Protein 5HYQ (pdb70)

Sequence (881 aa):
DILLTQSPVILSVSPGERVSFSSCRASQSIGTNIHWYQQRTNGSPRLLIKYASESISGIPSRFSGSGSGTDFTLSINSVESEDIADYYCQQNNNNWPTTFGAGTKLELKRTVAAPSVFIFPPSDEQLKSGTASVVCLLNNFYPREAKVQWKVDNALQSGNSQESVTEQDSKDSTYSLSSTLTLSKADYEKHKVYACEVTHQGLSSPVTKSFNRGEQVQLKQSGPGLVQPSQSLSITCTVSGFSLTNYGVHWVRQSPGKGLEWLGVIWSGGNTDYNTPFTSRLSINKDNSKSQVFFKMNSLQSNDTAIIYYCARALTYYDYEFAYWGQGTLVTVSAASTKGPSVFPLAPSSKSTSGGTAALGCLVKDYFPEPVTVSWNSGALTSGVHTFPAVLQSSGLYSLSSVVTVPSSSLGTQTYICNVNHKPSNTKVDKRVEPKDILLTQSPVILSVSPGERVSFSSCRASQSIGTNIHWYQQRTNGSPRLLIKYASESISGIPSRFSGSGSGTDFTLSSINSVESEDIADYYCQQNNNWPTTFGAGTKLELKRTVAAPSVFIFPPSDEEQLKSGTASVVCLLNNFYPREAKVQWKVDNALQSGNSQESVTEQDSKDSTYSLSSTLTLSKADYEKHKVYACEVTHQGLSSPVTKSFNRGEQVQLKQSGPGLVQPSQSLSITCTVSGFSLTNYGVHWVRQSPGKGLEWLGVIWSGGNTDYNTPFTSRLSINKDNSKSQVFFKMNSLQSNDTAIYYCARALTYYDYEFAYWGQGTLVTVSAASTKGPSVFPLAPGTAALGCLVKDYFPEPVTVSWNSGALTSGVHTFPAVLQSSGLYSLSSVVTVPSSSLGTQTYICNVNHKPSNTKVDKRVEPKCQFDLSTRRLKCQFDLSTRRLK

Secondary structure (DSSP, 8-state):
---EEEE-SEEEE-TT--EEEEEEESS--TT-EEEEEE-TT---EEEEBTTTB--TTS-TTEEEEEETTEEEEEESS--GGG-EEEEEEE-SSSSPEE---EEEEE----BPPEEEEEPPPHHHHTTTEEEEEEEEEEEBSS--EEEEEETTEEP-SSEEEEEPPPPTTT--EEEEEEEEEEHHHHHT--EEEEEEE-TT-SS-EEEEEES--/--EEEEPPPEEE-TT--EEEEEEEESS-TTT--EEEEEEETTTEEEEEEEE-TTS-EEE-GGGTTTEEEEEETTTTEEEEEE-S--GGG-EEEEEEEESSTT---EEEE---EEEEE-SS--BPPEEEEE---STTEETTEEEEEEEEEEEBSS--EEEEGGGTB-TTEEEPPPEE-TTS-EEEEEEEEEEGGGTTTS--EEEEEEGGGTEEEEEE----/---EEEE-SEEEE-TT--EEEEEEESS--TT-EEEEEE-TTPPPEEEEETTTEE-TTS-TTEEEEEETTEEEEEESS--GGG-EEEEEEE-SSSSPEE---EEEEE----BPPEEEEEPPPHHHHTTTEEEEEEEEEEEBSS-EEEEEEETTEEP-SSEEEEEPPPPTTT--EEEEEEEEEEHHHHHT--EEEEEEEETT-SS-EEEEEETT-/--EEEEPPPEEE-TTS-EEEEEEEESS-TTTS-EEEEEEETTTEEEEEEEE-TTS-EEE-GGGTTTEEEEEETTTTEEEEEE-S--GGG-EEEEEEEESSTT---EEEE---EEEEE-SS--BPPEEEEE---EEEEEEEEEEEBSS--EEEEGGGT--TTEEEPPPEE-TTS-EEEEEEEEEEGGGTTTS--EEEEEEGGGTEEEEEE----/--EETTTTEE-/--EETTTTEE-

Radius of gyration: 31.9 Å; Cα contacts (8 Å, |Δi|>4): 2428; chains: 6; bounding box: 76×81×71 Å

B-factor: mean 24.62, std 8.21, range [8.09, 73.54]

Nearest PDB structures (foldseek):
  5gz0-assembly2_C  TM=9.945E-01  e=2.901E-41  Homo sapiens/Mus musculus xenograft
  7dun-assembly1_L  TM=9.927E-01  e=6.692E-38  Homo sapiens
  6vry-assembly1_L  TM=9.804E-01  e=3.405E-38  Macaca mulatta
  7kfw-assembly1_L  TM=9.925E-01  e=5.161E-38  Homo sapiens
  8gb6-assembly1_L  TM=9.861E-01  e=5.436E-38  Macaca mulatta

CATH classification: 2.60.40.10 (+1 more: 2.60.40.10)

Foldseek 3Di:
DKAKAKPDQEDEEAFFAKDKIKIFIPWFQFQQKWKWWADVPGDTDTAAGSFAHGDPPHDPQWGKHDGITIIMIMRHGDALLRQTWMKMWGDSDPPIDIYPTHGYAYDDDWDFWDKDKDWADPVVLVVFKTKIKIKTPFGDDPDKDKWKAFVNRTDPDQKDKDKDQADSHRRGIMMMIIGMDTSVVVVVTFKIWIWMDDPPDPDIDIDIGTPVD/DWAWAKDAAAEDEAQAKDKMKIAIDPDFLLFAKKWKWWAFPVPGIDTAKIQANVGDIDGDVVQPVFWDWGADRVRRMIMTMGGRDDQRVFTWMKMFTAPHRPDDHTPYIYPTYGYGHHNDDWDAWDKAKQAWDVVQDDPQKGKIKIKTDFGDDDDKDKDKPVNPDDPQKDKDDWDQDPVRGTITMIMGMDGPVCQVPDWIWIWMADPNVRDTDIDIHHHD/DKAKAKDDQEAEDEFFAKDKIKIFIPWFQFQQKWKWWADVVGDTHTAAGSFFHGDPPHDPQWGKHDGTTIIMIMRHGDALLSQTWMKMWGPSDPPIDIYPTHGYAYDDDFDFWDKDKDWFDPVVLVVFKTKIKMKTPFGPDPDKDKWKAFQHNTDDDQKDKDKDAQDSHRRGIMMMMIGMDTSVVVVVTFKIWIWMDDPPDPHIDIDIGTVPD/DWAWAKDAAAEDEAQAKDKMKIAIDPDFLLFAKKWKWWAFPPPGIGTAKIQANVGDIDGDVVQVVFWDWGADRVRSMIMIMGGRDDQRVFTWMKIFTAPHRPDDHTPYIYPTYGYGYHNDDFDAWDWDKQADCKDKIKIKTDFGDDDDKDKDKPVNPDDPQKDKDDWDQDPVRGIITMIMGIDRNVCLVPDWIWIWMADPNVRDTDTDTYGHD/DDQDPVVRDRD/DDQDPVVRDDD

Solvent-accessible surface area: 35830 Å² total

Structure (mmCIF, N/CA/C/O backbone):
data_5HYQ
#
_entry.id   5HYQ
#
_cell.length_a   64.130
_cell.length_b   82.510
_cell.length_c   212.230
_cell.angle_alpha   90.00
_cell.angle_beta   90.00
_cell.angle_gamma   90.00
#
_symmetry.space_group_name_H-M   'P 21 21 21'
#
loop_
_entity.id
_entity.type
_entity.pdbx_description
1 polymer 'Cetuximab light chain'
2 polymer 'Cetuximab heavy chain'
3 polymer 'Amidated meditope'
4 non-polymer 'PHOSPHATE ION'
5 water water
#
loop_
_atom_site.group_PDB
_atom_site.id
_atom_site.type_symbol
_atom_site.label_atom_id
_atom_site.label_alt_id
_atom_site.label_comp_id
_atom_site.label_asym_id
_atom_site.label_entity_id
_atom_site.label_seq_id
_atom_site.pdbx_PDB_ins_code
_atom_site.Cartn_x
_atom_site.Cartn_y
_atom_site.Cartn_z
_atom_site.occupancy
_atom_site.B_iso_or_equiv
_atom_site.auth_seq_id
_atom_site.auth_comp_id
_atom_site.auth_asym_id
_atom_site.auth_atom_id
_atom_site.pdbx_PDB_model_num
ATOM 1 N N . ASP A 1 1 ? 14.434 42.072 8.581 1.00 33.39 1 ASP A N 1
ATOM 2 C CA . ASP A 1 1 ? 15.490 41.248 9.158 1.00 33.04 1 ASP A CA 1
ATOM 3 C C . ASP A 1 1 ? 15.045 39.797 9.280 1.00 31.36 1 ASP A C 1
ATOM 4 O O . ASP A 1 1 ? 13.895 39.533 9.621 1.00 28.37 1 ASP A O 1
ATOM 9 N N . ILE A 1 2 ? 15.961 38.867 8.990 1.00 30.31 2 ILE A N 1
ATOM 10 C CA . ILE A 1 2 ? 15.700 37.449 9.205 1.00 26.64 2 ILE A CA 1
ATOM 11 C C . ILE A 1 2 ? 15.653 37.161 10.700 1.00 29.83 2 ILE A C 1
ATOM 12 O O . ILE A 1 2 ? 16.572 37.519 11.449 1.00 27.95 2 ILE A O 1
ATOM 17 N N . LEU A 1 3 ? 14.592 36.500 11.146 1.00 28.39 3 LEU A N 1
ATOM 18 C CA . LEU A 1 3 ? 14.505 36.037 12.524 1.00 25.61 3 LEU A CA 1
ATOM 19 C C . LEU A 1 3 ? 14.961 34.584 12.584 1.00 28.36 3 LEU A C 1
ATOM 20 O O . LEU A 1 3 ? 14.537 33.759 11.766 1.00 24.86 3 LEU A O 1
ATOM 25 N N . LEU A 1 4 ? 15.831 34.278 13.542 1.00 20.41 4 LEU A N 1
ATOM 26 C CA . LEU A 1 4 ? 16.345 32.928 13.736 1.00 22.88 4 LEU A CA 1
ATOM 27 C C . LEU A 1 4 ? 15.802 32.391 15.048 1.00 23.59 4 LEU A C 1
ATOM 28 O O . LEU A 1 4 ? 16.043 32.984 16.106 1.00 23.05 4 LEU A O 1
ATOM 33 N N . THR A 1 5 ? 15.087 31.267 14.978 1.00 22.05 5 THR A N 1
ATOM 34 C CA . THR A 1 5 ? 14.477 30.644 16.149 1.00 23.32 5 THR A CA 1
ATOM 35 C C . THR A 1 5 ? 15.270 29.386 16.493 1.00 19.29 5 THR A C 1
ATOM 36 O O . THR A 1 5 ? 15.309 28.427 15.707 1.00 17.41 5 THR A O 1
ATOM 40 N N . GLN A 1 6 ? 15.897 29.392 17.667 1.00 18.27 6 GLN A N 1
ATOM 41 C CA . GLN A 1 6 ? 16.634 28.241 18.170 1.00 20.02 6 GLN A CA 1
ATOM 42 C C . GLN A 1 6 ? 15.801 27.497 19.207 1.00 25.55 6 GLN A C 1
ATOM 43 O O . GLN A 1 6 ? 15.180 28.108 20.085 1.00 20.07 6 GLN A O 1
ATOM 49 N N . SER A 1 7 ? 15.795 26.173 19.097 1.00 25.42 7 SER A N 1
ATOM 50 C CA . SER A 1 7 ? 14.956 25.340 19.948 1.00 30.74 7 SER A CA 1
ATOM 51 C C . SER A 1 7 ? 15.671 24.039 20.263 1.00 33.92 7 SER A C 1
ATOM 52 O O . SER A 1 7 ? 16.525 23.588 19.486 1.00 40.46 7 SER A O 1
ATOM 55 N N . PRO A 1 8 ? 15.377 23.459 21.432 1.00 27.14 8 PRO A N 1
ATOM 56 C CA . PRO A 1 8 ? 14.649 24.116 22.521 1.00 28.82 8 PRO A CA 1
ATOM 57 C C . PRO A 1 8 ? 15.553 25.158 23.184 1.00 29.96 8 PRO A C 1
ATOM 58 O O . PRO A 1 8 ? 16.681 25.351 22.714 1.00 26.20 8 PRO A O 1
ATOM 62 N N . VAL A 1 9 ? 15.101 25.801 24.260 1.00 23.60 9 VAL A N 1
ATOM 63 C CA . VAL A 1 9 ? 15.997 26.773 24.880 1.00 28.01 9 VAL A CA 1
ATOM 64 C C . VAL A 1 9 ? 17.056 26.084 25.738 1.00 24.07 9 VAL A C 1
ATOM 65 O O . VAL A 1 9 ? 18.187 26.574 25.837 1.00 20.03 9 VAL A O 1
ATOM 69 N N . ILE A 1 10 ? 16.732 24.933 26.334 1.00 26.67 10 ILE A N 1
ATOM 70 C CA . ILE A 1 10 ? 17.659 24.172 27.163 1.00 23.62 10 ILE A CA 1
ATOM 71 C C . ILE A 1 10 ? 17.708 22.746 26.649 1.00 22.87 10 ILE A C 1
ATOM 72 O O . ILE A 1 10 ? 16.665 22.144 26.383 1.00 24.61 10 ILE A O 1
ATOM 77 N N . LEU A 1 11 ? 18.910 22.203 26.538 1.00 21.21 11 LEU A N 1
ATOM 78 C CA . LEU A 1 11 ? 19.124 20.782 26.312 1.00 25.53 11 LEU A CA 1
ATOM 79 C C . LEU A 1 11 ? 19.899 20.200 27.489 1.00 29.60 11 LEU A C 1
ATOM 80 O O . LEU A 1 11 ? 20.818 20.836 28.018 1.00 27.47 11 LEU A O 1
ATOM 85 N N . SER A 1 12 ? 19.524 18.996 27.908 1.00 25.46 12 SER A N 1
ATOM 86 C CA . SER A 1 12 ? 20.188 18.316 29.013 1.00 24.39 12 SER A CA 1
ATOM 87 C C . SER A 1 12 ? 20.497 16.889 28.590 1.00 26.24 12 SER A C 1
ATOM 88 O O . SER A 1 12 ? 19.582 16.126 28.261 1.00 29.48 12 SER A O 1
ATOM 91 N N . VAL A 1 13 ? 21.784 16.536 28.566 1.00 20.85 13 VAL A N 1
ATOM 92 C CA . VAL A 1 13 ? 22.226 15.239 28.071 1.00 29.53 13 VAL A CA 1
ATOM 93 C C . VAL A 1 13 ? 23.310 14.687 28.991 1.00 30.93 13 VAL A C 1
ATOM 94 O O . VAL A 1 13 ? 23.911 15.406 29.794 1.00 30.79 13 VAL A O 1
ATOM 98 N N . SER A 1 14 ? 23.558 13.370 28.866 1.00 31.30 14 SER A N 1
ATOM 99 C CA . SER A 1 14 ? 24.606 12.697 29.613 1.00 25.94 14 SER A CA 1
ATOM 100 C C . SER A 1 14 ? 25.868 12.593 28.768 1.00 27.57 14 SER A C 1
ATOM 101 O O . SER A 1 14 ? 25.791 12.596 27.535 1.00 32.43 14 SER A O 1
ATOM 104 N N . PRO A 1 15 ? 27.046 12.505 29.391 1.00 26.88 15 PRO A N 1
ATOM 105 C CA . PRO A 1 15 ? 28.285 12.425 28.606 1.00 36.64 15 PRO A CA 1
ATOM 106 C C . PRO A 1 15 ? 28.254 11.237 27.662 1.00 32.18 15 PRO A C 1
ATOM 107 O O . PRO A 1 15 ? 27.694 10.185 27.978 1.00 28.54 15 PRO A O 1
ATOM 111 N N . GLY A 1 16 ? 28.840 11.430 26.480 1.00 38.59 16 GLY A N 1
ATOM 112 C CA . GLY A 1 16 ? 28.913 10.390 25.480 1.00 23.60 16 GLY A CA 1
ATOM 113 C C . GLY A 1 16 ? 27.701 10.258 24.596 1.00 30.87 16 GLY A C 1
ATOM 114 O O . GLY A 1 16 ? 27.776 9.543 23.584 1.00 32.20 16 GLY A O 1
ATOM 115 N N . GLU A 1 17 ? 26.589 10.910 24.940 1.00 27.43 17 GLU A N 1
ATOM 116 C CA . GLU A 1 17 ? 25.398 10.913 24.108 1.00 29.19 17 GLU A CA 1
ATOM 117 C C . GLU A 1 17 ? 25.547 11.911 22.963 1.00 34.27 17 GLU A C 1
ATOM 118 O O . GLU A 1 17 ? 26.353 12.844 23.009 1.00 32.17 17 GLU A O 1
ATOM 124 N N . ARG A 1 18 ? 24.762 11.696 21.918 1.00 32.78 18 ARG A N 1
ATOM 125 C CA . ARG A 1 18 ? 24.706 12.626 20.801 1.00 32.68 18 ARG A CA 1
ATOM 126 C C . ARG A 1 18 ? 23.664 13.708 21.077 1.00 26.03 18 ARG A C 1
ATOM 127 O O . ARG A 1 18 ? 22.647 13.459 21.729 1.00 27.44 18 ARG A O 1
ATOM 135 N N . VAL A 1 19 ? 23.919 14.920 20.581 1.00 30.24 19 VAL A N 1
ATOM 136 C CA . VAL A 1 19 ? 23.006 16.040 20.805 1.00 26.89 19 VAL A CA 1
ATOM 137 C C . VAL A 1 19 ? 22.889 16.875 19.533 1.00 22.29 19 VAL A C 1
ATOM 138 O O . VAL A 1 19 ? 23.867 17.058 18.798 1.00 23.61 19 VAL A O 1
ATOM 142 N N . SER A 1 20 ? 21.678 17.383 19.281 1.00 23.90 20 SER A N 1
ATOM 143 C CA . SER A 1 20 ? 21.364 18.218 18.129 1.00 21.97 20 SER A CA 1
ATOM 144 C C . SER A 1 20 ? 20.721 19.518 18.584 1.00 21.35 20 SER A C 1
ATOM 145 O O . SER A 1 20 ? 19.824 19.515 19.431 1.00 24.00 20 SER A O 1
ATOM 148 N N . PHE A 1 21 ? 21.176 20.619 17.995 1.00 20.32 21 PHE A N 1
ATOM 149 C CA . PHE A 1 21 ? 20.576 21.930 18.184 1.00 20.62 21 PHE A CA 1
ATOM 150 C C . PHE A 1 21 ? 19.872 22.350 16.898 1.00 24.10 21 PHE A C 1
ATOM 151 O O . PHE A 1 21 ? 20.415 22.189 15.802 1.00 22.12 21 PHE A O 1
ATOM 159 N N . SER A 1 22 ? 18.672 22.902 17.029 1.00 25.65 22 SER A N 1
ATOM 160 C CA A SER A 1 22 ? 17.900 23.365 15.888 0.58 25.70 22 SER A CA 1
ATOM 161 C CA B SER A 1 22 ? 17.898 23.365 15.890 0.42 25.70 22 SER A CA 1
ATOM 162 C C . SER A 1 22 ? 17.984 24.887 15.770 1.00 26.24 22 SER A C 1
ATOM 163 O O . SER A 1 22 ? 17.999 25.592 16.780 1.00 24.69 22 SER A O 1
ATOM 168 N N . CYS A 1 23 ? 18.051 25.364 14.528 1.00 25.54 23 CYS A N 1
ATOM 169 C CA . CYS A 1 23 ? 18.018 26.794 14.210 1.00 23.81 23 CYS A CA 1
ATOM 170 C C . CYS A 1 23 ? 17.156 26.950 12.967 1.00 24.79 23 CYS A C 1
ATOM 171 O O . CYS A 1 23 ? 17.558 26.531 11.875 1.00 22.22 23 CYS A O 1
ATOM 174 N N . ARG A 1 24 ? 15.980 27.545 13.131 1.00 18.60 24 ARG A N 1
ATOM 175 C CA . ARG A 1 24 ? 15.034 27.743 12.042 1.00 23.59 24 ARG A CA 1
ATOM 176 C C . ARG A 1 24 ? 14.970 29.220 11.659 1.00 25.77 24 ARG A C 1
ATOM 177 O O . ARG A 1 24 ? 14.965 30.103 12.525 1.00 22.50 24 ARG A O 1
ATOM 185 N N . ALA A 1 25 ? 14.928 29.485 10.358 1.00 21.68 25 ALA A N 1
ATOM 186 C CA . ALA A 1 25 ? 14.945 30.843 9.834 1.00 21.94 25 ALA A CA 1
ATOM 187 C C . ALA A 1 25 ? 13.572 31.257 9.310 1.00 24.83 25 ALA A C 1
ATOM 188 O O . ALA A 1 25 ? 12.832 30.450 8.738 1.00 27.84 25 ALA A O 1
ATOM 190 N N . SER A 1 26 ? 13.258 32.545 9.488 1.00 23.44 26 SER A N 1
ATOM 191 C CA . SER A 1 26 ? 11.985 33.122 9.051 1.00 26.26 26 SER A CA 1
ATOM 192 C C . SER A 1 26 ? 11.784 33.104 7.531 1.00 27.50 26 SER A C 1
ATOM 193 O O . SER A 1 26 ? 10.641 33.205 7.076 1.00 27.59 26 SER A O 1
ATOM 196 N N . GLN A 1 27 ? 12.850 33.018 6.737 1.00 23.86 27 GLN A N 1
ATOM 197 C CA . GLN A 1 27 ? 12.714 32.656 5.329 1.00 30.51 27 GLN A CA 1
ATOM 198 C C . GLN A 1 27 ? 14.003 31.979 4.886 1.00 29.29 27 GLN A C 1
ATOM 199 O O . GLN A 1 27 ? 14.985 31.931 5.630 1.00 24.65 27 GLN A O 1
ATOM 205 N N . SER A 1 28 ? 13.982 31.425 3.675 1.00 20.99 28 SER A N 1
ATOM 206 C CA . SER A 1 28 ? 15.102 30.609 3.228 1.00 25.70 28 SER A CA 1
ATOM 207 C C . SER A 1 28 ? 16.377 31.438 3.163 1.00 27.66 28 SER A C 1
ATOM 208 O O . SER A 1 28 ? 16.374 32.580 2.705 1.00 26.83 28 SER A O 1
ATOM 211 N N . ILE A 1 29 ? 17.470 30.866 3.651 1.00 27.45 29 ILE A N 1
ATOM 212 C CA . ILE A 1 29 ? 18.746 31.574 3.679 1.00 28.36 29 ILE A CA 1
ATOM 213 C C . ILE A 1 29 ? 19.825 30.686 3.071 1.00 30.36 29 ILE A C 1
ATOM 214 O O . ILE A 1 29 ? 21.014 30.845 3.378 1.00 24.15 29 ILE A O 1
ATOM 219 N N . GLY A 1 30 ? 19.411 29.746 2.212 1.00 22.50 30 GLY A N 1
ATOM 220 C CA . GLY A 1 30 ? 20.358 28.846 1.569 1.00 24.47 30 GLY A CA 1
ATOM 221 C C . GLY A 1 30 ? 21.098 27.991 2.588 1.00 27.63 30 GLY A C 1
ATOM 222 O O . GLY A 1 30 ? 20.490 27.263 3.384 1.00 25.53 30 GLY A O 1
ATOM 223 N N . THR A 1 31 ? 22.431 28.058 2.559 1.00 21.79 31 THR A N 1
ATOM 224 C CA . THR A 1 31 ? 23.269 27.464 3.595 1.00 25.72 31 THR A CA 1
ATOM 225 C C . THR A 1 31 ? 24.078 28.529 4.325 1.00 25.39 31 THR A C 1
ATOM 226 O O . THR A 1 31 ? 25.145 28.237 4.871 1.00 23.49 31 THR A O 1
ATOM 230 N N . ASN A 1 32 ? 23.592 29.771 4.331 1.00 20.37 32 ASN A N 1
ATOM 231 C CA . ASN A 1 32 ? 24.370 30.891 4.863 1.00 18.59 32 ASN A CA 1
ATOM 232 C C . ASN A 1 32 ? 24.099 31.028 6.362 1.00 21.49 32 ASN A C 1
ATOM 233 O O . ASN A 1 32 ? 23.454 31.962 6.841 1.00 18.57 32 ASN A O 1
ATOM 238 N N . ILE A 1 33 ? 24.634 30.064 7.106 1.00 23.32 33 ILE A N 1
ATOM 239 C CA . ILE A 1 33 ? 24.420 29.956 8.540 1.00 20.44 33 ILE A CA 1
ATOM 240 C C . ILE A 1 33 ? 25.750 29.583 9.200 1.00 22.43 33 ILE A C 1
ATOM 241 O O . ILE A 1 33 ? 26.487 28.725 8.705 1.00 18.97 33 ILE A O 1
ATOM 246 N N . HIS A 1 34 ? 26.081 30.271 10.294 1.00 25.75 34 HIS A N 1
ATOM 247 C CA . HIS A 1 34 ? 27.276 29.998 11.085 1.00 17.71 34 HIS A CA 1
ATOM 248 C C . HIS A 1 34 ? 26.875 29.737 12.533 1.00 21.40 34 HIS A C 1
ATOM 249 O O . HIS A 1 34 ? 25.916 30.324 13.045 1.00 19.09 34 HIS A O 1
ATOM 256 N N . TRP A 1 35 ? 27.610 28.842 13.191 1.00 17.09 35 TRP A N 1
ATOM 257 C CA . TRP A 1 35 ? 27.318 28.431 14.557 1.00 16.17 35 TRP A CA 1
ATOM 258 C C . TRP A 1 35 ? 28.465 28.814 15.483 1.00 18.17 35 TRP A C 1
ATOM 259 O O . TRP A 1 35 ? 29.637 28.721 15.114 1.00 22.10 35 TRP A O 1
ATOM 270 N N . TYR A 1 36 ? 28.120 29.198 16.708 1.00 17.23 36 TYR A N 1
ATOM 271 C CA . TYR A 1 36 ? 29.094 29.624 17.701 1.00 17.10 36 TYR A CA 1
ATOM 272 C C . TYR A 1 36 ? 28.863 28.933 19.038 1.00 16.32 36 TYR A C 1
ATOM 273 O O . TYR A 1 36 ? 27.739 28.561 19.388 1.00 19.30 36 TYR A O 1
ATOM 282 N N . GLN A 1 37 ? 29.947 28.788 19.793 1.00 20.17 37 GLN A N 1
ATOM 283 C CA . GLN A 1 37 ? 29.921 28.280 21.157 1.00 16.46 37 GLN A CA 1
ATOM 284 C C . GLN A 1 37 ? 30.312 29.402 22.110 1.00 18.25 37 GLN A C 1
ATOM 285 O O . GLN A 1 37 ? 31.265 30.138 21.842 1.00 20.47 37 GLN A O 1
ATOM 291 N N . GLN A 1 38 ? 29.588 29.548 23.221 1.00 16.58 38 GLN A N 1
ATOM 292 C CA . GLN A 1 38 ? 29.987 30.495 24.262 1.00 18.93 38 GLN A CA 1
ATOM 293 C C . GLN A 1 38 ? 30.099 29.775 25.602 1.00 18.79 38 GLN A C 1
ATOM 294 O O . GLN A 1 38 ? 29.085 29.363 26.176 1.00 17.94 38 GLN A O 1
ATOM 300 N N . ARG A 1 39 ? 31.325 29.631 26.102 1.00 18.97 39 ARG A N 1
ATOM 301 C CA . ARG A 1 39 ? 31.561 29.068 27.426 1.00 22.38 39 ARG A CA 1
ATOM 302 C C . ARG A 1 39 ? 31.500 30.154 28.497 1.00 21.87 39 ARG A C 1
ATOM 303 O O . ARG A 1 39 ? 31.522 31.352 28.208 1.00 18.71 39 ARG A O 1
ATOM 311 N N . THR A 1 40 ? 31.443 29.718 29.756 1.00 19.50 40 THR A N 1
ATOM 312 C CA . THR A 1 40 ? 31.322 30.654 30.871 1.00 21.34 40 THR A CA 1
ATOM 313 C C . THR A 1 40 ? 32.463 31.667 30.831 1.00 16.92 40 THR A C 1
ATOM 314 O O . THR A 1 40 ? 33.634 31.285 30.788 1.00 15.34 40 THR A O 1
ATOM 318 N N . ASN A 1 41 ? 32.104 32.955 30.800 1.00 19.61 41 ASN A N 1
ATOM 319 C CA . ASN A 1 41 ? 33.029 34.091 30.725 1.00 26.82 41 ASN A CA 1
ATOM 320 C C . ASN A 1 41 ? 33.776 34.198 29.392 1.00 20.67 41 ASN A C 1
ATOM 321 O O . ASN A 1 41 ? 34.833 34.827 29.329 1.00 21.48 41 ASN A O 1
ATOM 326 N N . GLY A 1 42 ? 33.255 33.629 28.308 1.00 15.98 42 GLY A N 1
ATOM 327 C CA . GLY A 1 42 ? 33.992 33.616 27.062 1.00 16.35 42 GLY A CA 1
ATOM 328 C C . GLY A 1 42 ? 33.455 34.555 25.999 1.00 21.75 42 GLY A C 1
ATOM 329 O O . GLY A 1 42 ? 32.372 35.123 26.118 1.00 16.90 42 GLY A O 1
ATOM 330 N N . SER A 1 43 ? 34.227 34.765 24.979 1.00 19.00 43 SER A N 1
ATOM 331 C CA . SER A 1 43 ? 33.626 35.334 23.789 1.00 18.45 43 SER A CA 1
ATOM 332 C C . SER A 1 43 ? 33.188 34.198 22.880 1.00 17.94 43 SER A C 1
ATOM 333 O O . SER A 1 43 ? 33.631 33.058 23.049 1.00 19.55 43 SER A O 1
ATOM 336 N N . PRO A 1 44 ? 32.280 34.453 21.941 1.00 21.63 44 PRO A N 1
ATOM 337 C CA . PRO A 1 44 ? 31.841 33.378 21.046 1.00 19.00 44 PRO A CA 1
ATOM 338 C C . PRO A 1 44 ? 33.020 32.745 20.331 1.00 15.99 44 PRO A C 1
ATOM 339 O O . PRO A 1 44 ? 34.031 33.390 20.056 1.00 19.44 44 PRO A O 1
ATOM 343 N N . ARG A 1 45 ? 32.887 31.455 20.063 1.00 18.11 45 ARG A N 1
ATOM 344 C CA . ARG A 1 45 ? 33.882 30.685 19.333 1.00 18.55 45 ARG A CA 1
ATOM 345 C C . ARG A 1 45 ? 33.190 30.051 18.130 1.00 19.12 45 ARG A C 1
ATOM 346 O O . ARG A 1 45 ? 32.201 29.324 18.293 1.00 16.68 45 ARG A O 1
ATOM 354 N N . LEU A 1 46 ? 33.700 30.354 16.929 1.00 18.10 46 LEU A N 1
ATOM 355 C CA . LEU A 1 46 ? 33.162 29.840 15.666 1.00 19.15 46 LEU A CA 1
ATOM 356 C C . LEU A 1 46 ? 33.372 28.329 15.546 1.00 18.71 46 LEU A C 1
ATOM 357 O O . LEU A 1 46 ? 34.512 27.856 15.559 1.00 20.70 46 LEU A O 1
ATOM 362 N N . LEU A 1 47 ? 32.278 27.574 15.401 1.00 17.86 47 LEU A N 1
ATOM 363 C CA . LEU A 1 47 ? 32.321 26.114 15.324 1.00 17.69 47 LEU A CA 1
ATOM 364 C C . LEU A 1 47 ? 32.156 25.589 13.904 1.00 27.62 47 LEU A C 1
ATOM 365 O O . LEU A 1 47 ? 32.888 24.689 13.471 1.00 28.97 47 LEU A O 1
ATOM 370 N N . ILE A 1 48 ? 31.173 26.117 13.185 1.00 20.04 48 ILE A N 1
ATOM 371 C CA . ILE A 1 48 ? 30.816 25.673 11.848 1.00 18.29 48 ILE A CA 1
ATOM 372 C C . ILE A 1 48 ? 30.554 26.935 11.048 1.00 18.68 48 ILE A C 1
ATOM 373 O O . ILE A 1 48 ? 30.080 27.934 11.593 1.00 23.80 48 ILE A O 1
ATOM 378 N N . LYS A 1 49 ? 30.881 26.904 9.759 1.00 22.05 49 LYS A N 1
ATOM 379 C CA . LYS A 1 49 ? 30.508 27.982 8.851 1.00 19.52 49 LYS A CA 1
ATOM 380 C C . LYS A 1 49 ? 29.753 27.405 7.661 1.00 20.25 49 LYS A C 1
ATOM 381 O O . LYS A 1 49 ? 30.033 26.294 7.208 1.00 20.49 49 LYS A O 1
ATOM 387 N N . TYR A 1 50 ? 28.780 28.167 7.165 1.00 22.53 50 TYR A N 1
ATOM 388 C CA . TYR A 1 50 ? 27.997 27.786 5.981 1.00 27.06 50 TYR A CA 1
ATOM 389 C C . TYR A 1 50 ? 27.366 26.402 6.150 1.00 20.64 50 TYR A C 1
ATOM 390 O O . TYR A 1 50 ? 27.513 25.517 5.306 1.00 24.66 50 TYR A O 1
ATOM 399 N N . ALA A 1 51 ? 26.688 26.220 7.283 1.00 19.87 51 ALA A N 1
ATOM 400 C CA . ALA A 1 51 ? 25.875 25.045 7.601 1.00 22.84 51 ALA A CA 1
ATOM 401 C C . ALA A 1 51 ? 26.695 23.802 7.929 1.00 24.92 51 ALA A C 1
ATOM 402 O O . ALA A 1 51 ? 26.427 23.146 8.941 1.00 20.11 51 ALA A O 1
ATOM 404 N N . SER A 1 52 ? 27.702 23.476 7.115 1.00 18.90 52 SER A N 1
ATOM 405 C CA . SER A 1 52 ? 28.377 22.189 7.253 1.00 23.42 52 SER A CA 1
ATOM 406 C C . SER A 1 52 ? 29.899 22.234 7.235 1.00 20.27 52 SER A C 1
ATOM 407 O O . SER A 1 52 ? 30.513 21.201 7.504 1.00 17.64 52 SER A O 1
ATOM 410 N N . GLU A 1 53 ? 30.525 23.367 6.921 1.00 23.20 53 GLU A N 1
ATOM 411 C CA . GLU A 1 53 ? 31.970 23.407 6.694 1.00 19.89 53 GLU A CA 1
ATOM 412 C C . GLU A 1 53 ? 32.760 23.504 7.998 1.00 23.61 53 GLU A C 1
ATOM 413 O O . GLU A 1 53 ? 32.439 24.306 8.884 1.00 21.79 53 GLU A O 1
ATOM 419 N N . SER A 1 54 ? 33.818 22.695 8.087 1.00 27.11 54 SER A N 1
ATOM 420 C CA . SER A 1 54 ? 34.661 22.619 9.271 1.00 30.19 54 SER A CA 1
ATOM 421 C C . SER A 1 54 ? 35.441 23.908 9.479 1.00 31.21 54 SER A C 1
ATOM 422 O O . SER A 1 54 ? 35.691 24.681 8.544 1.00 25.96 54 SER A O 1
ATOM 425 N N . ILE A 1 55 ? 35.846 24.112 10.735 1.00 25.88 55 ILE A N 1
ATOM 426 C CA . ILE A 1 55 ? 36.688 25.226 11.157 1.00 22.72 55 ILE A CA 1
ATOM 427 C C . ILE A 1 55 ? 37.957 24.654 11.783 1.00 26.24 55 ILE A C 1
ATOM 428 O O . ILE A 1 55 ? 37.897 23.705 12.573 1.00 22.70 55 ILE A O 1
ATOM 433 N N . SER A 1 56 ? 39.103 25.223 11.422 1.00 25.82 56 SER A N 1
ATOM 434 C CA . SER A 1 56 ? 40.373 24.727 11.934 1.00 28.92 56 SER A CA 1
ATOM 435 C C . SER A 1 56 ? 40.433 24.841 13.454 1.00 32.56 56 SER A C 1
ATOM 436 O O . SER A 1 56 ? 40.024 25.852 14.033 1.00 36.39 56 SER A O 1
ATOM 439 N N . GLY A 1 57 ? 40.954 23.797 14.103 1.00 26.86 57 GLY A N 1
ATOM 440 C CA . GLY A 1 57 ? 41.065 23.773 15.549 1.00 23.75 57 GLY A CA 1
ATOM 441 C C . GLY A 1 57 ? 39.821 23.336 16.302 1.00 31.96 57 GLY A C 1
ATOM 442 O O . GLY A 1 57 ? 39.863 23.258 17.535 1.00 34.56 57 GLY A O 1
ATOM 443 N N . ILE A 1 58 ? 38.717 23.056 15.616 1.00 31.97 58 ILE A N 1
ATOM 444 C CA . ILE A 1 58 ? 37.485 22.624 16.272 1.00 25.31 58 ILE A CA 1
ATOM 445 C C . ILE A 1 58 ? 37.425 21.100 16.266 1.00 25.79 58 ILE A C 1
ATOM 446 O O . ILE A 1 58 ? 37.616 20.477 15.213 1.00 32.89 58 ILE A O 1
ATOM 451 N N . PRO A 1 59 ? 37.167 20.471 17.409 1.00 22.50 59 PRO A N 1
ATOM 452 C CA . PRO A 1 59 ? 37.048 19.009 17.462 1.00 25.78 59 PRO A CA 1
ATOM 453 C C . PRO A 1 59 ? 36.098 18.447 16.410 1.00 30.95 59 PRO A C 1
ATOM 454 O O . PRO A 1 59 ? 35.038 19.016 16.126 1.00 25.56 59 PRO A O 1
ATOM 458 N N . SER A 1 60 ? 36.477 17.292 15.853 1.00 27.31 60 SER A N 1
ATOM 459 C CA . SER A 1 60 ? 35.682 16.667 14.799 1.00 31.23 60 SER A CA 1
ATOM 460 C C . SER A 1 60 ? 34.306 16.218 15.276 1.00 31.80 60 SER A C 1
ATOM 461 O O . SER A 1 60 ? 33.451 15.912 14.437 1.00 26.05 60 SER A O 1
ATOM 464 N N . ARG A 1 61 ? 34.061 16.166 16.588 1.00 25.73 61 ARG A N 1
ATOM 465 C CA . ARG A 1 61 ? 32.730 15.766 17.017 1.00 24.42 61 ARG A CA 1
ATOM 466 C C . ARG A 1 61 ? 31.679 16.829 16.730 1.00 26.02 61 ARG A C 1
ATOM 467 O O . ARG A 1 61 ? 30.486 16.527 16.835 1.00 24.12 61 ARG A O 1
ATOM 475 N N . PHE A 1 62 ? 32.084 18.044 16.351 1.00 20.85 62 PHE A N 1
ATOM 476 C CA . PHE A 1 62 ? 31.153 19.090 15.941 1.00 25.15 62 PHE A CA 1
ATOM 477 C C . PHE A 1 62 ? 30.858 19.001 14.445 1.00 24.22 62 PHE A C 1
ATOM 478 O O . PHE A 1 62 ? 31.778 18.956 13.624 1.00 27.08 62 PHE A O 1
ATOM 486 N N . SER A 1 63 ? 29.574 18.969 14.093 1.00 22.52 63 SER A N 1
ATOM 487 C CA . SER A 1 63 ? 29.169 19.026 12.693 1.00 23.95 63 SER A CA 1
ATOM 488 C C . SER A 1 63 ? 27.831 19.746 12.577 1.00 25.25 63 SER A C 1
ATOM 489 O O . SER A 1 63 ? 27.097 19.918 13.559 1.00 20.28 63 SER A O 1
ATOM 492 N N . GLY A 1 64 ? 27.524 20.173 11.354 1.00 23.74 64 GLY A N 1
ATOM 493 C CA . GLY A 1 64 ? 26.256 20.813 11.078 1.00 20.52 64 GLY A CA 1
ATOM 494 C C . GLY A 1 64 ? 25.738 20.418 9.709 1.00 19.20 64 GLY A C 1
ATOM 495 O O . GLY A 1 64 ? 26.498 20.036 8.818 1.00 23.56 64 GLY A O 1
ATOM 496 N N . SER A 1 65 ? 24.420 20.529 9.558 1.00 23.93 65 SER A N 1
ATOM 497 C CA . SER A 1 65 ? 23.738 20.218 8.313 1.00 26.70 65 SER A CA 1
ATOM 498 C C . SER A 1 65 ? 22.541 21.156 8.164 1.00 26.63 65 SER A C 1
ATOM 499 O O . SER A 1 65 ? 22.277 22.012 9.019 1.00 27.34 65 SER A O 1
ATOM 502 N N . GLY A 1 66 ? 21.816 20.987 7.068 1.00 26.23 66 GLY A N 1
ATOM 503 C CA . GLY A 1 66 ? 20.635 21.771 6.780 1.00 27.28 66 GLY A CA 1
ATOM 504 C C . GLY A 1 66 ? 20.828 22.702 5.591 1.00 25.63 66 GLY A C 1
ATOM 505 O O . GLY A 1 66 ? 21.947 22.974 5.143 1.00 18.43 66 GLY A O 1
ATOM 506 N N . SER A 1 67 ? 19.694 23.186 5.077 1.00 29.87 67 SER A N 1
ATOM 507 C CA . SER A 1 67 ? 19.621 24.167 3.995 1.00 32.82 67 SER A CA 1
ATOM 508 C C . SER A 1 67 ? 18.184 24.650 3.893 1.00 28.35 67 SER A C 1
ATOM 509 O O . SER A 1 67 ? 17.248 23.949 4.294 1.00 34.43 67 SER A O 1
ATOM 512 N N . GLY A 1 68 ? 18.023 25.854 3.350 1.00 20.54 68 GLY A N 1
ATOM 513 C CA . GLY A 1 68 ? 16.718 26.477 3.297 1.00 16.81 68 GLY A CA 1
ATOM 514 C C . GLY A 1 68 ? 16.397 27.196 4.588 1.00 24.29 68 GLY A C 1
ATOM 515 O O . GLY A 1 68 ? 16.947 28.271 4.843 1.00 27.29 68 GLY A O 1
ATOM 516 N N . THR A 1 69 ? 15.527 26.617 5.428 1.00 22.71 69 THR A N 1
ATOM 517 C CA . THR A 1 69 ? 15.165 27.256 6.687 1.00 24.22 69 THR A CA 1
ATOM 518 C C . THR A 1 69 ? 15.481 26.437 7.933 1.00 25.14 69 THR A C 1
ATOM 519 O O . THR A 1 69 ? 15.359 26.970 9.040 1.00 23.55 69 THR A O 1
ATOM 523 N N . ASP A 1 70 ? 15.885 25.179 7.801 1.00 25.12 70 ASP A N 1
ATOM 524 C CA . ASP A 1 70 ? 15.940 24.253 8.932 1.00 27.63 70 ASP A CA 1
ATOM 525 C C . ASP A 1 70 ? 17.361 23.711 9.049 1.00 28.23 70 ASP A C 1
ATOM 526 O O . ASP A 1 70 ? 17.834 22.998 8.156 1.00 24.77 70 ASP A O 1
ATOM 531 N N . PHE A 1 71 ? 18.041 24.062 10.146 1.00 26.56 71 PHE A N 1
ATOM 532 C CA . PHE A 1 71 ? 19.472 23.825 10.301 1.00 26.72 71 PHE A CA 1
ATOM 533 C C . PHE A 1 71 ? 19.764 23.136 11.626 1.00 24.59 71 PHE A C 1
ATOM 534 O O . PHE A 1 71 ? 19.042 23.313 12.616 1.00 24.22 71 PHE A O 1
ATOM 542 N N . THR A 1 72 ? 20.831 22.339 11.641 1.00 26.52 72 THR A N 1
ATOM 543 C CA . THR A 1 72 ? 21.113 21.497 12.797 1.00 26.93 72 THR A CA 1
ATOM 544 C C . THR A 1 72 ? 22.608 21.451 13.043 1.00 20.88 72 THR A C 1
ATOM 545 O O . THR A 1 72 ? 23.371 21.084 12.149 1.00 25.97 72 THR A O 1
ATOM 549 N N . LEU A 1 73 ? 23.011 21.835 14.248 1.00 23.29 73 LEU A N 1
ATOM 550 C CA . LEU A 1 73 ? 24.353 21.603 14.764 1.00 27.10 73 LEU A CA 1
ATOM 551 C C . LEU A 1 73 ? 24.322 20.357 15.638 1.00 21.50 73 LEU A C 1
ATOM 552 O O . LEU A 1 73 ? 23.418 20.197 16.472 1.00 19.96 73 LEU A O 1
ATOM 557 N N . SER A 1 74 ? 25.299 19.475 15.443 1.00 21.58 74 SER A N 1
ATOM 558 C CA . SER A 1 74 ? 25.348 18.214 16.165 1.00 23.09 74 SER A CA 1
ATOM 559 C C . SER A 1 74 ? 26.695 18.025 16.849 1.00 23.31 74 SER A C 1
ATOM 560 O O . SER A 1 74 ? 27.735 18.438 16.330 1.00 21.74 74 SER A O 1
ATOM 563 N N . ILE A 1 75 ? 26.656 17.396 18.025 1.00 25.22 75 ILE A N 1
ATOM 564 C CA . ILE A 1 75 ? 27.836 16.872 18.718 1.00 29.24 75 ILE A CA 1
ATOM 565 C C . ILE A 1 75 ? 27.608 15.378 18.914 1.00 32.46 75 ILE A C 1
ATOM 566 O O . ILE A 1 75 ? 26.670 14.982 19.619 1.00 35.74 75 ILE A O 1
ATOM 571 N N . ASN A 1 76 ? 28.445 14.546 18.287 1.00 37.05 76 ASN A N 1
ATOM 572 C CA . ASN A 1 76 ? 28.129 13.118 18.248 1.00 40.98 76 ASN A CA 1
ATOM 573 C C . ASN A 1 76 ? 28.460 12.379 19.542 1.00 42.66 76 ASN A C 1
ATOM 574 O O . ASN A 1 76 ? 27.955 11.270 19.739 1.00 45.70 76 ASN A O 1
ATOM 579 N N . SER A 1 77 ? 29.278 12.955 20.428 1.00 34.68 77 SER A N 1
ATOM 580 C CA . SER A 1 77 ? 29.531 12.348 21.737 1.00 34.01 77 SER A CA 1
ATOM 581 C C . SER A 1 77 ? 29.900 13.465 22.710 1.00 35.83 77 SER A C 1
ATOM 582 O O . SER A 1 77 ? 31.062 13.882 22.778 1.00 38.46 77 SER A O 1
ATOM 585 N N . VAL A 1 78 ? 28.908 13.932 23.467 1.00 32.58 78 VAL A N 1
ATOM 586 C CA . VAL A 1 78 ? 29.081 15.133 24.273 1.00 34.59 78 VAL A CA 1
ATOM 587 C C . VAL A 1 78 ? 30.140 14.893 25.335 1.00 36.27 78 VAL A C 1
ATOM 588 O O . VAL A 1 78 ? 30.280 13.783 25.868 1.00 37.48 78 VAL A O 1
ATOM 592 N N . GLU A 1 79 ? 30.907 15.937 25.640 1.00 35.28 79 GLU A N 1
ATOM 593 C CA . GLU A 1 79 ? 31.854 15.917 26.739 1.00 38.20 79 GLU A CA 1
ATOM 594 C C . GLU A 1 79 ? 31.563 17.081 27.672 1.00 35.73 79 GLU A C 1
ATOM 595 O O . GLU A 1 79 ? 30.870 18.036 27.304 1.00 31.72 79 GLU A O 1
ATOM 601 N N . SER A 1 80 ? 32.084 16.984 28.898 1.00 32.04 80 SER A N 1
ATOM 602 C CA . SER A 1 80 ? 31.818 18.023 29.888 1.00 33.51 80 SER A CA 1
ATOM 603 C C . SER A 1 80 ? 32.375 19.369 29.442 1.00 27.92 80 SER A C 1
ATOM 604 O O . SER A 1 80 ? 31.833 20.418 29.803 1.00 23.48 80 SER A O 1
ATOM 607 N N . GLU A 1 81 ? 33.433 19.358 28.635 1.00 26.80 81 GLU A N 1
ATOM 608 C CA . GLU A 1 81 ? 33.954 20.593 28.070 1.00 28.03 81 GLU A CA 1
ATOM 609 C C . GLU A 1 81 ? 32.949 21.272 27.144 1.00 26.53 81 GLU A C 1
ATOM 610 O O . GLU A 1 81 ? 33.134 22.444 26.808 1.00 29.07 81 GLU A O 1
ATOM 616 N N . ASP A 1 82 ? 31.901 20.570 26.715 1.00 19.74 82 ASP A N 1
ATOM 617 C CA . ASP A 1 82 ? 30.931 21.148 25.800 1.00 23.90 82 ASP A CA 1
ATOM 618 C C . ASP A 1 82 ? 29.837 21.928 26.513 1.00 21.48 82 ASP A C 1
ATOM 619 O O . ASP A 1 82 ? 28.962 22.486 25.838 1.00 18.02 82 ASP A O 1
ATOM 624 N N . ILE A 1 83 ? 29.847 21.952 27.847 1.00 20.79 83 ILE A N 1
ATOM 625 C CA . ILE A 1 83 ? 28.906 22.787 28.588 1.00 24.24 83 ILE A CA 1
ATOM 626 C C . ILE A 1 83 ? 29.066 24.228 28.125 1.00 20.54 83 ILE A C 1
ATOM 627 O O . ILE A 1 83 ? 30.133 24.835 28.284 1.00 18.68 83 ILE A O 1
ATOM 632 N N . ALA A 1 84 ? 28.001 24.782 27.550 1.00 21.46 84 ALA A N 1
ATOM 633 C CA . ALA A 1 84 ? 28.037 26.108 26.948 1.00 18.25 84 ALA A CA 1
ATOM 634 C C . ALA A 1 84 ? 26.677 26.461 26.373 1.00 15.85 84 ALA A C 1
ATOM 635 O O . ALA A 1 84 ? 25.758 25.634 26.367 1.00 15.96 84 ALA A O 1
ATOM 637 N N . ASP A 1 85 ? 26.559 27.675 25.862 1.00 14.76 85 ASP A N 1
ATOM 638 C CA . ASP A 1 85 ? 25.447 28.069 25.017 1.00 18.59 85 ASP A CA 1
ATOM 639 C C . ASP A 1 85 ? 25.886 28.038 23.553 1.00 19.35 85 ASP A C 1
ATOM 640 O O . ASP A 1 85 ? 27.061 28.235 23.229 1.00 16.85 85 ASP A O 1
ATOM 645 N N . TYR A 1 86 ? 24.926 27.779 22.669 1.00 21.28 86 TYR A N 1
ATOM 646 C CA . TYR A 1 86 ? 25.200 27.629 21.245 1.00 21.67 86 TYR A CA 1
ATOM 647 C C . TYR A 1 86 ? 24.273 28.528 20.448 1.00 21.40 86 TYR A C 1
ATOM 648 O O . TYR A 1 86 ? 23.053 28.500 20.645 1.00 21.24 86 TYR A O 1
ATOM 657 N N . TYR A 1 87 ? 24.868 29.320 19.553 1.00 15.93 87 TYR A N 1
ATOM 658 C CA . TYR A 1 87 ? 24.182 30.331 18.763 1.00 17.48 87 TYR A CA 1
ATOM 659 C C . TYR A 1 87 ? 24.354 30.034 17.281 1.00 19.72 87 TYR A C 1
ATOM 660 O O . TYR A 1 87 ? 25.411 29.559 16.854 1.00 19.35 87 TYR A O 1
ATOM 669 N N . CYS A 1 88 ? 23.320 30.329 16.500 1.00 16.47 88 CYS A N 1
ATOM 670 C CA . CYS A 1 88 ? 23.433 30.359 15.049 1.00 21.52 88 CYS A CA 1
ATOM 671 C C . CYS A 1 88 ? 23.387 31.800 14.562 1.00 17.98 88 CYS A C 1
ATOM 672 O O . CYS A 1 88 ? 22.922 32.705 15.259 1.00 19.79 88 CYS A O 1
ATOM 675 N N . GLN A 1 89 ? 23.885 31.991 13.346 1.00 17.50 89 GLN A N 1
ATOM 676 C CA . GLN A 1 89 ? 24.003 33.294 12.709 1.00 13.58 89 GLN A CA 1
ATOM 677 C C . GLN A 1 89 ? 23.672 33.119 11.236 1.00 21.60 89 GLN A C 1
ATOM 678 O O . GLN A 1 89 ? 24.151 32.169 10.609 1.00 17.98 89 GLN A O 1
ATOM 684 N N . GLN A 1 90 ? 22.843 34.005 10.685 1.00 21.21 90 GLN A N 1
ATOM 685 C CA . GLN A 1 90 ? 22.552 34.001 9.258 1.00 17.39 90 GLN A CA 1
ATOM 686 C C . GLN A 1 90 ? 23.212 35.204 8.603 1.00 18.77 90 GLN A C 1
ATOM 687 O O . GLN A 1 90 ? 23.261 36.291 9.183 1.00 18.55 90 GLN A O 1
ATOM 693 N N . ASN A 1 91 ? 23.712 35.009 7.389 1.00 21.20 91 ASN A N 1
ATOM 694 C CA . ASN A 1 91 ? 24.213 36.142 6.626 1.00 20.39 91 ASN A CA 1
ATOM 695 C C . ASN A 1 91 ? 23.802 36.039 5.159 1.00 23.35 91 ASN A C 1
ATOM 696 O O . ASN A 1 91 ? 24.540 36.465 4.260 1.00 19.56 91 ASN A O 1
ATOM 701 N N . ASN A 1 92 ? 22.643 35.450 4.895 1.00 22.79 92 ASN A N 1
ATOM 702 C CA . ASN A 1 92 ? 22.129 35.502 3.540 1.00 22.78 92 ASN A CA 1
ATOM 703 C C . ASN A 1 92 ? 21.561 36.874 3.244 1.00 25.03 92 ASN A C 1
ATOM 704 O O . ASN A 1 92 ? 21.572 37.309 2.088 1.00 25.16 92 ASN A O 1
ATOM 709 N N . ASN A 1 93 ? 21.115 37.574 4.287 1.00 29.13 93 ASN A N 1
ATOM 710 C CA A ASN A 1 93 ? 20.442 38.857 4.172 0.58 23.51 93 ASN A CA 1
ATOM 711 C CA B ASN A 1 93 ? 20.447 38.859 4.168 0.42 23.58 93 ASN A CA 1
ATOM 712 C C . ASN A 1 93 ? 21.072 39.848 5.138 1.00 24.81 93 ASN A C 1
ATOM 713 O O . ASN A 1 93 ? 21.340 39.513 6.296 1.00 24.78 93 ASN A O 1
ATOM 722 N N . TRP A 1 94 ? 21.296 41.070 4.662 1.00 25.10 94 TRP A N 1
ATOM 723 C CA . TRP A 1 94 ? 21.833 42.140 5.490 1.00 24.35 94 TRP A CA 1
ATOM 724 C C . TRP A 1 94 ? 20.670 42.710 6.298 1.00 26.29 94 TRP A C 1
ATOM 725 O O . TRP A 1 94 ? 19.596 42.912 5.735 1.00 31.10 94 TRP A O 1
ATOM 736 N N . PRO A 1 95 ? 20.871 42.974 7.607 1.00 23.94 95 PRO A N 1
ATOM 737 C CA . PRO A 1 95 ? 22.120 42.781 8.359 1.00 22.69 95 PRO A CA 1
ATOM 738 C C . PRO A 1 95 ? 22.228 41.380 8.943 1.00 20.85 95 PRO A C 1
ATOM 739 O O . PRO A 1 95 ? 21.203 40.729 9.169 1.00 18.26 95 PRO A O 1
ATOM 743 N N . THR A 1 96 ? 23.448 40.911 9.191 1.00 20.34 96 THR A N 1
ATOM 744 C CA . THR A 1 96 ? 23.590 39.594 9.787 1.00 15.03 96 THR A CA 1
ATOM 745 C C . THR A 1 96 ? 22.916 39.587 11.156 1.00 18.06 96 THR A C 1
ATOM 746 O O . THR A 1 96 ? 22.947 40.579 11.888 1.00 15.63 96 THR A O 1
ATOM 750 N N . THR A 1 97 ? 22.232 38.490 11.464 1.00 17.38 97 THR A N 1
ATOM 751 C CA . THR A 1 97 ? 21.479 38.363 12.701 1.00 18.20 97 THR A CA 1
ATOM 752 C C . THR A 1 97 ? 21.798 37.025 13.361 1.00 20.93 97 THR A C 1
ATOM 753 O O . THR A 1 97 ? 22.222 36.070 12.702 1.00 20.72 97 THR A O 1
ATOM 757 N N . PHE A 1 98 ? 21.578 36.969 14.677 1.00 16.46 98 PHE A N 1
ATOM 758 C CA . PHE A 1 98 ? 21.864 35.793 15.485 1.00 17.60 98 PHE A CA 1
ATOM 759 C C . PHE A 1 98 ? 20.583 35.282 16.125 1.00 21.19 98 PHE A C 1
ATOM 760 O O . PHE A 1 98 ? 19.664 36.057 16.413 1.00 22.30 98 PHE A O 1
ATOM 768 N N . GLY A 1 99 ? 20.532 33.974 16.355 1.00 15.97 99 GLY A N 1
ATOM 769 C CA . GLY A 1 99 ? 19.467 33.410 17.160 1.00 14.88 99 GLY A CA 1
ATOM 770 C C . GLY A 1 99 ? 19.690 33.677 18.636 1.00 17.26 99 GLY A C 1
ATOM 771 O O . GLY A 1 99 ? 20.702 34.243 19.063 1.00 18.65 99 GLY A O 1
ATOM 772 N N . ALA A 1 100 ? 18.712 33.261 19.439 1.00 13.63 100 ALA A N 1
ATOM 773 C CA . ALA A 1 100 ? 18.762 33.551 20.863 1.00 13.85 100 ALA A CA 1
ATOM 774 C C . ALA A 1 100 ? 19.573 32.528 21.660 1.00 17.25 100 ALA A C 1
ATOM 775 O O . ALA A 1 100 ? 19.837 32.765 22.844 1.00 16.28 100 ALA A O 1
ATOM 777 N N . GLY A 1 101 ? 19.958 31.402 21.062 1.00 19.21 101 GLY A N 1
ATOM 778 C CA . GLY A 1 101 ? 20.838 30.448 21.706 1.00 19.73 101 GLY A CA 1
ATOM 779 C C . GLY A 1 101 ? 20.099 29.271 22.335 1.00 17.50 101 GLY A C 1
ATOM 780 O O . GLY A 1 101 ? 18.914 29.338 22.664 1.00 18.50 101 GLY A O 1
ATOM 781 N N . THR A 1 102 ? 20.831 28.169 22.498 1.00 13.38 102 THR A N 1
ATOM 782 C CA . THR A 1 102 ? 20.382 27.003 23.248 1.00 16.05 102 THR A CA 1
ATOM 783 C C . THR A 1 102 ? 21.434 26.678 24.308 1.00 18.69 102 THR A C 1
ATOM 784 O O . THR A 1 102 ? 22.631 26.637 24.004 1.00 17.97 102 THR A O 1
ATOM 788 N N . LYS A 1 103 ? 20.997 26.455 25.548 1.00 16.01 103 LYS A N 1
ATOM 789 C CA . LYS A 1 103 ? 21.899 26.105 26.642 1.00 18.40 103 LYS A CA 1
ATOM 790 C C . LYS A 1 103 ? 22.087 24.589 26.703 1.00 20.54 103 LYS A C 1
ATOM 791 O O . LYS A 1 103 ? 21.108 23.836 26.644 1.00 23.52 103 LYS A O 1
ATOM 797 N N . LEU A 1 104 ? 23.343 24.143 26.810 1.00 17.46 104 LEU A N 1
ATOM 798 C CA . LEU A 1 104 ? 23.668 22.723 26.893 1.00 17.76 104 LEU A CA 1
ATOM 799 C C . LEU A 1 104 ? 24.128 22.390 28.312 1.00 22.29 104 LEU A C 1
ATOM 800 O O . LEU A 1 104 ? 25.206 22.813 28.741 1.00 19.12 104 LEU A O 1
ATOM 805 N N . GLU A 1 105 ? 23.316 21.632 29.038 1.00 23.97 105 GLU A N 1
ATOM 806 C CA . GLU A 1 105 ? 23.653 21.191 30.383 1.00 26.03 105 GLU A CA 1
ATOM 807 C C . GLU A 1 105 ? 23.981 19.707 30.371 1.00 28.57 105 GLU A C 1
ATOM 808 O O . GLU A 1 105 ? 23.413 18.935 29.593 1.00 28.60 105 GLU A O 1
ATOM 814 N N . LEU A 1 106 ? 24.882 19.303 31.255 1.00 28.65 106 LEU A N 1
ATOM 815 C CA . LEU A 1 106 ? 25.298 17.915 31.331 1.00 21.82 106 LEU A CA 1
ATOM 816 C C . LEU A 1 106 ? 24.728 17.258 32.572 1.00 28.65 106 LEU A C 1
ATOM 817 O O . LEU A 1 106 ? 24.665 17.870 33.641 1.00 26.58 106 LEU A O 1
ATOM 822 N N . LYS A 1 107 ? 24.286 16.019 32.411 1.00 29.63 107 LYS A N 1
ATOM 823 C CA . LYS A 1 107 ? 23.872 15.215 33.543 1.00 25.89 107 LYS A CA 1
ATOM 824 C C . LYS A 1 107 ? 25.072 14.456 34.094 1.00 24.62 107 LYS A C 1
ATOM 825 O O . LYS A 1 107 ? 26.049 14.183 33.389 1.00 27.24 107 LYS A O 1
ATOM 831 N N . ARG A 1 108 ? 25.005 14.141 35.377 1.00 17.95 108 ARG A N 1
ATOM 832 C CA . ARG A 1 108 ? 26.007 13.296 35.993 1.00 16.98 108 ARG A CA 1
ATOM 833 C C . ARG A 1 108 ? 25.384 12.634 37.215 1.00 22.34 108 ARG A C 1
ATOM 834 O O . ARG A 1 108 ? 24.219 12.873 37.550 1.00 20.87 108 ARG A O 1
ATOM 842 N N . THR A 1 109 ? 26.165 11.780 37.869 1.00 21.34 109 THR A N 1
ATOM 843 C CA . THR A 1 109 ? 25.710 11.153 39.099 1.00 20.22 109 THR A CA 1
ATOM 844 C C . THR A 1 109 ? 25.595 12.185 40.218 1.00 24.26 109 THR A C 1
ATOM 845 O O . THR A 1 109 ? 26.262 13.233 40.213 1.00 19.45 109 THR A O 1
ATOM 849 N N . VAL A 1 110 ? 24.738 11.866 41.193 1.00 21.32 110 VAL A N 1
ATOM 850 C CA . VAL A 1 110 ? 24.570 12.731 42.353 1.00 22.57 110 VAL A CA 1
ATOM 851 C C . VAL A 1 110 ? 25.895 12.883 43.096 1.00 18.37 110 VAL A C 1
ATOM 852 O O . VAL A 1 110 ? 26.638 11.916 43.293 1.00 23.25 110 VAL A O 1
ATOM 856 N N . ALA A 1 111 ? 26.214 14.116 43.481 1.00 18.84 111 ALA A N 1
ATOM 857 C CA . ALA A 1 111 ? 27.390 14.400 44.292 1.00 17.47 111 ALA A CA 1
ATOM 858 C C . ALA A 1 111 ? 26.953 15.272 45.456 1.00 20.66 111 ALA A C 1
ATOM 859 O O . ALA A 1 111 ? 26.460 16.384 45.245 1.00 21.88 111 ALA A O 1
ATOM 861 N N . ALA A 1 112 ? 27.115 14.762 46.673 1.00 14.68 112 ALA A N 1
ATOM 862 C CA . ALA A 1 112 ? 26.801 15.545 47.857 1.00 19.52 112 ALA A CA 1
ATOM 863 C C . ALA A 1 112 ? 27.778 16.717 47.997 1.00 17.32 112 ALA A C 1
ATOM 864 O O . ALA A 1 112 ? 28.952 16.591 47.647 1.00 16.01 112 ALA A O 1
ATOM 866 N N . PRO A 1 113 ? 27.320 17.877 48.469 1.00 17.78 113 PRO A N 1
ATOM 867 C CA . PRO A 1 113 ? 28.249 18.997 48.683 1.00 16.15 113 PRO A CA 1
ATOM 868 C C . PRO A 1 113 ? 29.165 18.750 49.871 1.00 20.48 113 PRO A C 1
ATOM 869 O O . PRO A 1 113 ? 28.776 18.119 50.851 1.00 18.24 113 PRO A O 1
ATOM 873 N N . SER A 1 114 ? 30.393 19.264 49.770 1.00 16.71 114 SER A N 1
ATOM 874 C CA . SER A 1 114 ? 31.192 19.571 50.949 1.00 14.36 114 SER A CA 1
ATOM 875 C C . SER A 1 114 ? 30.818 20.967 51.438 1.00 14.55 114 SER A C 1
ATOM 876 O O . SER A 1 114 ? 30.737 21.906 50.639 1.00 18.39 114 SER A O 1
ATOM 879 N N . VAL A 1 115 ? 30.610 21.112 52.744 1.00 16.11 115 VAL A N 1
ATOM 880 C CA . VAL A 1 115 ? 30.071 22.333 53.341 1.00 12.82 115 VAL A CA 1
ATOM 881 C C . VAL A 1 115 ? 31.125 22.934 54.253 1.00 15.43 115 VAL A C 1
ATOM 882 O O . VAL A 1 115 ? 31.705 22.238 55.089 1.00 17.16 115 VAL A O 1
ATOM 886 N N . PHE A 1 116 ? 31.355 24.224 54.105 1.00 20.86 116 PHE A N 1
ATOM 887 C CA . PHE A 1 116 ? 32.303 24.961 54.924 1.00 16.89 116 PHE A CA 1
ATOM 888 C C . PHE A 1 116 ? 31.637 26.265 55.327 1.00 19.49 116 PHE A C 1
ATOM 889 O O . PHE A 1 116 ? 30.913 26.858 54.523 1.00 16.59 116 PHE A O 1
ATOM 897 N N . ILE A 1 117 ? 31.874 26.716 56.560 1.00 17.96 117 ILE A N 1
ATOM 898 C CA . ILE A 1 117 ? 31.349 27.995 57.032 1.00 17.42 117 ILE A CA 1
ATOM 899 C C . ILE A 1 117 ? 32.522 28.890 57.420 1.00 15.80 117 ILE A C 1
ATOM 900 O O . ILE A 1 117 ? 33.526 28.413 57.954 1.00 17.75 117 ILE A O 1
ATOM 905 N N . PHE A 1 118 ? 32.405 30.182 57.124 1.00 12.55 118 PHE A N 1
ATOM 906 C CA . PHE A 1 118 ? 33.461 31.156 57.393 1.00 13.32 118 PHE A CA 1
ATOM 907 C C . PHE A 1 118 ? 32.880 32.294 58.221 1.00 14.78 118 PHE A C 1
ATOM 908 O O . PHE A 1 118 ? 31.996 33.022 57.728 1.00 12.51 118 PHE A O 1
ATOM 916 N N . PRO A 1 119 ? 33.354 32.517 59.447 1.00 16.21 119 PRO A N 1
ATOM 917 C CA . PRO A 1 119 ? 32.917 33.687 60.225 1.00 19.67 119 PRO A CA 1
ATOM 918 C C . PRO A 1 119 ? 33.330 34.972 59.539 1.00 17.47 119 PRO A C 1
ATOM 919 O O . PRO A 1 119 ? 34.160 34.952 58.620 1.00 19.83 119 PRO A O 1
ATOM 923 N N . PRO A 1 120 ? 32.775 36.108 59.954 1.00 22.77 120 PRO A N 1
ATOM 924 C CA . PRO A 1 120 ? 33.285 37.391 59.459 1.00 18.54 120 PRO A CA 1
ATOM 925 C C . PRO A 1 120 ? 34.706 37.629 59.935 1.00 22.46 120 PRO A C 1
ATOM 926 O O . PRO A 1 120 ? 35.076 37.266 61.055 1.00 23.45 120 PRO A O 1
ATOM 930 N N . SER A 1 121 ? 35.509 38.230 59.064 1.00 20.79 121 SER A N 1
ATOM 931 C CA . SER A 1 121 ? 36.868 38.597 59.441 1.00 28.01 121 SER A CA 1
ATOM 932 C C . SER A 1 121 ? 36.853 39.804 60.376 1.00 25.78 121 SER A C 1
ATOM 933 O O . SER A 1 121 ? 35.962 40.658 60.313 1.00 25.13 121 SER A O 1
ATOM 936 N N . ASP A 1 122 ? 37.858 39.869 61.256 1.00 28.03 122 ASP A N 1
ATOM 937 C CA . ASP A 1 122 ? 38.010 41.053 62.100 1.00 29.03 122 ASP A CA 1
ATOM 938 C C . ASP A 1 122 ? 38.224 42.302 61.258 1.00 26.77 122 ASP A C 1
ATOM 939 O O . ASP A 1 122 ? 37.815 43.401 61.661 1.00 22.03 122 ASP A O 1
ATOM 944 N N . GLU A 1 123 ? 38.844 42.148 60.080 1.00 21.79 123 GLU A N 1
ATOM 945 C CA . GLU A 1 123 ? 38.975 43.265 59.149 1.00 29.19 123 GLU A CA 1
ATOM 946 C C . GLU A 1 123 ? 37.608 43.830 58.787 1.00 24.25 123 GLU A C 1
ATOM 947 O O . GLU A 1 123 ? 37.361 45.035 58.931 1.00 25.97 123 GLU A O 1
ATOM 953 N N . GLN A 1 124 ? 36.701 42.972 58.321 1.00 22.01 124 GLN A N 1
ATOM 954 C CA . GLN A 1 124 ? 35.396 43.481 57.916 1.00 31.78 124 GLN A CA 1
ATOM 955 C C . GLN A 1 124 ? 34.663 44.080 59.110 1.00 25.38 124 GLN A C 1
ATOM 956 O O . GLN A 1 124 ? 33.999 45.114 58.981 1.00 26.88 124 GLN A O 1
ATOM 962 N N . LEU A 1 125 ? 34.796 43.456 60.287 1.00 20.83 125 LEU A N 1
ATOM 963 C CA . LEU A 1 125 ? 34.115 43.958 61.478 1.00 25.59 125 LEU A CA 1
ATOM 964 C C . LEU A 1 125 ? 34.513 45.397 61.816 1.00 29.45 125 LEU A C 1
ATOM 965 O O . LEU A 1 125 ? 33.697 46.142 62.367 1.00 32.65 125 LEU A O 1
ATOM 970 N N . LYS A 1 126 ? 35.747 45.815 61.489 1.00 27.09 126 LYS A N 1
ATOM 971 C CA . LYS A 1 126 ? 36.126 47.220 61.680 1.00 32.47 126 LYS A CA 1
ATOM 972 C C . LYS A 1 126 ? 35.257 48.181 60.875 1.00 30.53 126 LYS A C 1
ATOM 973 O O . LYS A 1 126 ? 35.205 49.365 61.205 1.00 36.40 126 LYS A O 1
ATOM 979 N N . SER A 1 127 ? 34.601 47.713 59.817 1.00 33.12 127 SER A N 1
ATOM 980 C CA . SER A 1 127 ? 33.770 48.569 58.979 1.00 33.34 127 SER A CA 1
ATOM 981 C C . SER A 1 127 ? 32.312 48.625 59.434 1.00 37.22 127 SER A C 1
ATOM 982 O O . SER A 1 127 ? 31.516 49.360 58.835 1.00 35.33 127 SER A O 1
ATOM 985 N N . GLY A 1 128 ? 31.941 47.882 60.474 1.00 33.77 128 GLY A N 1
ATOM 986 C CA . GLY A 1 128 ? 30.568 47.907 60.940 1.00 38.19 128 GLY A CA 1
ATOM 987 C C . GLY A 1 128 ? 29.625 46.979 60.208 1.00 41.66 128 GLY A C 1
ATOM 988 O O . GLY A 1 128 ? 28.403 47.130 60.324 1.00 37.99 128 GLY A O 1
ATOM 989 N N . THR A 1 129 ? 30.154 46.019 59.454 1.00 38.08 129 THR A N 1
ATOM 990 C CA . THR A 1 129 ? 29.331 45.043 58.758 1.00 38.49 129 THR A CA 1
ATOM 991 C C . THR A 1 129 ? 29.946 43.664 58.957 1.00 31.07 129 THR A C 1
ATOM 992 O O . THR A 1 129 ? 31.169 43.521 59.021 1.00 23.37 129 THR A O 1
ATOM 996 N N . ALA A 1 130 ? 29.091 42.657 59.087 1.00 31.70 130 ALA A N 1
ATOM 997 C CA . ALA A 1 130 ? 29.520 41.276 59.256 1.00 33.98 130 ALA A CA 1
ATOM 998 C C . ALA A 1 130 ? 28.925 40.424 58.140 1.00 24.92 130 ALA A C 1
ATOM 999 O O . ALA A 1 130 ? 27.706 40.416 57.942 1.00 25.50 130 ALA A O 1
ATOM 1001 N N . SER A 1 131 ? 29.780 39.713 57.412 1.00 21.56 131 SER A N 1
ATOM 1002 C CA . SER A 1 131 ? 29.337 38.743 56.421 1.00 17.56 131 SER A CA 1
ATOM 1003 C C . SER A 1 131 ? 29.721 37.354 56.893 1.00 18.58 131 SER A C 1
ATOM 1004 O O . SER A 1 131 ? 30.888 37.106 57.214 1.00 22.45 131 SER A O 1
ATOM 1007 N N . VAL A 1 132 ? 28.747 36.452 56.931 1.00 16.76 132 VAL A N 1
ATOM 1008 C CA . VAL A 1 132 ? 28.975 35.053 57.259 1.00 17.80 132 VAL A CA 1
ATOM 1009 C C . VAL A 1 132 ? 28.760 34.247 55.983 1.00 20.33 132 VAL A C 1
ATOM 1010 O O . VAL A 1 132 ? 27.718 34.377 55.327 1.00 19.24 132 VAL A O 1
ATOM 1014 N N . VAL A 1 133 ? 29.741 33.433 55.617 1.00 16.21 133 VAL A N 1
ATOM 1015 C CA . VAL A 1 133 ? 29.731 32.756 54.328 1.00 15.98 133 VAL A CA 1
ATOM 1016 C C . VAL A 1 133 ? 29.630 31.255 54.553 1.00 15.59 133 VAL A C 1
ATOM 1017 O O . VAL A 1 133 ? 30.410 30.670 55.310 1.00 16.70 133 VAL A O 1
ATOM 1021 N N . CYS A 1 134 ? 28.676 30.636 53.878 1.00 13.44 134 CYS A N 1
ATOM 1022 C CA . CYS A 1 134 ? 28.488 29.198 53.906 1.00 16.06 134 CYS A CA 1
ATOM 1023 C C . CYS A 1 134 ? 28.708 28.705 52.478 1.00 17.58 134 CYS A C 1
ATOM 1024 O O . CYS A 1 134 ? 28.009 29.133 51.549 1.00 16.66 134 CYS A O 1
ATOM 1027 N N . LEU A 1 135 ? 29.720 27.857 52.299 1.00 16.67 135 LEU A N 1
ATOM 1028 C CA . LEU A 1 135 ? 30.113 27.344 50.997 1.00 19.44 135 LEU A CA 1
ATOM 1029 C C . LEU A 1 135 ? 29.648 25.902 50.857 1.00 17.98 135 LEU A C 1
ATOM 1030 O O . LEU A 1 135 ? 29.891 25.085 51.753 1.00 16.63 135 LEU A O 1
ATOM 1035 N N . LEU A 1 136 ? 28.967 25.606 49.744 1.00 12.12 136 LEU A N 1
ATOM 1036 C CA . LEU A 1 136 ? 28.580 24.252 49.351 1.00 11.23 136 LEU A CA 1
ATOM 1037 C C . LEU A 1 136 ? 29.358 23.936 48.080 1.00 15.99 136 LEU A C 1
ATOM 1038 O O . LEU A 1 136 ? 29.095 24.522 47.023 1.00 13.80 136 LEU A O 1
ATOM 1043 N N . ASN A 1 137 ? 30.313 23.021 48.175 1.00 17.12 137 ASN A N 1
ATOM 1044 C CA . ASN A 1 137 ? 31.296 22.831 47.122 1.00 15.37 137 ASN A CA 1
ATOM 1045 C C . ASN A 1 137 ? 31.062 21.524 46.367 1.00 17.01 137 ASN A C 1
ATOM 1046 O O . ASN A 1 137 ? 30.871 20.461 46.978 1.00 17.21 137 ASN A O 1
ATOM 1051 N N . ASN A 1 138 ? 31.066 21.622 45.035 1.00 15.86 138 ASN A N 1
ATOM 1052 C CA . ASN A 1 138 ? 31.207 20.483 44.131 1.00 17.71 138 ASN A CA 1
ATOM 1053 C C . ASN A 1 138 ? 30.088 19.448 44.300 1.00 21.02 138 ASN A C 1
ATOM 1054 O O . ASN A 1 138 ? 30.315 18.294 44.663 1.00 16.20 138 ASN A O 1
ATOM 1059 N N . PHE A 1 139 ? 28.868 19.868 43.972 1.00 16.65 139 PHE A N 1
ATOM 1060 C CA . PHE A 1 139 ? 27.709 19.009 44.128 1.00 18.48 139 PHE A CA 1
ATOM 1061 C C . PHE A 1 139 ? 26.900 18.973 42.837 1.00 15.56 139 PHE A C 1
ATOM 1062 O O . PHE A 1 139 ? 27.074 19.802 41.942 1.00 16.20 139 PHE A O 1
ATOM 1070 N N . TYR A 1 140 ? 26.008 17.989 42.769 1.00 17.83 140 TYR A N 1
ATOM 1071 C CA . TYR A 1 140 ? 25.094 17.767 41.654 1.00 16.76 140 TYR A CA 1
ATOM 1072 C C . TYR A 1 140 ? 23.933 16.958 42.190 1.00 18.09 140 TYR A C 1
ATOM 1073 O O . TYR A 1 140 ? 24.148 15.967 42.893 1.00 21.32 140 TYR A O 1
ATOM 1082 N N . PRO A 1 141 ? 22.698 17.349 41.846 1.00 20.99 141 PRO A N 1
ATOM 1083 C CA . PRO A 1 141 ? 22.341 18.413 40.909 1.00 18.88 141 PRO A CA 1
ATOM 1084 C C . PRO A 1 141 ? 22.206 19.771 41.589 1.00 17.11 141 PRO A C 1
ATOM 1085 O O . PRO A 1 141 ? 22.415 19.871 42.792 1.00 16.24 141 PRO A O 1
ATOM 1089 N N . ARG A 1 142 ? 21.779 20.779 40.820 1.00 18.84 142 ARG A N 1
ATOM 1090 C CA . ARG A 1 142 ? 21.862 22.165 41.265 1.00 16.91 142 ARG A CA 1
ATOM 1091 C C . ARG A 1 142 ? 21.021 22.442 42.506 1.00 20.41 142 ARG A C 1
ATOM 1092 O O . ARG A 1 142 ? 21.404 23.279 43.326 1.00 24.27 142 ARG A O 1
ATOM 1100 N N . GLU A 1 143 ? 19.884 21.770 42.670 1.00 14.89 143 GLU A N 1
ATOM 1101 C CA . GLU A 1 143 ? 18.967 22.137 43.744 1.00 15.13 143 GLU A CA 1
ATOM 1102 C C . GLU A 1 143 ? 19.585 21.873 45.118 1.00 23.73 143 GLU A C 1
ATOM 1103 O O . GLU A 1 143 ? 20.162 20.807 45.364 1.00 19.27 143 GLU A O 1
ATOM 1109 N N . ALA A 1 144 ? 19.468 22.860 46.009 1.00 14.84 144 ALA A N 1
ATOM 1110 C CA . ALA A 1 144 ? 19.952 22.761 47.383 1.00 23.96 144 ALA A CA 1
ATOM 1111 C C . ALA A 1 144 ? 19.249 23.818 48.223 1.00 25.24 144 ALA A C 1
ATOM 1112 O O . ALA A 1 144 ? 18.791 24.845 47.709 1.00 23.89 144 ALA A O 1
ATOM 1114 N N . LYS A 1 145 ? 19.174 23.549 49.520 1.00 18.99 145 LYS A N 1
ATOM 1115 C CA . LYS A 1 145 ? 18.553 24.441 50.489 1.00 24.81 145 LYS A CA 1
ATOM 1116 C C . LYS A 1 145 ? 19.587 24.850 51.528 1.00 25.70 145 LYS A C 1
ATOM 1117 O O . LYS A 1 145 ? 20.297 23.996 52.071 1.00 23.44 145 LYS A O 1
ATOM 1123 N N . VAL A 1 146 ? 19.675 26.147 51.803 1.00 22.39 146 VAL A N 1
ATOM 1124 C CA . VAL A 1 146 ? 20.515 26.662 52.875 1.00 20.83 146 VAL A CA 1
ATOM 1125 C C . VAL A 1 146 ? 19.611 27.397 53.848 1.00 18.99 146 VAL A C 1
ATOM 1126 O O . VAL A 1 146 ? 18.933 28.359 53.468 1.00 20.86 146 VAL A O 1
ATOM 1130 N N . GLN A 1 147 ? 19.580 26.925 55.086 1.00 16.75 147 GLN A N 1
ATOM 1131 C CA . GLN A 1 147 ? 18.816 27.534 56.163 1.00 17.99 147 GLN A CA 1
ATOM 1132 C C . GLN A 1 147 ? 19.787 28.105 57.187 1.00 22.94 147 GLN A C 1
ATOM 1133 O O . GLN A 1 147 ? 20.672 27.393 57.684 1.00 18.36 147 GLN A O 1
ATOM 1139 N N . TRP A 1 148 ? 19.631 29.387 57.486 1.00 18.20 148 TRP A N 1
ATOM 1140 C CA . TRP A 1 148 ? 20.462 30.064 58.464 1.00 16.02 148 TRP A CA 1
ATOM 1141 C C . TRP A 1 148 ? 19.719 30.155 59.784 1.00 18.69 148 TRP A C 1
ATOM 1142 O O . TRP A 1 148 ? 18.530 30.483 59.820 1.00 20.83 148 TRP A O 1
ATOM 1153 N N . LYS A 1 149 ? 20.429 29.862 60.869 1.00 18.66 149 LYS A N 1
ATOM 1154 C CA . LYS A 1 149 ? 19.916 30.049 62.214 1.00 20.69 149 LYS A CA 1
ATOM 1155 C C . LYS A 1 149 ? 20.967 30.746 63.057 1.00 25.16 149 LYS A C 1
ATOM 1156 O O . LYS A 1 149 ? 22.122 30.303 63.122 1.00 30.52 149 LYS A O 1
ATOM 1162 N N . VAL A 1 150 ? 20.563 31.843 63.684 1.00 24.70 150 VAL A N 1
ATOM 1163 C CA . VAL A 1 150 ? 21.374 32.564 64.655 1.00 25.75 150 VAL A CA 1
ATOM 1164 C C . VAL A 1 150 ? 20.697 32.382 66.004 1.00 23.89 150 VAL A C 1
ATOM 1165 O O . VAL A 1 150 ? 19.562 32.837 66.197 1.00 23.67 150 VAL A O 1
ATOM 1169 N N . ASP A 1 151 ? 21.371 31.701 66.928 1.00 23.71 151 ASP A N 1
ATOM 1170 C CA . ASP A 1 151 ? 20.811 31.457 68.255 1.00 26.77 151 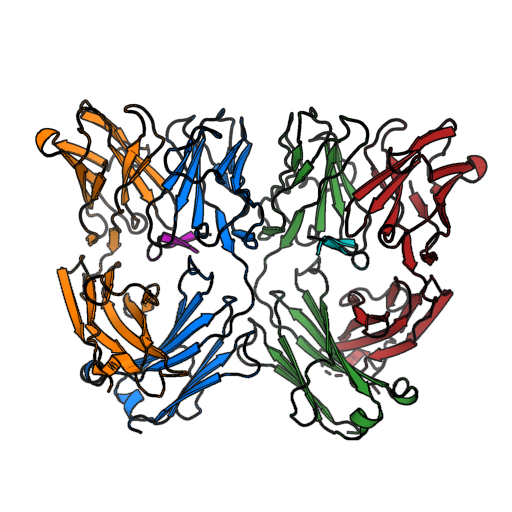ASP A CA 1
ATOM 1171 C C . ASP A 1 151 ? 19.420 30.832 68.144 1.00 22.76 151 ASP A C 1
ATOM 1172 O O . ASP A 1 151 ? 18.452 31.303 68.739 1.00 28.08 151 ASP A O 1
ATOM 1177 N N . ASN A 1 152 ? 19.312 29.791 67.321 1.00 27.76 152 ASN A N 1
ATOM 1178 C CA . ASN A 1 152 ? 18.076 29.065 67.034 1.00 28.20 152 ASN A CA 1
ATOM 1179 C C . ASN A 1 152 ? 17.011 29.883 66.323 1.00 28.23 152 ASN A C 1
ATOM 1180 O O . ASN A 1 152 ? 15.964 29.325 65.989 1.00 31.81 152 ASN A O 1
ATOM 1185 N N . ALA A 1 153 ? 17.230 31.170 66.069 1.00 26.06 153 ALA A N 1
ATOM 1186 C CA . ALA A 1 153 ? 16.247 31.959 65.338 1.00 22.95 153 ALA A CA 1
ATOM 1187 C C . ALA A 1 153 ? 16.437 31.739 63.837 1.00 27.18 153 ALA A C 1
ATOM 1188 O O . ALA A 1 153 ? 17.544 31.912 63.308 1.00 24.09 153 ALA A O 1
ATOM 1190 N N . LEU A 1 154 ? 15.370 31.340 63.151 1.00 17.73 154 LEU A N 1
ATOM 1191 C CA . LEU A 1 154 ? 15.435 31.222 61.701 1.00 20.10 154 LEU A CA 1
ATOM 1192 C C . LEU A 1 154 ? 15.697 32.587 61.072 1.00 22.42 154 LEU A C 1
ATOM 1193 O O . LEU A 1 154 ? 15.035 33.573 61.401 1.00 21.57 154 LEU A O 1
ATOM 1198 N N . GLN A 1 155 ? 16.685 32.653 60.183 1.00 23.26 155 GLN A N 1
ATOM 1199 C CA . GLN A 1 155 ? 17.024 33.899 59.505 1.00 20.54 155 GLN A CA 1
ATOM 1200 C C . GLN A 1 155 ? 16.311 33.932 58.166 1.00 22.58 155 GLN A C 1
ATOM 1201 O O . GLN A 1 155 ? 16.314 32.932 57.439 1.00 20.96 155 GLN A O 1
ATOM 1207 N N . SER A 1 156 ? 15.693 35.069 57.841 1.00 17.62 156 SER A N 1
ATOM 1208 C CA . SER A 1 156 ? 14.946 35.140 56.595 1.00 18.93 156 SER A CA 1
ATOM 1209 C C . SER A 1 156 ? 15.067 36.507 55.945 1.00 21.26 156 SER A C 1
ATOM 1210 O O . SER A 1 156 ? 14.824 37.533 56.583 1.00 18.22 156 SER A O 1
ATOM 1213 N N . GLY A 1 157 ? 15.405 36.507 54.661 1.00 19.48 157 GLY A N 1
ATOM 1214 C CA . GLY A 1 157 ? 15.534 37.730 53.914 1.00 17.81 157 GLY A CA 1
ATOM 1215 C C . GLY A 1 157 ? 16.867 38.435 54.041 1.00 20.86 157 GLY A C 1
ATOM 1216 O O . GLY A 1 157 ? 17.055 39.473 53.397 1.00 24.27 157 GLY A O 1
ATOM 1217 N N . ASN A 1 158 ? 17.801 37.930 54.854 1.00 21.55 158 ASN A N 1
ATOM 1218 C CA . ASN A 1 158 ? 19.067 38.633 55.058 1.00 22.24 158 ASN A CA 1
ATOM 1219 C C . ASN A 1 158 ? 20.262 37.807 54.581 1.00 23.99 158 ASN A C 1
ATOM 1220 O O . ASN A 1 158 ? 21.382 37.964 55.078 1.00 24.72 158 ASN A O 1
ATOM 1225 N N . SER A 1 159 ? 20.039 36.934 53.601 1.00 18.43 159 SER A N 1
ATOM 1226 C CA . SER A 1 159 ? 21.100 36.143 53.002 1.00 19.29 159 SER A CA 1
ATOM 1227 C C . SER A 1 159 ? 20.937 36.200 51.492 1.00 22.49 159 SER A C 1
ATOM 1228 O O . SER A 1 159 ? 19.836 36.410 50.984 1.00 19.22 159 SER A O 1
ATOM 1231 N N . GLN A 1 160 ? 22.038 36.018 50.776 1.00 17.49 160 GLN A N 1
ATOM 1232 C CA . GLN A 1 160 ? 22.007 35.968 49.325 1.00 15.56 160 GLN A CA 1
ATOM 1233 C C . GLN A 1 160 ? 22.804 34.763 48.855 1.00 20.19 160 GLN A C 1
ATOM 1234 O O . GLN A 1 160 ? 23.834 34.416 49.448 1.00 16.78 160 GLN A O 1
ATOM 1240 N N . GLU A 1 161 ? 22.319 34.124 47.791 1.00 19.41 161 GLU A N 1
ATOM 1241 C CA . GLU A 1 161 ? 22.948 32.941 47.232 1.00 16.49 161 GLU A CA 1
ATOM 1242 C C . GLU A 1 161 ? 23.570 33.254 45.874 1.00 21.72 161 GLU A C 1
ATOM 1243 O O . GLU A 1 161 ? 23.072 34.093 45.124 1.00 21.70 161 GLU A O 1
ATOM 1249 N N . SER A 1 162 ? 24.673 32.574 45.567 1.00 22.33 162 SER A N 1
ATOM 1250 C CA . SER A 1 162 ? 25.252 32.601 44.234 1.00 16.14 162 SER A CA 1
ATOM 1251 C C . SER A 1 162 ? 25.705 31.194 43.869 1.00 15.52 162 SER A C 1
ATOM 1252 O O . SER A 1 162 ? 26.294 30.483 44.691 1.00 17.66 162 SER A O 1
ATOM 1255 N N . VAL A 1 163 ? 25.410 30.791 42.637 1.00 17.12 163 VAL A N 1
ATOM 1256 C CA . VAL A 1 163 ? 25.749 29.468 42.122 1.00 18.76 163 VAL A CA 1
ATOM 1257 C C . VAL A 1 163 ? 26.650 29.637 40.905 1.00 16.23 163 VAL A C 1
ATOM 1258 O O . VAL A 1 163 ? 26.332 30.410 39.995 1.00 14.78 163 VAL A O 1
ATOM 1262 N N . THR A 1 164 ? 27.760 28.909 40.881 1.00 15.02 164 THR A N 1
ATOM 1263 C CA . THR A 1 164 ? 28.596 28.898 39.692 1.00 9.73 164 THR A CA 1
ATOM 1264 C C . THR A 1 164 ? 27.858 28.242 38.528 1.00 17.24 164 THR A C 1
ATOM 1265 O O . THR A 1 164 ? 26.859 27.536 38.701 1.00 17.56 164 THR A O 1
ATOM 1269 N N . GLU A 1 165 ? 28.356 28.486 37.324 1.00 22.44 165 GLU A N 1
ATOM 1270 C CA . GLU A 1 165 ? 27.953 27.646 36.213 1.00 16.28 165 GLU A CA 1
ATOM 1271 C C . GLU A 1 165 ? 28.556 26.261 36.396 1.00 17.04 165 GLU A C 1
ATOM 1272 O O . GLU A 1 165 ? 29.375 26.028 37.290 1.00 18.67 165 GLU A O 1
ATOM 1278 N N . GLN A 1 166 ? 28.139 25.325 35.550 1.00 21.24 166 GLN A N 1
ATOM 1279 C CA . GLN A 1 166 ? 28.621 23.955 35.680 1.00 20.29 166 GLN A CA 1
ATOM 1280 C C . GLN A 1 166 ? 30.114 23.885 35.403 1.00 21.48 166 GLN A C 1
ATOM 1281 O O . GLN A 1 166 ? 30.633 24.537 34.490 1.00 18.40 166 GLN A O 1
ATOM 1287 N N . ASP A 1 167 ? 30.808 23.092 36.208 1.00 19.80 167 ASP A N 1
ATOM 1288 C CA . ASP A 1 167 ? 32.238 22.929 36.027 1.00 22.64 167 ASP A CA 1
ATOM 1289 C C . ASP A 1 167 ? 32.513 22.174 34.732 1.00 21.64 167 ASP A C 1
ATOM 1290 O O . ASP A 1 167 ? 31.841 21.195 34.403 1.00 22.76 167 ASP A O 1
ATOM 1295 N N . SER A 1 168 ? 33.491 22.645 33.977 1.00 23.15 168 SER A N 1
ATOM 1296 C CA . SER A 1 168 ? 33.739 22.037 32.682 1.00 26.73 168 SER A CA 1
ATOM 1297 C C . SER A 1 168 ? 34.455 20.695 32.787 1.00 26.08 168 SER A C 1
ATOM 1298 O O . SER A 1 168 ? 34.476 19.951 31.799 1.00 20.16 168 SER A O 1
ATOM 1301 N N . LYS A 1 169 ? 35.022 20.357 33.951 1.00 20.56 169 LYS A N 1
ATOM 1302 C CA . LYS A 1 169 ? 35.732 19.089 34.101 1.00 21.15 169 LYS A CA 1
ATOM 1303 C C . LYS A 1 169 ? 34.900 18.019 34.796 1.00 21.72 169 LYS A C 1
ATOM 1304 O O . LYS A 1 169 ? 34.836 16.890 34.311 1.00 27.11 169 LYS A O 1
ATOM 1306 N N . ASP A 1 170 ? 34.247 18.340 35.918 1.00 25.29 170 ASP A N 1
ATOM 1307 C CA . ASP A 1 170 ? 33.496 17.335 36.664 1.00 19.75 170 ASP A CA 1
ATOM 1308 C C . ASP A 1 170 ? 31.988 17.570 36.682 1.00 21.49 170 ASP A C 1
ATOM 1309 O O . ASP A 1 170 ? 31.276 16.808 37.344 1.00 16.32 170 ASP A O 1
ATOM 1314 N N . SER A 1 171 ? 31.488 18.606 36.005 1.00 18.28 171 SER A N 1
ATOM 1315 C CA . SER A 1 171 ? 30.054 18.871 35.836 1.00 19.22 171 SER A CA 1
ATOM 1316 C C . SER A 1 171 ? 29.337 19.216 37.139 1.00 18.89 171 SER A C 1
ATOM 1317 O O . SER A 1 171 ? 28.109 19.117 37.204 1.00 18.36 171 SER A O 1
ATOM 1320 N N . THR A 1 172 ? 30.053 19.603 38.189 1.00 15.91 172 THR A N 1
ATOM 1321 C CA . THR A 1 172 ? 29.380 19.947 39.433 1.00 15.80 172 THR A CA 1
ATOM 1322 C C . THR A 1 172 ? 29.100 21.449 39.505 1.00 16.01 172 THR A C 1
ATOM 1323 O O . THR A 1 172 ? 29.599 22.249 38.711 1.00 16.25 172 THR A O 1
ATOM 1327 N N . TYR A 1 173 ? 28.282 21.824 40.478 1.00 12.75 173 TYR A N 1
ATOM 1328 C CA . TYR A 1 173 ? 28.082 23.214 40.833 1.00 10.58 173 TYR A CA 1
ATOM 1329 C C . TYR A 1 173 ? 28.688 23.480 42.204 1.00 15.22 173 TYR A C 1
ATOM 1330 O O . TYR A 1 173 ? 28.943 22.562 42.994 1.00 19.11 173 TYR A O 1
ATOM 1339 N N . SER A 1 174 ? 28.907 24.754 42.494 1.00 11.39 174 SER A N 1
ATOM 1340 C CA . SER A 1 174 ? 29.193 25.169 43.855 1.00 14.75 174 SER A CA 1
ATOM 1341 C C . SER A 1 174 ? 28.296 26.347 44.183 1.00 14.92 174 SER A C 1
ATOM 1342 O O . SER A 1 174 ? 27.853 27.071 43.290 1.00 19.35 174 SER A O 1
ATOM 1345 N N . LEU A 1 175 ? 27.989 26.502 45.468 1.00 15.50 175 LEU A N 1
ATOM 1346 C CA . LEU A 1 175 ? 27.058 27.529 45.910 1.00 16.06 175 LEU A CA 1
ATOM 1347 C C . LEU A 1 175 ? 27.616 28.251 47.128 1.00 15.91 175 LEU A C 1
ATOM 1348 O O . LEU A 1 175 ? 28.191 27.633 48.028 1.00 13.29 175 LEU A O 1
ATOM 1353 N N . SER A 1 176 ? 27.406 29.557 47.163 1.00 14.79 176 SER A N 1
ATOM 1354 C CA . SER A 1 176 ? 27.745 30.374 48.309 1.00 12.51 176 SER A CA 1
ATOM 1355 C C . SER A 1 176 ? 26.468 30.999 48.844 1.00 21.44 176 SER A C 1
ATOM 1356 O O . SER A 1 176 ? 25.706 31.609 48.081 1.00 22.80 176 SER A O 1
ATOM 1359 N N . SER A 1 177 ? 26.229 30.836 50.145 1.00 18.29 177 SER A N 1
ATOM 1360 C CA . SER A 1 177 ? 25.164 31.543 50.848 1.00 19.44 177 SER A CA 1
ATOM 1361 C C . SER A 1 177 ? 25.795 32.502 51.849 1.00 18.67 177 SER A C 1
ATOM 1362 O O . SER A 1 177 ? 26.466 32.064 52.795 1.00 17.90 177 SER A O 1
ATOM 1365 N N . THR A 1 178 ? 25.590 33.802 51.634 1.00 15.18 178 THR A N 1
ATOM 1366 C CA . THR A 1 178 ? 26.187 34.849 52.456 1.00 18.71 178 THR A CA 1
ATOM 1367 C C . THR A 1 178 ? 25.105 35.510 53.308 1.00 17.04 178 THR A C 1
ATOM 1368 O O . THR A 1 178 ? 24.173 36.123 52.780 1.00 20.03 178 THR A O 1
ATOM 1372 N N . LEU A 1 179 ? 25.222 35.363 54.620 1.00 15.25 179 LEU A N 1
ATOM 1373 C CA . LEU A 1 179 ? 24.339 36.008 55.583 1.00 14.90 179 LEU A CA 1
ATOM 1374 C C . LEU A 1 179 ? 24.976 37.323 56.018 1.00 17.77 179 LEU A C 1
ATOM 1375 O O . LEU A 1 179 ? 26.107 37.326 56.522 1.00 18.14 179 LEU A O 1
ATOM 1380 N N . THR A 1 180 ? 24.266 38.433 55.822 1.00 15.36 180 THR A N 1
ATOM 1381 C CA . THR A 1 180 ? 24.809 39.751 56.129 1.00 23.74 180 THR A CA 1
ATOM 1382 C C . THR A 1 180 ? 24.000 40.435 57.226 1.00 21.89 180 THR A C 1
ATOM 1383 O O . THR A 1 180 ? 22.763 40.488 57.170 1.00 25.11 180 THR A O 1
ATOM 1387 N N . LEU A 1 181 ? 24.713 40.955 58.218 1.00 25.83 181 LEU A N 1
ATOM 1388 C CA . LEU A 1 181 ? 24.103 41.652 59.330 1.00 32.72 181 LEU A CA 1
ATOM 1389 C C . LEU A 1 181 ? 25.054 42.757 59.781 1.00 34.39 181 LEU A C 1
ATOM 1390 O O . LEU A 1 181 ? 26.250 42.752 59.459 1.00 32.07 181 LEU A O 1
ATOM 1395 N N . SER A 1 182 ? 24.497 43.723 60.510 1.00 36.28 182 SER A N 1
ATOM 1396 C CA . SER A 1 182 ? 25.273 44.811 61.088 1.00 32.28 182 SER A CA 1
ATOM 1397 C C . SER A 1 182 ? 26.229 44.272 62.147 1.00 29.76 182 SER A C 1
ATOM 1398 O O . SER A 1 182 ? 26.025 43.194 62.712 1.00 32.85 182 SER A O 1
ATOM 1401 N N . LYS A 1 183 ? 27.290 45.034 62.419 1.00 33.98 183 LYS A N 1
ATOM 1402 C CA . LYS A 1 183 ? 28.210 44.613 63.469 1.00 28.56 183 LYS A CA 1
ATOM 1403 C C . LYS A 1 183 ? 27.512 44.566 64.820 1.00 27.89 183 LYS A C 1
ATOM 1404 O O . LYS A 1 183 ? 27.801 43.689 65.643 1.00 32.87 183 LYS A O 1
ATOM 1410 N N . ALA A 1 184 ? 26.588 45.499 65.070 1.00 30.56 184 ALA A N 1
ATOM 1411 C CA . ALA A 1 184 ? 25.852 45.480 66.334 1.00 36.57 184 ALA A CA 1
ATOM 1412 C C . ALA A 1 184 ? 25.069 44.182 66.486 1.00 34.75 184 ALA A C 1
ATOM 1413 O O . ALA A 1 184 ? 25.230 43.464 67.479 1.00 29.85 184 ALA A O 1
ATOM 1415 N N . ASP A 1 185 ? 24.237 43.851 65.485 1.00 36.22 185 ASP A N 1
ATOM 1416 C CA . ASP A 1 185 ? 23.483 42.598 65.514 1.00 28.46 185 ASP A CA 1
ATOM 1417 C C . ASP A 1 185 ? 24.409 41.395 65.663 1.00 31.14 185 ASP A C 1
ATOM 1418 O O . ASP A 1 185 ? 24.147 40.504 66.479 1.00 34.14 185 ASP A O 1
ATOM 1423 N N . TYR A 1 186 ? 25.508 41.358 64.902 1.00 29.94 186 TYR A N 1
ATOM 1424 C CA . TYR A 1 186 ? 26.428 40.230 65.005 1.00 26.13 186 TYR A CA 1
ATOM 1425 C C . TYR A 1 186 ? 26.970 40.085 66.416 1.00 27.88 186 TYR A C 1
ATOM 1426 O O . TYR A 1 186 ? 27.106 38.965 66.922 1.00 32.82 186 TYR A O 1
ATOM 1435 N N . GLU A 1 187 ? 27.278 41.204 67.077 1.00 30.17 187 GLU A N 1
ATOM 1436 C CA . GLU A 1 187 ? 27.870 41.109 68.407 1.00 38.22 187 GLU A CA 1
ATOM 1437 C C . GLU A 1 187 ? 26.864 40.671 69.473 1.00 30.49 187 GLU A C 1
ATOM 1438 O O . GLU A 1 187 ? 27.278 40.137 70.507 1.00 26.65 187 GLU A O 1
ATOM 1444 N N . LYS A 1 188 ? 25.560 40.823 69.230 1.00 27.95 188 LYS A N 1
ATOM 1445 C CA . LYS A 1 188 ? 24.543 40.465 70.213 1.00 37.21 188 LYS A CA 1
ATOM 1446 C C . LYS A 1 188 ? 24.164 38.978 70.213 1.00 39.96 188 LYS A C 1
ATOM 1447 O O . LYS A 1 188 ? 23.202 38.605 70.895 1.00 40.72 188 LYS A O 1
ATOM 1453 N N . HIS A 1 189 ? 24.895 38.121 69.498 1.00 37.62 189 HIS A N 1
ATOM 1454 C CA . HIS A 1 189 ? 24.494 36.729 69.325 1.00 29.19 189 HIS A CA 1
ATOM 1455 C C . HIS A 1 189 ? 25.727 35.831 69.335 1.00 27.98 189 HIS A C 1
ATOM 1456 O O . HIS A 1 189 ? 26.861 36.296 69.189 1.00 32.58 189 HIS A O 1
ATOM 1463 N N . LYS A 1 190 ? 25.500 34.526 69.499 1.00 29.68 190 LYS A N 1
ATOM 1464 C CA . LYS A 1 190 ? 26.605 33.591 69.697 1.00 31.38 190 LYS A CA 1
ATOM 1465 C C . LYS A 1 190 ? 26.691 32.493 68.642 1.00 32.61 190 LYS A C 1
ATOM 1466 O O . LYS A 1 190 ? 27.764 32.296 68.058 1.00 33.58 190 LYS A O 1
ATOM 1472 N N . VAL A 1 191 ? 25.614 31.744 68.391 1.00 30.71 191 VAL A N 1
ATOM 1473 C CA . VAL A 1 191 ? 25.680 30.539 67.557 1.00 30.10 191 VAL A CA 1
ATOM 1474 C C . VAL A 1 191 ? 25.202 30.861 66.143 1.00 22.92 191 VAL A C 1
ATOM 1475 O O . VAL A 1 191 ? 24.035 31.213 65.933 1.00 24.86 191 VAL A O 1
ATOM 1479 N N . TYR A 1 192 ? 26.096 30.705 65.174 1.00 22.23 192 TYR A N 1
ATOM 1480 C CA . TYR A 1 192 ? 25.811 30.933 63.760 1.00 23.13 192 TYR A CA 1
ATOM 1481 C C . TYR A 1 192 ? 25.886 29.603 63.024 1.00 21.55 192 TYR A C 1
ATOM 1482 O O . TYR A 1 192 ? 26.931 28.943 63.036 1.00 25.34 192 TYR A O 1
ATOM 1491 N N . ALA A 1 193 ? 24.779 29.201 62.401 1.00 20.91 193 ALA A N 1
ATOM 1492 C CA . ALA A 1 193 ? 24.689 27.877 61.794 1.00 25.14 193 ALA A CA 1
ATOM 1493 C C . ALA A 1 193 ? 24.024 27.978 60.432 1.00 20.38 193 ALA A C 1
ATOM 1494 O O . ALA A 1 193 ? 22.986 28.628 60.291 1.00 18.95 193 ALA A O 1
ATOM 1496 N N . CYS A 1 194 ? 24.626 27.362 59.425 1.00 15.89 194 CYS A N 1
ATOM 1497 C CA . CYS A 1 194 ? 23.912 27.125 58.185 1.00 20.60 194 CYS A CA 1
ATOM 1498 C C . CYS A 1 194 ? 23.670 25.636 58.070 1.00 18.64 194 CYS A C 1
ATOM 1499 O O . CYS A 1 194 ? 24.540 24.817 58.400 1.00 20.85 194 CYS A O 1
ATOM 1502 N N . GLU A 1 195 ? 22.460 25.306 57.645 1.00 17.77 195 GLU A N 1
ATOM 1503 C CA . GLU A 1 195 ? 22.027 23.937 57.459 1.00 22.53 195 GLU A CA 1
ATOM 1504 C C . GLU A 1 195 ? 21.792 23.698 55.979 1.00 21.82 195 GLU A C 1
ATOM 1505 O O . GLU A 1 195 ? 21.111 24.491 55.315 1.00 17.16 195 GLU A O 1
ATOM 1511 N N . VAL A 1 196 ? 22.356 22.608 55.472 1.00 22.00 196 VAL A N 1
ATOM 1512 C CA . VAL A 1 196 ? 22.390 22.332 54.046 1.00 18.84 196 VAL A CA 1
ATOM 1513 C C . VAL A 1 196 ? 21.576 21.080 53.786 1.00 19.59 196 VAL A C 1
ATOM 1514 O O . VAL A 1 196 ? 21.724 20.074 54.492 1.00 21.28 196 VAL A O 1
ATOM 1518 N N . THR A 1 197 ? 20.701 21.153 52.791 1.00 22.69 197 THR A N 1
ATOM 1519 C CA . THR A 1 197 ? 19.862 20.039 52.389 1.00 19.95 197 THR A CA 1
ATOM 1520 C C . THR A 1 197 ? 20.138 19.743 50.928 1.00 18.44 197 THR A C 1
ATOM 1521 O O . THR A 1 197 ? 20.082 20.650 50.092 1.00 20.78 197 THR A O 1
ATOM 1525 N N . HIS A 1 198 ? 20.446 18.484 50.621 1.00 16.82 198 HIS A N 1
ATOM 1526 C CA . HIS A 1 198 ? 20.743 18.105 49.248 1.00 18.12 198 HIS A CA 1
ATOM 1527 C C . HIS A 1 198 ? 20.386 16.644 49.031 1.00 15.96 198 HIS A C 1
ATOM 1528 O O . HIS A 1 198 ? 20.528 15.813 49.932 1.00 14.87 198 HIS A O 1
ATOM 1535 N N . GLN A 1 199 ? 19.941 16.341 47.809 1.00 15.80 199 GLN A N 1
ATOM 1536 C CA . GLN A 1 199 ? 19.585 14.968 47.436 1.00 21.22 199 GLN A CA 1
ATOM 1537 C C . GLN A 1 199 ? 20.685 13.961 47.777 1.00 22.38 199 GLN A C 1
ATOM 1538 O O . GLN A 1 199 ? 20.395 12.828 48.179 1.00 23.89 199 GLN A O 1
ATOM 1544 N N . GLY A 1 200 ? 21.951 14.348 47.611 1.00 16.28 200 GLY A N 1
ATOM 1545 C CA . GLY A 1 200 ? 23.063 13.484 47.949 1.00 12.98 200 GLY A CA 1
ATOM 1546 C C . GLY A 1 200 ? 23.369 13.310 49.412 1.00 19.17 200 GLY A C 1
ATOM 1547 O O . GLY A 1 200 ? 24.254 12.525 49.746 1.00 28.25 200 GLY A O 1
ATOM 1548 N N . LEU A 1 201 ? 22.683 14.008 50.304 1.00 20.46 201 LEU A N 1
ATOM 1549 C CA . LEU A 1 201 ? 22.878 13.857 51.737 1.00 18.37 201 LEU A CA 1
ATOM 1550 C C . LEU A 1 201 ? 21.753 13.009 52.321 1.00 24.34 201 LEU A C 1
ATOM 1551 O O . LEU A 1 201 ? 20.590 13.140 51.930 1.00 22.49 201 LEU A O 1
ATOM 1556 N N . SER A 1 202 ? 22.101 12.122 53.248 1.00 25.32 202 SER A N 1
ATOM 1557 C CA . SER A 1 202 ? 21.070 11.300 53.859 1.00 26.41 202 SER A CA 1
ATOM 1558 C C . SER A 1 202 ? 20.403 12.001 55.035 1.00 27.41 202 SER A C 1
ATOM 1559 O O . SER A 1 202 ? 19.372 11.527 55.514 1.00 38.01 202 SER A O 1
ATOM 1562 N N . SER A 1 203 ? 20.955 13.124 55.486 1.00 24.68 203 SER A N 1
ATOM 1563 C CA . SER A 1 203 ? 20.317 14.006 56.454 1.00 23.35 203 SER A CA 1
ATOM 1564 C C . SER A 1 203 ? 20.982 15.375 56.341 1.00 24.06 203 SER A C 1
ATOM 1565 O O . SER A 1 203 ? 22.063 15.486 55.762 1.00 27.13 203 SER A O 1
ATOM 1568 N N . PRO A 1 204 ? 20.342 16.440 56.832 1.00 29.13 204 PRO A N 1
ATOM 1569 C CA . PRO A 1 204 ? 20.940 17.777 56.677 1.00 27.10 204 PRO A CA 1
ATOM 1570 C C . PRO A 1 204 ? 22.303 17.873 57.351 1.00 23.06 204 PRO A C 1
ATOM 1571 O O . PRO A 1 204 ? 22.556 17.247 58.383 1.00 22.66 204 PRO A O 1
ATOM 1575 N N . VAL A 1 205 ? 23.189 18.653 56.739 1.00 17.69 205 VAL A N 1
ATOM 1576 C CA . VAL A 1 205 ? 24.532 18.899 57.252 1.00 21.07 205 VAL A CA 1
ATOM 1577 C C . VAL A 1 205 ? 24.563 20.310 57.822 1.00 22.94 205 VAL A C 1
ATOM 1578 O O . VAL A 1 205 ? 24.231 21.277 57.124 1.00 23.79 205 VAL A O 1
ATOM 1582 N N . THR A 1 206 ? 24.957 20.430 59.085 1.00 16.52 206 THR A N 1
ATOM 1583 C CA . THR A 1 206 ? 25.007 21.705 59.786 1.00 19.22 206 THR A CA 1
ATOM 1584 C C . THR A 1 206 ? 26.464 22.040 60.074 1.00 19.68 206 THR A C 1
ATOM 1585 O O . THR A 1 206 ? 27.164 21.248 60.705 1.00 24.20 206 THR A O 1
ATOM 1589 N N . LYS A 1 207 ? 26.926 23.191 59.595 1.00 18.68 207 LYS A N 1
ATOM 1590 C CA . LYS A 1 207 ? 28.205 23.754 60.009 1.00 19.79 207 LYS A CA 1
ATOM 1591 C C . LYS A 1 207 ? 27.929 25.005 60.823 1.00 22.11 207 LYS A C 1
ATOM 1592 O O . LYS A 1 207 ? 27.091 25.825 60.436 1.00 21.79 207 LYS A O 1
ATOM 1598 N N . SER A 1 208 ? 28.620 25.146 61.952 1.00 26.71 208 SER A N 1
ATOM 1599 C CA . SER A 1 208 ? 28.320 26.247 62.854 1.00 29.44 208 SER A CA 1
ATOM 1600 C C . SER A 1 208 ? 29.574 26.683 63.584 1.00 27.31 208 SER A C 1
ATOM 1601 O O . SER A 1 208 ? 30.584 25.981 63.616 1.00 32.91 208 SER A O 1
ATOM 1604 N N . PHE A 1 209 ? 29.498 27.874 64.153 1.00 28.58 209 PHE A N 1
ATOM 1605 C CA . PHE A 1 209 ? 30.561 28.355 65.011 1.00 29.33 209 PHE A CA 1
ATOM 1606 C C . PHE A 1 209 ? 29.931 29.224 66.080 1.00 32.47 209 PHE A C 1
ATOM 1607 O O . PHE A 1 209 ? 28.830 29.754 65.898 1.00 26.00 209 PHE A O 1
ATOM 1615 N N . ASN A 1 210 ? 30.626 29.338 67.203 1.00 36.66 210 ASN A N 1
ATOM 1616 C CA . ASN A 1 210 ? 30.323 30.330 68.220 1.00 34.40 210 ASN A CA 1
ATOM 1617 C C . ASN A 1 210 ? 31.232 31.530 67.993 1.00 36.43 210 ASN A C 1
ATOM 1618 O O . ASN A 1 210 ? 32.453 31.367 67.857 1.00 34.54 210 ASN A O 1
ATOM 1623 N N . ARG A 1 211 ? 30.635 32.724 67.928 1.00 26.53 211 ARG A N 1
ATOM 1624 C CA . ARG A 1 211 ? 31.419 33.946 67.800 1.00 30.84 211 ARG A CA 1
ATOM 1625 C C . ARG A 1 211 ? 32.486 34.008 68.891 1.00 39.08 211 ARG A C 1
ATOM 1626 O O . ARG A 1 211 ? 32.173 34.268 70.054 1.00 43.79 211 ARG A O 1
ATOM 1634 N N . GLY A 1 212 ? 33.746 33.761 68.531 1.00 40.91 212 GLY A N 1
ATOM 1635 C CA . GLY A 1 212 ? 34.799 33.550 69.511 1.00 41.88 212 GLY A CA 1
ATOM 1636 C C . GLY A 1 212 ? 35.272 32.107 69.516 1.00 50.69 212 GLY A C 1
ATOM 1637 O O . GLY A 1 212 ? 36.181 31.733 68.767 1.00 52.04 212 GLY A O 1
ATOM 1638 N N . GLU A 1 213 ? 34.649 31.287 70.358 1.00 57.62 213 GLU A N 1
ATOM 1639 C CA . GLU A 1 213 ? 34.877 29.841 70.386 1.00 55.37 213 GLU A CA 1
ATOM 1640 C C . GLU A 1 213 ? 33.789 29.128 71.211 1.00 63.69 213 GLU A C 1
ATOM 1641 O O . GLU A 1 213 ? 33.199 29.678 72.155 1.00 51.74 213 GLU A O 1
ATOM 1643 N N . GLN B 2 1 ? 49.892 34.699 16.681 1.00 29.03 1 GLN B N 1
ATOM 1644 C CA . GLN B 2 1 ? 48.632 34.483 15.965 1.00 36.01 1 GLN B CA 1
ATOM 1645 C C . GLN B 2 1 ? 47.770 35.745 15.860 1.00 30.03 1 GLN B C 1
ATOM 1646 O O . GLN B 2 1 ? 48.212 36.837 16.213 1.00 32.40 1 GLN B O 1
ATOM 1648 N N . VAL B 2 2 ? 46.546 35.585 15.351 1.00 25.89 2 VAL B N 1
ATOM 1649 C CA . VAL B 2 2 ? 45.601 36.694 15.237 1.00 28.76 2 VAL B CA 1
ATOM 1650 C C . VAL B 2 2 ? 45.041 37.012 16.615 1.00 25.92 2 VAL B C 1
ATOM 1651 O O . VAL B 2 2 ? 44.579 36.116 17.330 1.00 32.07 2 VAL B O 1
ATOM 1655 N N . GLN B 2 3 ? 45.074 38.286 16.997 1.00 24.13 3 GLN B N 1
ATOM 1656 C CA . GLN B 2 3 ? 44.547 38.697 18.292 1.00 28.87 3 GLN B CA 1
ATOM 1657 C C . GLN B 2 3 ? 43.859 40.048 18.167 1.00 24.15 3 GLN B C 1
ATOM 1658 O O . GLN B 2 3 ? 44.238 40.878 17.339 1.00 23.80 3 GLN B O 1
ATOM 1664 N N . LEU B 2 4 ? 42.816 40.237 18.980 1.00 23.01 4 LEU B N 1
ATOM 1665 C CA . LEU B 2 4 ? 42.135 41.518 19.145 1.00 16.75 4 LEU B CA 1
ATOM 1666 C C . LEU B 2 4 ? 42.012 41.788 20.638 1.00 22.90 4 LEU B C 1
ATOM 1667 O O . LEU B 2 4 ? 41.439 40.970 21.369 1.00 26.55 4 LEU B O 1
ATOM 1672 N N . LYS B 2 5 ? 42.573 42.917 21.092 1.00 24.62 5 LYS B N 1
ATOM 1673 C CA . LYS B 2 5 ? 42.559 43.315 22.498 1.00 18.73 5 LYS B CA 1
ATOM 1674 C C . LYS B 2 5 ? 41.815 44.632 22.624 1.00 19.62 5 LYS B C 1
ATOM 1675 O O . LYS B 2 5 ? 42.200 45.630 22.006 1.00 21.11 5 LYS B O 1
ATOM 1681 N N . GLN B 2 6 ? 40.756 44.634 23.421 1.00 25.30 6 GLN B N 1
ATOM 1682 C CA . GLN B 2 6 ? 39.899 45.795 23.607 1.00 23.08 6 GLN B CA 1
ATOM 1683 C C . GLN B 2 6 ? 40.295 46.546 24.873 1.00 21.99 6 GLN B C 1
ATOM 1684 O O . GLN B 2 6 ? 40.890 45.987 25.795 1.00 23.50 6 GLN B O 1
ATOM 1690 N N . SER B 2 7 ? 39.954 47.829 24.910 1.00 22.30 7 SER B N 1
ATOM 1691 C CA . SER B 2 7 ? 40.150 48.599 26.131 1.00 23.00 7 SER B CA 1
ATOM 1692 C C . SER B 2 7 ? 39.219 48.110 27.252 1.00 29.63 7 SER B C 1
ATOM 1693 O O . SER B 2 7 ? 38.210 47.432 27.017 1.00 23.86 7 SER B O 1
ATOM 1696 N N . GLY B 2 8 ? 39.565 48.487 28.488 1.00 29.12 8 GLY B N 1
ATOM 1697 C CA . GLY B 2 8 ? 38.915 47.964 29.675 1.00 24.39 8 GLY B CA 1
ATOM 1698 C C . GLY B 2 8 ? 37.456 48.349 29.876 1.00 22.71 8 GLY B C 1
ATOM 1699 O O . GLY B 2 8 ? 36.931 49.283 29.262 1.00 22.49 8 GLY B O 1
ATOM 1700 N N . PRO B 2 9 ? 36.780 47.641 30.770 1.00 22.20 9 PRO B N 1
ATOM 1701 C CA . PRO B 2 9 ? 35.359 47.904 31.003 1.00 24.31 9 PRO B CA 1
ATOM 1702 C C . PRO B 2 9 ? 35.165 49.143 31.866 1.00 30.43 9 PRO B C 1
ATOM 1703 O O . PRO B 2 9 ? 36.093 49.646 32.509 1.00 26.99 9 PRO B O 1
ATOM 1707 N N . GLY B 2 10 ? 33.931 49.638 31.882 1.00 27.91 10 GLY B N 1
ATOM 1708 C CA . GLY B 2 10 ? 33.674 50.785 32.732 1.00 24.87 10 GLY B CA 1
ATOM 1709 C C . GLY B 2 10 ? 32.278 51.347 32.582 1.00 27.28 10 GLY B C 1
ATOM 1710 O O . GLY B 2 10 ? 31.445 50.859 31.805 1.00 21.37 10 GLY B O 1
ATOM 1711 N N . LEU B 2 11 ? 32.061 52.414 33.344 1.00 25.30 11 LEU B N 1
ATOM 1712 C CA . LEU B 2 11 ? 30.781 53.078 33.473 1.00 21.58 11 LEU B CA 1
ATOM 1713 C C . LEU B 2 11 ? 30.685 54.235 32.488 1.00 27.37 11 LEU B C 1
ATOM 1714 O O . LEU B 2 11 ? 31.671 54.925 32.226 1.00 32.74 11 LEU B O 1
ATOM 1719 N N . VAL B 2 12 ? 29.489 54.448 31.951 1.00 27.45 12 VAL B N 1
ATOM 1720 C CA . VAL B 2 12 ? 29.177 55.631 31.163 1.00 25.32 12 VAL B CA 1
ATOM 1721 C C . VAL B 2 12 ? 27.823 56.159 31.624 1.00 28.02 12 VAL B C 1
ATOM 1722 O O . VAL B 2 12 ? 26.874 55.381 31.799 1.00 27.18 12 VAL B O 1
ATOM 1726 N N . GLN B 2 13 ? 27.739 57.477 31.831 1.00 30.16 13 GLN B N 1
ATOM 1727 C CA . GLN B 2 13 ? 26.513 58.078 32.341 1.00 30.92 13 GLN B CA 1
ATOM 1728 C C . GLN B 2 13 ? 25.426 58.097 31.260 1.00 31.12 13 GLN B C 1
ATOM 1729 O O . GLN B 2 13 ? 25.726 58.186 30.064 1.00 29.00 13 GLN B O 1
ATOM 1735 N N . PRO B 2 14 ? 24.155 57.995 31.654 1.00 32.60 14 PRO B N 1
ATOM 1736 C CA . PRO B 2 14 ? 23.071 58.032 30.662 1.00 25.05 14 PRO B CA 1
ATOM 1737 C C . PRO B 2 14 ? 23.163 59.276 29.792 1.00 32.86 14 PRO B C 1
ATOM 1738 O O . PRO B 2 14 ? 23.572 60.348 30.248 1.00 33.42 14 PRO B O 1
ATOM 1742 N N . SER B 2 15 ? 22.810 59.109 28.517 1.00 32.34 15 SER B N 1
ATOM 1743 C CA . SER B 2 15 ? 22.879 60.112 27.458 1.00 29.92 15 SER B CA 1
ATOM 1744 C C . SER B 2 15 ? 24.304 60.508 27.090 1.00 31.43 15 SER B C 1
ATOM 1745 O O . SER B 2 15 ? 24.474 61.405 26.258 1.00 34.53 15 SER B O 1
ATOM 1748 N N . GLN B 2 16 ? 25.331 59.885 27.674 1.00 35.91 16 GLN B N 1
ATOM 1749 C CA . GLN B 2 16 ? 26.714 60.132 27.290 1.00 32.43 16 GLN B CA 1
ATOM 1750 C C . GLN B 2 16 ? 27.172 59.105 26.256 1.00 30.02 16 GLN B C 1
ATOM 1751 O O . GLN B 2 16 ? 26.432 58.198 25.865 1.00 39.04 16 GLN B O 1
ATOM 1757 N N . SER B 2 17 ? 28.416 59.241 25.814 1.00 28.30 17 SER B N 1
ATOM 1758 C CA . SER B 2 17 ? 28.926 58.469 24.692 1.00 36.09 17 SER B CA 1
ATOM 1759 C C . SER B 2 17 ? 29.965 57.452 25.152 1.00 34.13 17 SER B C 1
ATOM 1760 O O . SER B 2 17 ? 30.680 57.662 26.137 1.00 29.96 17 SER B O 1
ATOM 1763 N N . LEU B 2 18 ? 30.037 56.348 24.409 1.00 30.79 18 LEU B N 1
ATOM 1764 C CA . LEU B 2 18 ? 30.868 55.195 24.726 1.00 25.01 18 LEU B CA 1
ATOM 1765 C C . LEU B 2 18 ? 32.020 55.098 23.734 1.00 26.51 18 LEU B C 1
ATOM 1766 O O . LEU B 2 18 ? 31.822 55.280 22.532 1.00 27.84 18 LEU B O 1
ATOM 1771 N N . SER B 2 19 ? 33.225 54.811 24.230 1.00 25.34 19 SER B N 1
ATOM 1772 C CA . SER B 2 19 ? 34.408 54.698 23.378 1.00 24.14 19 SER B CA 1
ATOM 1773 C C . SER B 2 19 ? 35.197 53.450 23.736 1.00 25.18 19 SER B C 1
ATOM 1774 O O . SER B 2 19 ? 35.636 53.294 24.880 1.00 23.95 19 SER B O 1
ATOM 1777 N N . ILE B 2 20 ? 35.405 52.579 22.750 1.00 21.08 20 ILE B N 1
ATOM 1778 C CA . ILE B 2 20 ? 36.232 51.394 22.920 1.00 21.09 20 ILE B CA 1
ATOM 1779 C C . ILE B 2 20 ? 37.300 51.384 21.843 1.00 19.91 20 ILE B C 1
ATOM 1780 O O . ILE B 2 20 ? 37.039 51.731 20.685 1.00 23.91 20 ILE B O 1
ATOM 1785 N N . THR B 2 21 ? 38.499 50.972 22.225 1.00 18.10 21 THR B N 1
ATOM 1786 C CA . THR B 2 21 ? 39.615 50.804 21.311 1.00 21.41 21 THR B CA 1
ATOM 1787 C C . THR B 2 21 ? 39.884 49.317 21.150 1.00 25.93 21 THR B C 1
ATOM 1788 O O . THR B 2 21 ? 39.924 48.582 22.144 1.00 22.25 21 THR B O 1
ATOM 1792 N N . CYS B 2 22 ? 40.038 48.883 19.899 1.00 23.16 22 CYS B N 1
ATOM 1793 C CA . CYS B 2 22 ? 40.380 47.508 19.557 1.00 23.63 22 CYS B CA 1
ATOM 1794 C C . CYS B 2 22 ? 41.747 47.542 18.902 1.00 22.04 22 CYS B C 1
ATOM 1795 O O . CYS B 2 22 ? 41.909 48.149 17.840 1.00 22.58 22 CYS B O 1
ATOM 1798 N N . THR B 2 23 ? 42.729 46.915 19.546 1.00 30.29 23 THR B N 1
ATOM 1799 C CA . THR B 2 23 ? 44.099 46.838 19.047 1.00 26.74 23 THR B CA 1
ATOM 1800 C C . THR B 2 23 ? 44.335 45.430 18.523 1.00 23.94 23 THR B C 1
ATOM 1801 O O . THR B 2 23 ? 44.204 44.456 19.269 1.00 29.07 23 THR B O 1
ATOM 1805 N N . VAL B 2 24 ? 44.684 45.319 17.255 1.00 25.55 24 VAL B N 1
ATOM 1806 C CA . VAL B 2 24 ? 44.801 44.022 16.619 1.00 20.64 24 VAL B CA 1
ATOM 1807 C C . VAL B 2 24 ? 46.273 43.716 16.400 1.00 25.27 24 VAL B C 1
ATOM 1808 O O . VAL B 2 24 ? 47.125 44.609 16.379 1.00 27.79 24 VAL B O 1
ATOM 1812 N N . SER B 2 25 ? 46.570 42.428 16.244 1.00 21.48 25 SER B N 1
ATOM 1813 C CA . SER B 2 25 ? 47.899 41.979 15.852 1.00 27.47 25 SER B CA 1
ATOM 1814 C C . SER B 2 25 ? 47.765 40.635 15.157 1.00 23.40 25 SER B C 1
ATOM 1815 O O . SER B 2 25 ? 46.729 39.970 15.239 1.00 24.72 25 SER B O 1
ATOM 1818 N N . GLY B 2 26 ? 48.832 40.248 14.458 1.00 24.61 26 GLY B N 1
ATOM 1819 C CA . GLY B 2 26 ? 48.806 39.073 13.614 1.00 22.36 26 GLY B CA 1
ATOM 1820 C C . GLY B 2 26 ? 48.107 39.268 12.289 1.00 25.32 26 GLY B C 1
ATOM 1821 O O . GLY B 2 26 ? 47.878 38.286 11.575 1.00 22.52 26 GLY B O 1
ATOM 1822 N N . PHE B 2 27 ? 47.734 40.498 11.954 1.00 22.19 27 PHE B N 1
ATOM 1823 C CA . PHE B 2 27 ? 47.179 40.833 10.648 1.00 24.05 27 PHE B CA 1
ATOM 1824 C C . PHE B 2 27 ? 47.135 42.355 10.569 1.00 23.92 27 PHE B C 1
ATOM 1825 O O . PHE B 2 27 ? 47.401 43.052 11.551 1.00 24.19 27 PHE B O 1
ATOM 1833 N N . SER B 2 28 ? 46.813 42.861 9.386 1.00 27.31 28 SER B N 1
ATOM 1834 C CA . SER B 2 28 ? 46.879 44.282 9.088 1.00 31.45 28 SER B CA 1
ATOM 1835 C C . SER B 2 28 ? 45.485 44.795 8.757 1.00 27.07 28 SER B C 1
ATOM 1836 O O . SER B 2 28 ? 44.781 44.209 7.925 1.00 31.68 28 SER B O 1
ATOM 1839 N N . LEU B 2 29 ? 45.094 45.893 9.404 1.00 26.45 29 LEU B N 1
ATOM 1840 C CA . LEU B 2 29 ? 43.800 46.514 9.141 1.00 25.91 29 LEU B CA 1
ATOM 1841 C C . LEU B 2 29 ? 43.643 46.932 7.688 1.00 33.92 29 LEU B C 1
ATOM 1842 O O . LEU B 2 29 ? 42.517 47.222 7.261 1.00 31.90 29 LEU B O 1
ATOM 1847 N N . THR B 2 30 ? 44.742 46.991 6.931 1.00 32.80 30 THR B N 1
ATOM 1848 C CA . THR B 2 30 ? 44.671 47.254 5.503 1.00 30.68 30 THR B CA 1
ATOM 1849 C C . THR B 2 30 ? 44.200 46.041 4.715 1.00 31.76 30 THR B C 1
ATOM 1850 O O . THR B 2 30 ? 43.801 46.197 3.560 1.00 25.30 30 THR B O 1
ATOM 1854 N N . ASN B 2 31 ? 44.207 44.850 5.325 1.00 31.33 31 ASN B N 1
ATOM 1855 C CA . ASN B 2 31 ? 43.780 43.627 4.659 1.00 34.83 31 ASN B CA 1
ATOM 1856 C C . ASN B 2 31 ? 42.467 43.060 5.172 1.00 35.16 31 ASN B C 1
ATOM 1857 O O . ASN B 2 31 ? 41.878 42.216 4.496 1.00 34.94 31 ASN B O 1
ATOM 1862 N N . TYR B 2 32 ? 41.997 43.484 6.338 1.00 28.95 32 TYR B N 1
ATOM 1863 C CA . TYR B 2 32 ? 40.775 42.925 6.889 1.00 25.98 32 TYR B CA 1
ATOM 1864 C C . TYR B 2 32 ? 39.899 44.024 7.466 1.00 30.59 32 TYR B C 1
ATOM 1865 O O . TYR B 2 32 ? 40.397 44.991 8.055 1.00 29.62 32 TYR B O 1
ATOM 1874 N N . GLY B 2 33 ? 38.585 43.870 7.282 1.00 28.99 33 GLY B N 1
ATOM 1875 C CA . GLY B 2 33 ? 37.643 44.668 8.036 1.00 27.19 33 GLY B CA 1
ATOM 1876 C C . GLY B 2 33 ? 37.537 44.205 9.479 1.00 25.76 33 GLY B C 1
ATOM 1877 O O . GLY B 2 33 ? 37.835 43.057 9.807 1.00 20.15 33 GLY B O 1
ATOM 1878 N N . VAL B 2 34 ? 37.140 45.127 10.356 1.00 20.01 34 VAL B N 1
ATOM 1879 C CA . VAL B 2 34 ? 36.899 44.827 11.765 1.00 19.08 34 VAL B CA 1
ATOM 1880 C C . VAL B 2 34 ? 35.442 45.141 12.074 1.00 21.79 34 VAL B C 1
ATOM 1881 O O . VAL B 2 34 ? 34.970 46.251 11.796 1.00 20.56 34 VAL B O 1
ATOM 1885 N N . HIS B 2 35 ? 34.733 44.157 12.625 1.00 19.10 35 HIS B N 1
ATOM 1886 C CA . HIS B 2 35 ? 33.320 44.259 12.958 1.00 20.61 35 HIS B CA 1
ATOM 1887 C C . HIS B 2 35 ? 33.134 44.490 14.450 1.00 21.56 35 HIS B C 1
ATOM 1888 O O . HIS B 2 35 ? 33.997 44.154 15.271 1.00 17.83 35 HIS B O 1
ATOM 1895 N N . TRP B 2 36 ? 31.968 45.039 14.791 1.00 17.84 36 TRP B N 1
ATOM 1896 C CA . TRP B 2 36 ? 31.576 45.282 16.171 1.00 15.08 36 TRP B CA 1
ATOM 1897 C C . TRP B 2 36 ? 30.236 44.615 16.435 1.00 20.03 36 TRP B C 1
ATOM 1898 O O . TRP B 2 36 ? 29.281 44.776 15.662 1.00 15.65 36 TRP B O 1
ATOM 1909 N N . VAL B 2 37 ? 30.192 43.841 17.519 1.00 21.02 37 VAL B N 1
ATOM 1910 C CA . VAL B 2 37 ? 29.032 43.068 17.938 1.00 19.66 37 VAL B CA 1
ATOM 1911 C C . VAL B 2 37 ? 28.816 43.354 19.416 1.00 19.23 37 VAL B C 1
ATOM 1912 O O . VAL B 2 37 ? 29.781 43.519 20.169 1.00 23.15 37 VAL B O 1
ATOM 1916 N N . ARG B 2 38 ? 27.567 43.402 19.846 1.00 16.89 38 ARG B N 1
ATOM 1917 C CA . ARG B 2 38 ? 27.312 43.548 21.266 1.00 13.96 38 ARG B CA 1
ATOM 1918 C C . ARG B 2 38 ? 26.392 42.426 21.724 1.00 18.73 38 ARG B C 1
ATOM 1919 O O . ARG B 2 38 ? 25.731 41.763 20.916 1.00 17.18 38 ARG B O 1
ATOM 1927 N N . GLN B 2 39 ? 26.373 42.210 23.037 1.00 17.96 39 GLN B N 1
ATOM 1928 C CA . GLN B 2 39 ? 25.580 41.140 23.639 1.00 20.11 39 GLN B CA 1
ATOM 1929 C C . GLN B 2 39 ? 24.919 41.688 24.897 1.00 19.49 39 GLN B C 1
ATOM 1930 O O . GLN B 2 39 ? 25.607 42.035 25.859 1.00 20.52 39 GLN B O 1
ATOM 1936 N N . SER B 2 40 ? 23.599 41.776 24.894 1.00 19.88 40 SER B N 1
ATOM 1937 C CA . SER B 2 40 ? 22.868 42.385 25.993 1.00 24.22 40 SER B CA 1
ATOM 1938 C C . SER B 2 40 ? 21.836 41.407 26.524 1.00 23.56 40 SER B C 1
ATOM 1939 O O . SER B 2 40 ? 21.501 40.422 25.856 1.00 23.11 40 SER B O 1
ATOM 1942 N N . PRO B 2 41 ? 21.321 41.638 27.736 1.00 27.16 41 PRO B N 1
ATOM 1943 C CA . PRO B 2 41 ? 20.232 40.768 28.219 1.00 28.24 41 PRO B CA 1
ATOM 1944 C C . PRO B 2 41 ? 18.977 40.882 27.374 1.00 22.53 41 PRO B C 1
ATOM 1945 O O . PRO B 2 41 ? 18.356 39.870 27.037 1.00 32.95 41 PRO B O 1
ATOM 1949 N N . GLY B 2 42 ? 18.606 42.095 26.982 1.00 21.18 42 GLY B N 1
ATOM 1950 C CA . GLY B 2 42 ? 17.346 42.270 26.281 1.00 28.67 42 GLY B CA 1
ATOM 1951 C C . GLY B 2 42 ? 17.365 41.741 24.859 1.00 32.75 42 GLY B C 1
ATOM 1952 O O . GLY B 2 42 ? 16.407 41.105 24.414 1.00 32.73 42 GLY B O 1
ATOM 1953 N N . LYS B 2 43 ? 18.446 42.002 24.120 1.00 31.47 43 LYS B N 1
ATOM 1954 C CA . LYS B 2 43 ? 18.462 41.715 22.690 1.00 32.13 43 LYS B CA 1
ATOM 1955 C C . LYS B 2 43 ? 19.511 40.686 22.270 1.00 23.41 43 LYS B C 1
ATOM 1956 O O . LYS B 2 43 ? 19.666 40.447 21.071 1.00 31.65 43 LYS B O 1
ATOM 1962 N N . GLY B 2 44 ? 20.225 40.064 23.205 1.00 20.57 44 GLY B N 1
ATOM 1963 C CA . GLY B 2 44 ? 21.207 39.062 22.819 1.00 15.61 44 GLY B CA 1
ATOM 1964 C C . GLY B 2 44 ? 22.280 39.637 21.914 1.00 17.57 44 GLY B C 1
ATOM 1965 O O . GLY B 2 44 ? 22.686 40.794 22.056 1.00 18.70 44 GLY B O 1
ATOM 1966 N N . LEU B 2 45 ? 22.731 38.823 20.954 1.00 14.28 45 LEU B N 1
ATOM 1967 C CA . LEU B 2 45 ? 23.784 39.211 20.015 1.00 17.59 45 LEU B CA 1
ATOM 1968 C C . LEU B 2 45 ? 23.219 40.090 18.894 1.00 21.68 45 LEU B C 1
ATOM 1969 O O . LEU B 2 45 ? 22.266 39.708 18.200 1.00 20.04 45 LEU B O 1
ATOM 1974 N N . GLU B 2 46 ? 23.794 41.281 18.748 1.00 22.34 46 GLU B N 1
ATOM 1975 C CA . GLU B 2 46 ? 23.448 42.229 17.702 1.00 16.88 46 GLU B CA 1
ATOM 1976 C C . GLU B 2 46 ? 24.721 42.611 16.981 1.00 17.38 46 GLU B C 1
ATOM 1977 O O . GLU B 2 46 ? 25.697 43.016 17.622 1.00 20.65 46 GLU B O 1
ATOM 1983 N N . TRP B 2 47 ? 24.711 42.504 15.662 1.00 18.80 47 TRP B N 1
ATOM 1984 C CA . TRP B 2 47 ? 25.782 43.083 14.878 1.00 19.59 47 TRP B CA 1
ATOM 1985 C C . TRP B 2 47 ? 25.547 44.587 14.778 1.00 21.32 47 TRP B C 1
ATOM 1986 O O . TRP B 2 47 ? 24.450 45.032 14.431 1.00 21.02 47 TRP B O 1
ATOM 1997 N N . LEU B 2 48 ? 26.570 45.371 15.104 1.00 21.40 48 LEU B N 1
ATOM 1998 C CA . LEU B 2 48 ? 26.472 46.824 15.098 1.00 18.81 48 LEU B CA 1
ATOM 1999 C C . LEU B 2 48 ? 26.980 47.464 13.805 1.00 25.38 48 LEU B C 1
ATOM 2000 O O . LEU B 2 48 ? 26.303 48.331 13.235 1.00 23.77 48 LEU B O 1
ATOM 2005 N N . GLY B 2 49 ? 28.157 47.065 13.331 1.00 20.99 49 GLY B N 1
ATOM 2006 C CA . GLY B 2 49 ? 28.731 47.643 12.130 1.00 13.81 49 GLY B CA 1
ATOM 2007 C C . GLY B 2 49 ? 30.135 47.123 11.892 1.00 17.96 49 GLY B C 1
ATOM 2008 O O . GLY B 2 49 ? 30.629 46.233 12.593 1.00 20.24 49 GLY B O 1
ATOM 2009 N N . VAL B 2 50 ? 30.779 47.716 10.890 1.00 18.61 50 VAL B N 1
ATOM 2010 C CA . VAL B 2 50 ? 32.081 47.267 10.417 1.00 17.75 50 VAL B CA 1
ATOM 2011 C C . VAL B 2 50 ? 32.806 48.453 9.788 1.00 18.42 50 VAL B C 1
ATOM 2012 O O . VAL B 2 50 ? 32.183 49.356 9.228 1.00 20.75 50 VAL B O 1
ATOM 2016 N N . ILE B 2 51 ? 34.128 48.470 9.915 1.00 17.44 51 ILE B N 1
ATOM 2017 C CA . ILE B 2 51 ? 34.979 49.329 9.104 1.00 22.37 51 ILE B CA 1
ATOM 2018 C C . ILE B 2 51 ? 35.842 48.425 8.232 1.00 23.82 51 ILE B C 1
ATOM 2019 O O . ILE B 2 51 ? 36.480 47.490 8.734 1.00 25.62 51 ILE B O 1
ATOM 2024 N N . TRP B 2 52 ? 35.821 48.673 6.922 1.00 27.39 52 TRP B N 1
ATOM 2025 C CA . TRP B 2 52 ? 36.462 47.802 5.943 1.00 23.47 52 TRP B CA 1
ATOM 2026 C C . TRP B 2 52 ? 37.923 48.185 5.747 1.00 23.62 52 TRP B C 1
ATOM 2027 O O . TRP B 2 52 ? 38.393 49.219 6.236 1.00 28.68 52 TRP B O 1
ATOM 2038 N N . SER B 2 53 ? 38.638 47.331 5.005 1.00 28.56 53 SER B N 1
ATOM 2039 C CA . SER B 2 53 ? 40.060 47.553 4.726 1.00 31.20 53 SER B CA 1
ATOM 2040 C C . SER B 2 53 ? 40.330 48.973 4.252 1.00 25.05 53 SER B C 1
ATOM 2041 O O . SER B 2 53 ? 41.259 49.635 4.730 1.00 24.91 53 SER B O 1
ATOM 2044 N N . GLY B 2 54 ? 39.524 49.456 3.305 1.00 23.51 54 GLY B N 1
ATOM 2045 C CA . GLY B 2 54 ? 39.769 50.755 2.705 1.00 20.51 54 GLY B CA 1
ATOM 2046 C C . GLY B 2 54 ? 39.064 51.920 3.363 1.00 31.64 54 GLY B C 1
ATOM 2047 O O . GLY B 2 54 ? 38.904 52.969 2.733 1.00 28.48 54 GLY B O 1
ATOM 2048 N N . GLY B 2 55 ? 38.611 51.757 4.614 1.00 24.64 55 GLY B N 1
ATOM 2049 C CA . GLY B 2 55 ? 38.090 52.869 5.392 1.00 14.90 55 GLY B CA 1
ATOM 2050 C C . GLY B 2 55 ? 36.587 53.074 5.363 1.00 21.52 55 GLY B C 1
ATOM 2051 O O . GLY B 2 55 ? 36.083 53.878 6.159 1.00 33.30 55 GLY B O 1
ATOM 2052 N N . ASN B 2 56 ? 35.857 52.397 4.477 1.00 24.47 56 ASN B N 1
ATOM 2053 C CA . ASN B 2 56 ? 34.405 52.516 4.446 1.00 24.09 56 ASN B CA 1
ATOM 2054 C C . ASN B 2 56 ? 33.771 51.857 5.669 1.00 26.93 56 ASN B C 1
ATOM 2055 O O . ASN B 2 56 ? 34.290 50.881 6.224 1.00 24.19 56 ASN B O 1
ATOM 2060 N N . THR B 2 57 ? 32.620 52.387 6.071 1.00 20.96 57 THR B N 1
ATOM 2061 C CA . THR B 2 57 ? 31.874 51.875 7.210 1.00 20.41 57 THR B CA 1
ATOM 2062 C C . THR B 2 57 ? 30.461 51.505 6.787 1.00 21.81 57 THR B C 1
ATOM 2063 O O . THR B 2 57 ? 29.858 52.186 5.958 1.00 24.17 57 THR B O 1
ATOM 2067 N N . ASP B 2 58 ? 29.942 50.426 7.364 1.00 20.08 58 ASP B N 1
ATOM 2068 C CA . ASP B 2 58 ? 28.515 50.137 7.384 1.00 19.18 58 ASP B CA 1
ATOM 2069 C C . ASP B 2 58 ? 28.062 50.069 8.833 1.00 24.62 58 ASP B C 1
ATOM 2070 O O . ASP B 2 58 ? 28.779 49.534 9.686 1.00 22.33 58 ASP B O 1
ATOM 2075 N N . TYR B 2 59 ? 26.880 50.612 9.111 1.00 17.71 59 TYR B N 1
ATOM 2076 C CA . TYR B 2 59 ? 26.276 50.549 10.434 1.00 24.92 59 TYR B CA 1
ATOM 2077 C C . TYR B 2 59 ? 24.917 49.868 10.344 1.00 21.55 59 TYR B C 1
ATOM 2078 O O . TYR B 2 59 ? 24.150 50.124 9.406 1.00 20.68 59 TYR B O 1
ATOM 2087 N N . ASN B 2 60 ? 24.628 48.982 11.304 1.00 18.91 60 ASN B N 1
ATOM 2088 C CA . ASN B 2 60 ? 23.291 48.394 11.372 1.00 24.52 60 ASN B CA 1
ATOM 2089 C C . ASN B 2 60 ? 22.264 49.515 11.524 1.00 25.06 60 ASN B C 1
ATOM 2090 O O . ASN B 2 60 ? 22.520 50.523 12.186 1.00 24.03 60 ASN B O 1
ATOM 2095 N N . THR B 2 61 ? 21.114 49.347 10.869 1.00 27.75 61 THR B N 1
ATOM 2096 C CA . THR B 2 61 ? 20.130 50.421 10.701 1.00 27.96 61 THR B CA 1
ATOM 2097 C C . THR B 2 61 ? 19.773 51.201 11.969 1.00 27.28 61 THR B C 1
ATOM 2098 O O . THR B 2 61 ? 19.835 52.442 11.934 1.00 28.30 61 THR B O 1
ATOM 2102 N N . PRO B 2 62 ? 19.386 50.578 13.091 1.00 24.77 62 PRO B N 1
ATOM 2103 C CA . PRO B 2 62 ? 19.002 51.373 14.270 1.00 23.78 62 PRO B CA 1
ATOM 2104 C C . PRO B 2 62 ? 20.147 52.146 14.914 1.00 24.43 62 PRO B C 1
ATOM 2105 O O . PRO B 2 62 ? 19.918 52.845 15.907 1.00 31.51 62 PRO B O 1
ATOM 2109 N N . PHE B 2 63 ? 21.358 52.071 14.379 1.00 23.08 63 PHE B N 1
ATOM 2110 C CA . PHE B 2 63 ? 22.514 52.709 14.977 1.00 24.45 63 PHE B CA 1
ATOM 2111 C C . PHE B 2 63 ? 23.186 53.705 14.047 1.00 28.85 63 PHE B C 1
ATOM 2112 O O . PHE B 2 63 ? 24.198 54.300 14.437 1.00 28.37 63 PHE B O 1
ATOM 2120 N N . THR B 2 64 ? 22.650 53.916 12.839 1.00 25.64 64 THR B N 1
ATOM 2121 C CA . THR B 2 64 ? 23.336 54.748 11.854 1.00 29.80 64 THR B CA 1
ATOM 2122 C C . THR B 2 64 ? 23.605 56.153 12.376 1.00 33.34 64 THR B C 1
ATOM 2123 O O . THR B 2 64 ? 24.638 56.747 12.046 1.00 38.06 64 THR B O 1
ATOM 2127 N N . SER B 2 65 ? 22.711 56.696 13.197 1.00 26.18 65 SER B N 1
ATOM 2128 C CA . SER B 2 65 ? 22.803 58.093 13.612 1.00 33.64 65 SER B CA 1
ATOM 2129 C C . SER B 2 65 ? 23.505 58.299 14.948 1.00 34.78 65 SER B C 1
ATOM 2130 O O . SER B 2 65 ? 23.639 59.446 15.383 1.00 39.54 65 SER B O 1
ATOM 2133 N N . ARG B 2 66 ? 23.942 57.243 15.624 1.00 31.07 66 ARG B N 1
ATOM 2134 C CA . ARG B 2 66 ? 24.698 57.435 16.853 1.00 39.55 66 ARG B CA 1
ATOM 2135 C C . ARG B 2 66 ? 25.961 56.587 16.909 1.00 34.29 66 ARG B C 1
ATOM 2136 O O . ARG B 2 66 ? 26.564 56.472 17.978 1.00 39.95 66 ARG B O 1
ATOM 2144 N N . LEU B 2 67 ? 26.393 56.022 15.791 1.00 27.83 67 LEU B N 1
ATOM 2145 C CA . LEU B 2 67 ? 27.538 55.128 15.757 1.00 27.77 67 LEU B CA 1
ATOM 2146 C C . LEU B 2 67 ? 28.614 55.696 14.840 1.00 27.53 67 LEU B C 1
ATOM 2147 O O . LEU B 2 67 ? 28.323 56.158 13.732 1.00 32.70 67 LEU B O 1
ATOM 2152 N N . SER B 2 68 ? 29.863 55.654 15.293 1.00 27.03 68 SER B N 1
ATOM 2153 C CA . SER B 2 68 ? 30.986 56.079 14.464 1.00 25.63 68 SER B CA 1
ATOM 2154 C C . SER B 2 68 ? 32.161 55.134 14.672 1.00 31.98 68 SER B C 1
ATOM 2155 O O . SER B 2 68 ? 32.613 54.965 15.807 1.00 31.92 68 SER B O 1
ATOM 2158 N N . ILE B 2 69 ? 32.669 54.537 13.590 1.00 24.19 69 ILE B N 1
ATOM 2159 C CA . ILE B 2 69 ? 33.834 53.656 13.648 1.00 23.20 69 ILE B CA 1
ATOM 2160 C C . ILE B 2 69 ? 34.965 54.276 12.833 1.00 28.92 69 ILE B C 1
ATOM 2161 O O . ILE B 2 69 ? 34.764 54.655 11.674 1.00 26.59 69 ILE B O 1
ATOM 2166 N N . ASN B 2 70 ? 36.160 54.339 13.428 1.00 23.91 70 ASN B N 1
ATOM 2167 C CA . ASN B 2 70 ? 37.353 54.875 12.784 1.00 22.30 70 ASN B CA 1
ATOM 2168 C C . ASN B 2 70 ? 38.552 54.008 13.142 1.00 28.64 70 ASN B C 1
ATOM 2169 O O . ASN B 2 70 ? 38.512 53.216 14.092 1.00 26.79 70 ASN B O 1
ATOM 2174 N N . LYS B 2 71 ? 39.642 54.180 12.395 1.00 17.78 71 LYS B N 1
ATOM 2175 C CA . LYS B 2 71 ? 40.813 53.356 12.645 1.00 27.09 71 LYS B CA 1
ATOM 2176 C C . LYS B 2 71 ? 42.088 54.087 12.261 1.00 25.17 71 LYS B C 1
ATOM 2177 O O . LYS B 2 71 ? 42.080 55.093 11.553 1.00 23.46 71 LYS B O 1
ATOM 2183 N N . ASP B 2 72 ? 43.193 53.536 12.743 1.00 29.23 72 ASP B N 1
ATOM 2184 C CA . ASP B 2 72 ? 44.544 54.004 12.464 1.00 25.24 72 ASP B CA 1
ATOM 2185 C C . ASP B 2 72 ? 45.323 52.766 12.028 1.00 27.72 72 ASP B C 1
ATOM 2186 O O . ASP B 2 72 ? 45.777 51.986 12.876 1.00 31.89 72 ASP B O 1
ATOM 2191 N N . ASN B 2 73 ? 45.464 52.585 10.709 1.00 28.77 73 ASN B N 1
ATOM 2192 C CA . ASN B 2 73 ? 46.092 51.377 10.168 1.00 26.96 73 ASN B CA 1
ATOM 2193 C C . ASN B 2 73 ? 47.484 51.163 10.739 1.00 27.90 73 ASN B C 1
ATOM 2194 O O . ASN B 2 73 ? 47.829 50.052 11.158 1.00 36.02 73 ASN B O 1
ATOM 2199 N N . SER B 2 74 ? 48.295 52.223 10.766 1.00 34.49 74 SER B N 1
ATOM 2200 C CA . SER B 2 74 ? 49.684 52.096 11.196 1.00 31.73 74 SER B CA 1
ATOM 2201 C C . SER B 2 74 ? 49.780 51.616 12.635 1.00 33.89 74 SER B C 1
ATOM 2202 O O . SER B 2 74 ? 50.635 50.783 12.963 1.00 33.21 74 SER B O 1
ATOM 2205 N N . LYS B 2 75 ? 48.908 52.120 13.507 1.00 34.78 75 LYS B N 1
ATOM 2206 C CA . LYS B 2 75 ? 48.911 51.729 14.910 1.00 33.17 75 LYS B CA 1
ATOM 2207 C C . LYS B 2 75 ? 48.058 50.492 15.187 1.00 34.48 75 LYS B C 1
ATOM 2208 O O . LYS B 2 75 ? 48.025 50.031 16.331 1.00 30.73 75 LYS B O 1
ATOM 2214 N N . SER B 2 76 ? 47.385 49.940 14.170 1.00 30.43 76 SER B N 1
ATOM 2215 C CA . SER B 2 76 ? 46.580 48.721 14.307 1.00 25.06 76 SER B CA 1
ATOM 2216 C C . SER B 2 76 ? 45.446 48.907 15.310 1.00 26.41 76 SER B C 1
ATOM 2217 O O . SER B 2 76 ? 45.126 48.007 16.090 1.00 27.64 76 SER B O 1
ATOM 2220 N N . GLN B 2 77 ? 44.828 50.079 15.303 1.00 25.71 77 GLN B N 1
ATOM 2221 C CA . GLN B 2 77 ? 43.744 50.346 16.230 1.00 29.19 77 GLN B CA 1
ATOM 2222 C C . GLN B 2 77 ? 42.471 50.666 15.470 1.00 25.32 77 GLN B C 1
ATOM 2223 O O . GLN B 2 77 ? 42.501 51.369 14.456 1.00 26.44 77 GLN B O 1
ATOM 2229 N N . VAL B 2 78 ? 41.361 50.126 15.964 1.00 21.29 78 VAL B N 1
ATOM 2230 C CA . VAL B 2 78 ? 40.021 50.480 15.518 1.00 21.51 78 VAL B CA 1
ATOM 2231 C C . VAL B 2 78 ? 39.317 51.170 16.677 1.00 28.16 78 VAL B C 1
ATOM 2232 O O . VAL B 2 78 ? 39.425 50.724 17.830 1.00 24.92 78 VAL B O 1
ATOM 2236 N N . PHE B 2 79 ? 38.599 52.255 16.382 1.00 21.68 79 PHE B N 1
ATOM 2237 C CA . PHE B 2 79 ? 37.964 53.060 17.421 1.00 26.46 79 PHE B CA 1
ATOM 2238 C C . PHE B 2 79 ? 36.453 53.030 17.253 1.00 24.23 79 PHE B C 1
ATOM 2239 O O . PHE B 2 79 ? 35.916 53.531 16.258 1.00 22.51 79 PHE B O 1
ATOM 2247 N N . PHE B 2 80 ? 35.776 52.478 18.247 1.00 28.66 80 PHE B N 1
ATOM 2248 C CA . PHE B 2 80 ? 34.324 52.425 18.302 1.00 27.47 80 PHE B CA 1
ATOM 2249 C C . PHE B 2 80 ? 33.840 53.551 19.210 1.00 27.63 80 PHE B C 1
ATOM 2250 O O . PHE B 2 80 ? 34.344 53.714 20.328 1.00 22.87 80 PHE B O 1
ATOM 2258 N N . LYS B 2 81 ? 32.891 54.341 18.714 1.00 28.63 81 LYS B N 1
ATOM 2259 C CA . LYS B 2 81 ? 32.260 55.405 19.481 1.00 27.54 81 LYS B CA 1
ATOM 2260 C C . LYS B 2 81 ? 30.760 55.336 19.239 1.00 31.63 81 LYS B C 1
ATOM 2261 O O . LYS B 2 81 ? 30.315 55.222 18.091 1.00 32.52 81 LYS B O 1
ATOM 2267 N N . MET B 2 82 ? 29.979 55.371 20.314 1.00 32.05 82 MET B N 1
ATOM 2268 C CA . MET B 2 82 ? 28.529 55.379 20.194 1.00 32.72 82 MET B CA 1
ATOM 2269 C C . MET B 2 82 ? 27.958 56.442 21.129 1.00 38.66 82 MET B C 1
ATOM 2270 O O . MET B 2 82 ? 28.333 56.500 22.306 1.00 31.60 82 MET B O 1
ATOM 2275 N N . ASN B 2 83 ? 27.049 57.271 20.603 1.00 34.64 83 ASN B N 1
ATOM 2276 C CA . ASN B 2 83 ? 26.494 58.433 21.288 1.00 35.94 83 ASN B CA 1
ATOM 2277 C C . ASN B 2 83 ? 25.198 58.097 22.023 1.00 34.71 83 ASN B C 1
ATOM 2278 O O . ASN B 2 83 ? 24.549 57.079 21.764 1.00 28.30 83 ASN B O 1
ATOM 2283 N N . SER B 2 84 ? 24.844 58.987 22.958 1.00 30.46 84 SER B N 1
ATOM 2284 C CA . SER B 2 84 ? 23.593 59.007 23.712 1.00 29.26 84 SER B CA 1
ATOM 2285 C C . SER B 2 84 ? 23.140 57.629 24.189 1.00 31.72 84 SER B C 1
ATOM 2286 O O . SER B 2 84 ? 22.103 57.120 23.747 1.00 27.67 84 SER B O 1
ATOM 2289 N N . LEU B 2 85 ? 23.887 57.039 25.122 1.00 32.32 85 LEU B N 1
ATOM 2290 C CA . LEU B 2 85 ? 23.568 55.705 25.612 1.00 33.80 85 LEU B CA 1
ATOM 2291 C C . LEU B 2 85 ? 22.430 55.744 26.626 1.00 35.95 85 LEU B C 1
ATOM 2292 O O . LEU B 2 85 ? 22.328 56.666 27.441 1.00 35.52 85 LEU B O 1
ATOM 2297 N N . GLN B 2 86 ? 21.564 54.743 26.562 1.00 31.39 86 GLN B N 1
ATOM 2298 C CA . GLN B 2 86 ? 20.524 54.533 27.557 1.00 34.02 86 GLN B CA 1
ATOM 2299 C C . GLN B 2 86 ? 20.850 53.276 28.354 1.00 32.51 86 GLN B C 1
ATOM 2300 O O . GLN B 2 86 ? 21.823 52.576 28.074 1.00 34.71 86 GLN B O 1
ATOM 2306 N N . SER B 2 87 ? 20.019 52.986 29.354 1.00 32.29 87 SER B N 1
ATOM 2307 C CA . SER B 2 87 ? 20.313 51.859 30.232 1.00 32.51 87 SER B CA 1
ATOM 2308 C C . SER B 2 87 ? 20.371 50.550 29.456 1.00 28.52 87 SER B C 1
ATOM 2309 O O . SER B 2 87 ? 21.254 49.719 29.695 1.00 28.33 87 SER B O 1
ATOM 2312 N N . ASN B 2 88 ? 19.462 50.353 28.507 1.00 27.62 88 ASN B N 1
ATOM 2313 C CA . ASN B 2 88 ? 19.486 49.104 27.762 1.00 31.35 88 ASN B CA 1
ATOM 2314 C C . ASN B 2 88 ? 20.644 49.034 26.764 1.00 29.53 88 ASN B C 1
ATOM 2315 O O . ASN B 2 88 ? 20.783 48.020 26.078 1.00 35.04 88 ASN B O 1
ATOM 2320 N N . ASP B 2 89 ? 21.486 50.060 26.668 1.00 26.27 89 ASP B N 1
ATOM 2321 C CA . ASP B 2 89 ? 22.744 49.909 25.943 1.00 29.74 89 ASP B CA 1
ATOM 2322 C C . ASP B 2 89 ? 23.826 49.251 26.795 1.00 28.29 89 ASP B C 1
ATOM 2323 O O . ASP B 2 89 ? 24.960 49.098 26.327 1.00 21.84 89 ASP B O 1
ATOM 2328 N N . THR B 2 90 ? 23.495 48.877 28.031 1.00 30.51 90 THR B N 1
ATOM 2329 C CA . THR B 2 90 ? 24.372 48.067 28.867 1.00 28.17 90 THR B CA 1
ATOM 2330 C C . THR B 2 90 ? 24.544 46.692 28.239 1.00 20.72 90 THR B C 1
ATOM 2331 O O . THR B 2 90 ? 23.556 45.992 27.999 1.00 20.53 90 THR B O 1
ATOM 2335 N N . ALA B 2 91 ? 25.790 46.306 27.967 1.00 15.13 91 ALA B N 1
ATOM 2336 C CA . ALA B 2 91 ? 26.068 45.096 27.196 1.00 18.33 91 ALA B CA 1
ATOM 2337 C C . ALA B 2 91 ? 27.568 44.840 27.161 1.00 20.14 91 ALA B C 1
ATOM 2338 O O . ALA B 2 91 ? 28.384 45.692 27.535 1.00 22.52 91 ALA B O 1
ATOM 2340 N N . ILE B 2 92 ? 27.919 43.645 26.707 1.00 18.25 92 ILE B N 1
ATOM 2341 C CA A ILE B 2 92 ? 29.296 43.339 26.342 0.55 16.13 92 ILE B CA 1
ATOM 2342 C CA B ILE B 2 92 ? 29.289 43.311 26.333 0.45 16.53 92 ILE B CA 1
ATOM 2343 C C . ILE B 2 92 ? 29.480 43.715 24.880 1.00 16.87 92 ILE B C 1
ATOM 2344 O O . ILE B 2 92 ? 28.772 43.212 24.005 1.00 15.86 92 ILE B O 1
ATOM 2353 N N . TYR B 2 93 ? 30.417 44.615 24.625 1.00 18.59 93 TYR B N 1
ATOM 2354 C CA . TYR B 2 93 ? 30.774 45.014 23.275 1.00 13.86 93 TYR B CA 1
ATOM 2355 C C . TYR B 2 93 ? 32.034 44.262 22.859 1.00 21.11 93 TYR B C 1
ATOM 2356 O O . TYR B 2 93 ? 33.003 44.190 23.627 1.00 18.68 93 TYR B O 1
ATOM 2365 N N . TYR B 2 94 ? 32.008 43.684 21.653 1.00 18.61 94 TYR B N 1
ATOM 2366 C CA . TYR B 2 94 ? 33.150 42.983 21.085 1.00 18.00 94 TYR B CA 1
ATOM 2367 C C . TYR B 2 94 ? 33.528 43.580 19.739 1.00 20.05 94 TYR B C 1
ATOM 2368 O O . TYR B 2 94 ? 32.654 43.954 18.947 1.00 14.26 94 TYR B O 1
ATOM 2377 N N . CYS B 2 95 ? 34.834 43.580 19.454 1.00 17.84 95 CYS B N 1
ATOM 2378 C CA . CYS B 2 95 ? 35.320 43.660 18.083 1.00 18.22 95 CYS B CA 1
ATOM 2379 C C . CYS B 2 95 ? 35.617 42.253 17.573 1.00 16.66 95 CYS B C 1
ATOM 2380 O O . CYS B 2 95 ? 35.900 41.337 18.350 1.00 19.27 95 CYS B O 1
ATOM 2383 N N . ALA B 2 96 ? 35.525 42.075 16.258 1.00 17.67 96 ALA B N 1
ATOM 2384 C CA . ALA B 2 96 ? 35.709 40.748 15.689 1.00 20.76 96 ALA B CA 1
ATOM 2385 C C . ALA B 2 96 ? 36.231 40.857 14.267 1.00 18.07 96 ALA B C 1
ATOM 2386 O O . ALA B 2 96 ? 36.042 41.872 13.593 1.00 18.10 96 ALA B O 1
ATOM 2388 N N . ARG B 2 97 ? 36.880 39.782 13.817 1.00 18.41 97 ARG B N 1
ATOM 2389 C CA . ARG B 2 97 ? 37.422 39.683 12.469 1.00 19.17 97 ARG B CA 1
ATOM 2390 C C . ARG B 2 97 ? 36.945 38.398 11.808 1.00 21.80 97 ARG B C 1
ATOM 2391 O O . ARG B 2 97 ? 36.864 37.348 12.454 1.00 20.95 97 ARG B O 1
ATOM 2399 N N . ALA B 2 98 ? 36.629 38.481 10.521 1.00 22.47 98 ALA B N 1
ATOM 2400 C CA . ALA B 2 98 ? 36.113 37.332 9.795 1.00 19.97 98 ALA B CA 1
ATOM 2401 C C . ALA B 2 98 ? 37.263 36.467 9.294 1.00 22.55 98 ALA B C 1
ATOM 2402 O O . ALA B 2 98 ? 38.429 36.861 9.337 1.00 25.68 98 ALA B O 1
ATOM 2404 N N . LEU B 2 99 ? 36.915 35.282 8.779 1.00 29.74 99 LEU B N 1
ATOM 2405 C CA . LEU B 2 99 ? 37.903 34.409 8.138 1.00 30.97 99 LEU B CA 1
ATOM 2406 C C . LEU B 2 99 ? 38.497 35.043 6.880 1.00 29.35 99 LEU B C 1
ATOM 2407 O O . LEU B 2 99 ? 39.723 35.065 6.708 1.00 35.31 99 LEU B O 1
ATOM 2412 N N . THR B 2 100 ? 37.654 35.556 5.990 1.00 28.67 100 THR B N 1
ATOM 2413 C CA . THR B 2 100 ? 38.129 36.235 4.793 1.00 30.38 100 THR B CA 1
ATOM 2414 C C . THR B 2 100 ? 37.808 37.716 4.892 1.00 22.63 100 THR B C 1
ATOM 2415 O O . THR B 2 100 ? 36.988 38.149 5.701 1.00 28.55 100 THR B O 1
ATOM 2419 N N . TYR B 2 101 ? 38.457 38.493 4.026 1.00 23.38 101 TYR B N 1
ATOM 2420 C CA . TYR B 2 101 ? 38.437 39.947 4.134 1.00 27.44 101 TYR B CA 1
ATOM 2421 C C . TYR B 2 101 ? 37.058 40.557 3.887 1.00 25.99 101 TYR B C 1
ATOM 2422 O O . TYR B 2 101 ? 36.811 41.683 4.336 1.00 25.55 101 TYR B O 1
ATOM 2431 N N . TYR B 2 102 ? 36.166 39.867 3.171 1.00 23.04 102 TYR B N 1
ATOM 2432 C CA . TYR B 2 102 ? 34.879 40.434 2.779 1.00 22.76 102 TYR B CA 1
ATOM 2433 C C . TYR B 2 102 ? 33.696 39.839 3.534 1.00 21.59 102 TYR B C 1
ATOM 2434 O O . TYR B 2 102 ? 32.561 40.289 3.331 1.00 22.84 102 TYR B O 1
ATOM 2443 N N . ASP B 2 103 ? 33.918 38.845 4.386 1.00 20.69 103 ASP B N 1
ATOM 2444 C CA . ASP B 2 103 ? 32.859 37.970 4.863 1.00 19.69 103 ASP B CA 1
ATOM 2445 C C . ASP B 2 103 ? 32.474 38.316 6.311 1.00 24.36 103 ASP B C 1
ATOM 2446 O O . ASP B 2 103 ? 32.922 39.314 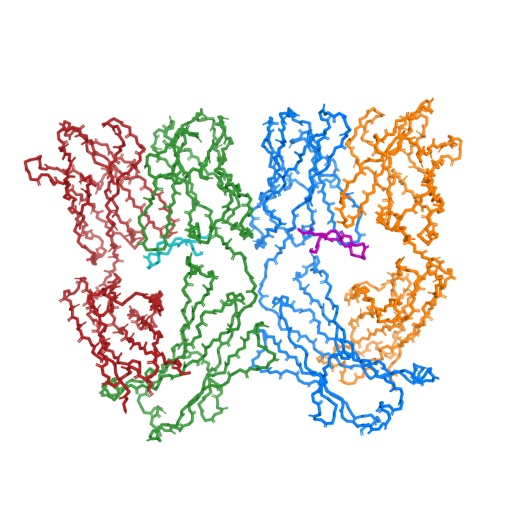6.890 1.00 19.65 103 ASP B O 1
ATOM 2451 N N . TYR B 2 104 ? 31.617 37.479 6.905 1.00 24.08 104 TYR B N 1
ATOM 2452 C CA . TYR B 2 104 ? 31.022 37.763 8.206 1.00 19.64 104 TYR B CA 1
ATOM 2453 C C . TYR B 2 104 ? 31.028 36.544 9.119 1.00 20.96 104 TYR B C 1
ATOM 2454 O O . TYR B 2 104 ? 30.286 36.527 10.106 1.00 18.56 104 TYR B O 1
ATOM 2463 N N . GLU B 2 105 ? 31.816 35.515 8.811 1.00 18.91 105 GLU B N 1
ATOM 2464 C CA . GLU B 2 105 ? 31.951 34.374 9.710 1.00 22.26 105 GLU B CA 1
ATOM 2465 C C . GLU B 2 105 ? 33.098 34.708 10.664 1.00 28.14 105 GLU B C 1
ATOM 2466 O O . GLU B 2 105 ? 34.277 34.670 10.292 1.00 24.61 105 GLU B O 1
ATOM 2472 N N . PHE B 2 106 ? 32.741 35.058 11.905 1.00 18.95 106 PHE B N 1
ATOM 2473 C CA . PHE B 2 106 ? 33.658 35.706 12.846 1.00 19.79 106 PHE B CA 1
ATOM 2474 C C . PHE B 2 106 ? 34.516 34.670 13.570 1.00 21.56 106 PHE B C 1
ATOM 2475 O O . PHE B 2 106 ? 34.122 34.089 14.584 1.00 16.84 106 PHE B O 1
ATOM 2483 N N . ALA B 2 107 ? 35.717 34.446 13.038 1.00 23.27 107 ALA B N 1
ATOM 2484 C CA . ALA B 2 107 ? 36.646 33.478 13.600 1.00 19.93 107 ALA B CA 1
ATOM 2485 C C . ALA B 2 107 ? 37.551 34.060 14.681 1.00 19.69 107 ALA B C 1
ATOM 2486 O O . ALA B 2 107 ? 38.189 33.300 15.407 1.00 24.35 107 ALA B O 1
ATOM 2488 N N . TYR B 2 108 ? 37.631 35.376 14.822 1.00 20.70 108 TYR B N 1
ATOM 2489 C CA . TYR B 2 108 ? 38.460 35.971 15.859 1.00 20.91 108 TYR B CA 1
ATOM 2490 C C . TYR B 2 108 ? 37.654 37.023 16.598 1.00 20.16 108 TYR B C 1
ATOM 2491 O O . TYR B 2 108 ? 37.046 37.896 15.971 1.00 23.02 108 TYR B O 1
ATOM 2500 N N . TRP B 2 109 ? 37.650 36.935 17.922 1.00 19.41 109 TRP B N 1
ATOM 2501 C CA . TRP B 2 109 ? 36.922 37.869 18.769 1.00 16.89 109 TRP B CA 1
ATOM 2502 C C . TRP B 2 109 ? 37.855 38.539 19.763 1.00 16.08 109 TRP B C 1
ATOM 2503 O O . TRP B 2 109 ? 38.806 37.922 20.250 1.00 19.07 109 TRP B O 1
ATOM 2514 N N . GLY B 2 110 ? 37.577 39.799 20.060 1.00 18.65 110 GLY B N 1
ATOM 2515 C CA . GLY B 2 110 ? 38.153 40.421 21.231 1.00 16.63 110 GLY B CA 1
ATOM 2516 C C . GLY B 2 110 ? 37.557 39.827 22.494 1.00 19.00 110 GLY B C 1
ATOM 2517 O O . GLY B 2 110 ? 36.578 39.077 22.472 1.00 17.43 110 GLY B O 1
ATOM 2518 N N . GLN B 2 111 ? 38.165 40.169 23.626 1.00 18.25 111 GLN B N 1
ATOM 2519 C CA . GLN B 2 111 ? 37.743 39.573 24.885 1.00 17.87 111 GLN B CA 1
ATOM 2520 C C . GLN B 2 111 ? 36.447 40.172 25.411 1.00 16.30 111 GLN B C 1
ATOM 2521 O O . GLN B 2 111 ? 35.951 39.721 26.447 1.00 15.65 111 GLN B O 1
ATOM 2527 N N . GLY B 2 112 ? 35.875 41.149 24.712 1.00 18.74 112 GLY B N 1
ATOM 2528 C CA . GLY B 2 112 ? 34.652 41.799 25.151 1.00 19.95 112 GLY B CA 1
ATOM 2529 C C . GLY B 2 112 ? 34.906 42.922 26.137 1.00 17.95 112 GLY B C 1
ATOM 2530 O O . GLY B 2 112 ? 35.822 42.825 26.953 1.00 26.11 112 GLY B O 1
ATOM 2531 N N . THR B 2 113 ? 34.128 44.000 26.061 1.00 18.11 113 THR B N 1
ATOM 2532 C CA . THR B 2 113 ? 34.172 45.081 27.037 1.00 17.06 113 THR B CA 1
ATOM 2533 C C . THR B 2 113 ? 32.784 45.233 27.641 1.00 21.63 113 THR B C 1
ATOM 2534 O O . THR B 2 113 ? 31.833 45.578 26.926 1.00 20.13 113 THR B O 1
ATOM 2538 N N . LEU B 2 114 ? 32.665 44.977 28.948 1.00 21.67 114 LEU B N 1
ATOM 2539 C CA . LEU B 2 114 ? 31.389 45.153 29.639 1.00 19.27 114 LEU B CA 1
ATOM 2540 C C . LEU B 2 114 ? 31.180 46.632 29.916 1.00 17.37 114 LEU B C 1
ATOM 2541 O O . LEU B 2 114 ? 31.954 47.254 30.648 1.00 20.29 114 LEU B O 1
ATOM 2546 N N . VAL B 2 115 ? 30.154 47.202 29.307 1.00 18.93 115 VAL B N 1
ATOM 2547 C CA . VAL B 2 115 ? 29.840 48.606 29.481 1.00 16.86 115 VAL B CA 1
ATOM 2548 C C . VAL B 2 115 ? 28.544 48.692 30.263 1.00 23.86 115 VAL B C 1
ATOM 2549 O O . VAL B 2 115 ? 27.553 48.034 29.918 1.00 21.33 115 VAL B O 1
ATOM 2553 N N . THR B 2 116 ? 28.569 49.468 31.342 1.00 21.56 116 THR B N 1
ATOM 2554 C CA . THR B 2 116 ? 27.418 49.668 32.202 1.00 22.67 116 THR B CA 1
ATOM 2555 C C . THR B 2 116 ? 26.953 51.106 32.010 1.00 24.43 116 THR B C 1
ATOM 2556 O O . THR B 2 116 ? 27.738 52.044 32.184 1.00 22.53 116 THR B O 1
ATOM 2560 N N . VAL B 2 117 ? 25.701 51.282 31.605 1.00 24.30 117 VAL B N 1
ATOM 2561 C CA . VAL B 2 117 ? 25.104 52.607 31.520 1.00 23.71 117 VAL B CA 1
ATOM 2562 C C . VAL B 2 117 ? 24.317 52.835 32.796 1.00 27.29 117 VAL B C 1
ATOM 2563 O O . VAL B 2 117 ? 23.352 52.115 33.081 1.00 28.39 117 VAL B O 1
ATOM 2567 N N . SER B 2 118 ? 24.746 53.822 33.575 1.00 28.11 118 SER B N 1
ATOM 2568 C CA . SER B 2 118 ? 24.157 54.067 34.879 1.00 27.52 118 SER B CA 1
ATOM 2569 C C . SER B 2 118 ? 24.572 55.447 35.347 1.00 26.06 118 SER B C 1
ATOM 2570 O O . SER B 2 118 ? 25.619 55.965 34.949 1.00 31.16 118 SER B O 1
ATOM 2573 N N . ALA B 2 119 ? 23.725 56.039 36.180 1.00 26.42 119 ALA B N 1
ATOM 2574 C CA . ALA B 2 119 ? 23.998 57.358 36.717 1.00 40.35 119 ALA B CA 1
ATOM 2575 C C . ALA B 2 119 ? 24.863 57.317 37.972 1.00 43.79 119 ALA B C 1
ATOM 2576 O O . ALA B 2 119 ? 25.307 58.375 38.434 1.00 43.15 119 ALA B O 1
ATOM 2578 N N . ALA B 2 120 ? 25.139 56.127 38.507 1.00 36.89 120 ALA B N 1
ATOM 2579 C CA . ALA B 2 120 ? 25.867 55.994 39.758 1.00 30.44 120 ALA B CA 1
ATOM 2580 C C . ALA B 2 120 ? 27.343 56.321 39.562 1.00 32.59 120 ALA B C 1
ATOM 2581 O O . ALA B 2 120 ? 27.797 56.711 38.483 1.00 38.11 120 ALA B O 1
ATOM 2583 N N . SER B 2 121 ? 28.103 56.137 40.633 1.00 36.00 121 SER B N 1
ATOM 2584 C CA . SER B 2 121 ? 29.530 56.406 40.651 1.00 33.30 121 SER B CA 1
ATOM 2585 C C . SER B 2 121 ? 30.305 55.095 40.735 1.00 28.98 121 SER B C 1
ATOM 2586 O O . SER B 2 121 ? 29.797 54.078 41.221 1.00 27.91 121 SER B O 1
ATOM 2589 N N . THR B 2 122 ? 31.533 55.124 40.234 1.00 16.74 122 THR B N 1
ATOM 2590 C CA . THR B 2 122 ? 32.392 53.957 40.308 1.00 20.01 122 THR B CA 1
ATOM 2591 C C . THR B 2 122 ? 32.904 53.792 41.733 1.00 25.23 122 THR B C 1
ATOM 2592 O O . THR B 2 122 ? 33.183 54.773 42.425 1.00 24.22 122 THR B O 1
ATOM 2596 N N . LYS B 2 123 ? 32.997 52.545 42.191 1.00 24.45 123 LYS B N 1
ATOM 2597 C CA . LYS B 2 123 ? 33.470 52.297 43.548 1.00 20.02 123 LYS B CA 1
ATOM 2598 C C . LYS B 2 123 ? 34.253 50.998 43.581 1.00 18.99 123 LYS B C 1
ATOM 2599 O O . LYS B 2 123 ? 33.732 49.949 43.185 1.00 17.80 123 LYS B O 1
ATOM 2605 N N . GLY B 2 124 ? 35.493 51.070 44.060 1.00 19.66 124 GLY B N 1
ATOM 2606 C CA . GLY B 2 124 ? 36.316 49.896 44.225 1.00 19.85 124 GLY B CA 1
ATOM 2607 C C . GLY B 2 124 ? 35.846 49.042 45.388 1.00 20.50 124 GLY B C 1
ATOM 2608 O O . GLY B 2 124 ? 35.183 49.527 46.310 1.00 20.12 124 GLY B O 1
ATOM 2609 N N . PRO B 2 125 ? 36.168 47.752 45.360 1.00 14.39 125 PRO B N 1
ATOM 2610 C CA . PRO B 2 125 ? 35.760 46.864 46.447 1.00 17.09 125 PRO B CA 1
ATOM 2611 C C . PRO B 2 125 ? 36.747 46.890 47.604 1.00 21.03 125 PRO B C 1
ATOM 2612 O O . PRO B 2 125 ? 37.924 47.226 47.452 1.00 13.96 125 PRO B O 1
ATOM 2616 N N . SER B 2 126 ? 36.224 46.536 48.776 1.00 20.64 126 SER B N 1
ATOM 2617 C CA . SER B 2 126 ? 37.008 46.029 49.887 1.00 14.92 126 SER B CA 1
ATOM 2618 C C . SER B 2 126 ? 37.150 44.524 49.732 1.00 19.53 126 SER B C 1
ATOM 2619 O O . SER B 2 126 ? 36.220 43.844 49.288 1.00 20.44 126 SER B O 1
ATOM 2622 N N . VAL B 2 127 ? 38.320 44.005 50.100 1.00 17.64 127 VAL B N 1
ATOM 2623 C CA . VAL B 2 127 ? 38.617 42.583 49.990 1.00 14.29 127 VAL B CA 1
ATOM 2624 C C . VAL B 2 127 ? 38.870 42.044 51.391 1.00 12.25 127 VAL B C 1
ATOM 2625 O O . VAL B 2 127 ? 39.792 42.493 52.071 1.00 12.60 127 VAL B O 1
ATOM 2629 N N . PHE B 2 128 ? 38.068 41.067 51.815 1.00 13.16 128 PHE B N 1
ATOM 2630 C CA . PHE B 2 128 ? 38.215 40.473 53.134 1.00 14.72 128 PHE B CA 1
ATOM 2631 C C . PHE B 2 128 ? 38.527 38.976 53.041 1.00 17.30 128 PHE B C 1
ATOM 2632 O O . PHE B 2 128 ? 38.030 38.289 52.134 1.00 15.45 128 PHE B O 1
ATOM 2640 N N . PRO B 2 129 ? 39.345 38.443 53.951 1.00 11.40 129 PRO B N 1
ATOM 2641 C CA . PRO B 2 129 ? 39.739 37.036 53.849 1.00 12.79 129 PRO B CA 1
ATOM 2642 C C . PRO B 2 129 ? 38.649 36.105 54.349 1.00 16.60 129 PRO B C 1
ATOM 2643 O O . PRO B 2 129 ? 37.925 36.406 55.304 1.00 14.54 129 PRO B O 1
ATOM 2647 N N . LEU B 2 130 ? 38.541 34.959 53.689 1.00 14.50 130 LEU B N 1
ATOM 2648 C CA . LEU B 2 130 ? 37.703 33.862 54.156 1.00 16.07 130 LEU B CA 1
ATOM 2649 C C . LEU B 2 130 ? 38.695 32.821 54.649 1.00 12.97 130 LEU B C 1
ATOM 2650 O O . LEU B 2 130 ? 39.202 32.001 53.882 1.00 16.58 130 LEU B O 1
ATOM 2655 N N . ALA B 2 131 ? 38.987 32.890 55.913 1.00 13.81 131 ALA B N 1
ATOM 2656 C CA . ALA B 2 131 ? 40.126 32.196 56.495 1.00 18.47 131 ALA B CA 1
ATOM 2657 C C . ALA B 2 131 ? 39.799 30.721 56.705 1.00 18.57 131 ALA B C 1
ATOM 2658 O O . ALA B 2 131 ? 38.732 30.394 57.235 1.00 19.00 131 ALA B O 1
ATOM 2660 N N . PRO B 2 132 ? 40.712 29.819 56.343 1.00 20.52 132 PRO B N 1
ATOM 2661 C CA . PRO B 2 132 ? 40.512 28.398 56.657 1.00 25.73 132 PRO B CA 1
ATOM 2662 C C . PRO B 2 132 ? 40.593 28.153 58.153 1.00 23.74 132 PRO B C 1
ATOM 2663 O O . PRO B 2 132 ? 41.302 28.852 58.882 1.00 26.82 132 PRO B O 1
ATOM 2667 N N . SER B 2 133 ? 39.865 27.138 58.609 1.00 35.56 133 SER B N 1
ATOM 2668 C CA . SER B 2 133 ? 39.931 26.723 60.006 1.00 46.17 133 SER B CA 1
ATOM 2669 C C . SER B 2 133 ? 39.654 25.229 60.106 1.00 52.97 133 SER B C 1
ATOM 2670 O O . SER B 2 133 ? 39.910 24.479 59.158 1.00 55.53 133 SER B O 1
ATOM 2673 N N . SER B 2 134 ? 39.097 24.796 61.234 1.00 59.08 134 SER B N 1
ATOM 2674 C CA . SER B 2 134 ? 38.584 23.439 61.346 1.00 61.82 134 SER B CA 1
ATOM 2675 C C . SER B 2 134 ? 37.150 23.328 60.854 1.00 65.37 134 SER B C 1
ATOM 2676 O O . SER B 2 134 ? 36.768 22.278 60.322 1.00 51.16 134 SER B O 1
ATOM 2679 N N . LYS B 2 135 ? 36.361 24.405 60.983 1.00 63.51 135 LYS B N 1
ATOM 2680 C CA . LYS B 2 135 ? 35.016 24.499 60.390 1.00 69.71 135 LYS B CA 1
ATOM 2681 C C . LYS B 2 135 ? 35.049 24.700 58.867 1.00 67.45 135 LYS B C 1
ATOM 2682 O O . LYS B 2 135 ? 33.992 24.933 58.244 1.00 45.91 135 LYS B O 1
ATOM 2688 N N . SER B 2 136 ? 36.257 24.590 58.301 1.00 55.83 136 SER B N 1
ATOM 2689 C CA . SER B 2 136 ? 36.459 24.630 56.859 1.00 57.43 136 SER B CA 1
ATOM 2690 C C . SER B 2 136 ? 37.568 23.659 56.423 1.00 57.64 136 SER B C 1
ATOM 2691 O O . SER B 2 136 ? 38.221 23.876 55.391 1.00 39.70 136 SER B O 1
ATOM 2694 N N . THR B 2 137 ? 37.770 22.571 57.180 1.00 54.92 137 THR B N 1
ATOM 2695 C CA . THR B 2 137 ? 38.770 21.546 56.857 1.00 58.97 137 THR B CA 1
ATOM 2696 C C . THR B 2 137 ? 38.196 20.170 57.177 1.00 65.60 137 THR B C 1
ATOM 2697 O O . THR B 2 137 ? 38.007 19.831 58.353 1.00 73.54 137 THR B O 1
ATOM 2701 N N . SER B 2 138 ? 37.937 19.369 56.142 1.00 52.48 138 SER B N 1
ATOM 2702 C CA . SER B 2 138 ? 37.473 17.999 56.326 1.00 60.52 138 SER B CA 1
ATOM 2703 C C . SER B 2 138 ? 38.240 17.056 55.404 1.00 48.82 138 SER B C 1
ATOM 2704 O O . SER B 2 138 ? 38.410 17.346 54.215 1.00 39.45 138 SER B O 1
ATOM 2707 N N . GLY B 2 139 ? 38.688 15.926 55.953 1.00 42.65 139 GLY B N 1
ATOM 2708 C CA . GLY B 2 139 ? 39.391 14.930 55.164 1.00 35.95 139 GLY B CA 1
ATOM 2709 C C . GLY B 2 139 ? 40.731 15.382 54.624 1.00 37.40 139 GLY B C 1
ATOM 2710 O O . GLY B 2 139 ? 41.164 14.891 53.575 1.00 35.10 139 GLY B O 1
ATOM 2711 N N . GLY B 2 140 ? 41.407 16.299 55.313 1.00 25.84 140 GLY B N 1
ATOM 2712 C CA . GLY B 2 140 ? 42.666 16.816 54.822 1.00 29.89 140 GLY B CA 1
ATOM 2713 C C . GLY B 2 140 ? 42.574 17.918 53.780 1.00 27.70 140 GLY B C 1
ATOM 2714 O O . GLY B 2 140 ? 43.619 18.387 53.316 1.00 31.39 140 GLY B O 1
ATOM 2715 N N . THR B 2 141 ? 41.371 18.349 53.400 1.00 21.55 141 THR B N 1
ATOM 2716 C CA . THR B 2 141 ? 41.164 19.432 52.445 1.00 25.54 141 THR B CA 1
ATOM 2717 C C . THR B 2 141 ? 40.618 20.665 53.160 1.00 23.85 141 THR B C 1
ATOM 2718 O O . THR B 2 141 ? 39.600 20.586 53.855 1.00 26.21 141 THR B O 1
ATOM 2722 N N . ALA B 2 142 ? 41.285 21.799 52.978 1.00 19.73 142 ALA B N 1
ATOM 2723 C CA . ALA B 2 142 ? 40.863 23.069 53.559 1.00 21.24 142 ALA B CA 1
ATOM 2724 C C . ALA B 2 142 ? 40.283 23.966 52.474 1.00 17.45 142 ALA B C 1
ATOM 2725 O O . ALA B 2 142 ? 40.768 23.974 51.334 1.00 18.41 142 ALA B O 1
ATOM 2727 N N . ALA B 2 143 ? 39.245 24.721 52.821 1.00 15.95 143 ALA B N 1
ATOM 2728 C CA . ALA B 2 143 ? 38.678 25.708 51.914 1.00 15.12 143 ALA B CA 1
ATOM 2729 C C . ALA B 2 143 ? 39.012 27.098 52.428 1.00 14.07 143 ALA B C 1
ATOM 2730 O O . ALA B 2 143 ? 39.002 27.342 53.641 1.00 16.79 143 ALA B O 1
ATOM 2732 N N . LEU B 2 144 ? 39.329 28.003 51.510 1.00 13.11 144 LEU B N 1
ATOM 2733 C CA . LEU B 2 144 ? 39.638 29.371 51.896 1.00 14.37 144 LEU B CA 1
ATOM 2734 C C . LEU B 2 144 ? 39.275 30.271 50.729 1.00 12.01 144 LEU B C 1
ATOM 2735 O O . LEU B 2 144 ? 39.071 29.806 49.607 1.00 11.22 144 LEU B O 1
ATOM 2740 N N . GLY B 2 145 ? 39.179 31.564 50.997 1.00 14.04 145 GLY B N 1
ATOM 2741 C CA . GLY B 2 145 ? 38.725 32.439 49.941 1.00 13.72 145 GLY B CA 1
ATOM 2742 C C . GLY B 2 145 ? 38.829 33.895 50.325 1.00 17.87 145 GLY B C 1
ATOM 2743 O O . GLY B 2 145 ? 39.393 34.248 51.367 1.00 13.07 145 GLY B O 1
ATOM 2744 N N . CYS B 2 146 ? 38.273 34.734 49.445 1.00 11.43 146 CYS B N 1
ATOM 2745 C CA . CYS B 2 146 ? 38.256 36.184 49.587 1.00 14.77 146 CYS B CA 1
ATOM 2746 C C . CYS B 2 146 ? 36.843 36.691 49.372 1.00 17.74 146 CYS B C 1
ATOM 2747 O O . CYS B 2 146 ? 36.181 36.308 48.399 1.00 16.89 146 CYS B O 1
ATOM 2750 N N . LEU B 2 147 ? 36.389 37.552 50.271 1.00 16.67 147 LEU B N 1
ATOM 2751 C CA . LEU B 2 147 ? 35.130 38.255 50.098 1.00 15.38 147 LEU B CA 1
ATOM 2752 C C . LEU B 2 147 ? 35.416 39.588 49.410 1.00 17.01 147 LEU B C 1
ATOM 2753 O O . LEU B 2 147 ? 36.160 40.420 49.943 1.00 12.90 147 LEU B O 1
ATOM 2758 N N . VAL B 2 148 ? 34.834 39.783 48.228 1.00 16.65 148 VAL B N 1
ATOM 2759 C CA . VAL B 2 148 ? 35.088 40.955 47.388 1.00 16.12 148 VAL B CA 1
ATOM 2760 C C . VAL B 2 148 ? 33.821 41.804 47.398 1.00 17.92 148 VAL B C 1
ATOM 2761 O O . VAL B 2 148 ? 32.899 41.584 46.609 1.00 22.44 148 VAL B O 1
ATOM 2765 N N . LYS B 2 149 ? 33.781 42.800 48.273 1.00 16.66 149 LYS B N 1
ATOM 2766 C CA . LYS B 2 149 ? 32.539 43.422 48.700 1.00 16.03 149 LYS B CA 1
ATOM 2767 C C . LYS B 2 149 ? 32.427 44.875 48.253 1.00 16.60 149 LYS B C 1
ATOM 2768 O O . LYS B 2 149 ? 33.413 45.615 48.243 1.00 19.20 149 LYS B O 1
ATOM 2774 N N . ASP B 2 150 ? 31.209 45.270 47.877 1.00 22.27 150 ASP B N 1
ATOM 2775 C CA . ASP B 2 150 ? 30.801 46.669 47.732 1.00 20.72 150 ASP B CA 1
ATOM 2776 C C . ASP B 2 150 ? 31.502 47.425 46.608 1.00 17.97 150 ASP B C 1
ATOM 2777 O O . ASP B 2 150 ? 32.075 48.492 46.839 1.00 23.13 150 ASP B O 1
ATOM 2782 N N . TYR B 2 151 ? 31.415 46.922 45.383 1.00 18.93 151 TYR B N 1
ATOM 2783 C CA . TYR B 2 151 ? 32.004 47.589 44.235 1.00 19.79 151 TYR B CA 1
ATOM 2784 C C . TYR B 2 151 ? 30.942 47.847 43.174 1.00 17.32 151 TYR B C 1
ATOM 2785 O O . TYR B 2 151 ? 29.866 47.247 43.182 1.00 17.23 151 TYR B O 1
ATOM 2794 N N . PHE B 2 152 ? 31.271 48.753 42.255 1.00 20.32 152 PHE B N 1
ATOM 2795 C CA . PHE B 2 152 ? 30.416 49.084 41.116 1.00 18.44 152 PHE B CA 1
ATOM 2796 C C . PHE B 2 152 ? 31.243 49.809 40.041 1.00 17.47 152 PHE B C 1
ATOM 2797 O O . PHE B 2 152 ? 32.071 50.668 40.355 1.00 19.32 152 PHE B O 1
ATOM 2805 N N . PRO B 2 153 ? 31.027 49.467 38.764 1.00 15.18 153 PRO B N 1
ATOM 2806 C CA . PRO B 2 153 ? 30.151 48.391 38.296 1.00 19.68 153 PRO B CA 1
ATOM 2807 C C . PRO B 2 153 ? 30.908 47.076 38.169 1.00 15.03 153 PRO B C 1
ATOM 2808 O O . PRO B 2 153 ? 32.078 47.030 38.516 1.00 16.49 153 PRO B O 1
ATOM 2812 N N . GLU B 2 154 ? 30.238 46.042 37.671 1.00 15.65 154 GLU B N 1
ATOM 2813 C CA . GLU B 2 154 ? 30.888 44.842 37.162 1.00 16.74 154 GLU B CA 1
ATOM 2814 C C . GLU B 2 154 ? 31.830 45.265 36.033 1.00 20.65 154 GLU B C 1
ATOM 2815 O O . GLU B 2 154 ? 31.635 46.316 35.422 1.00 20.08 154 GLU B O 1
ATOM 2821 N N . PRO B 2 155 ? 32.858 44.455 35.741 1.00 25.86 155 PRO B N 1
ATOM 2822 C CA . PRO B 2 155 ? 33.258 43.196 36.371 1.00 17.15 155 PRO B CA 1
ATOM 2823 C C . PRO B 2 155 ? 34.394 43.402 37.344 1.00 18.71 155 PRO B C 1
ATOM 2824 O O . PRO B 2 155 ? 34.972 44.494 37.404 1.00 18.24 155 PRO B O 1
ATOM 2828 N N . VAL B 2 156 ? 34.734 42.355 38.083 1.00 15.95 156 VAL B N 1
ATOM 2829 C CA . VAL B 2 156 ? 35.987 42.307 38.820 1.00 19.68 156 VAL B CA 1
ATOM 2830 C C . VAL B 2 156 ? 36.654 40.984 38.474 1.00 18.28 156 VAL B C 1
ATOM 2831 O O . VAL B 2 156 ? 35.973 39.973 38.289 1.00 22.89 156 VAL B O 1
ATOM 2835 N N . THR B 2 157 ? 37.970 41.002 38.299 1.00 18.02 157 THR B N 1
ATOM 2836 C CA . THR B 2 157 ? 38.714 39.783 38.024 1.00 17.17 157 THR B CA 1
ATOM 2837 C C . THR B 2 157 ? 39.395 39.320 39.300 1.00 19.19 157 THR B C 1
ATOM 2838 O O . THR B 2 157 ? 39.859 40.132 40.107 1.00 18.71 157 THR B O 1
ATOM 2842 N N . VAL B 2 158 ? 39.401 38.013 39.507 1.00 19.24 158 VAL B N 1
ATOM 2843 C CA . VAL B 2 158 ? 40.015 37.416 40.678 1.00 16.47 158 VAL B CA 1
ATOM 2844 C C . VAL B 2 158 ? 40.858 36.257 40.188 1.00 21.59 158 VAL B C 1
ATOM 2845 O O . VAL B 2 158 ? 40.370 35.402 39.442 1.00 21.33 158 VAL B O 1
ATOM 2849 N N . SER B 2 159 ? 42.116 36.230 40.597 1.00 17.09 159 SER B N 1
ATOM 2850 C CA . SER B 2 159 ? 42.961 35.074 40.392 1.00 18.79 159 SER B CA 1
ATOM 2851 C C . SER B 2 159 ? 43.629 34.739 41.718 1.00 18.03 159 SER B C 1
ATOM 2852 O O . SER B 2 159 ? 43.489 35.454 42.720 1.00 18.72 159 SER B O 1
ATOM 2855 N N . TRP B 2 160 ? 44.362 33.637 41.719 1.00 16.71 160 TRP B N 1
ATOM 2856 C CA . TRP B 2 160 ? 45.000 33.139 42.923 1.00 16.10 160 TRP B CA 1
ATOM 2857 C C . TRP B 2 160 ? 46.486 32.911 42.672 1.00 13.98 160 TRP B C 1
ATOM 2858 O O . TRP B 2 160 ? 46.867 32.337 41.646 1.00 20.31 160 TRP B O 1
ATOM 2869 N N . ASN B 2 161 ? 47.316 33.363 43.615 1.00 19.16 161 ASN B N 1
ATOM 2870 C CA . ASN B 2 161 ? 48.776 33.229 43.545 1.00 19.57 161 ASN B CA 1
ATOM 2871 C C . ASN B 2 161 ? 49.310 33.659 42.189 1.00 20.36 161 ASN B C 1
ATOM 2872 O O . ASN B 2 161 ? 50.069 32.941 41.543 1.00 21.54 161 ASN B O 1
ATOM 2877 N N . SER B 2 162 ? 48.861 34.838 41.753 1.00 22.70 162 SER B N 1
ATOM 2878 C CA . SER B 2 162 ? 49.315 35.487 40.524 1.00 21.04 162 SER B CA 1
ATOM 2879 C C . SER B 2 162 ? 49.111 34.614 39.297 1.00 23.78 162 SER B C 1
ATOM 2880 O O . SER B 2 162 ? 49.872 34.709 38.333 1.00 26.82 162 SER B O 1
ATOM 2883 N N . GLY B 2 163 ? 48.074 33.780 39.304 1.00 25.97 163 GLY B N 1
ATOM 2884 C CA . GLY B 2 163 ? 47.759 32.923 38.181 1.00 22.44 163 GLY B CA 1
ATOM 2885 C C . GLY B 2 163 ? 48.249 31.499 38.336 1.00 27.51 163 GLY B C 1
ATOM 2886 O O . GLY B 2 163 ? 47.795 30.614 37.601 1.00 22.08 163 GLY B O 1
ATOM 2887 N N . ALA B 2 164 ? 49.150 31.255 39.291 1.00 20.23 164 ALA B N 1
ATOM 2888 C CA . ALA B 2 164 ? 49.720 29.926 39.462 1.00 19.47 164 ALA B CA 1
ATOM 2889 C C . ALA B 2 164 ? 48.746 28.941 40.086 1.00 20.32 164 ALA B C 1
ATOM 2890 O O . ALA B 2 164 ? 49.027 27.743 40.075 1.00 19.75 164 ALA B O 1
ATOM 2892 N N . LEU B 2 165 ? 47.651 29.405 40.687 1.00 18.57 165 LEU B N 1
ATOM 2893 C CA . LEU B 2 165 ? 46.715 28.520 41.378 1.00 19.70 165 LEU B CA 1
ATOM 2894 C C . LEU B 2 165 ? 45.345 28.647 40.724 1.00 18.80 165 LEU B C 1
ATOM 2895 O O . LEU B 2 165 ? 44.678 29.683 40.850 1.00 21.52 165 LEU B O 1
ATOM 2900 N N . THR B 2 166 ? 44.935 27.595 40.024 1.00 18.56 166 THR B N 1
ATOM 2901 C CA . THR B 2 166 ? 43.694 27.594 39.258 1.00 17.08 166 THR B CA 1
ATOM 2902 C C . THR B 2 166 ? 42.844 26.384 39.612 1.00 17.42 166 THR B C 1
ATOM 2903 O O . THR B 2 166 ? 41.617 26.424 39.528 1.00 24.34 166 THR B O 1
ATOM 2907 N N . SER B 2 167 ? 43.491 25.298 40.000 1.00 18.32 167 SER B N 1
ATOM 2908 C CA . SER B 2 167 ? 42.775 24.073 40.303 1.00 17.34 167 SER B CA 1
ATOM 2909 C C . SER B 2 167 ? 41.969 24.229 41.595 1.00 22.11 167 SER B C 1
ATOM 2910 O O . SER B 2 167 ? 42.512 24.587 42.644 1.00 22.48 167 SER B O 1
ATOM 2913 N N . GLY B 2 168 ? 40.667 23.952 41.525 1.00 21.68 168 GLY B N 1
ATOM 2914 C CA . GLY B 2 168 ? 39.827 24.049 42.703 1.00 11.51 168 GLY B CA 1
ATOM 2915 C C . GLY B 2 168 ? 39.322 25.440 42.999 1.00 20.98 168 GLY B C 1
ATOM 2916 O O . GLY B 2 168 ? 38.775 25.661 44.089 1.00 17.58 168 GLY B O 1
ATOM 2917 N N . VAL B 2 169 ? 39.491 26.385 42.063 1.00 15.52 169 VAL B N 1
ATOM 2918 C CA . VAL B 2 169 ? 39.041 27.763 42.240 1.00 14.80 169 VAL B CA 1
ATOM 2919 C C . VAL B 2 169 ? 37.590 27.886 41.788 1.00 19.78 169 VAL B C 1
ATOM 2920 O O . VAL B 2 169 ? 37.212 27.395 40.714 1.00 21.76 169 VAL B O 1
ATOM 2924 N N . HIS B 2 170 ? 36.771 28.524 42.618 1.00 17.76 170 HIS B N 1
ATOM 2925 C CA . HIS B 2 170 ? 35.414 28.913 42.253 1.00 17.99 170 HIS B CA 1
ATOM 2926 C C . HIS B 2 170 ? 35.255 30.392 42.563 1.00 19.16 170 HIS B C 1
ATOM 2927 O O . HIS B 2 170 ? 35.344 30.800 43.725 1.00 15.20 170 HIS B O 1
ATOM 2934 N N . THR B 2 171 ? 35.045 31.192 41.531 1.00 21.12 171 THR B N 1
ATOM 2935 C CA . THR B 2 171 ? 34.745 32.607 41.699 1.00 21.44 171 THR B CA 1
ATOM 2936 C C . THR B 2 171 ? 33.269 32.785 41.372 1.00 20.53 171 THR B C 1
ATOM 2937 O O . THR B 2 171 ? 32.854 32.598 40.221 1.00 17.77 171 THR B O 1
ATOM 2941 N N . PHE B 2 172 ? 32.484 33.126 42.383 1.00 17.62 172 PHE B N 1
ATOM 2942 C CA . PHE B 2 172 ? 31.041 33.089 42.211 1.00 15.55 172 PHE B CA 1
ATOM 2943 C C . PHE B 2 172 ? 30.543 34.282 41.404 1.00 19.10 172 PHE B C 1
ATOM 2944 O O . PHE B 2 172 ? 31.194 35.328 41.357 1.00 21.09 172 PHE B O 1
ATOM 2952 N N . PRO B 2 173 ? 29.428 34.116 40.702 1.00 14.59 173 PRO B N 1
ATOM 2953 C CA . PRO B 2 173 ? 28.775 35.265 40.079 1.00 18.57 173 PRO B CA 1
ATOM 2954 C C . PRO B 2 173 ? 28.491 36.356 41.105 1.00 21.95 173 PRO B C 1
ATOM 2955 O O . PRO B 2 173 ? 28.081 36.080 42.237 1.00 19.24 173 PRO B O 1
ATOM 2959 N N . ALA B 2 174 ? 28.718 37.605 40.701 1.00 15.63 174 ALA B N 1
ATOM 2960 C CA . ALA B 2 174 ? 28.408 38.728 41.570 1.00 20.37 174 ALA B CA 1
ATOM 2961 C C . ALA B 2 174 ? 26.904 38.841 41.787 1.00 21.63 174 ALA B C 1
ATOM 2962 O O . ALA B 2 174 ? 26.112 38.589 40.879 1.00 24.52 174 ALA B O 1
ATOM 2964 N N . VAL B 2 175 ? 26.510 39.216 43.000 1.00 22.92 175 VAL B N 1
ATOM 2965 C CA . VAL B 2 175 ? 25.125 39.547 43.300 1.00 22.16 175 VAL B CA 1
ATOM 2966 C C . VAL B 2 175 ? 25.052 41.026 43.657 1.00 25.34 175 VAL B C 1
ATOM 2967 O O . VAL B 2 175 ? 25.949 41.570 44.314 1.00 20.77 175 VAL B O 1
ATOM 2971 N N . LEU B 2 176 ? 23.992 41.676 43.182 1.00 26.17 176 LEU B N 1
ATOM 2972 C CA . LEU B 2 176 ? 23.708 43.065 43.505 1.00 22.37 176 LEU B CA 1
ATOM 2973 C C . LEU B 2 176 ? 23.067 43.147 44.889 1.00 18.31 176 LEU B C 1
ATOM 2974 O O . LEU B 2 176 ? 22.075 42.469 45.163 1.00 26.53 176 LEU B O 1
ATOM 2979 N N . GLN B 2 177 ? 23.641 43.953 45.769 1.00 18.30 177 GLN B N 1
ATOM 2980 C CA . GLN B 2 177 ? 23.064 44.137 47.092 1.00 23.41 177 GLN B CA 1
ATOM 2981 C C . GLN B 2 177 ? 22.009 45.243 47.052 1.00 22.71 177 GLN B C 1
ATOM 2982 O O . GLN B 2 177 ? 21.867 45.968 46.067 1.00 17.38 177 GLN B O 1
ATOM 2988 N N . SER B 2 178 ? 21.249 45.365 48.142 1.00 31.35 178 SER B N 1
ATOM 2989 C CA . SER B 2 178 ? 20.240 46.423 48.210 1.00 24.02 178 SER B CA 1
ATOM 2990 C C . SER B 2 178 ? 20.866 47.809 48.104 1.00 26.40 178 SER B C 1
ATOM 2991 O O . SER B 2 178 ? 20.182 48.766 47.735 1.00 24.80 178 SER B O 1
ATOM 2994 N N . SER B 2 179 ? 22.156 47.936 48.406 1.00 20.51 179 SER B N 1
ATOM 2995 C CA . SER B 2 179 ? 22.856 49.198 48.232 1.00 21.47 179 SER B CA 1
ATOM 2996 C C . SER B 2 179 ? 23.084 49.557 46.767 1.00 22.38 179 SER B C 1
ATOM 2997 O O . SER B 2 179 ? 23.504 50.680 46.488 1.00 19.60 179 SER B O 1
ATOM 3000 N N . GLY B 2 180 ? 22.823 48.649 45.828 1.00 16.37 180 GLY B N 1
ATOM 3001 C CA . GLY B 2 180 ? 23.215 48.888 44.455 1.00 16.31 180 GLY B CA 1
ATOM 3002 C C . GLY B 2 180 ? 24.676 48.639 44.165 1.00 19.85 180 GLY B C 1
ATOM 3003 O O . GLY B 2 180 ? 25.149 48.981 43.079 1.00 23.03 180 GLY B O 1
ATOM 3004 N N . LEU B 2 181 ? 25.409 48.066 45.102 1.00 20.70 181 LEU B N 1
ATOM 3005 C CA . LEU B 2 181 ? 26.785 47.662 44.891 1.00 19.04 181 LEU B CA 1
ATOM 3006 C C . LEU B 2 181 ? 26.843 46.144 44.778 1.00 17.58 181 LEU B C 1
ATOM 3007 O O . LEU B 2 181 ? 26.001 45.436 45.340 1.00 17.67 181 LEU B O 1
ATOM 3012 N N . TYR B 2 182 ? 27.833 45.647 44.041 1.00 16.78 182 TYR B N 1
ATOM 3013 C CA . TYR B 2 182 ? 28.027 44.211 43.902 1.00 17.94 182 TYR B CA 1
ATOM 3014 C C . TYR B 2 182 ? 28.928 43.643 44.999 1.00 17.14 182 TYR B C 1
ATOM 3015 O O . TYR B 2 182 ? 29.756 44.335 45.596 1.00 18.62 182 TYR B O 1
ATOM 3024 N N . SER B 2 183 ? 28.768 42.350 45.228 1.00 17.82 183 SER B N 1
ATOM 3025 C CA . SER B 2 183 ? 29.586 41.605 46.163 1.00 20.82 183 SER B CA 1
ATOM 3026 C C . SER B 2 183 ? 29.757 40.187 45.620 1.00 22.34 183 SER B C 1
ATOM 3027 O O . SER B 2 183 ? 28.822 39.628 45.037 1.00 25.18 183 SER B O 1
ATOM 3030 N N . LEU B 2 184 ? 30.959 39.622 45.777 1.00 24.92 184 LEU B N 1
ATOM 3031 C CA . LEU B 2 184 ? 31.176 38.222 45.441 1.00 17.70 184 LEU B CA 1
ATOM 3032 C C . LEU B 2 184 ? 32.228 37.618 46.362 1.00 24.06 184 LEU B C 1
ATOM 3033 O O . LEU B 2 184 ? 32.996 38.327 47.026 1.00 20.18 184 LEU B O 1
ATOM 3038 N N . SER B 2 185 ? 32.253 36.286 46.387 1.00 18.79 185 SER B N 1
ATOM 3039 C CA . SER B 2 185 ? 33.335 35.526 47.000 1.00 18.77 185 SER B CA 1
ATOM 3040 C C . SER B 2 185 ? 34.041 34.662 45.956 1.00 20.59 185 SER B C 1
ATOM 3041 O O . SER B 2 185 ? 33.438 34.205 44.981 1.00 15.28 185 SER B O 1
ATOM 3044 N N . SER B 2 186 ? 35.336 34.454 46.172 1.00 16.98 186 SER B N 1
ATOM 3045 C CA . SER B 2 186 ? 36.144 33.530 45.393 1.00 11.63 186 SER B CA 1
ATOM 3046 C C . SER B 2 186 ? 36.769 32.538 46.357 1.00 13.87 186 SER B C 1
ATOM 3047 O O . SER B 2 186 ? 37.385 32.943 47.344 1.00 13.92 186 SER B O 1
ATOM 3050 N N . VAL B 2 187 ? 36.599 31.247 46.093 1.00 15.12 187 VAL B N 1
ATOM 3051 C CA . VAL B 2 187 ? 37.070 30.223 47.016 1.00 15.99 187 VAL B CA 1
ATOM 3052 C C . VAL B 2 187 ? 38.041 29.298 46.300 1.00 14.33 187 VAL B C 1
ATOM 3053 O O . VAL B 2 187 ? 38.082 29.214 45.068 1.00 14.80 187 VAL B O 1
ATOM 3057 N N . VAL B 2 188 ? 38.823 28.589 47.102 1.00 9.60 188 VAL B N 1
ATOM 3058 C CA . VAL B 2 188 ? 39.703 27.557 46.590 1.00 9.89 188 VAL B CA 1
ATOM 3059 C C . VAL B 2 188 ? 39.865 26.538 47.701 1.00 16.98 188 VAL B C 1
ATOM 3060 O O . VAL B 2 188 ? 39.846 26.893 48.888 1.00 15.29 188 VAL B O 1
ATOM 3064 N N . THR B 2 189 ? 39.939 25.262 47.317 1.00 11.57 189 THR B N 1
ATOM 3065 C CA . THR B 2 189 ? 40.234 24.175 48.238 1.00 16.31 189 THR B CA 1
ATOM 3066 C C . THR B 2 189 ? 41.666 23.705 48.006 1.00 15.64 189 THR B C 1
ATOM 3067 O O . THR B 2 189 ? 42.127 23.600 46.864 1.00 14.75 189 THR B O 1
ATOM 3071 N N . VAL B 2 190 ? 42.381 23.465 49.099 1.00 16.12 190 VAL B N 1
ATOM 3072 C CA . VAL B 2 190 ? 43.799 23.107 49.055 1.00 18.38 190 VAL B CA 1
ATOM 3073 C C . VAL B 2 190 ? 44.052 22.060 50.122 1.00 18.80 190 VAL B C 1
ATOM 3074 O O . VAL B 2 190 ? 43.250 21.906 51.054 1.00 22.04 190 VAL B O 1
ATOM 3078 N N . PRO B 2 191 ? 45.157 21.320 50.017 1.00 21.20 191 PRO B N 1
ATOM 3079 C CA . PRO B 2 191 ? 45.512 20.404 51.111 1.00 23.74 191 PRO B CA 1
ATOM 3080 C C . PRO B 2 191 ? 45.751 21.194 52.384 1.00 20.75 191 PRO B C 1
ATOM 3081 O O . PRO B 2 191 ? 46.454 22.209 52.380 1.00 22.17 191 PRO B O 1
ATOM 3085 N N . SER B 2 192 ? 45.140 20.740 53.478 1.00 18.45 192 SER B N 1
ATOM 3086 C CA . SER B 2 192 ? 45.316 21.460 54.731 1.00 20.50 192 SER B CA 1
ATOM 3087 C C . SER B 2 192 ? 46.765 21.419 55.195 1.00 22.42 192 SER B C 1
ATOM 3088 O O . SER B 2 192 ? 47.213 22.339 55.886 1.00 23.72 192 SER B O 1
ATOM 3091 N N . SER B 2 193 ? 47.525 20.391 54.791 1.00 21.16 193 SER B N 1
ATOM 3092 C CA . SER B 2 193 ? 48.936 20.306 55.172 1.00 17.94 193 SER B CA 1
ATOM 3093 C C . SER B 2 193 ? 49.791 21.362 54.498 1.00 22.78 193 SER B C 1
ATOM 3094 O O . SER B 2 193 ? 50.938 21.563 54.912 1.00 28.43 193 SER B O 1
ATOM 3097 N N . SER B 2 194 ? 49.279 22.016 53.459 1.00 19.90 194 SER B N 1
ATOM 3098 C CA . SER B 2 194 ? 50.011 23.057 52.762 1.00 22.58 194 SER B CA 1
ATOM 3099 C C . SER B 2 194 ? 49.799 24.443 53.369 1.00 28.85 194 SER B C 1
ATOM 3100 O O . SER B 2 194 ? 50.441 25.402 52.922 1.00 24.96 194 SER B O 1
ATOM 3103 N N . LEU B 2 195 ? 48.925 24.569 54.377 1.00 23.86 195 LEU B N 1
ATOM 3104 C CA . LEU B 2 195 ? 48.570 25.883 54.904 1.00 23.48 195 LEU B CA 1
ATOM 3105 C C . LEU B 2 195 ? 49.718 26.526 55.666 1.00 24.33 195 LEU B C 1
ATOM 3106 O O . LEU B 2 195 ? 49.757 27.753 55.798 1.00 41.53 195 LEU B O 1
ATOM 3111 N N . GLY B 2 196 ? 50.639 25.735 56.202 1.00 32.18 196 GLY B N 1
ATOM 3112 C CA . GLY B 2 196 ? 51.776 26.318 56.886 1.00 29.08 196 GLY B CA 1
ATOM 3113 C C . GLY B 2 196 ? 52.993 26.480 56.026 1.00 34.52 196 GLY B C 1
ATOM 3114 O O . GLY B 2 196 ? 53.982 27.075 56.454 1.00 38.98 196 GLY B O 1
ATOM 3115 N N . THR B 2 197 ? 52.928 25.968 54.803 1.00 36.08 197 THR B N 1
ATOM 3116 C CA . THR B 2 197 ? 54.017 26.001 53.839 1.00 34.85 197 THR B CA 1
ATOM 3117 C C . THR B 2 197 ? 53.794 26.995 52.708 1.00 33.41 197 THR B C 1
ATOM 3118 O O . THR B 2 197 ? 54.700 27.759 52.382 1.00 31.72 197 THR B O 1
ATOM 3122 N N . GLN B 2 198 ? 52.609 27.007 52.105 1.00 27.17 198 GLN B N 1
ATOM 3123 C CA . GLN B 2 198 ? 52.314 27.844 50.954 1.00 27.40 198 GLN B CA 1
ATOM 3124 C C . GLN B 2 198 ? 51.576 29.106 51.383 1.00 24.58 198 GLN B C 1
ATOM 3125 O O . GLN B 2 198 ? 50.793 29.107 52.344 1.00 21.83 198 GLN B O 1
ATOM 3131 N N . THR B 2 199 ? 51.821 30.184 50.649 1.00 17.13 199 THR B N 1
ATOM 3132 C CA . THR B 2 199 ? 51.025 31.391 50.795 1.00 23.07 199 THR B CA 1
ATOM 3133 C C . THR B 2 199 ? 49.865 31.360 49.804 1.00 16.76 199 THR B C 1
ATOM 3134 O O . THR B 2 199 ? 49.965 30.807 48.705 1.00 16.96 199 THR B O 1
ATOM 3138 N N . TYR B 2 200 ? 48.744 31.940 50.210 1.00 17.19 200 TYR B N 1
ATOM 3139 C CA . TYR B 2 200 ? 47.567 31.984 49.352 1.00 17.27 200 TYR B CA 1
ATOM 3140 C C . TYR B 2 200 ? 47.110 33.428 49.251 1.00 14.69 200 TYR B C 1
ATOM 3141 O O . TYR B 2 200 ? 46.802 34.064 50.264 1.00 19.62 200 TYR B O 1
ATOM 3150 N N . ILE B 2 201 ? 47.143 33.958 48.042 1.00 13.26 201 ILE B N 1
ATOM 3151 C CA . ILE B 2 201 ? 46.870 35.361 47.783 1.00 14.62 201 ILE B CA 1
ATOM 3152 C C . ILE B 2 201 ? 45.818 35.412 46.698 1.00 17.63 201 ILE B C 1
ATOM 3153 O O . ILE B 2 201 ? 45.976 34.773 45.650 1.00 17.50 201 ILE B O 1
ATOM 3158 N N . CYS B 2 202 ? 44.738 36.143 46.948 1.00 13.60 202 CYS B N 1
ATOM 3159 C CA . CYS B 2 202 ? 43.773 36.402 45.894 1.00 17.18 202 CYS B CA 1
ATOM 3160 C C . CYS B 2 202 ? 44.127 37.745 45.278 1.00 14.87 202 CYS B C 1
ATOM 3161 O O . CYS B 2 202 ? 44.215 38.752 45.987 1.00 16.31 202 CYS B O 1
ATOM 3164 N N . ASN B 2 203 ? 44.380 37.750 43.972 1.00 14.62 203 ASN B N 1
ATOM 3165 C CA . ASN B 2 203 ? 44.681 38.980 43.243 1.00 18.39 203 ASN B CA 1
ATOM 3166 C C . ASN B 2 203 ? 43.377 39.518 42.687 1.00 19.23 203 ASN B C 1
ATOM 3167 O O . ASN B 2 203 ? 42.794 38.917 41.783 1.00 18.27 203 ASN B O 1
ATOM 3172 N N . VAL B 2 204 ? 42.919 40.639 43.234 1.00 17.37 204 VAL B N 1
ATOM 3173 C CA . VAL B 2 204 ? 41.656 41.254 42.855 1.00 15.61 204 VAL B CA 1
ATOM 3174 C C . VAL B 2 204 ? 41.956 42.487 42.020 1.00 21.76 204 VAL B C 1
ATOM 3175 O O . VAL B 2 204 ? 42.868 43.261 42.337 1.00 21.17 204 VAL B O 1
ATOM 3179 N N . ASN B 2 205 ? 41.199 42.667 40.941 1.00 21.04 205 ASN B N 1
ATOM 3180 C CA . ASN B 2 205 ? 41.402 43.811 40.060 1.00 18.61 205 ASN B CA 1
ATOM 3181 C C . ASN B 2 205 ? 40.044 44.321 39.598 1.00 20.71 205 ASN B C 1
ATOM 3182 O O . ASN B 2 205 ? 39.336 43.640 38.848 1.00 21.85 205 ASN B O 1
ATOM 3187 N N . HIS B 2 206 ? 39.686 45.517 40.035 1.00 22.20 206 HIS B N 1
ATOM 3188 C CA . HIS B 2 206 ? 38.479 46.187 39.570 1.00 21.27 206 HIS B CA 1
ATOM 3189 C C . HIS B 2 206 ? 38.928 47.292 38.617 1.00 19.97 206 HIS B C 1
ATOM 3190 O O . HIS B 2 206 ? 39.190 48.423 39.026 1.00 19.70 206 HIS B O 1
ATOM 3197 N N . LYS B 2 207 ? 39.034 46.941 37.334 1.00 20.53 207 LYS B N 1
ATOM 3198 C CA . LYS B 2 207 ? 39.509 47.894 36.331 1.00 20.90 207 LYS B CA 1
ATOM 3199 C C . LYS B 2 207 ? 38.682 49.171 36.234 1.00 20.64 207 LYS B C 1
ATOM 3200 O O . LYS B 2 207 ? 39.294 50.239 36.074 1.00 28.35 207 LYS B O 1
ATOM 3206 N N . PRO B 2 208 ? 37.338 49.159 36.327 1.00 24.84 208 PRO B N 1
ATOM 3207 C CA . PRO B 2 208 ? 36.592 50.433 36.248 1.00 20.54 208 PRO B CA 1
ATOM 3208 C C . PRO B 2 208 ? 36.999 51.476 37.287 1.00 21.41 208 PRO B C 1
ATOM 3209 O O . PRO B 2 208 ? 36.767 52.670 37.063 1.00 22.06 208 PRO B O 1
ATOM 3213 N N . SER B 2 209 ? 37.578 51.073 38.419 1.00 21.99 209 SER B N 1
ATOM 3214 C CA . SER B 2 209 ? 38.030 52.005 39.448 1.00 26.19 209 SER B CA 1
ATOM 3215 C C . SER B 2 209 ? 39.543 51.976 39.642 1.00 30.34 209 SER B C 1
ATOM 3216 O O . SER B 2 209 ? 40.045 52.570 40.610 1.00 21.53 209 SER B O 1
ATOM 3219 N N . ASN B 2 210 ? 40.274 51.282 38.763 1.00 27.91 210 ASN B N 1
ATOM 3220 C CA . ASN B 2 210 ? 41.725 51.085 38.892 1.00 32.27 210 ASN B CA 1
ATOM 3221 C C . ASN B 2 210 ? 42.126 50.617 40.292 1.00 28.01 210 ASN B C 1
ATOM 3222 O O . ASN B 2 210 ? 43.135 51.057 40.844 1.00 39.04 210 ASN B O 1
ATOM 3227 N N . THR B 2 211 ? 41.324 49.725 40.880 1.00 27.98 211 THR B N 1
ATOM 3228 C CA . THR B 2 211 ? 41.585 49.194 42.219 1.00 27.39 211 THR B CA 1
ATOM 3229 C C . THR B 2 211 ? 42.181 47.796 42.090 1.00 28.07 211 THR B C 1
ATOM 3230 O O . THR B 2 211 ? 41.517 46.872 41.607 1.00 27.23 211 THR B O 1
ATOM 3234 N N . LYS B 2 212 ? 43.436 47.648 42.507 1.00 21.51 212 LYS B N 1
ATOM 3235 C CA . LYS B 2 212 ? 44.130 46.366 42.502 1.00 27.57 212 LYS B CA 1
ATOM 3236 C C . LYS B 2 212 ? 44.544 46.059 43.929 1.00 21.54 212 LYS B C 1
ATOM 3237 O O . LYS B 2 212 ? 45.266 46.846 44.547 1.00 21.70 212 LYS B O 1
ATOM 3243 N N . VAL B 2 213 ? 44.054 44.940 44.459 1.00 19.74 213 VAL B N 1
ATOM 3244 C CA . VAL B 2 213 ? 44.355 44.505 45.818 1.00 15.30 213 VAL B CA 1
ATOM 3245 C C . VAL B 2 213 ? 44.841 43.066 45.763 1.00 13.53 213 VAL B C 1
ATOM 3246 O O . VAL B 2 213 ? 44.254 42.236 45.060 1.00 18.14 213 VAL B O 1
ATOM 3250 N N . ASP B 2 214 ? 45.933 42.788 46.464 1.00 17.30 214 ASP B N 1
ATOM 3251 C CA . ASP B 2 214 ? 46.401 41.433 46.745 1.00 14.47 214 ASP B CA 1
ATOM 3252 C C . ASP B 2 214 ? 46.141 41.157 48.213 1.00 18.95 214 ASP B C 1
ATOM 3253 O O . ASP B 2 214 ? 46.685 41.853 49.081 1.00 14.19 214 ASP B O 1
ATOM 3258 N N . LYS B 2 215 ? 45.301 40.158 48.484 1.00 16.63 215 LYS B N 1
ATOM 3259 C CA . LYS B 2 215 ? 44.865 39.840 49.837 1.00 14.20 215 LYS B CA 1
ATOM 3260 C C . LYS B 2 215 ? 45.433 38.485 50.225 1.00 15.97 215 LYS B C 1
ATOM 3261 O O . LYS B 2 215 ? 45.062 37.461 49.638 1.00 17.52 215 LYS B O 1
ATOM 3267 N N . ARG B 2 216 ? 46.320 38.480 51.212 1.00 15.75 216 ARG B N 1
ATOM 3268 C CA . ARG B 2 216 ? 46.848 37.238 51.752 1.00 16.40 216 ARG B CA 1
ATOM 3269 C C . ARG B 2 216 ? 45.822 36.623 52.694 1.00 16.43 216 ARG B C 1
ATOM 3270 O O . ARG B 2 216 ? 45.268 37.318 53.550 1.00 14.01 216 ARG B O 1
ATOM 3278 N N . VAL B 2 217 ? 45.569 35.324 52.542 1.00 13.39 217 VAL B N 1
ATOM 3279 C CA . VAL B 2 217 ? 44.530 34.640 53.301 1.00 14.50 217 VAL B CA 1
ATOM 3280 C C . VAL B 2 217 ? 45.190 33.553 54.126 1.00 16.67 217 VAL B C 1
ATOM 3281 O O . VAL B 2 217 ? 45.752 32.607 53.562 1.00 20.14 217 VAL B O 1
ATOM 3285 N N . GLU B 2 218 ? 45.088 33.668 55.457 1.00 17.03 218 GLU B N 1
ATOM 3286 C CA . GLU B 2 218 ? 45.844 32.880 56.428 1.00 24.57 218 GLU B CA 1
ATOM 3287 C C . GLU B 2 218 ? 44.903 32.166 57.380 1.00 23.84 218 GLU B C 1
ATOM 3288 O O . GLU B 2 218 ? 43.792 32.643 57.624 1.00 28.03 218 GLU B O 1
ATOM 3294 N N . PRO B 2 219 ? 45.315 31.024 57.929 1.00 29.49 219 PRO B N 1
ATOM 3295 C CA . PRO B 2 219 ? 44.531 30.403 59.007 1.00 28.22 219 PRO B CA 1
ATOM 3296 C C . PRO B 2 219 ? 44.385 31.375 60.164 1.00 27.29 219 PRO B C 1
ATOM 3297 O O . PRO B 2 219 ? 45.336 32.069 60.527 1.00 31.30 219 PRO B O 1
ATOM 3301 N N . LYS B 2 220 ? 43.185 31.442 60.736 1.00 38.95 220 LYS B N 1
ATOM 3302 C CA . LYS B 2 220 ? 42.947 32.413 61.812 1.00 47.24 220 LYS B CA 1
ATOM 3303 C C . LYS B 2 220 ? 43.372 31.856 63.163 1.00 33.37 220 LYS B C 1
ATOM 3304 O O . LYS B 2 220 ? 44.292 32.391 63.784 1.00 49.90 220 LYS B O 1
ATOM 3310 N N . ASP C 1 1 ? 17.460 -0.506 6.280 1.00 30.93 1 ASP C N 1
ATOM 3311 C CA . ASP C 1 1 ? 16.230 0.276 6.305 1.00 35.73 1 ASP C CA 1
ATOM 3312 C C . ASP C 1 1 ? 16.540 1.779 6.428 1.00 39.08 1 ASP C C 1
ATOM 3313 O O . ASP C 1 1 ? 17.686 2.163 6.657 1.00 36.58 1 ASP C O 1
ATOM 3318 N N . ILE C 1 2 ? 15.526 2.631 6.267 1.00 32.54 2 ILE C N 1
ATOM 3319 C CA . ILE C 1 2 ? 15.715 4.052 6.541 1.00 33.46 2 ILE C CA 1
ATOM 3320 C C . ILE C 1 2 ? 15.817 4.253 8.049 1.00 33.48 2 ILE C C 1
ATOM 3321 O O . ILE C 1 2 ? 14.967 3.773 8.817 1.00 22.98 2 ILE C O 1
ATOM 3326 N N . LEU C 1 3 ? 16.872 4.947 8.484 1.00 29.94 3 LEU C N 1
ATOM 3327 C CA . LEU C 1 3 ? 16.982 5.366 9.873 1.00 23.91 3 LEU C CA 1
ATOM 3328 C C . LEU C 1 3 ? 16.372 6.755 10.026 1.00 27.78 3 LEU C C 1
ATOM 3329 O O . LEU C 1 3 ? 16.532 7.621 9.165 1.00 27.85 3 LEU C O 1
ATOM 3334 N N . LEU C 1 4 ? 15.640 6.951 11.109 1.00 25.11 4 LEU C N 1
ATOM 3335 C CA . LEU C 1 4 ? 14.985 8.216 11.395 1.00 23.25 4 LEU C CA 1
ATOM 3336 C C . LEU C 1 4 ? 15.511 8.730 12.727 1.00 28.60 4 LEU C C 1
ATOM 3337 O O . LEU C 1 4 ? 15.357 8.069 13.764 1.00 23.63 4 LEU C O 1
ATOM 3342 N N . THR C 1 5 ? 16.129 9.901 12.695 1.00 25.54 5 THR C N 1
ATOM 3343 C CA . THR C 1 5 ? 16.720 10.513 13.874 1.00 23.23 5 THR C CA 1
ATOM 3344 C C . THR C 1 5 ? 15.795 11.638 14.312 1.00 23.14 5 THR C C 1
ATOM 3345 O O . THR C 1 5 ? 15.618 12.618 13.580 1.00 25.86 5 THR C O 1
ATOM 3349 N N . GLN C 1 6 ? 15.199 11.494 15.491 1.00 18.06 6 GLN C N 1
ATOM 3350 C CA . GLN C 1 6 ? 14.359 12.536 16.063 1.00 22.33 6 GLN C CA 1
ATOM 3351 C C . GLN C 1 6 ? 15.142 13.298 17.120 1.00 24.00 6 GLN C C 1
ATOM 3352 O O . GLN C 1 6 ? 15.897 12.707 17.897 1.00 21.40 6 GLN C O 1
ATOM 3358 N N . SER C 1 7 ? 14.958 14.611 17.143 1.00 25.93 7 SER C N 1
ATOM 3359 C CA . SER C 1 7 ? 15.587 15.439 18.161 1.00 26.48 7 SER C CA 1
ATOM 3360 C C . SER C 1 7 ? 14.655 16.604 18.495 1.00 31.27 7 SER C C 1
ATOM 3361 O O . SER C 1 7 ? 13.855 17.031 17.645 1.00 28.48 7 SER C O 1
ATOM 3364 N N . PRO C 1 8 ? 14.734 17.110 19.738 1.00 24.31 8 PRO C N 1
ATOM 3365 C CA . PRO C 1 8 ? 15.581 16.561 20.795 1.00 29.11 8 PRO C CA 1
ATOM 3366 C C . PRO C 1 8 ? 14.984 15.302 21.400 1.00 21.52 8 PRO C C 1
ATOM 3367 O O . PRO C 1 8 ? 13.832 14.970 21.155 1.00 16.97 8 PRO C O 1
ATOM 3371 N N . VAL C 1 9 ? 15.788 14.586 22.173 1.00 19.61 9 VAL C N 1
ATOM 3372 C CA . VAL C 1 9 ? 15.250 13.454 22.917 1.00 25.04 9 VAL C CA 1
ATOM 3373 C C . VAL C 1 9 ? 14.161 13.923 23.879 1.00 22.15 9 VAL C C 1
ATOM 3374 O O . VAL C 1 9 ? 13.062 13.357 23.929 1.00 23.47 9 VAL C O 1
ATOM 3378 N N . ILE C 1 10 ? 14.440 14.981 24.638 1.00 26.10 10 ILE C N 1
ATOM 3379 C CA . ILE C 1 10 ? 13.497 15.551 25.591 1.00 19.30 10 ILE C CA 1
ATOM 3380 C C . ILE C 1 10 ? 13.284 17.008 25.223 1.00 26.54 10 ILE C C 1
ATOM 3381 O O . ILE C 1 10 ? 14.249 17.774 25.125 1.00 22.29 10 ILE C O 1
ATOM 3386 N N . LEU C 1 11 ? 12.026 17.386 25.023 1.00 25.90 11 LEU C N 1
ATOM 3387 C CA . LEU C 1 11 ? 11.653 18.733 24.609 1.00 25.43 11 LEU C CA 1
ATOM 3388 C C . LEU C 1 11 ? 10.847 19.393 25.732 1.00 32.40 11 LEU C C 1
ATOM 3389 O O . LEU C 1 11 ? 9.629 19.197 25.833 1.00 27.95 11 LEU C O 1
ATOM 3394 N N . SER C 1 12 ? 11.529 20.198 26.554 1.00 24.88 12 SER C N 1
ATOM 3395 C CA . SER C 1 12 ? 10.912 20.955 27.637 1.00 23.10 12 SER C CA 1
ATOM 3396 C C . SER C 1 12 ? 10.557 22.364 27.160 1.00 24.79 12 SER C C 1
ATOM 3397 O O . SER C 1 12 ? 11.420 23.086 26.654 1.00 30.24 12 SER C O 1
ATOM 3400 N N . VAL C 1 13 ? 9.288 22.754 27.313 1.00 20.12 13 VAL C N 1
ATOM 3401 C CA . VAL C 1 13 ? 8.812 24.044 26.829 1.00 27.60 13 VAL C CA 1
ATOM 3402 C C . VAL C 1 13 ? 7.790 24.616 27.801 1.00 25.47 13 VAL C C 1
ATOM 3403 O O . VAL C 1 13 ? 7.197 23.906 28.610 1.00 28.60 13 VAL C O 1
ATOM 3407 N N . SER C 1 14 ? 7.563 25.900 27.680 1.00 28.93 14 SER C N 1
ATOM 3408 C CA . SER C 1 14 ? 6.611 26.678 28.457 1.00 26.45 14 SER C CA 1
ATOM 3409 C C . SER C 1 14 ? 5.278 26.789 27.722 1.00 31.56 14 SER C C 1
ATOM 3410 O O . SER C 1 14 ? 5.241 26.817 26.489 1.00 38.05 14 SER C O 1
ATOM 3413 N N . PRO C 1 15 ? 4.169 26.872 28.452 1.00 31.84 15 PRO C N 1
ATOM 3414 C CA . PRO C 1 15 ? 2.859 26.862 27.801 1.00 26.89 15 PRO C CA 1
ATOM 3415 C C . PRO C 1 15 ? 2.647 28.103 26.956 1.00 30.79 15 PRO C C 1
ATOM 3416 O O . PRO C 1 15 ? 3.156 29.184 27.261 1.00 29.03 15 PRO C O 1
ATOM 3420 N N . GLY C 1 16 ? 1.864 27.935 25.882 1.00 29.20 16 GLY C N 1
ATOM 3421 C CA . GLY C 1 16 ? 1.661 28.977 24.904 1.00 23.93 16 GLY C CA 1
ATOM 3422 C C . GLY C 1 16 ? 2.825 29.209 23.964 1.00 28.99 16 GLY C C 1
ATOM 3423 O O . GLY C 1 16 ? 2.673 29.961 22.994 1.00 27.36 16 GLY C O 1
ATOM 3424 N N . GLU C 1 17 ? 3.982 28.597 24.207 1.00 26.66 17 GLU C N 1
ATOM 3425 C CA . GLU C 1 17 ? 5.080 28.721 23.262 1.00 34.28 17 GLU C CA 1
ATOM 3426 C C . GLU C 1 17 ? 4.814 27.912 21.985 1.00 25.45 17 GLU C C 1
ATOM 3427 O O . GLU C 1 17 ? 3.951 27.035 21.927 1.00 25.85 17 GLU C O 1
ATOM 3433 N N . ARG C 1 18 ? 5.572 28.229 20.945 1.00 36.12 18 ARG C N 1
ATOM 3434 C CA . ARG C 1 18 ? 5.596 27.421 19.735 1.00 36.21 18 ARG C CA 1
ATOM 3435 C C . ARG C 1 18 ? 6.635 26.320 19.898 1.00 27.00 18 ARG C C 1
ATOM 3436 O O . ARG C 1 18 ? 7.716 26.544 20.449 1.00 34.57 18 ARG C O 1
ATOM 3444 N N . VAL C 1 19 ? 6.293 25.121 19.446 1.00 25.60 19 VAL C N 1
ATOM 3445 C CA . VAL C 1 19 ? 7.094 23.931 19.701 1.00 29.44 19 VAL C CA 1
ATOM 3446 C C . VAL C 1 19 ? 7.460 23.294 18.367 1.00 26.54 19 VAL C C 1
ATOM 3447 O O . VAL C 1 19 ? 6.628 23.242 17.452 1.00 25.67 19 VAL C O 1
ATOM 3451 N N . SER C 1 20 ? 8.710 22.824 18.251 1.00 25.99 20 SER C N 1
ATOM 3452 C CA . SER C 1 20 ? 9.214 22.277 16.991 1.00 22.85 20 SER C CA 1
ATOM 3453 C C . SER C 1 20 ? 9.970 20.978 17.223 1.00 26.26 20 SER C C 1
ATOM 3454 O O . SER C 1 20 ? 10.971 20.959 17.951 1.00 32.54 20 SER C O 1
ATOM 3457 N N . PHE C 1 21 ? 9.500 19.899 16.585 1.00 25.25 21 PHE C N 1
ATOM 3458 C CA . PHE C 1 21 ? 10.136 18.586 16.640 1.00 23.40 21 PHE C CA 1
ATOM 3459 C C . PHE C 1 21 ? 10.850 18.301 15.331 1.00 22.94 21 PHE C C 1
ATOM 3460 O O . PHE C 1 21 ? 10.274 18.475 14.253 1.00 26.83 21 PHE C O 1
ATOM 3468 N N . SER C 1 22 ? 12.077 17.805 15.422 1.00 26.94 22 SER C N 1
ATOM 3469 C CA A SER C 1 22 ? 12.884 17.488 14.255 0.69 25.17 22 SER C CA 1
ATOM 3470 C CA B SER C 1 22 ? 12.877 17.489 14.247 0.31 25.16 22 SER C CA 1
ATOM 3471 C C . SER C 1 22 ? 12.916 15.984 14.024 1.00 21.35 22 SER C C 1
ATOM 3472 O O . SER C 1 22 ? 13.092 15.207 14.965 1.00 23.20 22 SER C O 1
ATOM 3477 N N . CYS C 1 23 ? 12.752 15.583 12.765 1.00 19.31 23 CYS C N 1
ATOM 3478 C CA . CYS C 1 23 ? 12.873 14.190 12.343 1.00 22.29 23 CYS C CA 1
ATOM 3479 C C . CYS C 1 23 ? 13.741 14.204 11.089 1.00 26.29 23 CYS C C 1
ATOM 3480 O O . CYS C 1 23 ? 13.356 14.787 10.070 1.00 22.85 23 CYS C O 1
ATOM 3483 N N . ARG C 1 24 ? 14.917 13.585 11.166 1.00 20.59 24 ARG C N 1
ATOM 3484 C CA . ARG C 1 24 ? 15.881 13.553 10.073 1.00 17.61 24 ARG C CA 1
ATOM 3485 C C . ARG C 1 24 ? 15.967 12.144 9.503 1.00 25.10 24 ARG C C 1
ATOM 3486 O O . ARG C 1 24 ? 16.211 11.189 10.251 1.00 26.18 24 ARG C O 1
ATOM 3488 N N . ALA C 1 25 ? 15.777 12.023 8.191 1.00 19.61 25 ALA C N 1
ATOM 3489 C CA . ALA C 1 25 ? 15.848 10.740 7.509 1.00 23.07 25 ALA C CA 1
ATOM 3490 C C . ALA C 1 25 ? 17.263 10.468 7.000 1.00 24.76 25 ALA C C 1
ATOM 3491 O O . ALA C 1 25 ? 17.997 11.378 6.604 1.00 25.20 25 ALA C O 1
ATOM 3493 N N . SER C 1 26 ? 17.649 9.191 7.031 1.00 24.66 26 SER C N 1
ATOM 3494 C CA . SER C 1 26 ? 19.014 8.821 6.664 1.00 24.93 26 SER C CA 1
ATOM 3495 C C . SER C 1 26 ? 19.280 8.995 5.176 1.00 33.50 26 SER C C 1
ATOM 3496 O O . SER C 1 26 ? 20.446 9.082 4.775 1.00 36.97 26 SER C O 1
ATOM 3499 N N . GLN C 1 27 ? 18.229 9.044 4.358 1.00 31.85 27 GLN C N 1
ATOM 3500 C CA . GLN C 1 27 ? 18.327 9.400 2.949 1.00 30.98 27 GLN C CA 1
ATOM 3501 C C . GLN C 1 27 ? 17.020 10.082 2.556 1.00 30.39 27 GLN C C 1
ATOM 3502 O O . GLN C 1 27 ? 16.059 10.105 3.325 1.00 28.96 27 GLN C O 1
ATOM 3508 N N . SER C 1 28 ? 16.981 10.640 1.351 1.00 29.98 28 SER C N 1
ATOM 3509 C CA . SER C 1 28 ? 15.792 11.385 0.944 1.00 31.52 28 SER C CA 1
ATOM 3510 C C . SER C 1 28 ? 14.556 10.490 0.893 1.00 31.62 28 SER C C 1
ATOM 3511 O O . SER C 1 28 ? 14.622 9.322 0.502 1.00 29.19 28 SER C O 1
ATOM 3514 N N . ILE C 1 29 ? 13.414 11.054 1.292 1.00 29.52 29 ILE C N 1
ATOM 3515 C CA . ILE C 1 29 ? 12.167 10.304 1.370 1.00 22.04 29 ILE C CA 1
ATOM 3516 C C . ILE C 1 29 ? 11.025 11.147 0.827 1.00 22.03 29 ILE C C 1
ATOM 3517 O O . ILE C 1 29 ? 9.850 10.830 1.048 1.00 25.50 29 ILE C O 1
ATOM 3522 N N . GLY C 1 30 ? 11.360 12.212 0.096 1.00 23.59 30 GLY C N 1
ATOM 3523 C CA . GLY C 1 30 ? 10.356 13.108 -0.452 1.00 19.39 30 GLY C CA 1
ATOM 3524 C C . GLY C 1 30 ? 9.572 13.826 0.632 1.00 23.44 30 GLY C C 1
ATOM 3525 O O . GLY C 1 30 ? 10.153 14.527 1.467 1.00 26.09 30 GLY C O 1
ATOM 3526 N N . THR C 1 31 ? 8.250 13.663 0.628 1.00 19.91 31 THR C N 1
ATOM 3527 C CA . THR C 1 31 ? 7.398 14.114 1.727 1.00 21.37 31 THR C CA 1
ATOM 3528 C C . THR C 1 31 ? 6.701 12.938 2.409 1.00 19.66 31 THR C C 1
ATOM 3529 O O . THR C 1 31 ? 5.646 13.106 3.024 1.00 19.99 31 THR C O 1
ATOM 3533 N N . ASN C 1 32 ? 7.286 11.741 2.328 1.00 20.75 32 ASN C N 1
ATOM 3534 C CA . ASN C 1 32 ? 6.612 10.526 2.789 1.00 19.67 32 ASN C CA 1
ATOM 3535 C C . ASN C 1 32 ? 6.914 10.262 4.270 1.00 22.66 32 ASN C C 1
ATOM 3536 O O . ASN C 1 32 ? 7.539 9.267 4.651 1.00 21.61 32 ASN C O 1
ATOM 3541 N N . ILE C 1 33 ? 6.414 11.163 5.118 1.00 14.92 33 ILE C N 1
ATOM 3542 C CA . ILE C 1 33 ? 6.610 11.082 6.560 1.00 20.29 33 ILE C CA 1
ATOM 3543 C C . ILE C 1 33 ? 5.264 11.308 7.238 1.00 22.45 33 ILE C C 1
ATOM 3544 O O . ILE C 1 33 ? 4.462 12.133 6.782 1.00 16.97 33 ILE C O 1
ATOM 3549 N N . HIS C 1 34 ? 4.995 10.544 8.303 1.00 17.68 34 HIS C N 1
ATOM 3550 C CA . HIS C 1 34 ? 3.771 10.708 9.078 1.00 20.69 34 HIS C CA 1
ATOM 3551 C C . HIS C 1 34 ? 4.122 10.922 10.547 1.00 19.80 34 HIS C C 1
ATOM 3552 O O . HIS C 1 34 ? 5.159 10.453 11.022 1.00 19.67 34 HIS C O 1
ATOM 3559 N N . TRP C 1 35 ? 3.256 11.637 11.267 1.00 22.28 35 TRP C N 1
ATOM 3560 C CA . TRP C 1 35 ? 3.504 12.002 12.657 1.00 21.76 35 TRP C CA 1
ATOM 3561 C C . TRP C 1 35 ? 2.389 11.476 13.557 1.00 18.47 35 TRP C C 1
ATOM 3562 O O . TRP C 1 35 ? 1.215 11.463 13.172 1.00 17.35 35 TRP C O 1
ATOM 3573 N N . TYR C 1 36 ? 2.766 11.052 14.766 1.00 19.47 36 TYR C N 1
ATOM 3574 C CA . TYR C 1 36 ? 1.844 10.448 15.715 1.00 14.46 36 TYR C CA 1
ATOM 3575 C C . TYR C 1 36 ? 2.043 11.013 17.114 1.00 18.06 36 TYR C C 1
ATOM 3576 O O . TYR C 1 36 ? 3.153 11.377 17.520 1.00 16.75 36 TYR C O 1
ATOM 3585 N N . GLN C 1 37 ? 0.950 11.054 17.862 1.00 19.79 37 GLN C N 1
ATOM 3586 C CA . GLN C 1 37 ? 0.981 11.403 19.275 1.00 21.45 37 GLN C CA 1
ATOM 3587 C C . GLN C 1 37 ? 0.663 10.154 20.086 1.00 21.37 37 GLN C C 1
ATOM 3588 O O . GLN C 1 37 ? -0.288 9.433 19.768 1.00 24.99 37 GLN C O 1
ATOM 3594 N N . GLN C 1 38 ? 1.468 9.873 21.107 1.00 22.16 38 GLN C N 1
ATOM 3595 C CA . GLN C 1 38 ? 1.104 8.846 22.076 1.00 20.54 38 GLN C CA 1
ATOM 3596 C C . GLN C 1 38 ? 1.019 9.501 23.443 1.00 21.19 38 GLN C C 1
ATOM 3597 O O . GLN C 1 38 ? 2.035 9.970 23.973 1.00 21.36 38 GLN C O 1
ATOM 3603 N N . ARG C 1 39 ? -0.193 9.547 23.996 1.00 16.27 39 ARG C N 1
ATOM 3604 C CA . ARG C 1 39 ? -0.426 9.996 25.360 1.00 21.75 39 ARG C CA 1
ATOM 3605 C C . ARG C 1 39 ? -0.332 8.822 26.329 1.00 19.31 39 ARG C C 1
ATOM 3606 O O . ARG C 1 39 ? -0.402 7.660 25.929 1.00 18.79 39 ARG C O 1
ATOM 3614 N N . THR C 1 40 ? -0.199 9.141 27.620 1.00 17.87 40 THR C N 1
ATOM 3615 C CA . THR C 1 40 ? -0.109 8.123 28.668 1.00 21.78 40 THR C CA 1
ATOM 3616 C C . THR C 1 40 ? -1.215 7.078 28.538 1.00 21.87 40 THR C C 1
ATOM 3617 O O . THR C 1 40 ? -2.399 7.410 28.448 1.00 18.12 40 THR C O 1
ATOM 3621 N N . ASN C 1 41 ? -0.813 5.810 28.536 1.00 19.64 41 ASN C N 1
ATOM 3622 C CA . ASN C 1 41 ? -1.688 4.645 28.411 1.00 24.44 41 ASN C CA 1
ATOM 3623 C C . ASN C 1 41 ? -2.435 4.576 27.076 1.00 22.64 41 ASN C C 1
ATOM 3624 O O . ASN C 1 41 ? -3.281 3.694 26.896 1.00 27.82 41 ASN C O 1
ATOM 3629 N N . GLY C 1 42 ? -2.143 5.455 26.117 1.00 21.80 42 GLY C N 1
ATOM 3630 C CA . GLY C 1 42 ? -2.861 5.466 24.861 1.00 21.20 42 GLY C CA 1
ATOM 3631 C C . GLY C 1 42 ? -2.147 4.736 23.722 1.00 19.20 42 GLY C C 1
ATOM 3632 O O . GLY C 1 42 ? -0.974 4.389 23.789 1.00 22.87 42 GLY C O 1
ATOM 3633 N N . SER C 1 43 ? -2.901 4.497 22.654 1.00 22.79 43 SER C N 1
ATOM 3634 C CA . SER C 1 43 ? -2.299 4.057 21.407 1.00 19.40 43 SER C CA 1
ATOM 3635 C C . SER C 1 43 ? -1.833 5.279 20.632 1.00 20.90 43 SER C C 1
ATOM 3636 O O . SER C 1 43 ? -2.263 6.397 20.920 1.00 16.44 43 SER C O 1
ATOM 3639 N N . PRO C 1 44 ? -0.921 5.118 19.669 1.00 20.40 44 PRO C N 1
ATOM 3640 C CA . PRO C 1 44 ? -0.512 6.270 18.852 1.00 19.79 44 PRO C CA 1
ATOM 3641 C C . PRO C 1 44 ? -1.705 6.853 18.107 1.00 27.50 44 PRO C C 1
ATOM 3642 O O . PRO C 1 44 ? -2.574 6.118 17.631 1.00 24.86 44 PRO C O 1
ATOM 3646 N N . ARG C 1 45 ? -1.746 8.188 18.029 1.00 26.65 45 ARG C N 1
ATOM 3647 C CA . ARG C 1 45 ? -2.792 8.933 17.335 1.00 18.84 45 ARG C CA 1
ATOM 3648 C C . ARG C 1 45 ? -2.138 9.700 16.197 1.00 22.54 45 ARG C C 1
ATOM 3649 O O . ARG C 1 45 ? -1.218 10.491 16.433 1.00 26.37 45 ARG C O 1
ATOM 3657 N N . LEU C 1 46 ? -2.606 9.462 14.973 1.00 23.13 46 LEU C N 1
ATOM 3658 C CA . LEU C 1 46 ? -2.086 10.148 13.794 1.00 20.88 46 LEU C CA 1
ATOM 3659 C C . LEU C 1 46 ? -2.401 11.646 13.839 1.00 19.73 46 LEU C C 1
ATOM 3660 O O . LEU C 1 46 ? -3.558 12.045 14.022 1.00 18.82 46 LEU C O 1
ATOM 3665 N N . LEU C 1 47 ? -1.371 12.475 13.633 1.00 18.12 47 LEU C N 1
ATOM 3666 C CA . LEU C 1 47 ? -1.498 13.931 13.640 1.00 21.89 47 LEU C CA 1
ATOM 3667 C C . LEU C 1 47 ? -1.381 14.558 12.259 1.00 22.37 47 LEU C C 1
ATOM 3668 O O . LEU C 1 47 ? -2.154 15.454 11.917 1.00 21.55 47 LEU C O 1
ATOM 3673 N N . ILE C 1 48 ? -0.399 14.124 11.475 1.00 21.40 48 ILE C N 1
ATOM 3674 C CA . ILE C 1 48 ? -0.023 14.734 10.205 1.00 18.97 48 ILE C CA 1
ATOM 3675 C C . ILE C 1 48 ? 0.363 13.608 9.263 1.00 21.46 48 ILE C C 1
ATOM 3676 O O . ILE C 1 48 ? 1.057 12.668 9.669 1.00 26.52 48 ILE C O 1
ATOM 3681 N N . LYS C 1 49 ? -0.075 13.693 8.012 1.00 17.89 49 LYS C N 1
ATOM 3682 C CA . LYS C 1 49 ? 0.315 12.720 7.004 1.00 18.83 49 LYS C CA 1
ATOM 3683 C C . LYS C 1 49 ? 1.027 13.433 5.862 1.00 19.67 49 LYS C C 1
ATOM 3684 O O . LYS C 1 49 ? 0.753 14.603 5.574 1.00 22.01 49 LYS C O 1
ATOM 3690 N N . TYR C 1 50 ? 1.966 12.723 5.238 1.00 18.03 50 TYR C N 1
ATOM 3691 C CA . TYR C 1 50 ? 2.728 13.216 4.094 1.00 20.06 50 TYR C CA 1
ATOM 3692 C C . TYR C 1 50 ? 3.315 14.604 4.368 1.00 22.55 50 TYR C C 1
ATOM 3693 O O . TYR C 1 50 ? 3.054 15.577 3.656 1.00 23.93 50 TYR C O 1
ATOM 3702 N N . ALA C 1 51 ? 4.103 14.673 5.442 1.00 20.99 51 ALA C N 1
ATOM 3703 C CA . ALA C 1 51 ? 4.842 15.867 5.849 1.00 24.08 51 ALA C CA 1
ATOM 3704 C C . ALA C 1 51 ? 3.966 16.994 6.395 1.00 23.96 51 ALA C C 1
ATOM 3705 O O . ALA C 1 51 ? 4.281 17.556 7.451 1.00 18.38 51 ALA C O 1
ATOM 3707 N N . SER C 1 52 ? 2.874 17.340 5.696 1.00 19.52 52 SER C N 1
ATOM 3708 C CA . SER C 1 52 ? 2.195 18.597 5.973 1.00 21.84 52 SER C CA 1
ATOM 3709 C C . SER C 1 52 ? 0.675 18.540 5.956 1.00 23.45 52 SER C C 1
ATOM 3710 O O . SER C 1 52 ? 0.046 19.557 6.266 1.00 24.37 52 SER C O 1
ATOM 3713 N N . GLU C 1 53 ? 0.065 17.407 5.614 1.00 17.72 53 GLU C N 1
ATOM 3714 C CA . GLU C 1 53 ? -1.367 17.337 5.368 1.00 15.14 53 GLU C CA 1
ATOM 3715 C C . GLU C 1 53 ? -2.141 17.011 6.640 1.00 21.02 53 GLU C C 1
ATOM 3716 O O . GLU C 1 53 ? -1.771 16.111 7.395 1.00 22.28 53 GLU C O 1
ATOM 3722 N N . SER C 1 54 ? -3.252 17.710 6.845 1.00 23.68 54 SER C N 1
ATOM 3723 C CA . SER C 1 54 ? -3.958 17.620 8.115 1.00 26.83 54 SER C CA 1
ATOM 3724 C C . SER C 1 54 ? -4.856 16.381 8.178 1.00 25.64 54 SER C C 1
ATOM 3725 O O . SER C 1 54 ? -5.200 15.766 7.164 1.00 26.54 54 SER C O 1
ATOM 3728 N N . ILE C 1 55 ? -5.220 16.010 9.403 1.00 25.85 55 ILE C N 1
ATOM 3729 C CA . ILE C 1 55 ? -6.033 14.832 9.674 1.00 25.87 55 ILE C CA 1
ATOM 3730 C C . ILE C 1 55 ? -7.324 15.289 10.338 1.00 28.15 55 ILE C C 1
ATOM 3731 O O . ILE C 1 55 ? -7.310 16.173 11.205 1.00 28.25 55 ILE C O 1
ATOM 3736 N N . SER C 1 56 ? -8.439 14.691 9.935 1.00 27.87 56 SER C N 1
ATOM 3737 C CA . SER C 1 56 ? -9.720 15.067 10.519 1.00 35.36 56 SER C CA 1
ATOM 3738 C C . SER C 1 56 ? -9.726 14.814 12.025 1.00 31.29 56 SER C C 1
ATOM 3739 O O . SER C 1 56 ? -9.362 13.731 12.489 1.00 36.67 56 SER C O 1
ATOM 3742 N N . GLY C 1 57 ? -10.141 15.826 12.788 1.00 37.16 57 GLY C N 1
ATOM 3743 C CA . GLY C 1 57 ? -10.285 15.718 14.222 1.00 28.58 57 GLY C CA 1
ATOM 3744 C C . GLY C 1 57 ? -9.119 16.255 15.027 1.00 29.35 57 GLY C C 1
ATOM 3745 O O . GLY C 1 57 ? -9.233 16.344 16.258 1.00 25.66 57 GLY C O 1
ATOM 3746 N N . ILE C 1 58 ? -8.016 16.614 14.384 1.00 26.83 58 ILE C N 1
ATOM 3747 C CA . ILE C 1 58 ? -6.782 16.997 15.068 1.00 26.74 58 ILE C CA 1
ATOM 3748 C C . ILE C 1 58 ? -6.761 18.517 15.195 1.00 26.83 58 ILE C C 1
ATOM 3749 O O . ILE C 1 58 ? -6.989 19.207 14.192 1.00 28.62 58 ILE C O 1
ATOM 3754 N N . PRO C 1 59 ? -6.494 19.066 16.382 1.00 30.02 59 PRO C N 1
ATOM 3755 C CA . PRO C 1 59 ? -6.515 20.527 16.557 1.00 23.33 59 PRO C CA 1
ATOM 3756 C C . PRO C 1 59 ? -5.650 21.248 15.532 1.00 25.08 59 PRO C C 1
ATOM 3757 O O . PRO C 1 59 ? -4.573 20.779 15.152 1.00 29.36 59 PRO C O 1
ATOM 3761 N N . SER C 1 60 ? -6.126 22.415 15.098 1.00 26.31 60 SER C N 1
ATOM 3762 C CA . SER C 1 60 ? -5.432 23.187 14.071 1.00 27.23 60 SER C CA 1
ATOM 3763 C C . SER C 1 60 ? -4.062 23.681 14.513 1.00 22.53 60 SER C C 1
ATOM 3764 O O . SER C 1 60 ? -3.297 24.158 13.669 1.00 25.07 60 SER C O 1
ATOM 3767 N N . ARG C 1 61 ? -3.721 23.578 15.796 1.00 24.22 61 ARG C N 1
ATOM 3768 C CA . ARG C 1 61 ? -2.411 24.055 16.218 1.00 30.48 61 ARG C CA 1
ATOM 3769 C C . ARG C 1 61 ? -1.279 23.105 15.832 1.00 30.37 61 ARG C C 1
ATOM 3770 O O . ARG C 1 61 ? -0.107 23.495 15.928 1.00 29.56 61 ARG C O 1
ATOM 3778 N N . PHE C 1 62 ? -1.599 21.882 15.397 1.00 22.05 62 PHE C N 1
ATOM 3779 C CA . PHE C 1 62 ? -0.611 20.958 14.849 1.00 25.81 62 PHE C CA 1
ATOM 3780 C C . PHE C 1 62 ? -0.425 21.216 13.358 1.00 21.29 62 PHE C C 1
ATOM 3781 O O . PHE C 1 62 ? -1.410 21.313 12.618 1.00 25.27 62 PHE C O 1
ATOM 3789 N N . SER C 1 63 ? 0.830 21.321 12.919 1.00 25.21 63 SER C N 1
ATOM 3790 C CA . SER C 1 63 ? 1.132 21.333 11.486 1.00 26.04 63 SER C CA 1
ATOM 3791 C C . SER C 1 63 ? 2.489 20.669 11.242 1.00 25.18 63 SER C C 1
ATOM 3792 O O . SER C 1 63 ? 3.217 20.312 12.178 1.00 21.48 63 SER C O 1
ATOM 3795 N N . GLY C 1 64 ? 2.836 20.524 9.970 1.00 22.85 64 GLY C N 1
ATOM 3796 C CA . GLY C 1 64 ? 4.088 19.881 9.605 1.00 26.07 64 GLY C CA 1
ATOM 3797 C C . GLY C 1 64 ? 4.681 20.491 8.354 1.00 26.35 64 GLY C C 1
ATOM 3798 O O . GLY C 1 64 ? 3.974 21.073 7.525 1.00 27.16 64 GLY C O 1
ATOM 3799 N N . SER C 1 65 ? 5.996 20.354 8.217 1.00 28.25 65 SER C N 1
ATOM 3800 C CA . SER C 1 65 ? 6.697 20.903 7.065 1.00 29.37 65 SER C CA 1
ATOM 3801 C C . SER C 1 65 ? 7.917 20.040 6.761 1.00 22.91 65 SER C C 1
ATOM 3802 O O . SER C 1 65 ? 8.296 19.162 7.540 1.00 24.08 65 SER C O 1
ATOM 3805 N N . GLY C 1 66 ? 8.531 20.305 5.610 1.00 22.95 66 GLY C N 1
ATOM 3806 C CA . GLY C 1 66 ? 9.732 19.602 5.216 1.00 22.95 66 GLY C CA 1
ATOM 3807 C C . GLY C 1 66 ? 9.579 18.756 3.972 1.00 26.17 66 GLY C C 1
ATOM 3808 O O . GLY C 1 66 ? 8.480 18.294 3.647 1.00 24.21 66 GLY C O 1
ATOM 3809 N N . SER C 1 67 ? 10.688 18.560 3.262 1.00 27.22 67 SER C N 1
ATOM 3810 C CA . SER C 1 67 ? 10.771 17.621 2.150 1.00 24.51 67 SER C CA 1
ATOM 3811 C C . SER C 1 67 ? 12.223 17.218 1.985 1.00 25.07 67 SER C C 1
ATOM 3812 O O . SER C 1 67 ? 13.132 17.999 2.284 1.00 32.44 67 SER C O 1
ATOM 3815 N N . GLY C 1 68 ? 12.434 15.990 1.517 1.00 23.06 68 GLY C N 1
ATOM 3816 C CA . GLY C 1 68 ? 13.789 15.499 1.378 1.00 16.96 68 GLY C CA 1
ATOM 3817 C C . GLY C 1 68 ? 14.241 14.689 2.571 1.00 28.04 68 GLY C C 1
ATOM 3818 O O . GLY C 1 68 ? 13.956 13.489 2.644 1.00 29.51 68 GLY C O 1
ATOM 3819 N N . THR C 1 69 ? 14.944 15.318 3.518 1.00 19.75 69 THR C N 1
ATOM 3820 C CA . THR C 1 69 ? 15.405 14.600 4.699 1.00 26.33 69 THR C CA 1
ATOM 3821 C C . THR C 1 69 ? 15.053 15.257 6.023 1.00 25.58 69 THR C C 1
ATOM 3822 O O . THR C 1 69 ? 15.019 14.550 7.032 1.00 22.83 69 THR C O 1
ATOM 3826 N N . ASP C 1 70 ? 14.785 16.559 6.062 1.00 23.96 70 ASP C N 1
ATOM 3827 C CA . ASP C 1 70 ? 14.563 17.279 7.308 1.00 24.23 70 ASP C CA 1
ATOM 3828 C C . ASP C 1 70 ? 13.083 17.615 7.447 1.00 23.81 70 ASP C C 1
ATOM 3829 O O . ASP C 1 70 ? 12.519 18.320 6.603 1.00 22.29 70 ASP C O 1
ATOM 3834 N N . PHE C 1 71 ? 12.455 17.117 8.519 1.00 25.99 71 PHE C N 1
ATOM 3835 C CA . PHE C 1 71 ? 11.025 17.298 8.709 1.00 21.97 71 PHE C CA 1
ATOM 3836 C C . PHE C 1 71 ? 10.773 17.893 10.081 1.00 28.35 71 PHE C C 1
ATOM 3837 O O . PHE C 1 71 ? 11.573 17.726 11.009 1.00 24.81 71 PHE C O 1
ATOM 3845 N N . THR C 1 72 ? 9.655 18.607 10.184 1.00 21.48 72 THR C N 1
ATOM 3846 C CA . THR C 1 72 ? 9.315 19.346 11.386 1.00 23.71 72 THR C CA 1
ATOM 3847 C C . THR C 1 72 ? 7.847 19.127 11.718 1.00 24.16 72 THR C C 1
ATOM 3848 O O . THR C 1 72 ? 6.989 19.209 10.836 1.00 23.53 72 THR C O 1
ATOM 3852 N N . LEU C 1 73 ? 7.564 18.830 12.983 1.00 21.85 73 LEU C N 1
ATOM 3853 C CA . LEU C 1 73 ? 6.213 18.850 13.524 1.00 25.07 73 LEU C CA 1
ATOM 3854 C C . LEU C 1 73 ? 6.108 20.087 14.403 1.00 30.67 73 LEU C C 1
ATOM 3855 O O . LEU C 1 73 ? 6.998 20.338 15.230 1.00 24.00 73 LEU C O 1
ATOM 3860 N N . SER C 1 74 ? 5.043 20.867 14.223 1.00 25.28 74 SER C N 1
ATOM 3861 C CA A SER C 1 74 ? 4.916 22.162 14.884 0.69 25.83 74 SER C CA 1
ATOM 3862 C CA B SER C 1 74 ? 4.915 22.163 14.878 0.31 25.87 74 SER C CA 1
ATOM 3863 C C . SER C 1 74 ? 3.618 22.241 15.658 1.00 23.55 74 SER C C 1
ATOM 3864 O O . SER C 1 74 ? 2.538 21.949 15.123 1.00 27.38 74 SER C O 1
ATOM 3869 N N . ILE C 1 75 ? 3.716 22.635 16.925 1.00 27.11 75 ILE C N 1
ATOM 3870 C CA . ILE C 1 75 ? 2.573 22.991 17.757 1.00 32.53 75 ILE C CA 1
ATOM 3871 C C . ILE C 1 75 ? 2.729 24.475 18.049 1.00 31.53 75 ILE C C 1
ATOM 3872 O O . ILE C 1 75 ? 3.668 24.879 18.747 1.00 28.30 75 ILE C O 1
ATOM 3877 N N . ASN C 1 76 ? 1.848 25.304 17.484 1.00 31.34 76 ASN C N 1
ATOM 3878 C CA . ASN C 1 76 ? 2.129 26.736 17.499 1.00 48.75 76 ASN C CA 1
ATOM 3879 C C . ASN C 1 76 ? 1.877 27.379 18.862 1.00 42.24 76 ASN C C 1
ATOM 3880 O O . ASN C 1 76 ? 2.486 28.412 19.164 1.00 48.62 76 ASN C O 1
ATOM 3885 N N . SER C 1 77 ? 1.024 26.789 19.701 1.00 32.24 77 SER C N 1
ATOM 3886 C CA . SER C 1 77 ? 0.766 27.342 21.036 1.00 36.15 77 SER C CA 1
ATOM 3887 C C . SER C 1 77 ? 0.469 26.163 21.963 1.00 31.34 77 SER C C 1
ATOM 3888 O O . SER C 1 77 ? -0.691 25.792 22.157 1.00 32.54 77 SER C O 1
ATOM 3891 N N . VAL C 1 78 ? 1.531 25.592 22.536 1.00 24.44 78 VAL C N 1
ATOM 3892 C CA . VAL C 1 78 ? 1.423 24.305 23.208 1.00 27.72 78 VAL C CA 1
ATOM 3893 C C . VAL C 1 78 ? 0.565 24.420 24.461 1.00 28.94 78 VAL C C 1
ATOM 3894 O O . VAL C 1 78 ? 0.647 25.396 25.221 1.00 35.11 78 VAL C O 1
ATOM 3898 N N . GLU C 1 79 ? -0.288 23.426 24.665 1.00 35.30 79 GLU C N 1
ATOM 3899 C CA . GLU C 1 79 ? -1.174 23.337 25.816 1.00 39.23 79 GLU C CA 1
ATOM 3900 C C . GLU C 1 79 ? -0.744 22.167 26.694 1.00 29.66 79 GLU C C 1
ATOM 3901 O O . GLU C 1 79 ? 0.015 21.293 26.271 1.00 31.45 79 GLU C O 1
ATOM 3907 N N . SER C 1 80 ? -1.237 22.149 27.931 1.00 38.08 80 SER C N 1
ATOM 3908 C CA . SER C 1 80 ? -0.834 21.079 28.837 1.00 35.47 80 SER C CA 1
ATOM 3909 C C . SER C 1 80 ? -1.357 19.719 28.382 1.00 29.48 80 SER C C 1
ATOM 3910 O O . SER C 1 80 ? -0.723 18.698 28.654 1.00 29.54 80 SER C O 1
ATOM 3913 N N . GLU C 1 81 ? -2.485 19.674 27.671 1.00 31.35 81 GLU C N 1
ATOM 3914 C CA . GLU C 1 81 ? -2.942 18.380 27.176 1.00 25.94 81 GLU C CA 1
ATOM 3915 C C . GLU C 1 81 ? -2.102 17.845 26.019 1.00 31.81 81 GLU C C 1
ATOM 3916 O O . GLU C 1 81 ? -2.384 16.742 25.537 1.00 30.83 81 GLU C O 1
ATOM 3922 N N . ASP C 1 82 ? -1.091 18.583 25.560 1.00 33.13 82 ASP C N 1
ATOM 3923 C CA . ASP C 1 82 ? -0.173 18.085 24.548 1.00 28.57 82 ASP C CA 1
ATOM 3924 C C . ASP C 1 82 ? 0.990 17.303 25.140 1.00 24.83 82 ASP C C 1
ATOM 3925 O O . ASP C 1 82 ? 1.803 16.771 24.381 1.00 19.58 82 ASP C O 1
ATOM 3930 N N . ILE C 1 83 ? 1.101 17.245 26.468 1.00 24.74 83 ILE C N 1
ATOM 3931 C CA . ILE C 1 83 ? 2.073 16.375 27.120 1.00 22.98 83 ILE C CA 1
ATOM 3932 C C . ILE C 1 83 ? 1.886 14.969 26.568 1.00 19.06 83 ILE C C 1
ATOM 3933 O O . ILE C 1 83 ? 0.797 14.397 26.660 1.00 18.17 83 ILE C O 1
ATOM 3938 N N . ALA C 1 84 ? 2.939 14.427 25.951 1.00 19.28 84 ALA C N 1
ATOM 3939 C CA . ALA C 1 84 ? 2.896 13.162 25.227 1.00 13.74 84 ALA C CA 1
ATOM 3940 C C . ALA C 1 84 ? 4.260 12.870 24.622 1.00 20.12 84 ALA C C 1
ATOM 3941 O O . ALA C 1 84 ? 5.187 13.673 24.757 1.00 18.99 84 ALA C O 1
ATOM 3943 N N . ASP C 1 85 ? 4.390 11.727 23.954 1.00 17.45 85 ASP C N 1
ATOM 3944 C CA . ASP C 1 85 ? 5.503 11.476 23.059 1.00 14.47 85 ASP C CA 1
ATOM 3945 C C . ASP C 1 85 ? 5.052 11.622 21.614 1.00 20.42 85 ASP C C 1
ATOM 3946 O O . ASP C 1 85 ? 3.893 11.367 21.278 1.00 21.35 85 ASP C O 1
ATOM 3951 N N . TYR C 1 86 ? 5.983 12.038 20.760 1.00 21.31 86 TYR C N 1
ATOM 3952 C CA . TYR C 1 86 ? 5.698 12.333 19.363 1.00 21.22 86 TYR C CA 1
ATOM 3953 C C . TYR C 1 86 ? 6.654 11.552 18.481 1.00 16.37 86 TYR C C 1
ATOM 3954 O O . TYR C 1 86 ? 7.868 11.587 18.701 1.00 21.16 86 TYR C O 1
ATOM 3963 N N . TYR C 1 87 ? 6.104 10.831 17.502 1.00 14.93 87 TYR C N 1
ATOM 3964 C CA . TYR C 1 87 ? 6.874 9.928 16.653 1.00 22.65 87 TYR C CA 1
ATOM 3965 C C . TYR C 1 87 ? 6.691 10.287 15.185 1.00 26.37 87 TYR C C 1
ATOM 3966 O O . TYR C 1 87 ? 5.580 10.623 14.749 1.00 19.15 87 TYR C O 1
ATOM 3975 N N . CYS C 1 88 ? 7.774 10.178 14.419 1.00 18.90 88 CYS C N 1
ATOM 3976 C CA . CYS C 1 88 ? 7.667 10.208 12.968 1.00 25.50 88 CYS C CA 1
ATOM 3977 C C . CYS C 1 88 ? 7.791 8.793 12.392 1.00 22.37 88 CYS C C 1
ATOM 3978 O O . CYS C 1 88 ? 8.260 7.858 13.048 1.00 19.56 88 CYS C O 1
ATOM 3981 N N . GLN C 1 89 ? 7.326 8.655 11.153 1.00 21.77 89 GLN C N 1
ATOM 3982 C CA . GLN C 1 89 ? 7.292 7.397 10.423 1.00 17.86 89 GLN C CA 1
ATOM 3983 C C . GLN C 1 89 ? 7.536 7.730 8.965 1.00 16.96 89 GLN C C 1
ATOM 3984 O O . GLN C 1 89 ? 6.927 8.669 8.447 1.00 21.04 89 GLN C O 1
ATOM 3990 N N . GLN C 1 90 ? 8.429 6.994 8.320 1.00 14.01 90 GLN C N 1
ATOM 3991 C CA . GLN C 1 90 ? 8.660 7.138 6.891 1.00 16.91 90 GLN C CA 1
ATOM 3992 C C . GLN C 1 90 ? 8.069 5.935 6.167 1.00 18.64 90 GLN C C 1
ATOM 3993 O O . GLN C 1 90 ? 8.090 4.808 6.677 1.00 13.48 90 GLN C O 1
ATOM 3999 N N . ASN C 1 91 ? 7.544 6.178 4.969 1.00 19.67 91 ASN C N 1
ATOM 4000 C CA . ASN C 1 91 ? 7.096 5.080 4.124 1.00 21.15 91 ASN C CA 1
ATOM 4001 C C . ASN C 1 91 ? 7.456 5.334 2.663 1.00 23.33 91 ASN C C 1
ATOM 4002 O O . ASN C 1 91 ? 6.704 4.990 1.745 1.00 19.40 91 ASN C O 1
ATOM 4007 N N . ASN C 1 92 ? 8.612 5.943 2.421 1.00 23.05 92 ASN C N 1
ATOM 4008 C CA . ASN C 1 92 ? 9.125 5.963 1.058 1.00 24.08 92 ASN C CA 1
ATOM 4009 C C . ASN C 1 92 ? 9.807 4.644 0.703 1.00 26.69 92 ASN C C 1
ATOM 4010 O O . ASN C 1 92 ? 9.862 4.285 -0.474 1.00 26.40 92 ASN C O 1
ATOM 4015 N N . ASN C 1 93 ? 10.277 3.893 1.699 1.00 22.10 93 ASN C N 1
ATOM 4016 C CA . ASN C 1 93 ? 11.058 2.686 1.478 1.00 24.98 93 ASN C CA 1
ATOM 4017 C C . ASN C 1 93 ? 10.553 1.562 2.366 1.00 19.29 93 ASN C C 1
ATOM 4018 O O . ASN C 1 93 ? 10.437 1.730 3.578 1.00 25.93 93 ASN C O 1
ATOM 4023 N N . TRP C 1 94 ? 10.266 0.422 1.762 1.00 22.35 94 TRP C N 1
ATOM 4024 C CA . TRP C 1 94 ? 9.836 -0.754 2.498 1.00 22.03 94 TRP C CA 1
ATOM 4025 C C . TRP C 1 94 ? 11.006 -1.337 3.273 1.00 20.71 94 TRP C C 1
ATOM 4026 O O . TRP C 1 94 ? 12.097 -1.497 2.726 1.00 27.14 94 TRP C O 1
ATOM 4037 N N . PRO C 1 95 ? 10.776 -1.679 4.548 1.00 23.60 95 PRO C N 1
ATOM 4038 C CA . PRO C 1 95 ? 9.480 -1.521 5.236 1.00 14.92 95 PRO C CA 1
ATOM 4039 C C . PRO C 1 95 ? 9.309 -0.150 5.876 1.00 15.22 95 PRO C C 1
ATOM 4040 O O . PRO C 1 95 ? 10.305 0.553 6.108 1.00 15.73 95 PRO C O 1
ATOM 4044 N N . THR C 1 96 ? 8.072 0.225 6.187 1.00 14.58 96 THR C N 1
ATOM 4045 C CA . THR C 1 96 ? 7.864 1.455 6.939 1.00 16.58 96 THR C CA 1
ATOM 4046 C C . THR C 1 96 ? 8.561 1.363 8.300 1.00 17.90 96 THR C C 1
ATOM 4047 O O . THR C 1 96 ? 8.594 0.307 8.940 1.00 15.84 96 THR C O 1
ATOM 4051 N N . THR C 1 97 ? 9.181 2.458 8.713 1.00 15.84 97 THR C N 1
ATOM 4052 C CA . THR C 1 97 ? 9.956 2.483 9.938 1.00 16.15 97 THR C CA 1
ATOM 4053 C C . THR C 1 97 ? 9.606 3.747 10.705 1.00 20.19 97 THR C C 1
ATOM 4054 O O . THR C 1 97 ? 9.119 4.725 10.130 1.00 18.55 97 THR C O 1
ATOM 4058 N N . PHE C 1 98 ? 9.844 3.708 12.021 1.00 19.55 98 PHE C N 1
ATOM 4059 C CA . PHE C 1 98 ? 9.525 4.805 12.929 1.00 18.76 98 PHE C CA 1
ATOM 4060 C C . PHE C 1 98 ? 10.791 5.359 13.574 1.00 22.15 98 PHE C C 1
ATOM 4061 O O . PHE C 1 98 ? 11.780 4.646 13.746 1.00 22.12 98 PHE C O 1
ATOM 4069 N N . GLY C 1 99 ? 10.747 6.629 13.961 1.00 19.21 99 GLY C N 1
ATOM 4070 C CA . GLY C 1 99 ? 11.781 7.195 14.806 1.00 19.55 99 GLY C CA 1
ATOM 4071 C C . GLY C 1 99 ? 11.658 6.733 16.261 1.00 21.58 99 GLY C C 1
ATOM 4072 O O . GLY C 1 99 ? 10.737 6.019 16.659 1.00 23.34 99 GLY C O 1
ATOM 4073 N N . ALA C 1 100 ? 12.623 7.160 17.076 1.00 23.14 100 ALA C N 1
ATOM 4074 C CA . ALA C 1 100 ? 12.623 6.779 18.485 1.00 18.32 100 ALA C CA 1
ATOM 4075 C C . ALA C 1 100 ? 11.750 7.686 19.345 1.00 22.89 100 ALA C C 1
ATOM 4076 O O . ALA C 1 100 ? 11.503 7.361 20.510 1.00 19.05 100 ALA C O 1
ATOM 4078 N N . GLY C 1 101 ? 11.293 8.814 18.818 1.00 24.54 101 GLY C N 1
ATOM 4079 C CA . GLY C 1 101 ? 10.365 9.649 19.546 1.00 18.38 101 GLY C CA 1
ATOM 4080 C C . GLY C 1 101 ? 11.054 10.797 20.266 1.00 17.18 101 GLY C C 1
ATOM 4081 O O . GLY C 1 101 ? 12.251 10.767 20.559 1.00 19.88 101 GLY C O 1
ATOM 4082 N N . THR C 1 102 ? 10.271 11.843 20.518 1.00 19.24 102 THR C N 1
ATOM 4083 C CA . THR C 1 102 ? 10.639 12.962 21.373 1.00 22.03 102 THR C CA 1
ATOM 4084 C C . THR C 1 102 ? 9.583 13.054 22.463 1.00 24.61 102 THR C C 1
ATOM 4085 O O . THR C 1 102 ? 8.385 12.948 22.172 1.00 17.08 102 THR C O 1
ATOM 4089 N N . LYS C 1 103 ? 10.026 13.241 23.707 1.00 27.10 103 LYS C N 1
ATOM 4090 C CA . LYS C 1 103 ? 9.134 13.390 24.852 1.00 22.22 103 LYS C CA 1
ATOM 4091 C C . LYS C 1 103 ? 8.877 14.871 25.106 1.00 22.57 103 LYS C C 1
ATOM 4092 O O . LYS C 1 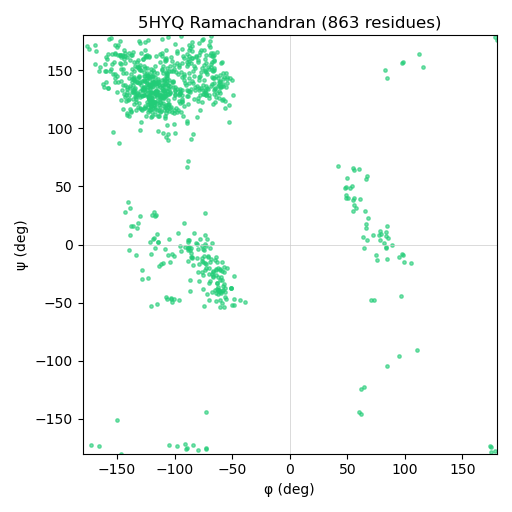103 ? 9.821 15.643 25.308 1.00 24.54 103 LYS C O 1
ATOM 4098 N N . LEU C 1 104 ? 7.608 15.269 25.106 1.00 19.59 104 LEU C N 1
ATOM 4099 C CA . LEU C 1 104 ? 7.223 16.657 25.352 1.00 23.59 104 LEU C CA 1
ATOM 4100 C C . LEU C 1 104 ? 6.901 16.823 26.835 1.00 25.16 104 LEU C C 1
ATOM 4101 O O . LEU C 1 104 ? 5.929 16.246 27.334 1.00 20.53 104 LEU C O 1
ATOM 4106 N N . GLU C 1 105 ? 7.726 17.606 27.528 1.00 25.54 105 GLU C N 1
ATOM 4107 C CA . GLU C 1 105 ? 7.507 18.015 28.906 1.00 27.41 105 GLU C CA 1
ATOM 4108 C C . GLU C 1 105 ? 7.088 19.481 28.945 1.00 27.44 105 GLU C C 1
ATOM 4109 O O . GLU C 1 105 ? 7.525 20.291 28.119 1.00 30.83 105 GLU C O 1
ATOM 4115 N N . LEU C 1 106 ? 6.250 19.831 29.912 1.00 25.44 106 LEU C N 1
ATOM 4116 C CA . LEU C 1 106 ? 5.780 21.204 30.041 1.00 27.79 106 LEU C CA 1
ATOM 4117 C C . LEU C 1 106 ? 6.248 21.816 31.353 1.00 24.32 106 LEU C C 1
ATOM 4118 O O . LEU C 1 106 ? 6.128 21.197 32.413 1.00 26.10 106 LEU C O 1
ATOM 4123 N N . LYS C 1 107 ? 6.775 23.033 31.271 1.00 28.94 107 LYS C N 1
ATOM 4124 C CA . LYS C 1 107 ? 7.214 23.786 32.437 1.00 25.93 107 LYS C CA 1
ATOM 4125 C C . LYS C 1 107 ? 6.039 24.524 33.065 1.00 27.16 107 LYS C C 1
ATOM 4126 O O . LYS C 1 107 ? 5.086 24.913 32.386 1.00 26.72 107 LYS C O 1
ATOM 4132 N N . ARG C 1 108 ? 6.112 24.702 34.378 1.00 21.18 108 ARG C N 1
ATOM 4133 C CA . ARG C 1 108 ? 5.103 25.436 35.126 1.00 18.33 108 ARG C CA 1
ATOM 4134 C C . ARG C 1 108 ? 5.757 25.932 36.407 1.00 22.85 108 ARG C C 1
ATOM 4135 O O . ARG C 1 108 ? 6.926 25.648 36.678 1.00 26.46 108 ARG C O 1
ATOM 4143 N N . THR C 1 109 ? 4.995 26.682 37.194 1.00 20.38 109 THR C N 1
ATOM 4144 C CA . THR C 1 109 ? 5.519 27.212 38.439 1.00 22.79 109 THR C CA 1
ATOM 4145 C C . THR C 1 109 ? 5.695 26.094 39.453 1.00 23.55 109 THR C C 1
ATOM 4146 O O . THR C 1 109 ? 4.990 25.080 39.418 1.00 21.05 109 THR C O 1
ATOM 4150 N N . VAL C 1 110 ? 6.650 26.302 40.364 1.00 22.66 110 VAL C N 1
ATOM 4151 C CA . VAL C 1 110 ? 6.884 25.376 41.463 1.00 17.56 110 VAL C CA 1
ATOM 4152 C C . VAL C 1 110 ? 5.594 25.181 42.254 1.00 21.80 110 VAL C C 1
ATOM 4153 O O . VAL C 1 110 ? 4.865 26.137 42.544 1.00 21.02 110 VAL C O 1
ATOM 4157 N N . ALA C 1 111 ? 5.297 23.929 42.590 1.00 19.44 111 ALA C N 1
ATOM 4158 C CA . ALA C 1 111 ? 4.168 23.605 43.453 1.00 20.15 111 ALA C CA 1
ATOM 4159 C C . ALA C 1 111 ? 4.612 22.555 44.458 1.00 19.59 111 ALA C C 1
ATOM 4160 O O . ALA C 1 111 ? 5.129 21.499 44.074 1.00 20.02 111 ALA C O 1
ATOM 4162 N N . ALA C 1 112 ? 4.416 22.856 45.739 1.00 24.23 112 ALA C N 1
ATOM 4163 C CA . ALA C 1 112 ? 4.823 21.955 46.795 1.00 20.25 112 ALA C CA 1
ATOM 4164 C C . ALA C 1 112 ? 3.874 20.760 46.856 1.00 20.20 112 ALA C C 1
ATOM 4165 O O . ALA C 1 112 ? 2.695 20.877 46.517 1.00 20.30 112 ALA C O 1
ATOM 4167 N N . PRO C 1 113 ? 4.369 19.591 47.261 1.00 20.56 113 PRO C N 1
ATOM 4168 C CA . PRO C 1 113 ? 3.491 18.425 47.363 1.00 18.01 113 PRO C CA 1
ATOM 4169 C C . PRO C 1 113 ? 2.656 18.484 48.626 1.00 20.47 113 PRO C C 1
ATOM 4170 O O . PRO C 1 113 ? 3.106 18.973 49.667 1.00 21.09 113 PRO C O 1
ATOM 4174 N N . SER C 1 114 ? 1.421 17.995 48.512 1.00 20.02 114 SER C N 1
ATOM 4175 C CA . SER C 1 114 ? 0.611 17.622 49.665 1.00 14.96 114 SER C CA 1
ATOM 4176 C C . SER C 1 114 ? 0.885 16.162 50.007 1.00 16.85 114 SER C C 1
ATOM 4177 O O . SER C 1 114 ? 0.849 15.295 49.123 1.00 16.25 114 SER C O 1
ATOM 4180 N N . VAL C 1 115 ? 1.111 15.891 51.291 1.00 16.90 115 VAL C N 1
ATOM 4181 C CA . VAL C 1 115 ? 1.651 14.617 51.754 1.00 17.03 115 VAL C CA 1
ATOM 4182 C C . VAL C 1 115 ? 0.609 13.892 52.600 1.00 19.28 115 VAL C C 1
ATOM 4183 O O . VAL C 1 115 ? -0.088 14.511 53.412 1.00 16.07 115 VAL C O 1
ATOM 4187 N N . PHE C 1 116 ? 0.500 12.575 52.401 1.00 15.58 116 PHE C N 1
ATOM 4188 C CA . PHE C 1 116 ? -0.445 11.731 53.122 1.00 12.06 116 PHE C CA 1
ATOM 4189 C C . PHE C 1 116 ? 0.229 10.406 53.437 1.00 18.23 116 PHE C C 1
ATOM 4190 O O . PHE C 1 116 ? 0.891 9.823 52.572 1.00 15.23 116 PHE C O 1
ATOM 4198 N N . ILE C 1 117 ? 0.062 9.931 54.668 1.00 14.39 117 ILE C N 1
ATOM 4199 C CA . ILE C 1 117 ? 0.572 8.629 55.074 1.00 18.17 117 ILE C CA 1
ATOM 4200 C C . ILE C 1 117 ? -0.608 7.697 55.306 1.00 19.17 117 ILE C C 1
ATOM 4201 O O . ILE C 1 117 ? -1.650 8.124 55.812 1.00 18.00 117 ILE C O 1
ATOM 4206 N N . PHE C 1 118 ? -0.446 6.434 54.904 1.00 16.72 118 PHE C N 1
ATOM 4207 C CA . PHE C 1 118 ? -1.469 5.401 55.042 1.00 17.71 118 PHE C CA 1
ATOM 4208 C C . PHE C 1 118 ? -0.881 4.203 55.774 1.00 20.56 118 PHE C C 1
ATOM 4209 O O . PHE C 1 118 ? 0.053 3.556 55.256 1.00 19.63 118 PHE C O 1
ATOM 4217 N N . PRO C 1 119 ? -1.411 3.836 56.932 1.00 19.91 119 PRO C N 1
ATOM 4218 C CA . PRO C 1 119 ? -0.937 2.639 57.629 1.00 17.33 119 PRO C CA 1
ATOM 4219 C C . PRO C 1 119 ? -1.327 1.389 56.870 1.00 20.84 119 PRO C C 1
ATOM 4220 O O . PRO C 1 119 ? -2.227 1.428 56.018 1.00 16.78 119 PRO C O 1
ATOM 4224 N N . PRO C 1 120 ? -0.696 0.255 57.169 1.00 23.17 120 PRO C N 1
ATOM 4225 C CA . PRO C 1 120 ? -1.160 -1.004 56.589 1.00 18.77 120 PRO C CA 1
ATOM 4226 C C . PRO C 1 120 ? -2.547 -1.350 57.109 1.00 25.04 120 PRO C C 1
ATOM 4227 O O . PRO C 1 120 ? -2.925 -0.981 58.220 1.00 23.58 120 PRO C O 1
ATOM 4231 N N . SER C 1 121 ? -3.311 -2.050 56.278 1.00 23.35 121 SER C N 1
ATOM 4232 C CA . SER C 1 121 ? -4.636 -2.509 56.650 1.00 27.51 121 SER C CA 1
ATOM 4233 C C . SER C 1 121 ? -4.522 -3.801 57.439 1.00 25.35 121 SER C C 1
ATOM 4234 O O . SER C 1 121 ? -3.547 -4.544 57.315 1.00 27.36 121 SER C O 1
ATOM 4237 N N . ASP C 1 122 ? -5.523 -4.054 58.286 1.00 26.86 122 ASP C N 1
ATOM 4238 C CA . ASP C 1 122 ? -5.513 -5.303 59.039 1.00 25.05 122 ASP C CA 1
ATOM 4239 C C . ASP C 1 122 ? -5.594 -6.498 58.105 1.00 28.22 122 ASP C C 1
ATOM 4240 O O . ASP C 1 122 ? -5.012 -7.552 58.396 1.00 24.97 122 ASP C O 1
ATOM 4245 N N . GLU C 1 123 ? -6.294 -6.356 56.974 1.00 26.07 123 GLU C N 1
ATOM 4246 C CA A GLU C 1 123 ? -6.423 -7.478 56.052 0.52 26.78 123 GLU C CA 1
ATOM 4247 C CA B GLU C 1 123 ? -6.429 -7.456 56.027 0.48 26.77 123 GLU C CA 1
ATOM 4248 C C . GLU C 1 123 ? -5.066 -7.923 55.522 1.00 27.90 123 GLU C C 1
ATOM 4249 O O . GLU C 1 123 ? -4.803 -9.128 55.436 1.00 27.98 123 GLU C O 1
ATOM 4260 N N . GLN C 1 124 ? -4.193 -6.974 55.162 1.00 17.87 124 GLN C N 1
ATOM 4261 C CA . GLN C 1 124 ? -2.877 -7.356 54.653 1.00 20.98 124 GLN C CA 1
ATOM 4262 C C . GLN C 1 124 ? -2.029 -8.006 55.742 1.00 22.10 124 GLN C C 1
ATOM 4263 O O . GLN C 1 124 ? -1.328 -8.992 55.480 1.00 19.17 124 GLN C O 1
ATOM 4269 N N . LEU C 1 125 ? -2.078 -7.460 56.967 1.00 23.42 125 LEU C N 1
ATOM 4270 C CA . LEU C 1 125 ? -1.308 -8.005 58.087 1.00 28.08 125 LEU C CA 1
ATOM 4271 C C . LEU C 1 125 ? -1.522 -9.508 58.250 1.00 27.90 125 LEU C C 1
ATOM 4272 O O . LEU C 1 125 ? -0.574 -10.244 58.550 1.00 28.58 125 LEU C O 1
ATOM 4277 N N . LYS C 1 126 ? -2.754 -9.987 58.017 1.00 32.57 126 LYS C N 1
ATOM 4278 C CA . LYS C 1 126 ? -3.028 -11.427 58.050 1.00 36.09 126 LYS C CA 1
ATOM 4279 C C . LYS C 1 126 ? -2.018 -12.228 57.240 1.00 30.76 126 LYS C C 1
ATOM 4280 O O . LYS C 1 126 ? -1.788 -13.408 57.525 1.00 39.03 126 LYS C O 1
ATOM 4286 N N . SER C 1 127 ? -1.419 -11.619 56.221 1.00 21.88 127 SER C N 1
ATOM 4287 C CA . SER C 1 127 ? -0.552 -12.335 55.298 1.00 27.57 127 SER C CA 1
ATOM 4288 C C . SER C 1 127 ? 0.928 -12.206 55.649 1.00 25.61 127 SER C C 1
ATOM 4289 O O . SER C 1 127 ? 1.778 -12.590 54.842 1.00 39.27 127 SER C O 1
ATOM 4292 N N . GLY C 1 128 ? 1.258 -11.663 56.817 1.00 24.57 128 GLY C N 1
ATOM 4293 C CA . GLY C 1 128 ? 2.639 -11.609 57.242 1.00 24.11 128 GLY C CA 1
ATOM 4294 C C . GLY C 1 128 ? 3.444 -10.451 56.705 1.00 27.62 128 GLY C C 1
ATOM 4295 O O . GLY C 1 128 ? 4.662 -10.403 56.929 1.00 27.51 128 GLY C O 1
ATOM 4296 N N . THR C 1 129 ? 2.805 -9.509 56.014 1.00 22.75 129 THR C N 1
ATOM 4297 C CA . THR C 1 129 ? 3.477 -8.371 55.412 1.00 19.35 129 THR C CA 1
ATOM 4298 C C . THR C 1 129 ? 2.675 -7.112 55.699 1.00 24.01 129 THR C C 1
ATOM 4299 O O . THR C 1 129 ? 1.440 -7.146 55.705 1.00 21.18 129 THR C O 1
ATOM 4303 N N . ALA C 1 130 ? 3.381 -6.010 55.963 1.00 16.30 130 ALA C N 1
ATOM 4304 C CA . ALA C 1 130 ? 2.768 -4.698 56.119 1.00 13.81 130 ALA C CA 1
ATOM 4305 C C . ALA C 1 130 ? 3.338 -3.768 55.062 1.00 19.53 130 ALA C C 1
ATOM 4306 O O . ALA C 1 130 ? 4.555 -3.590 54.988 1.00 15.22 130 ALA C O 1
ATOM 4308 N N . SER C 1 131 ? 2.466 -3.178 54.246 1.00 23.57 131 SER C N 1
ATOM 4309 C CA . SER C 1 131 ? 2.848 -2.109 53.331 1.00 14.63 131 SER C CA 1
ATOM 4310 C C . SER C 1 131 ? 2.456 -0.762 53.924 1.00 16.26 131 SER C C 1
ATOM 4311 O O . SER C 1 131 ? 1.295 -0.550 54.277 1.00 17.53 131 SER C O 1
ATOM 4314 N N . VAL C 1 132 ? 3.417 0.146 54.018 1.00 13.85 132 VAL C N 1
ATOM 4315 C CA . VAL C 1 132 ? 3.171 1.508 54.474 1.00 16.30 132 VAL C CA 1
ATOM 4316 C C . VAL C 1 132 ? 3.370 2.437 53.284 1.00 18.14 132 VAL C C 1
ATOM 4317 O O . VAL C 1 132 ? 4.431 2.419 52.643 1.00 15.09 132 VAL C O 1
ATOM 4321 N N . VAL C 1 133 ? 2.369 3.259 52.993 1.00 15.44 133 VAL C N 1
ATOM 4322 C CA . VAL C 1 133 ? 2.371 4.054 51.776 1.00 14.68 133 VAL C CA 1
ATOM 4323 C C . VAL C 1 133 ? 2.341 5.531 52.134 1.00 14.97 133 VAL C C 1
ATOM 4324 O O . VAL C 1 133 ? 1.581 5.956 53.009 1.00 18.84 133 VAL C O 1
ATOM 4328 N N . CYS C 1 134 ? 3.160 6.310 51.442 1.00 19.04 134 CYS C N 1
ATOM 4329 C CA . CYS C 1 134 ? 3.202 7.756 51.583 1.00 20.82 134 CYS C CA 1
ATOM 4330 C C . CYS C 1 134 ? 2.947 8.382 50.218 1.00 18.72 134 CYS C C 1
ATOM 4331 O O . CYS C 1 134 ? 3.603 8.020 49.236 1.00 18.16 134 CYS C O 1
ATOM 4334 N N . LEU C 1 135 ? 1.981 9.298 50.161 1.00 17.07 135 LEU C N 1
ATOM 4335 C CA . LEU C 1 135 ? 1.527 9.924 48.930 1.00 13.59 135 LEU C CA 1
ATOM 4336 C C . LEU C 1 135 ? 1.995 11.370 48.895 1.00 16.88 135 LEU C C 1
ATOM 4337 O O . LEU C 1 135 ? 1.813 12.102 49.874 1.00 15.83 135 LEU C O 1
ATOM 4342 N N . LEU C 1 136 ? 2.607 11.767 47.775 1.00 14.03 136 LEU C N 1
ATOM 4343 C CA . LEU C 1 136 ? 2.996 13.150 47.495 1.00 14.33 136 LEU C CA 1
ATOM 4344 C C . LEU C 1 136 ? 2.222 13.601 46.266 1.00 17.81 136 LEU C C 1
ATOM 4345 O O . LEU C 1 136 ? 2.475 13.110 45.156 1.00 14.26 136 LEU C O 1
ATOM 4350 N N . ASN C 1 137 ? 1.306 14.546 46.449 1.00 16.20 137 ASN C N 1
ATOM 4351 C CA . ASN C 1 137 ? 0.299 14.849 45.443 1.00 15.44 137 ASN C CA 1
ATOM 4352 C C . ASN C 1 137 ? 0.556 16.192 44.768 1.00 18.17 137 ASN C C 1
ATOM 4353 O O . ASN C 1 137 ? 0.836 17.191 45.439 1.00 17.26 137 ASN C O 1
ATOM 4358 N N . ASN C 1 138 ? 0.481 16.193 43.434 1.00 18.21 138 ASN C N 1
ATOM 4359 C CA . ASN C 1 138 ? 0.336 17.400 42.607 1.00 24.98 138 ASN C CA 1
ATOM 4360 C C . ASN C 1 138 ? 1.433 18.432 42.863 1.00 20.27 138 ASN C C 1
ATOM 4361 O O . ASN C 1 138 ? 1.163 19.562 43.278 1.00 25.78 138 ASN C O 1
ATOM 4366 N N . PHE C 1 139 ? 2.672 18.056 42.553 1.00 21.94 139 PHE C N 1
ATOM 4367 C CA . PHE C 1 139 ? 3.822 18.915 42.822 1.00 20.60 139 PHE C CA 1
ATOM 4368 C C . PHE C 1 139 ? 4.635 19.123 41.549 1.00 18.73 139 PHE C C 1
ATOM 4369 O O . PHE C 1 139 ? 4.451 18.444 40.538 1.00 20.09 139 PHE C O 1
ATOM 4377 N N . TYR C 1 140 ? 5.543 20.084 41.620 1.00 17.87 140 TYR C N 1
ATOM 4378 C CA . TYR C 1 140 ? 6.433 20.428 40.515 1.00 18.02 140 TYR C CA 1
ATOM 4379 C C . TYR C 1 140 ? 7.611 21.224 41.078 1.00 20.88 140 TYR C C 1
ATOM 4380 O O . TYR C 1 140 ? 7.405 22.153 41.869 1.00 21.30 140 TYR C O 1
ATOM 4389 N N . PRO C 1 141 ? 8.842 20.895 40.649 1.00 18.55 141 PRO C N 1
ATOM 4390 C CA . PRO C 1 141 ? 9.182 19.901 39.616 1.00 17.82 141 PRO C CA 1
ATOM 4391 C C . PRO C 1 141 ? 9.152 18.449 40.106 1.00 17.71 141 PRO C C 1
ATOM 4392 O O . PRO C 1 141 ? 8.825 18.184 41.262 1.00 17.84 141 PRO C O 1
ATOM 4396 N N . ARG C 1 142 ? 9.525 17.530 39.210 1.00 15.76 142 ARG C N 1
ATOM 4397 C CA . ARG C 1 142 ? 9.373 16.096 39.445 1.00 25.56 142 ARG C CA 1
ATOM 4398 C C . ARG C 1 142 ? 10.261 15.564 40.573 1.00 27.64 142 ARG C C 1
ATOM 4399 O O . ARG C 1 142 ? 9.935 14.522 41.154 1.00 30.48 142 ARG C O 1
ATOM 4407 N N . GLU C 1 143 ? 11.364 16.236 40.904 1.00 20.17 143 GLU C N 1
ATOM 4408 C CA . GLU C 1 143 ? 12.305 15.672 41.862 1.00 25.56 143 GLU C CA 1
ATOM 4409 C C . GLU C 1 143 ? 11.848 15.922 43.292 1.00 24.16 143 GLU C C 1
ATOM 4410 O O . GLU C 1 143 ? 11.501 17.046 43.663 1.00 26.64 143 GLU C O 1
ATOM 4416 N N . ALA C 1 144 ? 11.884 14.870 44.100 1.00 25.81 144 ALA C N 1
ATOM 4417 C CA . ALA C 1 144 ? 11.390 14.901 45.465 1.00 21.61 144 ALA C CA 1
ATOM 4418 C C . ALA C 1 144 ? 12.043 13.754 46.207 1.00 20.58 144 ALA C C 1
ATOM 4419 O O . ALA C 1 144 ? 12.349 12.718 45.617 1.00 22.82 144 ALA C O 1
ATOM 4421 N N . LYS C 1 145 ? 12.247 13.939 47.504 1.00 20.07 145 LYS C N 1
ATOM 4422 C CA . LYS C 1 145 ? 12.876 12.922 48.322 1.00 16.73 145 LYS C CA 1
ATOM 4423 C C . LYS C 1 145 ? 11.943 12.535 49.462 1.00 22.92 145 LYS C C 1
ATOM 4424 O O . LYS C 1 145 ? 11.464 13.397 50.208 1.00 21.85 145 LYS C O 1
ATOM 4430 N N . VAL C 1 146 ? 11.685 11.237 49.580 1.00 23.38 146 VAL C N 1
ATOM 4431 C CA . VAL C 1 146 ? 10.895 10.665 50.656 1.00 20.54 146 VAL C CA 1
ATOM 4432 C C . VAL C 1 146 ? 11.834 9.853 51.520 1.00 18.98 146 VAL C C 1
ATOM 4433 O O . VAL C 1 146 ? 12.546 8.982 51.012 1.00 20.97 146 VAL C O 1
ATOM 4437 N N . GLN C 1 147 ? 11.810 10.106 52.822 1.00 22.23 147 GLN C N 1
ATOM 4438 C CA . GLN C 1 147 ? 12.577 9.316 53.772 1.00 20.94 147 GLN C CA 1
ATOM 4439 C C . GLN C 1 147 ? 11.635 8.705 54.800 1.00 19.97 147 GLN C C 1
ATOM 4440 O O . GLN C 1 147 ? 10.819 9.415 55.399 1.00 20.28 147 GLN C O 1
ATOM 4446 N N . TRP C 1 148 ? 11.744 7.387 54.987 1.00 18.00 148 TRP C N 1
ATOM 4447 C CA . TRP C 1 148 ? 10.982 6.676 56.002 1.00 18.12 148 TRP C CA 1
ATOM 4448 C C . TRP C 1 148 ? 11.797 6.575 57.284 1.00 20.65 148 TRP C C 1
ATOM 4449 O O . TRP C 1 148 ? 12.980 6.223 57.254 1.00 20.26 148 TRP C O 1
ATOM 4460 N N . LYS C 1 149 ? 11.159 6.885 58.405 1.00 18.56 149 LYS C N 1
ATOM 4461 C CA . LYS C 1 149 ? 11.726 6.657 59.724 1.00 21.04 149 LYS C CA 1
ATOM 4462 C C . LYS C 1 149 ? 10.760 5.790 60.518 1.00 24.29 149 LYS C C 1
ATOM 4463 O O . LYS C 1 149 ? 9.551 6.049 60.539 1.00 26.55 149 LYS C O 1
ATOM 4469 N N . VAL C 1 150 ? 11.294 4.759 61.156 1.00 21.29 150 VAL C N 1
ATOM 4470 C CA . VAL C 1 150 ? 10.528 3.873 62.021 1.00 21.25 150 VAL C CA 1
ATOM 4471 C C . VAL C 1 150 ? 11.151 3.983 63.402 1.00 24.30 150 VAL C C 1
ATOM 4472 O O . VAL C 1 150 ? 12.284 3.529 63.613 1.00 23.14 150 VAL C O 1
ATOM 4476 N N . ASP C 1 151 ? 10.419 4.594 64.336 1.00 24.41 151 ASP C N 1
ATOM 4477 C CA . ASP C 1 151 ? 10.951 4.948 65.653 1.00 24.20 151 ASP C CA 1
ATOM 4478 C C . ASP C 1 151 ? 12.295 5.661 65.515 1.00 28.33 151 ASP C C 1
ATOM 4479 O O . ASP C 1 151 ? 13.256 5.373 66.233 1.00 27.34 151 ASP C O 1
ATOM 4484 N N . ASN C 1 152 ? 12.364 6.575 64.545 1.00 21.99 152 ASN C N 1
ATOM 4485 C CA . ASN C 1 152 ? 13.497 7.457 64.263 1.00 27.21 152 ASN C CA 1
ATOM 4486 C C . ASN C 1 152 ? 14.699 6.750 63.649 1.00 27.95 152 ASN C C 1
ATOM 4487 O O . ASN C 1 152 ? 15.759 7.374 63.499 1.00 18.03 152 ASN C O 1
ATOM 4492 N N . ALA C 1 153 ? 14.577 5.478 63.277 1.00 21.97 153 ALA C N 1
ATOM 4493 C CA . ALA C 1 153 ? 15.606 4.821 62.489 1.00 19.14 153 ALA C CA 1
ATOM 4494 C C . ALA C 1 153 ? 15.298 5.069 61.017 1.00 22.67 153 ALA C C 1
ATOM 4495 O O . ALA C 1 153 ? 14.208 4.724 60.544 1.00 22.93 153 ALA C O 1
ATOM 4497 N N . LEU C 1 154 ? 16.239 5.691 60.307 1.00 19.85 154 LEU C N 1
ATOM 4498 C CA . LEU C 1 154 ? 16.098 5.880 58.869 1.00 17.73 154 LEU C CA 1
ATOM 4499 C C . LEU C 1 154 ? 16.082 4.535 58.160 1.00 16.35 154 LEU C C 1
ATOM 4500 O O . LEU C 1 154 ? 16.985 3.717 58.349 1.00 18.29 154 LEU C O 1
ATOM 4505 N N . GLN C 1 155 ? 15.052 4.304 57.341 1.00 19.35 155 GLN C N 1
ATOM 4506 C CA . GLN C 1 155 ? 14.941 3.062 56.579 1.00 16.56 155 GLN C CA 1
ATOM 4507 C C . GLN C 1 155 ? 15.732 3.168 55.289 1.00 18.52 155 GLN C C 1
ATOM 4508 O O . GLN C 1 155 ? 15.738 4.215 54.628 1.00 18.26 155 GLN C O 1
ATOM 4514 N N . SER C 1 156 ? 16.394 2.076 54.923 1.00 15.12 156 SER C N 1
ATOM 4515 C CA . SER C 1 156 ? 17.135 2.040 53.674 1.00 18.45 156 SER C CA 1
ATOM 4516 C C . SER C 1 156 ? 16.987 0.665 53.051 1.00 19.74 156 SER C C 1
ATOM 4517 O O . SER C 1 156 ? 17.208 -0.351 53.723 1.00 17.47 156 SER C O 1
ATOM 4520 N N . GLY C 1 157 ? 16.602 0.644 51.773 1.00 16.61 157 GLY C N 1
ATOM 4521 C CA . GLY C 1 157 ? 16.530 -0.571 50.992 1.00 13.03 157 GLY C CA 1
ATOM 4522 C C . GLY C 1 157 ? 15.217 -1.320 51.052 1.00 15.45 157 GLY C C 1
ATOM 4523 O O . GLY C 1 157 ? 15.103 -2.373 50.415 1.00 19.97 157 GLY C O 1
ATOM 4524 N N . ASN C 1 158 ? 14.221 -0.832 51.806 1.00 16.76 158 ASN C N 1
ATOM 4525 C CA . ASN C 1 158 ? 12.926 -1.499 51.903 1.00 16.56 158 ASN C CA 1
ATOM 4526 C C . ASN C 1 158 ? 11.790 -0.604 51.408 1.00 17.39 158 ASN C C 1
ATOM 4527 O O . ASN C 1 158 ? 10.630 -0.765 51.812 1.00 14.21 158 ASN C O 1
ATOM 4532 N N . SER C 1 159 ? 12.104 0.345 50.532 1.00 13.27 159 SER C N 1
ATOM 4533 C CA . SER C 1 159 ? 11.093 1.230 49.981 1.00 15.77 159 SER C CA 1
ATOM 4534 C C . SER C 1 159 ? 11.205 1.266 48.463 1.00 18.76 159 SER C C 1
ATOM 4535 O O . SER C 1 159 ? 12.290 1.085 47.900 1.00 14.31 159 SER C O 1
ATOM 4538 N N . GLN C 1 160 ? 10.065 1.495 47.804 1.00 17.66 160 GLN C N 1
ATOM 4539 C CA . GLN C 1 160 ? 10.009 1.659 46.354 1.00 18.28 160 GLN C CA 1
ATOM 4540 C C . GLN C 1 160 ? 9.092 2.826 46.017 1.00 17.41 160 GLN C C 1
ATOM 4541 O O . GLN C 1 160 ? 8.012 2.955 46.602 1.00 17.97 160 GLN C O 1
ATOM 4547 N N . GLU C 1 161 ? 9.517 3.659 45.065 1.00 15.28 161 GLU C N 1
ATOM 4548 C CA . GLU C 1 161 ? 8.784 4.850 44.655 1.00 19.92 161 GLU C CA 1
ATOM 4549 C C . GLU C 1 161 ? 8.184 4.656 43.274 1.00 25.02 161 GLU C C 1
ATOM 4550 O O . GLU C 1 161 ? 8.667 3.858 42.468 1.00 22.20 161 GLU C O 1
ATOM 4556 N N . SER C 1 162 ? 7.143 5.440 42.994 1.00 20.84 162 SER C N 1
ATOM 4557 C CA . SER C 1 162 ? 6.495 5.419 41.692 1.00 19.10 162 SER C CA 1
ATOM 4558 C C . SER C 1 162 ? 5.922 6.805 41.423 1.00 19.60 162 SER C C 1
ATOM 4559 O O . SER C 1 162 ? 5.265 7.393 42.288 1.00 16.78 162 SER C O 1
ATOM 4562 N N . VAL C 1 163 ? 6.195 7.329 40.236 1.00 17.30 163 VAL C N 1
ATOM 4563 C CA . VAL C 1 163 ? 5.846 8.690 39.865 1.00 16.08 163 VAL C CA 1
ATOM 4564 C C . VAL C 1 163 ? 4.944 8.632 38.638 1.00 18.97 163 VAL C C 1
ATOM 4565 O O . VAL C 1 163 ? 5.260 7.940 37.662 1.00 18.21 163 VAL C O 1
ATOM 4569 N N . THR C 1 164 ? 3.824 9.350 38.690 1.00 15.28 164 THR C N 1
ATOM 4570 C CA . THR C 1 164 ? 2.966 9.465 37.516 1.00 19.70 164 THR C CA 1
ATOM 4571 C C . THR C 1 164 ? 3.666 10.280 36.429 1.00 26.27 164 THR C C 1
ATOM 4572 O O . THR C 1 164 ? 4.663 10.977 36.669 1.00 22.91 164 THR C O 1
ATOM 4576 N N . GLU C 1 165 ? 3.128 10.192 35.221 1.00 21.24 165 GLU C N 1
ATOM 4577 C CA . GLU C 1 165 ? 3.525 11.115 34.175 1.00 21.19 165 GLU C CA 1
ATOM 4578 C C . GLU C 1 165 ? 2.909 12.483 34.439 1.00 21.36 165 GLU C C 1
ATOM 4579 O O . GLU C 1 165 ? 2.020 12.649 35.280 1.00 17.87 165 GLU C O 1
ATOM 4585 N N . GLN C 1 166 ? 3.391 13.475 33.708 1.00 23.41 166 GLN C N 1
ATOM 4586 C CA . GLN C 1 166 ? 2.948 14.834 33.963 1.00 22.08 166 GLN C CA 1
ATOM 4587 C C . GLN C 1 166 ? 1.464 14.968 33.648 1.00 24.10 166 GLN C C 1
ATOM 4588 O O . GLN C 1 166 ? 0.988 14.480 32.621 1.00 20.50 166 GLN C O 1
ATOM 4594 N N . ASP C 1 167 ? 0.729 15.613 34.549 1.00 22.28 167 ASP C N 1
ATOM 4595 C CA . ASP C 1 167 ? -0.721 15.623 34.449 1.00 25.59 167 ASP C CA 1
ATOM 4596 C C . ASP C 1 167 ? -1.192 16.528 33.311 1.00 23.06 167 ASP C C 1
ATOM 4597 O O . ASP C 1 167 ? -0.753 17.670 33.184 1.00 24.57 167 ASP C O 1
ATOM 4602 N N . SER C 1 168 ? -2.113 16.024 32.494 1.00 28.57 168 SER C N 1
ATOM 4603 C CA . SER C 1 168 ? -2.495 16.734 31.281 1.00 27.69 168 SER C CA 1
ATOM 4604 C C . SER C 1 168 ? -3.244 18.027 31.550 1.00 30.40 168 SER C C 1
ATOM 4605 O O . SER C 1 168 ? -3.399 18.818 30.618 1.00 30.89 168 SER C O 1
ATOM 4608 N N . LYS C 1 169 ? -3.701 18.274 32.781 1.00 26.78 169 LYS C N 1
ATOM 4609 C CA . LYS C 1 169 ? -4.466 19.482 33.082 1.00 21.97 169 LYS C CA 1
ATOM 4610 C C . LYS C 1 169 ? -3.642 20.552 33.795 1.00 26.44 169 LYS C C 1
ATOM 4611 O O . LYS C 1 169 ? -3.648 21.710 33.367 1.00 26.58 169 LYS C O 1
ATOM 4613 N N . ASP C 1 170 ? -2.918 20.197 34.865 1.00 23.42 170 ASP C N 1
ATOM 4614 C CA . ASP C 1 170 ? -2.145 21.169 35.637 1.00 17.61 170 ASP C CA 1
ATOM 4615 C C . ASP C 1 170 ? -0.632 20.958 35.580 1.00 20.16 170 ASP C C 1
ATOM 4616 O O . ASP C 1 170 ? 0.106 21.696 36.252 1.00 16.00 170 ASP C O 1
ATOM 4621 N N . SER C 1 171 ? -0.150 19.966 34.826 1.00 18.57 171 SER C N 1
ATOM 4622 C CA . SER C 1 171 ? 1.275 19.715 34.597 1.00 22.80 171 SER C CA 1
ATOM 4623 C C . SER C 1 171 ? 2.041 19.293 35.851 1.00 22.74 171 SER C C 1
ATOM 4624 O O . SER C 1 171 ? 3.289 19.318 35.839 1.00 15.16 171 SER C O 1
ATOM 4627 N N . THR C 1 172 ? 1.350 18.909 36.927 1.00 16.78 172 THR C N 1
ATOM 4628 C CA . THR C 1 172 ? 2.047 18.418 38.106 1.00 17.57 172 THR C CA 1
ATOM 4629 C C . THR C 1 172 ? 2.369 16.930 37.992 1.00 15.41 172 THR C C 1
ATOM 4630 O O . THR C 1 172 ? 1.972 16.232 37.054 1.00 20.76 172 THR C O 1
ATOM 4634 N N . TYR C 1 173 ? 3.107 16.451 38.985 1.00 16.31 173 TYR C N 1
ATOM 4635 C CA . TYR C 1 173 ? 3.387 15.042 39.187 1.00 14.83 173 TYR C CA 1
ATOM 4636 C C . TYR C 1 173 ? 2.770 14.606 40.502 1.00 14.64 173 TYR C C 1
ATOM 4637 O O . TYR C 1 173 ? 2.455 15.424 41.366 1.00 14.21 173 TYR C O 1
ATOM 4646 N N . SER C 1 174 ? 2.617 13.299 40.648 1.00 16.23 174 SER C N 1
ATOM 4647 C CA . SER C 1 174 ? 2.325 12.688 41.931 1.00 14.35 174 SER C CA 1
ATOM 4648 C C . SER C 1 174 ? 3.264 11.509 42.116 1.00 14.94 174 SER C C 1
ATOM 4649 O O . SER C 1 174 ? 3.745 10.925 41.138 1.00 18.37 174 SER C O 1
ATOM 4652 N N . LEU C 1 175 ? 3.543 11.188 43.381 1.00 15.47 175 LEU C N 1
ATOM 4653 C CA . LEU C 1 175 ? 4.474 10.132 43.750 1.00 15.89 175 LEU C CA 1
ATOM 4654 C C . LEU C 1 175 ? 3.873 9.320 44.892 1.00 19.51 175 LEU C C 1
ATOM 4655 O O . LEU C 1 175 ? 3.252 9.870 45.807 1.00 12.75 175 LEU C O 1
ATOM 4660 N N . SER C 1 176 ? 4.055 8.008 44.831 1.00 15.11 176 SER C N 1
ATOM 4661 C CA . SER C 1 176 ? 3.768 7.137 45.955 1.00 19.12 176 SER C CA 1
ATOM 4662 C C . SER C 1 176 ? 5.043 6.392 46.305 1.00 17.01 176 SER C C 1
ATOM 4663 O O . SER C 1 176 ? 5.717 5.853 45.421 1.00 20.20 176 SER C O 1
ATOM 4666 N N . SER C 1 177 ? 5.378 6.392 47.588 1.00 17.38 177 SER C N 1
ATOM 4667 C CA . SER C 1 177 ? 6.465 5.599 48.143 1.00 16.76 177 SER C CA 1
ATOM 4668 C C . SER C 1 177 ? 5.831 4.508 48.995 1.00 17.03 177 SER C C 1
ATOM 4669 O O . SER C 1 177 ? 4.905 4.788 49.769 1.00 14.96 177 SER C O 1
ATOM 4672 N N . THR C 1 178 ? 6.288 3.266 48.822 1.00 15.94 178 THR C N 1
ATOM 4673 C CA . THR C 1 178 ? 5.778 2.126 49.585 1.00 13.37 178 THR C CA 1
ATOM 4674 C C . THR C 1 178 ? 6.901 1.516 50.412 1.00 17.16 178 THR C C 1
ATOM 4675 O O . THR C 1 178 ? 7.889 1.028 49.856 1.00 19.00 178 THR C O 1
ATOM 4679 N N . LEU C 1 179 ? 6.724 1.503 51.730 1.00 16.45 179 LEU C N 1
ATOM 4680 C CA . LEU C 1 179 ? 7.642 0.848 52.651 1.00 14.48 179 LEU C CA 1
ATOM 4681 C C . LEU C 1 179 ? 7.111 -0.550 52.959 1.00 15.02 179 LEU C C 1
ATOM 4682 O O . LEU C 1 179 ? 5.970 -0.699 53.418 1.00 15.49 179 LEU C O 1
ATOM 4687 N N . THR C 1 180 ? 7.922 -1.567 52.698 1.00 12.19 180 THR C N 1
ATOM 4688 C CA . THR C 1 180 ? 7.539 -2.955 52.933 1.00 14.49 180 THR C CA 1
ATOM 4689 C C . THR C 1 180 ? 8.288 -3.502 54.142 1.00 18.92 180 THR C C 1
ATOM 4690 O O . THR C 1 180 ? 9.520 -3.415 54.211 1.00 20.93 180 THR C O 1
ATOM 4694 N N . LEU C 1 181 ? 7.536 -4.063 55.087 1.00 19.60 181 LEU C N 1
ATOM 4695 C CA . LEU C 1 181 ? 8.062 -4.609 56.326 1.00 21.02 181 LEU C CA 1
ATOM 4696 C C . LEU C 1 181 ? 7.377 -5.931 56.595 1.00 20.55 181 LEU C C 1
ATOM 4697 O O . LEU C 1 181 ? 6.217 -6.123 56.222 1.00 21.76 181 LEU C O 1
ATOM 4702 N N . SER C 1 182 ? 8.086 -6.825 57.274 1.00 21.88 182 SER C N 1
ATOM 4703 C CA . SER C 1 182 ? 7.431 -8.011 57.804 1.00 20.37 182 SER C CA 1
ATOM 4704 C C . SER C 1 182 ? 6.422 -7.610 58.875 1.00 17.54 182 SER C C 1
ATOM 4705 O O . SER C 1 182 ? 6.565 -6.581 59.539 1.00 17.23 182 SER C O 1
ATOM 4708 N N . LYS C 1 183 ? 5.381 -8.427 59.033 1.00 21.03 183 LYS C N 1
ATOM 4709 C CA . LYS C 1 183 ? 4.436 -8.182 60.120 1.00 27.51 183 LYS C CA 1
ATOM 4710 C C . LYS C 1 183 ? 5.153 -8.140 61.458 1.00 21.81 183 LYS C C 1
ATOM 4711 O O . LYS C 1 183 ? 4.850 -7.296 62.310 1.00 23.74 183 LYS C O 1
ATOM 4717 N N . ALA C 1 184 ? 6.123 -9.035 61.659 1.00 22.46 184 ALA C N 1
ATOM 4718 C CA . ALA C 1 184 ? 6.852 -9.071 62.922 1.00 24.99 184 ALA C CA 1
ATOM 4719 C C . ALA C 1 184 ? 7.535 -7.739 63.187 1.00 25.63 184 ALA C C 1
ATOM 4720 O O . ALA C 1 184 ? 7.372 -7.159 64.264 1.00 25.39 184 ALA C O 1
ATOM 4722 N N . ASP C 1 185 ? 8.286 -7.225 62.202 1.00 22.77 185 ASP C N 1
ATOM 4723 C CA . ASP C 1 185 ? 8.963 -5.944 62.380 1.00 20.17 185 ASP C CA 1
ATOM 4724 C C . ASP C 1 185 ? 7.963 -4.819 62.597 1.00 20.18 185 ASP C C 1
ATOM 4725 O O . ASP C 1 185 ? 8.177 -3.939 63.441 1.00 21.60 185 ASP C O 1
ATOM 4730 N N . TYR C 1 186 ? 6.874 -4.818 61.827 1.00 17.25 186 TYR C N 1
ATOM 4731 C CA . TYR C 1 186 ? 5.893 -3.751 61.951 1.00 18.40 186 TYR C CA 1
ATOM 4732 C C . TYR C 1 186 ? 5.288 -3.729 63.348 1.00 22.70 186 TYR C C 1
ATOM 4733 O O . TYR C 1 186 ? 5.067 -2.655 63.921 1.00 19.90 186 TYR C O 1
ATOM 4742 N N . GLU C 1 187 ? 5.036 -4.908 63.923 1.00 23.26 187 GLU C N 1
ATOM 4743 C CA . GLU C 1 187 ? 4.462 -4.975 65.260 1.00 22.17 187 GLU C CA 1
ATOM 4744 C C . GLU C 1 187 ? 5.447 -4.592 66.356 1.00 24.37 187 GLU C C 1
ATOM 4745 O O . GLU C 1 187 ? 5.015 -4.311 67.482 1.00 26.48 187 GLU C O 1
ATOM 4751 N N . LYS C 1 188 ? 6.748 -4.577 66.078 1.00 23.08 188 LYS C N 1
ATOM 4752 C CA . LYS C 1 188 ? 7.735 -4.247 67.099 1.00 23.96 188 LYS C CA 1
ATOM 4753 C C . LYS C 1 188 ? 8.030 -2.757 67.200 1.00 19.34 188 LYS C C 1
ATOM 4754 O O . LYS C 1 188 ? 8.909 -2.377 67.973 1.00 24.66 188 LYS C O 1
ATOM 4760 N N . HIS C 1 189 ? 7.340 -1.903 66.451 1.00 16.17 189 HIS C N 1
ATOM 4761 C CA . HIS C 1 189 ? 7.675 -0.487 66.437 1.00 17.26 189 HIS C CA 1
ATOM 4762 C C . HIS C 1 189 ? 6.392 0.328 66.487 1.00 22.26 189 HIS C C 1
ATOM 4763 O O . HIS C 1 189 ? 5.297 -0.183 66.220 1.00 18.39 189 HIS C O 1
ATOM 4770 N N . LYS C 1 190 ? 6.534 1.610 66.830 1.00 18.41 190 LYS C N 1
ATOM 4771 C CA . LYS C 1 190 ? 5.372 2.445 67.100 1.00 22.46 190 LYS C CA 1
ATOM 4772 C C . LYS C 1 190 ? 5.196 3.591 66.117 1.00 18.33 190 LYS C C 1
ATOM 4773 O O . LYS C 1 190 ? 4.104 3.758 65.573 1.00 23.51 190 LYS C O 1
ATOM 4779 N N . VAL C 1 191 ? 6.231 4.388 65.874 1.00 16.41 191 VAL C N 1
ATOM 4780 C CA . VAL C 1 191 ? 6.091 5.652 65.157 1.00 18.70 191 VAL C CA 1
ATOM 4781 C C . VAL C 1 191 ? 6.522 5.463 63.706 1.00 23.41 191 VAL C C 1
ATOM 4782 O O . VAL C 1 191 ? 7.710 5.261 63.424 1.00 25.88 191 VAL C O 1
ATOM 4786 N N . TYR C 1 192 ? 5.573 5.578 62.780 1.00 18.30 192 TYR C N 1
ATOM 4787 C CA . TYR C 1 192 ? 5.840 5.465 61.351 1.00 18.84 192 TYR C CA 1
ATOM 4788 C C . TYR C 1 192 ? 5.716 6.832 60.688 1.00 20.49 192 TYR C C 1
ATOM 4789 O O . TYR C 1 192 ? 4.700 7.513 60.852 1.00 20.15 192 TYR C O 1
ATOM 4798 N N . ALA C 1 193 ? 6.742 7.219 59.928 1.00 20.66 193 ALA C N 1
ATOM 4799 C CA . ALA C 1 193 ? 6.854 8.575 59.409 1.00 19.19 193 ALA C CA 1
ATOM 4800 C C . ALA C 1 193 ? 7.493 8.579 58.025 1.00 23.15 193 ALA C C 1
ATOM 4801 O O . ALA C 1 193 ? 8.474 7.864 57.786 1.00 24.50 193 ALA C O 1
ATOM 4803 N N . CYS C 1 194 ? 6.942 9.384 57.113 1.00 19.09 194 CYS C N 1
ATOM 4804 C CA . CYS C 1 194 ? 7.659 9.754 55.897 1.00 22.05 194 CYS C CA 1
ATOM 4805 C C . CYS C 1 194 ? 7.916 11.249 55.935 1.00 21.84 194 CYS C C 1
ATOM 4806 O O . CYS C 1 194 ? 7.015 12.042 56.234 1.00 21.84 194 CYS C O 1
ATOM 4809 N N . GLU C 1 195 ? 9.155 11.614 55.666 1.00 22.77 195 GLU C N 1
ATOM 4810 C CA . GLU C 1 195 ? 9.604 12.992 55.659 1.00 26.73 195 GLU C CA 1
ATOM 4811 C C . GLU C 1 195 ? 9.891 13.348 54.213 1.00 17.99 195 GLU C C 1
ATOM 4812 O O . GLU C 1 195 ? 10.528 12.568 53.503 1.00 23.47 195 GLU C O 1
ATOM 4818 N N . VAL C 1 196 ? 9.396 14.495 53.770 1.00 20.85 196 VAL C N 1
ATOM 4819 C CA . VAL C 1 196 ? 9.382 14.841 52.354 1.00 20.56 196 VAL C CA 1
ATOM 4820 C C . VAL C 1 196 ? 10.181 16.115 52.149 1.00 17.80 196 VAL C C 1
ATOM 4821 O O . VAL C 1 196 ? 9.966 17.112 52.846 1.00 23.86 196 VAL C O 1
ATOM 4825 N N . THR C 1 197 ? 11.092 16.078 51.192 1.00 20.49 197 THR C N 1
ATOM 4826 C CA . THR C 1 197 ? 11.920 17.214 50.824 1.00 22.20 197 THR C CA 1
ATOM 4827 C C . THR C 1 197 ? 11.685 17.541 49.358 1.00 17.92 197 THR C C 1
ATOM 4828 O O . THR C 1 197 ? 11.640 16.641 48.515 1.00 27.58 197 THR C O 1
ATOM 4832 N N . HIS C 1 198 ? 11.511 18.823 49.056 1.00 19.80 198 HIS C N 1
ATOM 4833 C CA . HIS C 1 198 ? 11.146 19.235 47.706 1.00 24.87 198 HIS C CA 1
ATOM 4834 C C . HIS C 1 198 ? 11.479 20.712 47.531 1.00 21.07 198 HIS C C 1
ATOM 4835 O O . HIS C 1 198 ? 11.383 21.494 48.480 1.00 19.95 198 HIS C O 1
ATOM 4842 N N . GLN C 1 199 ? 11.822 21.088 46.289 1.00 23.37 199 GLN C N 1
ATOM 4843 C CA . GLN C 1 199 ? 12.176 22.477 45.982 1.00 27.78 199 GLN C CA 1
ATOM 4844 C C . GLN C 1 199 ? 11.129 23.468 46.490 1.00 28.24 199 GLN C C 1
ATOM 4845 O O . GLN C 1 199 ? 11.472 24.552 46.973 1.00 33.85 199 GLN C O 1
ATOM 4851 N N . GLY C 1 200 ? 9.851 23.108 46.409 1.00 24.72 200 GLY C N 1
ATOM 4852 C CA . GLY C 1 200 ? 8.781 23.961 46.860 1.00 22.13 200 GLY C CA 1
ATOM 4853 C C . GLY C 1 200 ? 8.559 24.004 48.351 1.00 25.91 200 GLY C C 1
ATOM 4854 O O . GLY C 1 200 ? 7.602 24.642 48.803 1.00 25.62 200 GLY C O 1
ATOM 4855 N N . LEU C 1 201 ? 9.400 23.340 49.139 1.00 25.11 201 LEU C N 1
ATOM 4856 C CA . LEU C 1 201 ? 9.244 23.316 50.590 1.00 33.17 201 LEU C CA 1
ATOM 4857 C C . LEU C 1 201 ? 10.468 23.954 51.243 1.00 31.28 201 LEU C C 1
ATOM 4858 O O . LEU C 1 201 ? 11.602 23.505 51.032 1.00 31.54 201 LEU C O 1
ATOM 4863 N N . SER C 1 202 ? 10.232 25.000 52.041 1.00 33.84 202 SER C N 1
ATOM 4864 C CA . SER C 1 202 ? 11.334 25.685 52.714 1.00 37.33 202 SER C CA 1
ATOM 4865 C C . SER C 1 202 ? 11.963 24.819 53.796 1.00 34.82 202 SER C C 1
ATOM 4866 O O . SER C 1 202 ? 13.162 24.946 54.059 1.00 34.17 202 SER C O 1
ATOM 4869 N N . SER C 1 203 ? 11.182 23.956 54.436 1.00 28.90 203 SER C N 1
ATOM 4870 C CA . SER C 1 203 ? 11.688 22.952 55.357 1.00 30.44 203 SER C CA 1
ATOM 4871 C C . SER C 1 203 ? 10.831 21.692 55.192 1.00 29.32 203 SER C C 1
ATOM 4872 O O . SER C 1 203 ? 9.716 21.772 54.682 1.00 27.81 203 SER C O 1
ATOM 4875 N N . PRO C 1 204 ? 11.346 20.530 55.605 1.00 24.82 204 PRO C N 1
ATOM 4876 C CA . PRO C 1 204 ? 10.668 19.273 55.243 1.00 13.41 204 PRO C CA 1
ATOM 4877 C C . PRO C 1 204 ? 9.323 19.085 55.929 1.00 22.85 204 PRO C C 1
ATOM 4878 O O . PRO C 1 204 ? 9.071 19.590 57.024 1.00 25.07 204 PRO C O 1
ATOM 4882 N N . VAL C 1 205 ? 8.449 18.336 55.255 1.00 24.59 205 VAL C N 1
ATOM 4883 C CA . VAL C 1 205 ? 7.131 17.996 55.771 1.00 18.46 205 VAL C CA 1
ATOM 4884 C C . VAL C 1 205 ? 7.145 16.551 56.252 1.00 21.25 205 VAL C C 1
ATOM 4885 O O . VAL C 1 205 ? 7.598 15.654 55.531 1.00 19.08 205 VAL C O 1
ATOM 4889 N N . THR C 1 206 ? 6.658 16.323 57.469 1.00 21.46 206 THR C N 1
ATOM 4890 C CA . THR C 1 206 ? 6.599 14.989 58.042 1.00 20.72 206 THR C CA 1
ATOM 4891 C C . THR C 1 206 ? 5.158 14.630 58.373 1.00 21.19 206 THR C C 1
ATOM 4892 O O . THR C 1 206 ? 4.460 15.377 59.068 1.00 20.86 206 THR C O 1
ATOM 4896 N N . LYS C 1 207 ? 4.719 13.489 57.865 1.00 19.20 207 LYS C N 1
ATOM 4897 C CA . LYS C 1 207 ? 3.421 12.924 58.177 1.00 16.68 207 LYS C CA 1
ATOM 4898 C C . LYS C 1 207 ? 3.635 11.581 58.857 1.00 19.48 207 LYS C C 1
ATOM 4899 O O . LYS C 1 207 ? 4.520 10.811 58.462 1.00 20.56 207 LYS C O 1
ATOM 4905 N N . SER C 1 208 ? 2.836 11.288 59.878 1.00 16.68 208 SER C N 1
ATOM 4906 C CA . SER C 1 208 ? 3.138 10.084 60.627 1.00 19.09 208 SER C CA 1
ATOM 4907 C C . SER C 1 208 ? 1.902 9.606 61.369 1.00 20.59 208 SER C C 1
ATOM 4908 O O . SER C 1 208 ? 0.952 10.356 61.590 1.00 24.50 208 SER C O 1
ATOM 4911 N N . PHE C 1 209 ? 1.930 8.333 61.736 1.00 18.46 209 PHE C N 1
ATOM 4912 C CA . PHE C 1 209 ? 0.908 7.744 62.580 1.00 23.90 209 PHE C CA 1
ATOM 49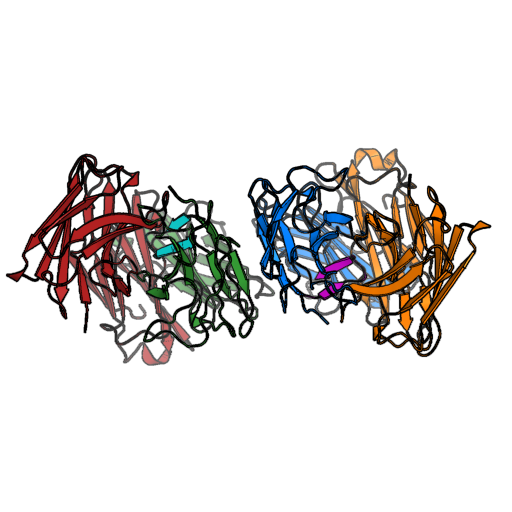13 C C . PHE C 1 209 ? 1.607 6.890 63.623 1.00 25.29 209 PHE C C 1
ATOM 4914 O O . PHE C 1 209 ? 2.788 6.565 63.494 1.00 24.37 209 PHE C O 1
ATOM 4922 N N . ASN C 1 210 ? 0.864 6.515 64.654 1.00 24.17 210 ASN C 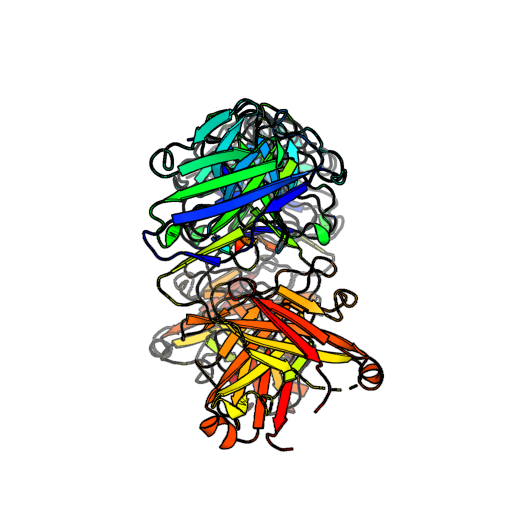N 1
ATOM 4923 C CA . ASN C 1 210 ? 1.326 5.555 65.645 1.00 24.66 210 ASN C CA 1
ATOM 4924 C C . ASN C 1 210 ? 0.557 4.256 65.451 1.00 29.65 210 ASN C C 1
ATOM 4925 O O . ASN C 1 210 ? -0.678 4.271 65.399 1.00 32.31 210 ASN C O 1
ATOM 4930 N N . ARG C 1 211 ? 1.282 3.141 65.323 1.00 20.21 211 ARG C N 1
ATOM 4931 C CA . ARG C 1 211 ? 0.627 1.845 65.201 1.00 24.18 211 ARG C CA 1
ATOM 4932 C C . ARG C 1 211 ? -0.258 1.617 66.418 1.00 27.60 211 ARG C C 1
ATOM 4933 O O . ARG C 1 211 ? 0.201 1.731 67.555 1.00 31.58 211 ARG C O 1
ATOM 4941 N N . GLY C 1 212 ? -1.534 1.337 66.185 1.00 38.55 212 GLY C N 1
ATOM 4942 C CA . GLY C 1 212 ? -2.444 1.133 67.296 1.00 40.50 212 GLY C CA 1
ATOM 4943 C C . GLY C 1 212 ? -3.254 2.353 67.688 1.00 43.21 212 GLY C C 1
ATOM 4944 O O . GLY C 1 212 ? -4.457 2.240 67.937 1.00 57.12 212 GLY C O 1
ATOM 4945 N N . GLU C 1 213 ? -2.616 3.521 67.756 1.00 47.29 213 GLU C N 1
ATOM 4946 C CA . GLU C 1 213 ? -3.309 4.737 68.173 1.00 40.28 213 GLU C CA 1
ATOM 4947 C C . GLU C 1 213 ? -4.351 5.111 67.134 1.00 44.19 213 GLU C C 1
ATOM 4948 O O . GLU C 1 213 ? -4.129 4.939 65.936 1.00 49.03 213 GLU C O 1
ATOM 4950 N N . GLN D 2 1 ? -18.399 4.785 12.892 1.00 41.95 1 GLN D N 1
ATOM 4951 C CA . GLN D 2 1 ? -17.412 4.563 13.943 1.00 39.05 1 GLN D CA 1
ATOM 4952 C C . GLN D 2 1 ? -16.460 3.406 13.596 1.00 32.69 1 GLN D C 1
ATOM 4953 O O . GLN D 2 1 ? -16.764 2.247 13.864 1.00 32.79 1 GLN D O 1
ATOM 4955 N N . VAL D 2 2 ? -15.309 3.722 12.998 1.00 31.50 2 VAL D N 1
ATOM 4956 C CA . VAL D 2 2 ? -14.277 2.710 12.776 1.00 32.54 2 VAL D CA 1
ATOM 4957 C C . VAL D 2 2 ? -13.614 2.349 14.101 1.00 33.83 2 VAL D C 1
ATOM 4958 O O . VAL D 2 2 ? -13.197 3.227 14.866 1.00 33.82 2 VAL D O 1
ATOM 4962 N N . GLN D 2 3 ? -13.508 1.052 14.379 1.00 28.49 3 GLN D N 1
ATOM 4963 C CA . GLN D 2 3 ? -12.939 0.606 15.640 1.00 36.80 3 GLN D CA 1
ATOM 4964 C C . GLN D 2 3 ? -12.249 -0.737 15.444 1.00 32.64 3 GLN D C 1
ATOM 4965 O O . GLN D 2 3 ? -12.747 -1.601 14.714 1.00 27.04 3 GLN D O 1
ATOM 4971 N N . LEU D 2 4 ? -11.090 -0.889 16.085 1.00 24.66 4 LEU D N 1
ATOM 4972 C CA . LEU D 2 4 ? -10.358 -2.149 16.131 1.00 25.39 4 LEU D CA 1
ATOM 4973 C C . LEU D 2 4 ? -10.230 -2.551 17.593 1.00 25.12 4 LEU D C 1
ATOM 4974 O O . LEU D 2 4 ? -9.702 -1.783 18.406 1.00 25.10 4 LEU D O 1
ATOM 4979 N N . LYS D 2 5 ? -10.726 -3.740 17.924 1.00 23.95 5 LYS D N 1
ATOM 4980 C CA . LYS D 2 5 ? -10.771 -4.235 19.294 1.00 25.57 5 LYS D CA 1
ATOM 4981 C C . LYS D 2 5 ? -9.995 -5.541 19.370 1.00 23.31 5 LYS D C 1
ATOM 4982 O O . LYS D 2 5 ? -10.323 -6.508 18.675 1.00 22.33 5 LYS D O 1
ATOM 4988 N N . GLN D 2 6 ? -8.971 -5.567 20.210 1.00 24.78 6 GLN D N 1
ATOM 4989 C CA . GLN D 2 6 ? -8.067 -6.700 20.295 1.00 19.81 6 GLN D CA 1
ATOM 4990 C C . GLN D 2 6 ? -8.409 -7.570 21.496 1.00 22.85 6 GLN D C 1
ATOM 4991 O O . GLN D 2 6 ? -8.975 -7.108 22.488 1.00 22.62 6 GLN D O 1
ATOM 4997 N N . SER D 2 7 ? -8.041 -8.843 21.404 1.00 24.10 7 SER D N 1
ATOM 4998 C CA . SER D 2 7 ? -8.136 -9.711 22.564 1.00 26.58 7 SER D CA 1
ATOM 4999 C C . SER D 2 7 ? -7.143 -9.266 23.643 1.00 28.56 7 SER D C 1
ATOM 5000 O O . SER D 2 7 ? -6.175 -8.548 23.378 1.00 23.72 7 SER D O 1
ATOM 5003 N N . GLY D 2 8 ? -7.383 -9.737 24.872 1.00 19.45 8 GLY D N 1
ATOM 5004 C CA . GLY D 2 8 ? -6.783 -9.163 26.054 1.00 19.52 8 GLY D CA 1
ATOM 5005 C C . GLY D 2 8 ? -5.345 -9.588 26.286 1.00 27.61 8 GLY D C 1
ATOM 5006 O O . GLY D 2 8 ? -4.785 -10.468 25.609 1.00 23.76 8 GLY D O 1
ATOM 5007 N N . PRO D 2 9 ? -4.733 -8.967 27.294 1.00 20.95 9 PRO D N 1
ATOM 5008 C CA . PRO D 2 9 ? -3.315 -9.202 27.576 1.00 21.64 9 PRO D CA 1
ATOM 5009 C C . PRO D 2 9 ? -3.093 -10.508 28.320 1.00 26.49 9 PRO D C 1
ATOM 5010 O O . PRO D 2 9 ? -4.003 -11.083 28.923 1.00 24.37 9 PRO D O 1
ATOM 5014 N N . GLY D 2 10 ? -1.842 -10.952 28.306 1.00 25.01 10 GLY D N 1
ATOM 5015 C CA . GLY D 2 10 ? -1.521 -12.157 29.041 1.00 26.04 10 GLY D CA 1
ATOM 5016 C C . GLY D 2 10 ? -0.092 -12.589 28.821 1.00 24.79 10 GLY D C 1
ATOM 5017 O O . GLY D 2 10 ? 0.702 -11.921 28.145 1.00 24.75 10 GLY D O 1
ATOM 5018 N N . LEU D 2 11 ? 0.202 -13.751 29.388 1.00 21.37 11 LEU D N 1
ATOM 5019 C CA . LEU D 2 11 ? 1.545 -14.280 29.519 1.00 23.63 11 LEU D CA 1
ATOM 5020 C C . LEU D 2 11 ? 1.766 -15.404 28.507 1.00 27.17 11 LEU D C 1
ATOM 5021 O O . LEU D 2 11 ? 0.857 -16.189 28.227 1.00 29.32 11 LEU D O 1
ATOM 5026 N N . VAL D 2 12 ? 2.968 -15.451 27.937 1.00 24.22 12 VAL D N 1
ATOM 5027 C CA . VAL D 2 12 ? 3.372 -16.483 26.991 1.00 30.61 12 VAL D CA 1
ATOM 5028 C C . VAL D 2 12 ? 4.675 -17.082 27.498 1.00 28.06 12 VAL D C 1
ATOM 5029 O O . VAL D 2 12 ? 5.591 -16.347 27.884 1.00 28.04 12 VAL D O 1
ATOM 5033 N N . GLN D 2 13 ? 4.755 -18.401 27.520 1.00 33.69 13 GLN D N 1
ATOM 5034 C CA . GLN D 2 13 ? 5.990 -19.001 27.992 1.00 33.79 13 GLN D CA 1
ATOM 5035 C C . GLN D 2 13 ? 7.056 -18.907 26.903 1.00 31.01 13 GLN D C 1
ATOM 5036 O O . GLN D 2 13 ? 6.735 -18.920 25.714 1.00 30.91 13 GLN D O 1
ATOM 5042 N N . PRO D 2 14 ? 8.327 -18.783 27.280 1.00 32.52 14 PRO D N 1
ATOM 5043 C CA . PRO D 2 14 ? 9.389 -18.731 26.271 1.00 27.33 14 PRO D CA 1
ATOM 5044 C C . PRO D 2 14 ? 9.309 -19.931 25.341 1.00 37.27 14 PRO D C 1
ATOM 5045 O O . PRO D 2 14 ? 8.964 -21.038 25.762 1.00 35.57 14 PRO D O 1
ATOM 5049 N N . SER D 2 15 ? 9.598 -19.693 24.059 1.00 36.50 15 SER D N 1
ATOM 5050 C CA . SER D 2 15 ? 9.549 -20.661 22.963 1.00 37.83 15 SER D CA 1
ATOM 5051 C C . SER D 2 15 ? 8.123 -20.975 22.516 1.00 36.49 15 SER D C 1
ATOM 5052 O O . SER D 2 15 ? 7.940 -21.582 21.462 1.00 37.88 15 SER D O 1
ATOM 5055 N N . GLN D 2 16 ? 7.111 -20.592 23.294 1.00 33.47 16 GLN D N 1
ATOM 5056 C CA . GLN D 2 16 ? 5.725 -20.875 22.926 1.00 38.09 16 GLN D CA 1
ATOM 5057 C C . GLN D 2 16 ? 5.205 -19.809 21.961 1.00 36.12 16 GLN D C 1
ATOM 5058 O O . GLN D 2 16 ? 5.940 -18.940 21.485 1.00 37.50 16 GLN D O 1
ATOM 5064 N N . SER D 2 17 ? 3.911 -19.859 21.678 1.00 32.86 17 SER D N 1
ATOM 5065 C CA . SER D 2 17 ? 3.313 -19.076 20.612 1.00 35.91 17 SER D CA 1
ATOM 5066 C C . SER D 2 17 ? 2.406 -17.981 21.164 1.00 32.47 17 SER D C 1
ATOM 5067 O O . SER D 2 17 ? 1.805 -18.129 22.230 1.00 37.06 17 SER D O 1
ATOM 5070 N N . LEU D 2 18 ? 2.294 -16.889 20.405 1.00 27.42 18 LEU D N 1
ATOM 5071 C CA . LEU D 2 18 ? 1.458 -15.741 20.740 1.00 25.13 18 LEU D CA 1
ATOM 5072 C C . LEU D 2 18 ? 0.343 -15.613 19.711 1.00 27.85 18 LEU D C 1
ATOM 5073 O O . LEU D 2 18 ? 0.612 -15.609 18.506 1.00 34.73 18 LEU D O 1
ATOM 5078 N N . SER D 2 19 ? -0.903 -15.497 20.180 1.00 22.43 19 SER D N 1
ATOM 5079 C CA . SER D 2 19 ? -2.062 -15.332 19.310 1.00 23.97 19 SER D CA 1
ATOM 5080 C C . SER D 2 19 ? -2.907 -14.164 19.792 1.00 24.81 19 SER D C 1
ATOM 5081 O O . SER D 2 19 ? -3.298 -14.126 20.962 1.00 26.87 19 SER D O 1
ATOM 5084 N N . ILE D 2 20 ? -3.206 -13.229 18.884 1.00 29.14 20 ILE D N 1
ATOM 5085 C CA . ILE D 2 20 ? -4.061 -12.078 19.165 1.00 26.34 20 ILE D CA 1
ATOM 5086 C C . ILE D 2 20 ? -5.133 -11.989 18.091 1.00 25.91 20 ILE D C 1
ATOM 5087 O O . ILE D 2 20 ? -4.842 -12.151 16.900 1.00 28.74 20 ILE D O 1
ATOM 5092 N N . THR D 2 21 ? -6.367 -11.715 18.508 1.00 23.95 21 THR D N 1
ATOM 5093 C CA . THR D 2 21 ? -7.476 -11.493 17.589 1.00 23.97 21 THR D CA 1
ATOM 5094 C C . THR D 2 21 ? -7.787 -10.006 17.525 1.00 25.95 21 THR D C 1
ATOM 5095 O O . THR D 2 21 ? -7.861 -9.343 18.564 1.00 22.94 21 THR D O 1
ATOM 5099 N N . CYS D 2 22 ? -7.952 -9.490 16.306 1.00 29.20 22 CYS D N 1
ATOM 5100 C CA . CYS D 2 22 ? -8.395 -8.124 16.053 1.00 23.37 22 CYS D CA 1
ATOM 5101 C C . CYS D 2 22 ? -9.783 -8.187 15.421 1.00 22.35 22 CYS D C 1
ATOM 5102 O O . CYS D 2 22 ? -9.951 -8.758 14.339 1.00 26.56 22 CYS D O 1
ATOM 5105 N N . THR D 2 23 ? -10.770 -7.608 16.092 1.00 23.24 23 THR D N 1
ATOM 5106 C CA . THR D 2 23 ? -12.159 -7.611 15.648 1.00 19.92 23 THR D CA 1
ATOM 5107 C C . THR D 2 23 ? -12.497 -6.192 15.219 1.00 26.66 23 THR D C 1
ATOM 5108 O O . THR D 2 23 ? -12.409 -5.268 16.031 1.00 28.17 23 THR D O 1
ATOM 5112 N N . VAL D 2 24 ? -12.863 -6.008 13.954 1.00 23.32 24 VAL D N 1
ATOM 5113 C CA . VAL D 2 24 ? -13.041 -4.666 13.415 1.00 24.90 24 VAL D CA 1
ATOM 5114 C C . VAL D 2 24 ? -14.523 -4.405 13.205 1.00 24.47 24 VAL D C 1
ATOM 5115 O O . VAL D 2 24 ? -15.342 -5.323 13.120 1.00 27.43 24 VAL D O 1
ATOM 5119 N N . SER D 2 25 ? -14.863 -3.121 13.124 1.00 25.77 25 SER D N 1
ATOM 5120 C CA . SER D 2 25 ? -16.230 -2.688 12.865 1.00 31.13 25 SER D CA 1
ATOM 5121 C C . SER D 2 25 ? -16.185 -1.311 12.221 1.00 28.08 25 SER D C 1
ATOM 5122 O O . SER D 2 25 ? -15.225 -0.558 12.400 1.00 30.91 25 SER D O 1
ATOM 5125 N N . GLY D 2 26 ? -17.238 -0.981 11.467 1.00 33.06 26 GLY D N 1
ATOM 5126 C CA . GLY D 2 26 ? -17.291 0.296 10.781 1.00 21.62 26 GLY D CA 1
ATOM 5127 C C . GLY D 2 26 ? -16.613 0.302 9.434 1.00 24.55 26 GLY D C 1
ATOM 5128 O O . GLY D 2 26 ? -16.507 1.367 8.818 1.00 22.44 26 GLY D O 1
ATOM 5129 N N . PHE D 2 27 ? -16.142 -0.853 8.970 1.00 27.71 27 PHE D N 1
ATOM 5130 C CA . PHE D 2 27 ? -15.575 -1.049 7.644 1.00 24.74 27 PHE D CA 1
ATOM 5131 C C . PHE D 2 27 ? -15.452 -2.548 7.445 1.00 26.85 27 PHE D C 1
ATOM 5132 O O . PHE D 2 27 ? -15.550 -3.320 8.399 1.00 29.49 27 PHE D O 1
ATOM 5140 N N . SER D 2 28 ? -15.221 -2.954 6.210 1.00 26.16 28 SER D N 1
ATOM 5141 C CA . SER D 2 28 ? -15.136 -4.370 5.893 1.00 26.52 28 SER D CA 1
ATOM 5142 C C . SER D 2 28 ? -13.692 -4.785 5.636 1.00 24.89 28 SER D C 1
ATOM 5143 O O . SER D 2 28 ? -12.923 -4.056 5.003 1.00 21.01 28 SER D O 1
ATOM 5146 N N . LEU D 2 29 ? -13.334 -5.975 6.121 1.00 24.68 29 LEU D N 1
ATOM 5147 C CA . LEU D 2 29 ? -11.999 -6.494 5.860 1.00 24.67 29 LEU D CA 1
ATOM 5148 C C . LEU D 2 29 ? -11.757 -6.713 4.375 1.00 32.42 29 LEU D C 1
ATOM 5149 O O . LEU D 2 29 ? -10.596 -6.773 3.954 1.00 30.40 29 LEU D O 1
ATOM 5154 N N . THR D 2 30 ? -12.828 -6.822 3.575 1.00 28.81 30 THR D N 1
ATOM 5155 C CA . THR D 2 30 ? -12.714 -6.956 2.126 1.00 30.55 30 THR D CA 1
ATOM 5156 C C . THR D 2 30 ? -12.327 -5.651 1.437 1.00 36.30 30 THR D C 1
ATOM 5157 O O . THR D 2 30 ? -12.005 -5.678 0.245 1.00 32.52 30 THR D O 1
ATOM 5161 N N . ASN D 2 31 ? -12.338 -4.522 2.151 1.00 27.31 31 ASN D N 1
ATOM 5162 C CA . ASN D 2 31 ? -12.019 -3.236 1.552 1.00 24.31 31 ASN D CA 1
ATOM 5163 C C . ASN D 2 31 ? -10.735 -2.599 2.066 1.00 31.55 31 ASN D C 1
ATOM 5164 O O . ASN D 2 31 ? -10.209 -1.705 1.400 1.00 31.47 31 ASN D O 1
ATOM 5169 N N . TYR D 2 32 ? -10.225 -3.015 3.225 1.00 33.72 32 TYR D N 1
ATOM 5170 C CA . TYR D 2 32 ? -9.010 -2.445 3.801 1.00 29.15 32 TYR D CA 1
ATOM 5171 C C . TYR D 2 32 ? -8.107 -3.553 4.328 1.00 26.64 32 TYR D C 1
ATOM 5172 O O . TYR D 2 32 ? -8.591 -4.560 4.855 1.00 30.53 32 TYR D O 1
ATOM 5181 N N . GLY D 2 33 ? -6.797 -3.371 4.180 1.00 27.70 33 GLY D N 1
ATOM 5182 C CA . GLY D 2 33 ? -5.866 -4.227 4.880 1.00 24.45 33 GLY D CA 1
ATOM 5183 C C . GLY D 2 33 ? -5.812 -3.884 6.355 1.00 25.76 33 GLY D C 1
ATOM 5184 O O . GLY D 2 33 ? -6.189 -2.794 6.785 1.00 24.50 33 GLY D O 1
ATOM 5185 N N . VAL D 2 34 ? -5.341 -4.834 7.153 1.00 24.45 34 VAL D N 1
ATOM 5186 C CA . VAL D 2 34 ? -5.112 -4.612 8.576 1.00 20.92 34 VAL D CA 1
ATOM 5187 C C . VAL D 2 34 ? -3.646 -4.895 8.864 1.00 19.99 34 VAL D C 1
ATOM 5188 O O . VAL D 2 34 ? -3.134 -5.967 8.516 1.00 19.66 34 VAL D O 1
ATOM 5192 N N . HIS D 2 35 ? -2.966 -3.917 9.459 1.00 24.95 35 HIS D N 1
ATOM 5193 C CA . HIS D 2 35 ? -1.546 -4.005 9.767 1.00 23.59 35 HIS D CA 1
ATOM 5194 C C . HIS D 2 35 ? -1.349 -4.412 11.216 1.00 23.64 35 HIS D C 1
ATOM 5195 O O . HIS D 2 35 ? -2.262 -4.337 12.036 1.00 22.23 35 HIS D O 1
ATOM 5202 N N . TRP D 2 36 ? -0.128 -4.833 11.534 1.00 20.76 36 TRP D N 1
ATOM 5203 C CA . TRP D 2 36 ? 0.225 -5.120 12.913 1.00 15.35 36 TRP D CA 1
ATOM 5204 C C . TRP D 2 36 ? 1.537 -4.423 13.238 1.00 22.06 36 TRP D C 1
ATOM 5205 O O . TRP D 2 36 ? 2.528 -4.549 12.504 1.00 18.09 36 TRP D O 1
ATOM 5216 N N . VAL D 2 37 ? 1.517 -3.674 14.337 1.00 21.09 37 VAL D N 1
ATOM 5217 C CA . VAL D 2 37 ? 2.648 -2.912 14.831 1.00 16.76 37 VAL D CA 1
ATOM 5218 C C . VAL D 2 37 ? 2.850 -3.321 16.279 1.00 22.97 37 VAL D C 1
ATOM 5219 O O . VAL D 2 37 ? 1.874 -3.544 17.005 1.00 31.42 37 VAL D O 1
ATOM 5223 N N . ARG D 2 38 ? 4.105 -3.442 16.699 1.00 22.77 38 ARG D N 1
ATOM 5224 C CA . ARG D 2 38 ? 4.407 -3.647 18.105 1.00 19.30 38 ARG D CA 1
ATOM 5225 C C . ARG D 2 38 ? 5.316 -2.533 18.612 1.00 21.76 38 ARG D C 1
ATOM 5226 O O . ARG D 2 38 ? 5.953 -1.808 17.834 1.00 23.90 38 ARG D O 1
ATOM 5234 N N . GLN D 2 39 ? 5.350 -2.400 19.939 1.00 18.75 39 GLN D N 1
ATOM 5235 C CA . GLN D 2 39 ? 6.091 -1.340 20.610 1.00 18.54 39 GLN D CA 1
ATOM 5236 C C . GLN D 2 39 ? 6.771 -1.950 21.826 1.00 21.32 39 GLN D C 1
ATOM 5237 O O . GLN D 2 39 ? 6.089 -2.444 22.727 1.00 23.97 39 GLN D O 1
ATOM 5243 N N . SER D 2 40 ? 8.097 -1.942 21.846 1.00 20.22 40 SER D N 1
ATOM 5244 C CA . SER D 2 40 ? 8.865 -2.633 22.870 1.00 23.04 40 SER D CA 1
ATOM 5245 C C . SER D 2 40 ? 9.873 -1.691 23.507 1.00 25.85 40 SER D C 1
ATOM 5246 O O . SER D 2 40 ? 10.241 -0.670 22.916 1.00 23.81 40 SER D O 1
ATOM 5249 N N . PRO D 2 41 ? 10.359 -2.020 24.714 1.00 33.05 41 PRO D N 1
ATOM 5250 C CA . PRO D 2 41 ? 11.422 -1.195 25.325 1.00 28.54 41 PRO D CA 1
ATOM 5251 C C . PRO D 2 41 ? 12.690 -1.121 24.489 1.00 27.26 41 PRO D C 1
ATOM 5252 O O . PRO D 2 41 ? 13.277 -0.040 24.351 1.00 31.40 41 PRO D O 1
ATOM 5256 N N . GLY D 2 42 ? 13.123 -2.234 23.898 1.00 31.19 42 GLY D N 1
ATOM 5257 C CA . GLY D 2 42 ? 14.366 -2.207 23.139 1.00 31.69 42 GLY D CA 1
ATOM 5258 C C . GLY D 2 42 ? 14.240 -1.512 21.796 1.00 32.90 42 GLY D C 1
ATOM 5259 O O . GLY D 2 42 ? 14.997 -0.591 21.492 1.00 37.23 42 GLY D O 1
ATOM 5260 N N . LYS D 2 43 ? 13.264 -1.923 20.987 1.00 25.96 43 LYS D N 1
ATOM 5261 C CA . LYS D 2 43 ? 13.195 -1.537 19.581 1.00 25.96 43 LYS D CA 1
ATOM 5262 C C . LYS D 2 43 ? 12.138 -0.483 19.279 1.00 22.94 43 LYS D C 1
ATOM 5263 O O . LYS D 2 43 ? 11.937 -0.158 18.108 1.00 29.48 43 LYS D O 1
ATOM 5269 N N . GLY D 2 44 ? 11.452 0.048 20.286 1.00 23.92 44 GLY D N 1
ATOM 5270 C CA . GLY D 2 44 ? 10.450 1.062 19.992 1.00 16.76 44 GLY D CA 1
ATOM 5271 C C . GLY D 2 44 ? 9.328 0.540 19.108 1.00 21.34 44 GLY D C 1
ATOM 5272 O O . GLY D 2 44 ? 8.933 -0.631 19.181 1.00 23.98 44 GLY D O 1
ATOM 5273 N N . LEU D 2 45 ? 8.808 1.427 18.250 1.00 15.90 45 LEU D N 1
ATOM 5274 C CA . LEU D 2 45 ? 7.744 1.072 17.314 1.00 18.36 45 LEU D CA 1
ATOM 5275 C C . LEU D 2 45 ? 8.292 0.283 16.129 1.00 21.43 45 LEU D C 1
ATOM 5276 O O . LEU D 2 45 ? 9.293 0.667 15.520 1.00 14.28 45 LEU D O 1
ATOM 5281 N N . GLU D 2 46 ? 7.598 -0.795 15.775 1.00 18.87 46 GLU D N 1
ATOM 5282 C CA . GLU D 2 46 ? 8.094 -1.773 14.810 1.00 23.18 46 GLU D CA 1
ATOM 5283 C C . GLU D 2 46 ? 6.917 -2.301 14.003 1.00 20.89 46 GLU D C 1
ATOM 5284 O O . GLU D 2 46 ? 5.998 -2.901 14.568 1.00 18.42 46 GLU D O 1
ATOM 5290 N N . TRP D 2 47 ? 6.927 -2.056 12.693 1.00 19.94 47 TRP D N 1
ATOM 5291 C CA . TRP D 2 47 ? 5.907 -2.612 11.816 1.00 13.29 47 TRP D CA 1
ATOM 5292 C C . TRP D 2 47 ? 6.177 -4.094 11.610 1.00 19.98 47 TRP D C 1
ATOM 5293 O O . TRP D 2 47 ? 7.303 -4.491 11.293 1.00 18.80 47 TRP D O 1
ATOM 5304 N N . LEU D 2 48 ? 5.154 -4.924 11.809 1.00 21.85 48 LEU D N 1
ATOM 5305 C CA . LEU D 2 48 ? 5.335 -6.366 11.732 1.00 19.78 48 LEU D CA 1
ATOM 5306 C C . LEU D 2 48 ? 4.819 -6.964 10.433 1.00 22.12 48 LEU D C 1
ATOM 5307 O O . LEU D 2 48 ? 5.513 -7.784 9.816 1.00 22.45 48 LEU D O 1
ATOM 5312 N N . GLY D 2 49 ? 3.622 -6.579 9.997 1.00 19.33 49 GLY D N 1
ATOM 5313 C CA . GLY D 2 49 ? 3.076 -7.144 8.778 1.00 18.38 49 GLY D CA 1
ATOM 5314 C C . GLY D 2 49 ? 1.695 -6.601 8.499 1.00 21.74 49 GLY D C 1
ATOM 5315 O O . GLY D 2 49 ? 1.163 -5.771 9.246 1.00 23.73 49 GLY D O 1
ATOM 5316 N N . VAL D 2 50 ? 1.111 -7.112 7.410 1.00 19.49 50 VAL D N 1
ATOM 5317 C CA . VAL D 2 50 ? -0.195 -6.683 6.922 1.00 19.10 50 VAL D CA 1
ATOM 5318 C C . VAL D 2 50 ? -0.866 -7.858 6.222 1.00 18.95 50 VAL D C 1
ATOM 5319 O O . VAL D 2 50 ? -0.204 -8.683 5.589 1.00 20.11 50 VAL D O 1
ATOM 5323 N N . ILE D 2 51 ? -2.191 -7.939 6.351 1.00 17.03 51 ILE D N 1
ATOM 5324 C CA . ILE D 2 51 ? -3.010 -8.797 5.500 1.00 20.42 51 ILE D CA 1
ATOM 5325 C C . ILE D 2 51 ? -3.926 -7.888 4.685 1.00 23.48 51 ILE D C 1
ATOM 5326 O O . ILE D 2 51 ? -4.689 -7.086 5.246 1.00 24.81 51 ILE D O 1
ATOM 5331 N N . TRP D 2 52 ? -3.821 -7.983 3.368 1.00 20.59 52 TRP D N 1
ATOM 5332 C CA . TRP D 2 52 ? -4.516 -7.070 2.475 1.00 24.56 52 TRP D CA 1
ATOM 5333 C C . TRP D 2 52 ? -5.945 -7.533 2.197 1.00 24.68 52 TRP D C 1
ATOM 5334 O O . TRP D 2 52 ? -6.325 -8.670 2.482 1.00 22.07 52 TRP D O 1
ATOM 5345 N N . SER D 2 53 ? -6.734 -6.610 1.628 1.00 27.72 53 SER D N 1
ATOM 5346 C CA . SER D 2 53 ? -8.135 -6.851 1.276 1.00 24.32 53 SER D CA 1
ATOM 5347 C C . SER D 2 53 ? -8.380 -8.245 0.714 1.00 27.07 53 SER D C 1
ATOM 5348 O O . SER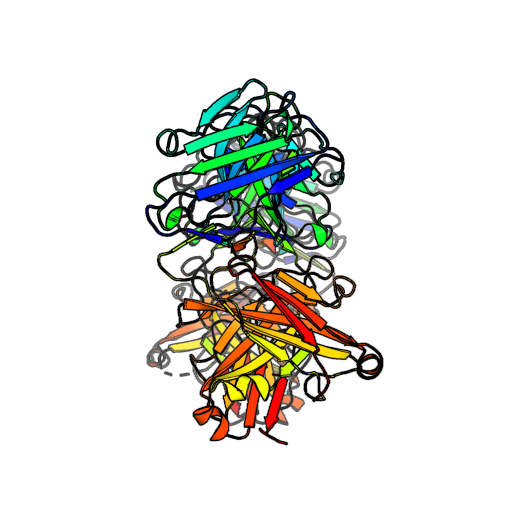 D 2 53 ? -9.301 -8.948 1.143 1.00 22.18 53 SER D O 1
ATOM 5351 N N . GLY D 2 54 ? -7.567 -8.655 -0.255 1.00 24.39 54 GLY D N 1
ATOM 5352 C CA . GLY D 2 54 ? -7.747 -9.906 -0.958 1.00 21.18 54 GLY D CA 1
ATOM 5353 C C . GLY D 2 54 ? -7.102 -11.120 -0.326 1.00 27.01 54 GLY D C 1
ATOM 5354 O O . GLY D 2 54 ? -7.143 -12.202 -0.917 1.00 29.28 54 GLY D O 1
ATOM 5355 N N . GLY D 2 55 ? -6.497 -10.986 0.852 1.00 24.13 55 GLY D N 1
ATOM 5356 C CA . GLY D 2 55 ? -5.962 -12.112 1.575 1.00 18.08 55 GLY D CA 1
ATOM 5357 C C . GLY D 2 55 ? -4.453 -12.241 1.541 1.00 24.18 55 GLY D C 1
ATOM 5358 O O . GLY D 2 55 ? -3.902 -12.996 2.351 1.00 24.63 55 GLY D O 1
ATOM 5359 N N . ASN D 2 56 ? -3.771 -11.547 0.623 1.00 25.02 56 ASN D N 1
ATOM 5360 C CA . ASN D 2 56 ? -2.312 -11.578 0.595 1.00 29.55 56 ASN D CA 1
ATOM 5361 C C . ASN D 2 56 ? -1.733 -11.068 1.917 1.00 29.91 56 ASN D C 1
ATOM 5362 O O . ASN D 2 56 ? -2.364 -10.293 2.646 1.00 24.24 56 ASN D O 1
ATOM 5367 N N . THR D 2 57 ? -0.504 -11.492 2.216 1.00 21.31 57 THR D N 1
ATOM 5368 C CA . THR D 2 57 ? 0.195 -11.045 3.410 1.00 21.42 57 THR D CA 1
ATOM 5369 C C . THR D 2 57 ? 1.605 -10.584 3.071 1.00 25.16 57 THR D C 1
ATOM 5370 O O . THR D 2 57 ? 2.270 -11.156 2.206 1.00 29.29 57 THR D O 1
ATOM 5374 N N . ASP D 2 58 ? 2.053 -9.555 3.776 1.00 27.86 58 ASP D N 1
ATOM 5375 C CA . ASP D 2 58 ? 3.442 -9.130 3.810 1.00 19.60 58 ASP D CA 1
ATOM 5376 C C . ASP D 2 58 ? 3.908 -9.165 5.257 1.00 31.90 58 ASP D C 1
ATOM 5377 O O . ASP D 2 58 ? 3.167 -8.760 6.157 1.00 26.87 58 ASP D O 1
ATOM 5382 N N . TYR D 2 59 ? 5.126 -9.648 5.484 1.00 25.60 59 TYR D N 1
ATOM 5383 C CA . TYR D 2 59 ? 5.747 -9.624 6.801 1.00 23.82 59 TYR D CA 1
ATOM 5384 C C . TYR D 2 59 ? 7.081 -8.894 6.722 1.00 27.03 59 TYR D C 1
ATOM 5385 O O . TYR D 2 59 ? 7.840 -9.071 5.759 1.00 24.51 59 TYR D O 1
ATOM 5394 N N . ASN D 2 60 ? 7.357 -8.062 7.728 1.00 25.93 60 ASN D N 1
ATOM 5395 C CA . ASN D 2 60 ? 8.676 -7.454 7.834 1.00 21.38 60 ASN D CA 1
ATOM 5396 C C . ASN D 2 60 ? 9.730 -8.556 7.914 1.00 26.08 60 ASN D C 1
ATOM 5397 O O . ASN D 2 60 ? 9.550 -9.557 8.613 1.00 24.31 60 ASN D O 1
ATOM 5402 N N . THR D 2 61 ? 10.823 -8.376 7.163 1.00 31.03 61 THR D N 1
ATOM 5403 C CA . THR D 2 61 ? 11.839 -9.415 6.938 1.00 28.18 61 THR D CA 1
ATOM 5404 C C . THR D 2 61 ? 12.238 -10.225 8.171 1.00 30.37 61 THR D C 1
ATOM 5405 O O . THR D 2 61 ? 12.276 -11.458 8.068 1.00 25.73 61 THR D O 1
ATOM 5409 N N . PRO D 2 62 ? 12.541 -9.636 9.338 1.00 33.10 62 PRO D N 1
ATOM 5410 C CA . PRO D 2 62 ? 12.974 -10.461 10.482 1.00 24.98 62 PRO D CA 1
ATOM 5411 C C . PRO D 2 62 ? 11.886 -11.335 11.085 1.00 26.40 62 PRO D C 1
ATOM 5412 O O . PRO D 2 62 ? 12.169 -12.085 12.024 1.00 33.45 62 PRO D O 1
ATOM 5416 N N . PHE D 2 63 ? 10.653 -11.265 10.604 1.00 25.28 63 PHE D N 1
ATOM 5417 C CA . PHE D 2 63 ? 9.561 -12.020 11.187 1.00 20.54 63 PHE D CA 1
ATOM 5418 C C . PHE D 2 63 ? 8.965 -13.025 10.216 1.00 33.66 63 PHE D C 1
ATOM 5419 O O . PHE D 2 63 ? 8.087 -13.803 10.616 1.00 34.16 63 PHE D O 1
ATOM 5427 N N . THR D 2 64 ? 9.454 -13.060 8.970 1.00 33.55 64 THR D N 1
ATOM 5428 C CA . THR D 2 64 ? 8.807 -13.834 7.914 1.00 25.24 64 THR D CA 1
ATOM 5429 C C . THR D 2 64 ? 8.698 -15.309 8.275 1.00 34.57 64 THR D C 1
ATOM 5430 O O . THR D 2 64 ? 7.700 -15.963 7.948 1.00 43.30 64 THR D O 1
ATOM 5434 N N . SER D 2 65 ? 9.697 -15.848 8.965 1.00 32.10 65 SER D N 1
ATOM 5435 C CA . SER D 2 65 ? 9.731 -17.272 9.267 1.00 39.57 65 SER D CA 1
ATOM 5436 C C . SER D 2 65 ? 9.010 -17.644 10.562 1.00 42.60 65 SER D C 1
ATOM 5437 O O . SER D 2 65 ? 9.004 -18.823 10.931 1.00 46.64 65 SER D O 1
ATOM 5440 N N . ARG D 2 66 ? 8.398 -16.689 11.267 1.00 39.81 66 ARG D N 1
ATOM 5441 C CA . ARG D 2 66 ? 7.679 -17.060 12.478 1.00 42.06 66 ARG D CA 1
ATOM 5442 C C . ARG D 2 66 ? 6.357 -16.328 12.631 1.00 34.08 66 ARG D C 1
ATOM 5443 O O . ARG D 2 66 ? 5.719 -16.452 13.683 1.00 29.40 66 ARG D O 1
ATOM 5451 N N . LEU D 2 67 ? 5.921 -15.597 11.617 1.00 28.93 67 LEU D N 1
ATOM 5452 C CA . LEU D 2 67 ? 4.711 -14.800 11.689 1.00 27.43 67 LEU D CA 1
ATOM 5453 C C . LEU D 2 67 ? 3.697 -15.311 10.677 1.00 30.29 67 LEU D C 1
ATOM 5454 O O . LEU D 2 67 ? 4.048 -15.630 9.534 1.00 45.00 67 LEU D O 1
ATOM 5459 N N . SER D 2 68 ? 2.438 -15.383 11.096 1.00 26.39 68 SER D N 1
ATOM 5460 C CA . SER D 2 68 ? 1.354 -15.709 10.179 1.00 26.37 68 SER D CA 1
ATOM 5461 C C . SER D 2 68 ? 0.147 -14.859 10.537 1.00 28.76 68 SER D C 1
ATOM 5462 O O . SER D 2 68 ? -0.219 -14.758 11.711 1.00 31.26 68 SER D O 1
ATOM 5465 N N . ILE D 2 69 ? -0.442 -14.223 9.533 1.00 23.49 69 ILE D N 1
ATOM 5466 C CA . ILE D 2 69 ? -1.622 -13.389 9.694 1.00 20.21 69 ILE D CA 1
ATOM 5467 C C . ILE D 2 69 ? -2.720 -13.979 8.820 1.00 22.92 69 ILE D C 1
ATOM 5468 O O . ILE D 2 69 ? -2.523 -14.173 7.614 1.00 27.12 69 ILE D O 1
ATOM 5473 N N . ASN D 2 70 ? -3.868 -14.270 9.428 1.00 24.05 70 ASN D N 1
ATOM 5474 C CA . ASN D 2 70 ? -5.049 -14.760 8.720 1.00 25.09 70 ASN D CA 1
ATOM 5475 C C . ASN D 2 70 ? -6.253 -13.928 9.137 1.00 27.09 70 ASN D C 1
ATOM 5476 O O . ASN D 2 70 ? -6.175 -13.099 10.052 1.00 31.90 70 ASN D O 1
ATOM 5481 N N . LYS D 2 71 ? -7.382 -14.163 8.475 1.00 19.93 71 LYS D N 1
ATOM 5482 C CA . LYS D 2 71 ? -8.578 -13.390 8.776 1.00 22.90 71 LYS D CA 1
ATOM 5483 C C . LYS D 2 71 ? -9.840 -14.131 8.349 1.00 22.79 71 LYS D C 1
ATOM 5484 O O . LYS D 2 71 ? -9.806 -15.089 7.576 1.00 21.71 71 LYS D O 1
ATOM 5490 N N . ASP D 2 72 ? -10.961 -13.657 8.876 1.00 23.57 72 ASP D N 1
ATOM 5491 C CA . ASP D 2 72 ? -12.281 -14.155 8.528 1.00 26.14 72 ASP D CA 1
ATOM 5492 C C . ASP D 2 72 ? -13.126 -12.944 8.173 1.00 32.52 72 ASP D C 1
ATOM 5493 O O . ASP D 2 72 ? -13.536 -12.191 9.063 1.00 29.67 72 ASP D O 1
ATOM 5498 N N . ASN D 2 73 ? -13.384 -12.758 6.876 1.00 33.57 73 ASN D N 1
ATOM 5499 C CA . ASN D 2 73 ? -14.088 -11.559 6.433 1.00 28.94 73 ASN D CA 1
ATOM 5500 C C . ASN D 2 73 ? -15.486 -11.484 7.028 1.00 27.74 73 ASN D C 1
ATOM 5501 O O . ASN D 2 73 ? -15.953 -10.399 7.395 1.00 29.71 73 ASN D O 1
ATOM 5506 N N . SER D 2 74 ? -16.178 -12.623 7.121 1.00 34.15 74 SER D N 1
ATOM 5507 C CA . SER D 2 74 ? -17.560 -12.601 7.590 1.00 31.95 74 SER D CA 1
ATOM 5508 C C . SER D 2 74 ? -17.651 -12.265 9.067 1.00 30.94 74 SER D C 1
ATOM 5509 O O . SER D 2 74 ? -18.606 -11.599 9.484 1.00 30.80 74 SER D O 1
ATOM 5512 N N . LYS D 2 75 ? -16.667 -12.690 9.858 1.00 30.24 75 LYS D N 1
ATOM 5513 C CA . LYS D 2 75 ? -16.642 -12.391 11.279 1.00 30.46 75 LYS D CA 1
ATOM 5514 C C . LYS D 2 75 ? -15.955 -11.067 11.588 1.00 29.70 75 LYS D C 1
ATOM 5515 O O . LYS D 2 75 ? -15.941 -10.659 12.752 1.00 24.78 75 LYS D O 1
ATOM 5521 N N . SER D 2 76 ? -15.416 -10.378 10.577 1.00 31.16 76 SER D N 1
ATOM 5522 C CA . SER D 2 76 ? -14.675 -9.126 10.769 1.00 29.79 76 SER D CA 1
ATOM 5523 C C . SER D 2 76 ? -13.523 -9.305 11.756 1.00 25.04 76 SER D C 1
ATOM 5524 O O . SER D 2 76 ? -13.254 -8.436 12.587 1.00 22.96 76 SER D O 1
ATOM 5527 N N . GLN D 2 77 ? -12.834 -10.441 11.663 1.00 18.66 77 GLN D N 1
ATOM 5528 C CA . GLN D 2 77 ? -11.764 -10.787 12.586 1.00 23.81 77 GLN D CA 1
ATOM 5529 C C . GLN D 2 77 ? -10.460 -11.016 11.834 1.00 24.67 77 GLN D C 1
ATOM 5530 O O . GLN D 2 77 ? -10.440 -11.673 10.788 1.00 21.98 77 GLN D O 1
ATOM 5536 N N . VAL D 2 78 ? -9.373 -10.483 12.384 1.00 23.05 78 VAL D N 1
ATOM 5537 C CA . VAL D 2 78 ? -8.024 -10.713 11.881 1.00 23.90 78 VAL D CA 1
ATOM 5538 C C . VAL D 2 78 ? -7.252 -11.460 12.955 1.00 26.11 78 VAL D C 1
ATOM 5539 O O . VAL D 2 78 ? -7.343 -11.117 14.141 1.00 28.55 78 VAL D O 1
ATOM 5543 N N . PHE D 2 79 ? -6.498 -12.483 12.546 1.00 23.36 79 PHE D N 1
ATOM 5544 C CA . PHE D 2 79 ? -5.795 -13.367 13.473 1.00 23.08 79 PHE D CA 1
ATOM 5545 C C . PHE D 2 79 ? -4.292 -13.219 13.292 1.00 27.97 79 PHE D C 1
ATOM 5546 O O . PHE D 2 79 ? -3.766 -13.430 12.193 1.00 29.53 79 PHE D O 1
ATOM 5554 N N . PHE D 2 80 ? -3.610 -12.882 14.375 1.00 30.15 80 PHE D N 1
ATOM 5555 C CA . PHE D 2 80 ? -2.176 -12.653 14.386 1.00 26.21 80 PHE D CA 1
ATOM 5556 C C . PHE D 2 80 ? -1.523 -13.765 15.187 1.00 25.68 80 PHE D C 1
ATOM 5557 O O . PHE D 2 80 ? -1.922 -14.026 16.328 1.00 27.81 80 PHE D O 1
ATOM 5565 N N . LYS D 2 81 ? -0.514 -14.407 14.608 1.00 27.53 81 LYS D N 1
ATOM 5566 C CA . LYS D 2 81 ? 0.154 -15.501 15.299 1.00 27.85 81 LYS D CA 1
ATOM 5567 C C . LYS D 2 81 ? 1.652 -15.407 15.069 1.00 29.13 81 LYS D C 1
ATOM 5568 O O . LYS D 2 81 ? 2.101 -15.278 13.927 1.00 32.89 81 LYS D O 1
ATOM 5574 N N . MET D 2 82 ? 2.417 -15.450 16.159 1.00 35.68 82 MET D N 1
ATOM 5575 C CA . MET D 2 82 ? 3.871 -15.356 16.114 1.00 32.74 82 MET D CA 1
ATOM 5576 C C . MET D 2 82 ? 4.463 -16.457 16.980 1.00 37.42 82 MET D C 1
ATOM 5577 O O . MET D 2 82 ? 3.951 -16.745 18.067 1.00 36.66 82 MET D O 1
ATOM 5582 N N . ASN D 2 83 ? 5.545 -17.062 16.498 1.00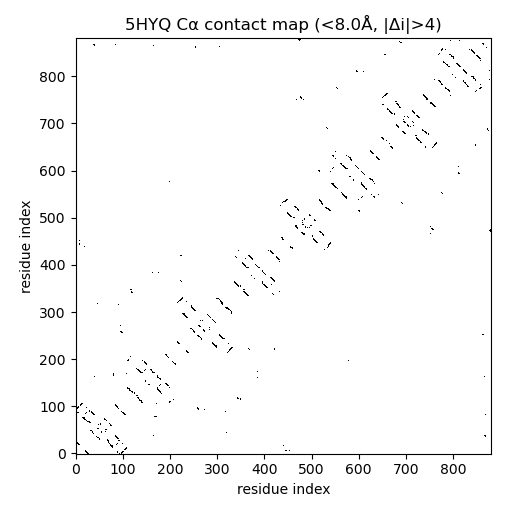 41.59 83 ASN D N 1
ATOM 5583 C CA . ASN D 2 83 ? 6.081 -18.289 17.065 1.00 35.13 83 ASN D CA 1
ATOM 5584 C C . ASN D 2 83 ? 7.441 -18.065 17.709 1.00 34.97 83 ASN D C 1
ATOM 5585 O O . ASN D 2 83 ? 8.166 -17.123 17.379 1.00 32.26 83 ASN D O 1
ATOM 5590 N N . SER D 2 84 ? 7.778 -18.962 18.637 1.00 36.41 84 SER D N 1
ATOM 5591 C CA . SER D 2 84 ? 9.087 -18.990 19.286 1.00 35.96 84 SER D CA 1
ATOM 5592 C C . SER D 2 84 ? 9.413 -17.643 19.925 1.00 38.72 84 SER D C 1
ATOM 5593 O O . SER D 2 84 ? 10.340 -16.938 19.522 1.00 36.16 84 SER D O 1
ATOM 5596 N N . LEU D 2 85 ? 8.629 -17.292 20.937 1.00 40.31 85 LEU D N 1
ATOM 5597 C CA . LEU D 2 85 ? 8.789 -16.000 21.579 1.00 40.17 85 LEU D CA 1
ATOM 5598 C C . LEU D 2 85 ? 9.902 -16.044 22.615 1.00 33.02 85 LEU D C 1
ATOM 5599 O O . LEU D 2 85 ? 10.108 -17.059 23.289 1.00 32.50 85 LEU D O 1
ATOM 5604 N N . GLN D 2 86 ? 10.618 -14.932 22.737 1.00 29.19 86 GLN D N 1
ATOM 5605 C CA . GLN D 2 86 ? 11.683 -14.784 23.715 1.00 34.06 86 GLN D CA 1
ATOM 5606 C C . GLN D 2 86 ? 11.399 -13.571 24.598 1.00 33.55 86 GLN D C 1
ATOM 5607 O O . GLN D 2 86 ? 10.423 -12.842 24.396 1.00 31.78 86 GLN D O 1
ATOM 5613 N N . SER D 2 87 ? 12.261 -13.374 25.596 1.00 27.71 87 SER D N 1
ATOM 5614 C CA . SER D 2 87 ? 12.093 -12.252 26.511 1.00 31.39 87 SER D CA 1
ATOM 5615 C C . SER D 2 87 ? 11.896 -10.952 25.748 1.00 25.58 87 SER D C 1
ATOM 5616 O O . SER D 2 87 ? 10.929 -10.224 25.990 1.00 30.20 87 SER D O 1
ATOM 5619 N N . ASN D 2 88 ? 12.791 -10.656 24.803 1.00 26.74 88 ASN D N 1
ATOM 5620 C CA . ASN D 2 88 ? 12.711 -9.371 24.118 1.00 33.84 88 ASN D CA 1
ATOM 5621 C C . ASN D 2 88 ? 11.532 -9.275 23.152 1.00 29.97 88 ASN D C 1
ATOM 5622 O O . ASN D 2 88 ? 11.415 -8.258 22.470 1.00 34.04 88 ASN D O 1
ATOM 5627 N N . ASP D 2 89 ? 10.657 -10.274 23.072 1.00 24.22 89 ASP D N 1
ATOM 5628 C CA . ASP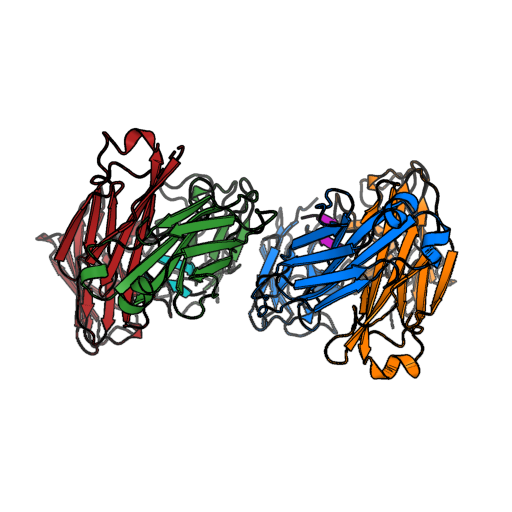 D 2 89 ? 9.394 -10.106 22.370 1.00 24.07 89 ASP D CA 1
ATOM 5629 C C . ASP D 2 89 ? 8.299 -9.562 23.280 1.00 27.12 89 ASP D C 1
ATOM 5630 O O . ASP D 2 89 ? 7.182 -9.310 22.806 1.00 19.90 89 ASP D O 1
ATOM 5635 N N . THR D 2 90 ? 8.597 -9.377 24.569 1.00 24.50 90 THR D N 1
ATOM 5636 C CA . THR D 2 90 ? 7.679 -8.704 25.479 1.00 24.63 90 THR D CA 1
ATOM 5637 C C . THR D 2 90 ? 7.403 -7.308 24.946 1.00 22.36 90 THR D C 1
ATOM 5638 O O . THR D 2 90 ? 8.340 -6.538 24.708 1.00 23.92 90 THR D O 1
ATOM 5642 N N . ALA D 2 91 ? 6.127 -6.985 24.741 1.00 21.22 91 ALA D N 1
ATOM 5643 C CA . ALA D 2 91 ? 5.790 -5.741 24.056 1.00 24.80 91 ALA D CA 1
ATOM 5644 C C . ALA D 2 91 ? 4.277 -5.560 24.027 1.00 21.23 91 ALA D C 1
ATOM 5645 O O . ALA D 2 91 ? 3.509 -6.464 24.367 1.00 20.85 91 ALA D O 1
ATOM 5647 N N . ILE D 2 92 ? 3.867 -4.368 23.603 1.00 16.70 92 ILE D N 1
ATOM 5648 C CA . ILE D 2 92 ? 2.483 -4.075 23.269 1.00 20.02 92 ILE D CA 1
ATOM 5649 C C . ILE D 2 92 ? 2.308 -4.289 21.771 1.00 24.11 92 ILE D C 1
ATOM 5650 O O . ILE D 2 92 ? 3.097 -3.767 20.969 1.00 20.08 92 ILE D O 1
ATOM 5655 N N . TYR D 2 93 ? 1.290 -5.072 21.398 1.00 22.67 93 TYR D N 1
ATOM 5656 C CA . TYR D 2 93 ? 1.010 -5.429 20.012 1.00 20.54 93 TYR D CA 1
ATOM 5657 C C . TYR D 2 93 ? -0.296 -4.783 19.578 1.00 23.60 93 TYR D C 1
ATOM 5658 O O . TYR D 2 93 ? -1.308 -4.902 20.278 1.00 19.56 93 TYR D O 1
ATOM 5667 N N . TYR D 2 94 ? -0.269 -4.080 18.442 1.00 16.62 94 TYR D N 1
ATOM 5668 C CA . TYR D 2 94 ? -1.452 -3.403 17.932 1.00 22.13 94 TYR D CA 1
ATOM 5669 C C . TYR D 2 94 ? -1.817 -3.939 16.558 1.00 24.60 94 TYR D C 1
ATOM 5670 O O . TYR D 2 94 ? -0.948 -4.249 15.741 1.00 17.02 94 TYR D O 1
ATOM 5679 N N . CYS D 2 95 ? -3.110 -4.007 16.297 1.00 21.22 95 CYS D N 1
ATOM 5680 C CA . CYS D 2 95 ? -3.586 -3.981 14.927 1.00 26.06 95 CYS D CA 1
ATOM 5681 C C . CYS D 2 95 ? -3.926 -2.535 14.568 1.00 22.96 95 CYS D C 1
ATOM 5682 O O . CYS D 2 95 ? -4.176 -1.698 15.444 1.00 23.67 95 CYS D O 1
ATOM 5685 N N . ALA D 2 96 ? -3.903 -2.239 13.270 1.00 16.01 96 ALA D N 1
ATOM 5686 C CA . ALA D 2 96 ? -4.071 -0.865 12.827 1.00 20.69 96 ALA D CA 1
ATOM 5687 C C . ALA D 2 96 ? -4.606 -0.849 11.397 1.00 16.87 96 ALA D C 1
ATOM 5688 O O . ALA D 2 96 ? -4.359 -1.770 10.618 1.00 16.76 96 ALA D O 1
ATOM 5690 N N . ARG D 2 97 ? -5.349 0.208 11.068 1.00 21.04 97 ARG D N 1
ATOM 5691 C CA . ARG D 2 97 ? -5.888 0.421 9.729 1.00 20.10 97 ARG D CA 1
ATOM 5692 C C . ARG D 2 97 ? -5.416 1.758 9.173 1.00 18.83 97 ARG D C 1
ATOM 5693 O O . ARG D 2 97 ? -5.303 2.746 9.905 1.00 20.31 97 ARG D O 1
ATOM 5701 N N . ALA D 2 98 ? -5.162 1.784 7.867 1.00 16.13 98 ALA D N 1
ATOM 5702 C CA . ALA D 2 98 ? -4.747 2.998 7.183 1.00 21.66 98 ALA D CA 1
ATOM 5703 C C . ALA D 2 98 ? -5.966 3.787 6.703 1.00 23.16 98 ALA D C 1
ATOM 5704 O O . ALA D 2 98 ? -7.068 3.253 6.588 1.00 24.16 98 ALA D O 1
ATOM 5706 N N . LEU D 2 99 ? -5.761 5.092 6.455 1.00 27.35 99 LEU D N 1
ATOM 5707 C CA . LEU D 2 99 ? -6.799 5.896 5.805 1.00 25.34 99 LEU D CA 1
ATOM 5708 C C . LEU D 2 99 ? -7.207 5.296 4.465 1.00 29.40 99 LEU D C 1
ATOM 5709 O O . LEU D 2 99 ? -8.382 5.333 4.086 1.00 26.86 99 LEU D O 1
ATOM 5714 N N . THR D 2 100 ? -6.246 4.758 3.733 1.00 30.63 100 THR D N 1
ATOM 5715 C CA . THR D 2 100 ? -6.449 4.288 2.377 1.00 29.27 100 THR D CA 1
ATOM 5716 C C . THR D 2 100 ? -6.237 2.782 2.313 1.00 31.26 100 THR D C 1
ATOM 5717 O O . THR D 2 100 ? -5.417 2.222 3.052 1.00 29.04 100 THR D O 1
ATOM 5721 N N . TYR D 2 101 ? -6.977 2.123 1.419 1.00 23.22 101 TYR D N 1
ATOM 5722 C CA . TYR D 2 101 ? -6.927 0.665 1.385 1.00 23.92 101 TYR D CA 1
ATOM 5723 C C . TYR D 2 101 ? -5.515 0.142 1.120 1.00 26.44 101 TYR D C 1
ATOM 5724 O O . TYR D 2 101 ? -5.169 -0.958 1.572 1.00 21.69 101 TYR D O 1
ATOM 5733 N N . TYR D 2 102 ? -4.681 0.919 0.418 1.00 23.14 102 TYR D N 1
ATOM 5734 C CA . TYR D 2 102 ? -3.354 0.472 0.005 1.00 24.76 102 TYR D CA 1
ATOM 5735 C C . TYR D 2 102 ? -2.201 1.086 0.800 1.00 19.13 102 TYR D C 1
ATOM 5736 O O . TYR D 2 102 ? -1.052 0.661 0.614 1.00 20.56 102 TYR D O 1
ATOM 5745 N N . ASP D 2 103 ? -2.463 2.073 1.649 1.00 15.82 103 ASP D N 1
ATOM 5746 C CA . ASP D 2 103 ? -1.435 2.954 2.188 1.00 23.10 103 ASP D CA 1
ATOM 5747 C C . ASP D 2 103 ? -1.005 2.497 3.586 1.00 24.35 103 ASP D C 1
ATOM 5748 O O . ASP D 2 103 ? -1.416 1.444 4.086 1.00 20.36 103 ASP D O 1
ATOM 5753 N N . TYR D 2 104 ? -0.162 3.300 4.233 1.00 25.18 104 TYR D N 1
ATOM 5754 C CA . TYR D 2 104 ? 0.423 2.937 5.518 1.00 21.49 104 TYR D CA 1
ATOM 5755 C C . TYR D 2 104 ? 0.310 4.051 6.552 1.00 24.08 104 TYR D C 1
ATOM 5756 O O . TYR D 2 104 ? 1.067 4.058 7.528 1.00 23.23 104 TYR D O 1
ATOM 5765 N N . GLU D 2 105 ? -0.582 5.016 6.349 1.00 25.11 105 GLU D N 1
ATOM 5766 C CA . GLU D 2 105 ? -0.812 6.069 7.332 1.00 21.82 105 GLU D CA 1
ATOM 5767 C C . GLU D 2 105 ? -1.895 5.563 8.279 1.00 27.26 105 GLU D C 1
ATOM 5768 O O . GLU D 2 105 ? -3.073 5.494 7.914 1.00 24.87 105 GLU D O 1
ATOM 5774 N N . PHE D 2 106 ? -1.484 5.207 9.494 1.00 24.90 106 PHE D N 1
ATOM 5775 C CA . PHE D 2 106 ? -2.299 4.436 10.427 1.00 22.96 106 PHE D CA 1
ATOM 5776 C C . PHE D 2 106 ? -3.197 5.377 11.223 1.00 22.00 106 PHE D C 1
ATOM 5777 O O . PHE D 2 106 ? -2.839 5.867 12.296 1.00 21.04 106 PHE D O 1
ATOM 5785 N N . ALA D 2 107 ? -4.394 5.612 10.685 1.00 20.75 107 ALA D N 1
ATOM 5786 C CA . ALA D 2 107 ? -5.347 6.521 11.299 1.00 21.06 107 ALA D CA 1
ATOM 5787 C C . ALA D 2 107 ? -6.188 5.858 12.385 1.00 17.48 107 ALA D C 1
ATOM 5788 O O . ALA D 2 107 ? -6.776 6.566 13.204 1.00 20.66 107 ALA D O 1
ATOM 5790 N N . TYR D 2 108 ? -6.258 4.529 12.422 1.00 20.99 108 TYR D N 1
ATOM 5791 C CA . TYR D 2 108 ? -7.129 3.824 13.356 1.00 20.51 108 TYR D CA 1
ATOM 5792 C C . TYR D 2 108 ? -6.346 2.695 13.999 1.00 19.89 108 TYR D C 1
ATOM 5793 O O . TYR D 2 108 ? -5.777 1.853 13.296 1.00 18.11 108 TYR D O 1
ATOM 5802 N N . TRP D 2 109 ? -6.307 2.680 15.331 1.00 25.07 109 TRP D N 1
ATOM 5803 C CA . TRP D 2 109 ? -5.531 1.689 16.061 1.00 19.29 109 TRP D CA 1
ATOM 5804 C C . TRP D 2 109 ? -6.435 0.875 16.969 1.00 23.83 109 TRP D C 1
ATOM 5805 O O . TRP D 2 109 ? -7.483 1.355 17.416 1.00 22.52 109 TRP D O 1
ATOM 5816 N N . GLY D 2 110 ? -6.026 -0.372 17.219 1.00 21.44 110 GLY D N 1
ATOM 5817 C CA . GLY D 2 110 ? -6.572 -1.111 18.340 1.00 20.32 110 GLY D CA 1
ATOM 5818 C C . GLY D 2 110 ? -6.090 -0.519 19.646 1.00 19.78 110 GLY D C 1
ATOM 5819 O O . GLY D 2 110 ? -5.271 0.400 19.681 1.00 21.04 110 GLY D O 1
ATOM 5820 N N . GLN D 2 111 ? -6.602 -1.053 20.751 1.00 16.57 111 GLN D N 1
ATOM 5821 C CA . GLN D 2 111 ? -6.151 -0.565 22.055 1.00 19.76 111 GLN D CA 1
ATOM 5822 C C . GLN D 2 111 ? -4.816 -1.160 22.474 1.00 16.02 111 GLN D C 1
ATOM 5823 O O . GLN D 2 111 ? -4.291 -0.779 23.523 1.00 12.63 111 GLN D O 1
ATOM 5829 N N . GLY D 2 112 ? -4.255 -2.081 21.689 1.00 21.92 112 GLY D N 1
ATOM 5830 C CA . GLY D 2 112 ? -3.002 -2.721 22.046 1.00 19.64 112 GLY D CA 1
ATOM 5831 C C . GLY D 2 112 ? -3.169 -3.876 23.013 1.00 19.97 112 GLY D C 1
ATOM 5832 O O . GLY D 2 112 ? -4.105 -3.901 23.811 1.00 23.51 112 GLY D O 1
ATOM 5833 N N . THR D 2 113 ? -2.273 -4.853 22.937 1.00 24.61 113 THR D N 1
ATOM 5834 C CA . THR D 2 113 ? -2.305 -6.030 23.795 1.00 20.27 113 THR D CA 1
ATOM 5835 C C . THR D 2 113 ? -0.923 -6.187 24.399 1.00 22.17 113 THR D C 1
ATOM 5836 O O . THR D 2 113 ? 0.051 -6.390 23.665 1.00 20.61 113 THR D O 1
ATOM 5840 N N . LEU D 2 114 ? -0.836 -6.070 25.729 1.00 22.64 114 LEU D N 1
ATOM 5841 C CA . LEU D 2 114 ? 0.439 -6.212 26.430 1.00 18.44 114 LEU D CA 1
ATOM 5842 C C . LEU D 2 114 ? 0.738 -7.699 26.586 1.00 20.48 114 LEU D C 1
ATOM 5843 O O . LEU D 2 114 ? 0.077 -8.402 27.360 1.00 21.77 114 LEU D O 1
ATOM 5848 N N . VAL D 2 115 ? 1.734 -8.172 25.845 1.00 20.96 115 VAL D N 1
ATOM 5849 C CA . VAL D 2 115 ? 2.154 -9.568 25.849 1.00 20.31 115 VAL D CA 1
ATOM 5850 C C . VAL D 2 115 ? 3.458 -9.653 26.635 1.00 22.33 115 VAL D C 1
ATOM 5851 O O . VAL D 2 115 ? 4.440 -8.975 26.302 1.00 23.12 115 VAL D O 1
ATOM 5855 N N . THR D 2 116 ? 3.459 -10.449 27.698 1.00 22.19 116 THR D N 1
ATOM 5856 C CA . THR D 2 116 ? 4.653 -10.681 28.494 1.00 22.26 116 THR D CA 1
ATOM 5857 C C . THR D 2 116 ? 5.165 -12.077 28.190 1.00 25.64 116 THR D C 1
ATOM 5858 O O . THR D 2 116 ? 4.394 -13.040 28.223 1.00 26.49 116 THR D O 1
ATOM 5862 N N . VAL D 2 117 ? 6.448 -12.189 27.874 1.00 23.82 117 VAL D N 1
ATOM 5863 C CA . VAL D 2 117 ? 7.083 -13.487 27.700 1.00 24.98 117 VAL D CA 1
ATOM 5864 C C . VAL D 2 117 ? 7.907 -13.766 28.945 1.00 27.78 117 VAL D C 1
ATOM 5865 O O . VAL D 2 117 ? 8.828 -13.010 29.278 1.00 23.63 117 VAL D O 1
ATOM 5869 N N . SER D 2 118 ? 7.553 -14.837 29.646 1.00 30.84 118 SER D N 1
ATOM 5870 C CA . SER D 2 118 ? 8.165 -15.150 30.925 1.00 28.16 118 SER D CA 1
ATOM 5871 C C . SER D 2 118 ? 7.812 -16.583 31.280 1.00 30.14 118 SER D C 1
ATOM 5872 O O . SER D 2 118 ? 6.746 -17.081 30.900 1.00 32.75 118 SER D O 1
ATOM 5875 N N . ALA D 2 119 ? 8.722 -17.240 32.001 1.00 31.64 119 ALA D N 1
ATOM 5876 C CA . ALA D 2 119 ? 8.476 -18.594 32.484 1.00 35.28 119 ALA D CA 1
ATOM 5877 C C . ALA D 2 119 ? 7.621 -18.636 33.757 1.00 40.65 119 ALA D C 1
ATOM 5878 O O . ALA D 2 119 ? 7.117 -19.709 34.121 1.00 41.41 119 ALA D O 1
ATOM 5880 N N . ALA D 2 120 ? 7.407 -17.495 34.407 1.00 32.42 120 ALA D N 1
ATOM 5881 C CA . ALA D 2 120 ? 6.673 -17.420 35.660 1.00 32.07 120 ALA D CA 1
ATOM 5882 C C . ALA D 2 120 ? 5.185 -17.749 35.466 1.00 27.22 120 ALA D C 1
ATOM 5883 O O . ALA D 2 120 ? 4.705 -18.020 34.365 1.00 29.68 120 ALA D O 1
ATOM 5885 N N . SER D 2 121 ? 4.441 -17.707 36.566 1.00 25.53 121 SER D N 1
ATOM 5886 C CA . SER D 2 121 ? 3.027 -18.044 36.577 1.00 22.31 121 SER D CA 1
ATOM 5887 C C . SER D 2 121 ? 2.180 -16.784 36.652 1.00 23.41 121 SER D C 1
ATOM 5888 O O . SER D 2 121 ? 2.618 -15.757 37.169 1.00 26.20 121 SER D O 1
ATOM 5891 N N . THR D 2 122 ? 0.954 -16.882 36.138 1.00 20.79 122 THR D N 1
ATOM 5892 C CA . THR D 2 122 ? -0.038 -15.833 36.328 1.00 21.16 122 THR D CA 1
ATOM 5893 C C . THR D 2 122 ? -0.551 -15.857 37.767 1.00 23.65 122 THR D C 1
ATOM 5894 O O . THR D 2 122 ? -0.909 -16.916 38.290 1.00 22.39 122 THR D O 1
ATOM 5898 N N . LYS D 2 123 ? -0.572 -14.689 38.412 1.00 21.17 123 LYS D N 1
ATOM 5899 C CA . LYS D 2 123 ? -1.108 -14.533 39.761 1.00 20.96 123 LYS D CA 1
ATOM 5900 C C . LYS D 2 123 ? -1.960 -13.269 39.831 1.00 17.87 123 LYS D C 1
ATOM 5901 O O . LYS D 2 123 ? -1.544 -12.205 39.362 1.00 15.71 123 LYS D O 1
ATOM 5907 N N . GLY D 2 124 ? -3.163 -13.388 40.384 1.00 17.79 124 GLY D N 1
ATOM 5908 C CA . GLY D 2 124 ? -4.018 -12.241 40.570 1.00 16.14 124 GLY D CA 1
ATOM 5909 C C . GLY D 2 124 ? -3.598 -11.453 41.796 1.00 17.00 124 GLY D C 1
ATOM 5910 O O . GLY D 2 124 ? -2.947 -11.980 42.703 1.00 22.06 124 GLY D O 1
ATOM 5911 N N . PRO D 2 125 ? -3.956 -10.177 41.848 1.00 17.77 125 PRO D N 1
ATOM 5912 C CA . PRO D 2 125 ? -3.530 -9.331 42.966 1.00 17.70 125 PRO D CA 1
ATOM 5913 C C . PRO D 2 125 ? -4.410 -9.507 44.199 1.00 20.18 125 PRO D C 1
ATOM 5914 O O . PRO D 2 125 ? -5.531 -10.014 44.136 1.00 18.67 125 PRO D O 1
ATOM 5918 N N . SER D 2 126 ? -3.875 -9.064 45.337 1.00 15.02 126 SER D N 1
ATOM 5919 C CA . SER D 2 126 ? -4.692 -8.710 46.488 1.00 18.03 126 SER D CA 1
ATOM 5920 C C . SER D 2 126 ? -4.895 -7.201 46.474 1.00 20.73 126 SER D C 1
ATOM 5921 O O . SER D 2 126 ? -4.017 -6.450 46.041 1.00 18.06 126 SER D O 1
ATOM 5924 N N . VAL D 2 127 ? -6.062 -6.766 46.946 1.00 19.08 127 VAL D N 1
ATOM 5925 C CA . VAL D 2 127 ? -6.449 -5.360 46.934 1.00 19.04 127 VAL D CA 1
ATOM 5926 C C . VAL D 2 127 ? -6.730 -4.934 48.367 1.00 18.63 127 VAL D C 1
ATOM 5927 O O . VAL D 2 127 ? -7.614 -5.498 49.018 1.00 19.62 127 VAL D O 1
ATOM 5931 N N . PHE D 2 128 ? -6.008 -3.917 48.841 1.00 17.84 128 PHE D N 1
ATOM 5932 C CA . PHE D 2 128 ? -6.070 -3.457 50.217 1.00 15.31 128 PHE D CA 1
ATOM 5933 C C . PHE D 2 128 ? -6.427 -1.979 50.254 1.00 19.96 128 PHE D C 1
ATOM 5934 O O . PHE D 2 128 ? -6.034 -1.225 49.357 1.00 16.85 128 PHE D O 1
ATOM 5942 N N . PRO D 2 129 ? -7.146 -1.532 51.284 1.00 22.00 129 PRO D N 1
ATOM 5943 C CA . PRO D 2 129 ? -7.505 -0.111 51.375 1.00 18.47 129 PRO D CA 1
ATOM 5944 C C . PRO D 2 129 ? -6.330 0.752 51.802 1.00 17.18 129 PRO D C 1
ATOM 5945 O O . PRO D 2 129 ? -5.574 0.395 52.707 1.00 17.20 129 PRO D O 1
ATOM 5949 N N . LEU D 2 130 ? -6.186 1.904 51.131 1.00 17.30 130 LEU D N 1
ATOM 5950 C CA . LEU D 2 130 ? -5.350 3.006 51.605 1.00 19.29 130 LEU D CA 1
ATOM 5951 C C . LEU D 2 130 ? -6.305 4.004 52.245 1.00 20.91 130 LEU D C 1
ATOM 5952 O O . LEU D 2 130 ? -6.918 4.828 51.557 1.00 19.72 130 LEU D O 1
ATOM 5957 N N . ALA D 2 131 ? -6.442 3.919 53.543 1.00 19.06 131 ALA D N 1
ATOM 5958 C CA . ALA D 2 131 ? -7.535 4.648 54.163 1.00 28.23 131 ALA D CA 1
ATOM 5959 C C . ALA D 2 131 ? -7.038 5.763 55.062 1.00 27.76 131 ALA D C 1
ATOM 5960 O O . ALA D 2 131 ? -6.074 5.576 55.818 1.00 27.60 131 ALA D O 1
ATOM 5962 N N . PRO D 2 132 ? -7.709 6.921 55.031 1.00 35.19 132 PRO D N 1
ATOM 5963 C CA . PRO D 2 132 ? -7.528 7.994 56.014 1.00 29.42 132 PRO D CA 1
ATOM 5964 C C . PRO D 2 132 ? -8.151 7.618 57.353 1.00 33.50 132 PRO D C 1
ATOM 5965 O O . PRO D 2 132 ? -7.594 7.994 58.388 1.00 58.14 132 PRO D O 1
ATOM 5969 N N . GLY D 2 140 ? -9.338 20.444 54.415 1.00 31.67 140 GLY D N 1
ATOM 5970 C CA . GLY D 2 140 ? -10.403 19.464 54.525 1.00 28.33 140 GLY D CA 1
ATOM 5971 C C . GLY D 2 140 ? -10.443 18.491 53.352 1.00 29.87 140 GLY D C 1
ATOM 5972 O O . GLY D 2 140 ? -11.500 17.953 53.008 1.00 30.28 140 GLY D O 1
ATOM 5973 N N . THR D 2 141 ? -9.291 18.261 52.732 1.00 18.70 141 THR D N 1
ATOM 5974 C CA . THR D 2 141 ? -9.167 17.290 51.656 1.00 18.01 141 THR D CA 1
ATOM 5975 C C . THR D 2 141 ? -8.578 16.001 52.199 1.00 21.23 141 THR D C 1
ATOM 5976 O O . THR D 2 141 ? -7.536 16.024 52.852 1.00 20.88 141 THR D O 1
ATOM 5980 N N . ALA D 2 142 ? -9.237 14.885 51.916 1.00 22.78 142 ALA D N 1
ATOM 5981 C CA . ALA D 2 142 ? -8.749 13.565 52.281 1.00 18.87 142 ALA D CA 1
ATOM 5982 C C . ALA D 2 142 ? -8.233 12.826 51.048 1.00 22.88 142 ALA D C 1
ATOM 5983 O O . ALA D 2 142 ? -8.732 13.001 49.929 1.00 19.69 142 ALA D O 1
ATOM 5985 N N . ALA D 2 143 ? -7.214 12.010 51.258 1.00 18.13 143 ALA D N 1
ATOM 5986 C CA . ALA D 2 143 ? -6.735 11.098 50.240 1.00 17.42 143 ALA D CA 1
ATOM 5987 C C . ALA D 2 143 ? -7.130 9.693 50.648 1.00 14.99 143 ALA D C 1
ATOM 5988 O O . ALA D 2 143 ? -7.109 9.352 51.833 1.00 21.63 143 ALA D O 1
ATOM 5990 N N . LEU D 2 144 ? -7.517 8.888 49.671 1.00 14.10 144 LEU D N 1
ATOM 5991 C CA . LEU D 2 144 ? -7.763 7.484 49.927 1.00 18.51 144 LEU D CA 1
ATOM 5992 C C . LEU D 2 144 ? -7.340 6.735 48.675 1.00 16.80 144 LEU D C 1
ATOM 5993 O O . LEU D 2 144 ? -7.150 7.339 47.611 1.00 20.73 144 LEU D O 1
ATOM 5998 N N . GLY D 2 145 ? -7.148 5.428 48.806 1.00 14.66 145 GLY D N 1
ATOM 5999 C CA . GLY D 2 145 ? -6.658 4.714 47.649 1.00 12.60 145 GLY D CA 1
ATOM 6000 C C . GLY D 2 145 ? -6.788 3.214 47.781 1.00 14.03 145 GLY D C 1
ATOM 6001 O O . GLY D 2 145 ? -7.371 2.695 48.738 1.00 11.54 145 GLY D O 1
ATOM 6002 N N . CYS D 2 146 ? -6.222 2.525 46.786 1.00 12.87 146 CYS D N 1
ATOM 6003 C CA . CYS D 2 146 ? -6.209 1.070 46.719 1.00 15.03 146 CYS D CA 1
ATOM 6004 C C . CYS D 2 146 ? -4.805 0.595 46.395 1.00 17.89 146 CYS D C 1
ATOM 6005 O O . CYS D 2 146 ? -4.174 1.087 45.451 1.00 15.53 146 CYS D O 1
ATOM 6008 N N . LEU D 2 147 ? -4.325 -0.359 47.185 1.00 21.66 147 LEU D N 1
ATOM 6009 C CA . LEU D 2 147 ? -3.032 -0.996 46.976 1.00 16.31 147 LEU D CA 1
ATOM 6010 C C . LEU D 2 147 ? -3.289 -2.302 46.239 1.00 18.53 147 LEU D C 1
ATOM 6011 O O . LEU D 2 147 ? -3.937 -3.208 46.770 1.00 20.32 147 LEU D O 1
ATOM 6016 N N . VAL D 2 148 ? -2.815 -2.381 45.009 1.00 17.38 148 VAL D N 1
ATOM 6017 C CA . VAL D 2 148 ? -3.047 -3.534 44.152 1.00 20.67 148 VAL D CA 1
ATOM 6018 C C . VAL D 2 148 ? -1.717 -4.277 44.106 1.00 19.74 148 VAL D C 1
ATOM 6019 O O . VAL D 2 148 ? -0.775 -3.861 43.421 1.00 16.80 148 VAL D O 1
ATOM 6023 N N . LYS D 2 149 ? -1.637 -5.370 44.868 1.00 18.16 149 LYS D N 1
ATOM 6024 C CA . LYS D 2 149 ? -0.376 -5.944 45.318 1.00 19.42 149 LYS D CA 1
ATOM 6025 C C . LYS D 2 149 ? -0.206 -7.388 44.853 1.00 15.34 149 LYS D C 1
ATOM 6026 O O . LYS D 2 149 ? -1.144 -8.184 44.904 1.00 15.80 149 LYS D O 1
ATOM 6032 N N . ASP D 2 150 ? 1.005 -7.714 44.403 1.00 20.50 150 ASP D N 1
ATOM 6033 C CA . ASP D 2 150 ? 1.461 -9.082 44.165 1.00 16.61 150 ASP D CA 1
ATOM 6034 C C . ASP D 2 150 ? 0.738 -9.777 43.011 1.00 18.31 150 ASP D C 1
ATOM 6035 O O . ASP D 2 150 ? 0.147 -10.845 43.201 1.00 17.92 150 ASP D O 1
ATOM 6040 N N . TYR D 2 151 ? 0.817 -9.211 41.804 1.00 19.92 151 TYR D N 1
ATOM 6041 C CA . TYR D 2 151 ? 0.207 -9.810 40.624 1.00 13.53 151 TYR D CA 1
ATOM 6042 C C . TYR D 2 151 ? 1.238 -9.940 39.514 1.00 15.87 151 TYR D C 1
ATOM 6043 O O . TYR D 2 151 ? 2.266 -9.261 39.504 1.00 21.07 151 TYR D O 1
ATOM 6052 N N . PHE D 2 152 ? 0.940 -10.826 38.574 1.00 14.27 152 PHE D N 1
ATOM 6053 C CA . PHE D 2 152 ? 1.773 -11.044 37.409 1.00 14.60 152 PHE D CA 1
ATOM 6054 C C . PHE D 2 152 ? 0.914 -11.705 36.323 1.00 19.31 152 PHE D C 1
ATOM 6055 O O . PHE D 2 152 ? 0.093 -12.570 36.617 1.00 21.31 152 PHE D O 1
ATOM 6063 N N . PRO D 2 153 ? 1.086 -11.293 35.064 1.00 18.62 153 PRO D N 1
ATOM 6064 C CA . PRO D 2 153 ? 1.937 -10.184 34.634 1.00 17.92 153 PRO D CA 1
ATOM 6065 C C . PRO D 2 153 ? 1.152 -8.883 34.605 1.00 18.31 153 PRO D C 1
ATOM 6066 O O . PRO D 2 153 ? -0.005 -8.819 35.022 1.00 17.31 153 PRO D O 1
ATOM 6070 N N . GLU D 2 154 ? 1.771 -7.853 34.065 1.00 15.88 154 GLU D N 1
ATOM 6071 C CA . GLU D 2 154 ? 1.044 -6.655 33.717 1.00 18.57 154 GLU D CA 1
ATOM 6072 C C . GLU D 2 154 ? 0.039 -6.951 32.593 1.00 23.02 154 GLU D C 1
ATOM 6073 O O . GLU D 2 154 ? 0.178 -7.950 31.881 1.00 19.03 154 GLU D O 1
ATOM 6079 N N . PRO D 2 155 ? -0.993 -6.099 32.449 1.00 20.48 155 PRO D N 1
ATOM 6080 C CA . PRO D 2 155 ? -1.320 -4.968 33.319 1.00 22.53 155 PRO D CA 1
ATOM 6081 C C . PRO D 2 155 ? -2.518 -5.241 34.211 1.00 25.43 155 PRO D C 1
ATOM 6082 O O . PRO D 2 155 ? -3.174 -6.287 34.130 1.00 18.25 155 PRO D O 1
ATOM 6086 N N . VAL D 2 156 ? -2.826 -4.257 35.040 1.00 22.00 156 VAL D N 1
ATOM 6087 C CA . VAL D 2 156 ? -4.068 -4.225 35.789 1.00 20.10 156 VAL D CA 1
ATOM 6088 C C . VAL D 2 156 ? -4.720 -2.881 35.505 1.00 18.01 156 VAL D C 1
ATOM 6089 O O . VAL D 2 156 ? -4.027 -1.871 35.360 1.00 20.94 156 VAL D O 1
ATOM 6093 N N . THR D 2 157 ? -6.038 -2.871 35.356 1.00 19.12 157 THR D N 1
ATOM 6094 C CA . THR D 2 157 ? -6.753 -1.611 35.233 1.00 21.49 157 THR D CA 1
ATOM 6095 C C . THR D 2 157 ? -7.477 -1.301 36.535 1.00 25.47 157 THR D C 1
ATOM 6096 O O . THR D 2 157 ? -7.891 -2.202 37.273 1.00 22.15 157 THR D O 1
ATOM 6100 N N . VAL D 2 158 ? -7.618 -0.009 36.810 1.00 18.13 158 VAL D N 1
ATOM 6101 C CA . VAL D 2 158 ? -8.223 0.492 38.036 1.00 18.18 158 VAL D CA 1
ATOM 6102 C C . VAL D 2 158 ? -9.090 1.686 37.677 1.00 21.06 158 VAL D C 1
ATOM 6103 O O . VAL D 2 158 ? -8.603 2.644 37.067 1.00 22.77 158 VAL D O 1
ATOM 6107 N N . SER D 2 159 ? -10.362 1.641 38.068 1.00 18.01 159 SER D N 1
ATOM 6108 C CA . SER D 2 159 ? -11.254 2.779 37.967 1.00 17.41 159 SER D CA 1
ATOM 6109 C C . SER D 2 159 ? -11.844 3.039 39.341 1.00 20.53 159 SER D C 1
ATOM 6110 O O . SER D 2 159 ? -11.638 2.268 40.281 1.00 19.14 159 SER D O 1
ATOM 6113 N N . TRP D 2 160 ? -12.595 4.132 39.447 1.00 18.59 160 TRP D N 1
ATOM 6114 C CA . TRP D 2 160 ? -13.232 4.514 40.694 1.00 15.74 160 TRP D CA 1
ATOM 6115 C C . TRP D 2 160 ? -14.716 4.746 40.450 1.00 19.47 160 TRP D C 1
ATOM 6116 O O . TRP D 2 160 ? -15.093 5.420 39.485 1.00 18.81 160 TRP D O 1
ATOM 6127 N N . ASN D 2 161 ? -15.548 4.168 41.320 1.00 19.42 161 ASN D N 1
ATOM 6128 C CA . ASN D 2 161 ? -17.005 4.281 41.246 1.00 21.29 161 ASN D CA 1
ATOM 6129 C C . ASN D 2 161 ? -17.512 3.984 39.833 1.00 22.06 161 ASN D C 1
ATOM 6130 O O . ASN D 2 161 ? -18.281 4.744 39.241 1.00 20.66 161 ASN D O 1
ATOM 6135 N N . SER D 2 162 ? -17.050 2.855 39.288 1.00 22.54 162 SER D N 1
ATOM 6136 C CA . SER D 2 162 ? -17.470 2.362 37.976 1.00 22.42 162 SER D CA 1
ATOM 6137 C C . SER D 2 162 ? -17.264 3.400 36.886 1.00 20.61 162 SER D C 1
ATOM 6138 O O . SER D 2 162 ? -18.002 3.430 35.903 1.00 25.83 162 SER D O 1
ATOM 6141 N N . GLY D 2 163 ? -16.279 4.267 37.059 1.00 16.70 163 GLY D N 1
ATOM 6142 C CA . GLY D 2 163 ? -15.932 5.252 36.059 1.00 21.66 163 GLY D CA 1
ATOM 6143 C C . GLY D 2 163 ? -16.506 6.632 36.295 1.00 22.80 163 GLY D C 1
ATOM 6144 O O . GLY D 2 163 ? -16.126 7.567 35.587 1.00 27.27 163 GLY D O 1
ATOM 6145 N N . ALA D 2 164 ? -17.406 6.790 37.263 1.00 17.18 164 ALA D N 1
ATOM 6146 C CA . ALA D 2 164 ? -17.990 8.102 37.506 1.00 18.87 164 ALA D CA 1
ATOM 6147 C C . ALA D 2 164 ? -17.015 9.057 38.179 1.00 20.23 164 ALA D C 1
ATOM 6148 O O . ALA D 2 164 ? -17.209 10.272 38.102 1.00 23.60 164 ALA D O 1
ATOM 6150 N N . LEU D 2 165 ? -15.994 8.545 38.856 1.00 20.57 165 LEU D N 1
ATOM 6151 C CA . LEU D 2 165 ? -15.057 9.370 39.615 1.00 18.22 165 LEU D CA 1
ATOM 6152 C C . LEU D 2 165 ? -13.733 9.376 38.864 1.00 20.73 165 LEU D C 1
ATOM 6153 O O . LEU D 2 165 ? -13.036 8.357 38.800 1.00 24.16 165 LEU D O 1
ATOM 6158 N N . THR D 2 166 ? -13.409 10.500 38.270 1.00 20.13 166 THR D N 1
ATOM 6159 C CA . THR D 2 166 ? -12.151 10.638 37.559 1.00 23.84 166 THR D CA 1
ATOM 6160 C C . THR D 2 166 ? -11.308 11.787 38.065 1.00 22.13 166 THR D C 1
ATOM 6161 O O . THR D 2 166 ? -10.084 11.724 37.967 1.00 29.89 166 THR D O 1
ATOM 6165 N N . SER D 2 167 ? -11.932 12.832 38.594 1.00 25.32 167 SER D N 1
ATOM 6166 C CA . SER D 2 167 ? -11.199 14.015 39.000 1.00 31.20 167 SER D CA 1
ATOM 6167 C C . SER D 2 167 ? -10.410 13.712 40.263 1.00 26.12 167 SER D C 1
ATOM 6168 O O . SER D 2 167 ? -10.959 13.186 41.235 1.00 21.71 167 SER D O 1
ATOM 6171 N N . GLY D 2 168 ? -9.115 14.031 40.231 1.00 27.52 168 GLY D N 1
ATOM 6172 C CA . GLY D 2 168 ? -8.229 13.776 41.346 1.00 26.12 168 GLY D CA 1
ATOM 6173 C C . GLY D 2 168 ? -7.771 12.343 41.482 1.00 24.40 168 GLY D C 1
ATOM 6174 O O . GLY D 2 168 ? -7.193 11.995 42.515 1.00 22.10 168 GLY D O 1
ATOM 6175 N N . VAL D 2 169 ? -8.006 11.501 40.480 1.00 17.12 169 VAL D N 1
ATOM 6176 C CA . VAL D 2 169 ? -7.541 10.122 40.513 1.00 16.87 169 VAL D CA 1
ATOM 6177 C C . VAL D 2 169 ? -6.137 10.049 39.924 1.00 22.02 169 VAL D C 1
ATOM 6178 O O . VAL D 2 169 ? -5.890 10.546 38.816 1.00 27.90 169 VAL D O 1
ATOM 6182 N N . HIS D 2 170 ? -5.211 9.439 40.666 1.00 19.01 170 HIS D N 1
ATOM 6183 C CA . HIS D 2 170 ? -3.877 9.109 40.162 1.00 19.14 170 HIS D CA 1
ATOM 6184 C C . HIS D 2 170 ? -3.664 7.615 40.333 1.00 19.40 170 HIS D C 1
ATOM 6185 O O . HIS D 2 170 ? -3.684 7.105 41.460 1.00 18.47 170 HIS D O 1
ATOM 6192 N N . THR D 2 171 ? -3.459 6.916 39.230 1.00 16.31 171 THR D N 1
ATOM 6193 C CA . THR D 2 171 ? -3.113 5.507 39.281 1.00 20.72 171 THR D CA 1
ATOM 6194 C C . THR D 2 171 ? -1.652 5.379 38.871 1.00 15.96 171 THR D C 1
ATOM 6195 O O . THR D 2 171 ? -1.276 5.757 37.759 1.00 18.11 171 THR D O 1
ATOM 6199 N N . PHE D 2 172 ? -0.842 4.889 39.776 1.00 19.94 172 PHE D N 1
ATOM 6200 C CA . PHE D 2 172 ? 0.596 4.968 39.606 1.00 19.82 172 PHE D CA 1
ATOM 6201 C C . PHE D 2 172 ? 1.107 3.846 38.704 1.00 21.57 172 PHE D C 1
ATOM 6202 O O . PHE D 2 172 ? 0.488 2.781 38.605 1.00 22.55 172 PHE D O 1
ATOM 6210 N N . PRO D 2 173 ? 2.218 4.071 38.009 1.00 22.58 173 PRO D N 1
ATOM 6211 C CA . PRO D 2 173 ? 2.828 2.974 37.259 1.00 19.77 173 PRO D CA 1
ATOM 6212 C C . PRO D 2 173 ? 3.200 1.846 38.209 1.00 22.31 173 PRO D C 1
ATOM 6213 O O . PRO D 2 173 ? 3.724 2.082 39.302 1.00 18.15 173 PRO D O 1
ATOM 6217 N N . ALA D 2 174 ? 2.899 0.615 37.791 1.00 19.23 174 ALA D N 1
ATOM 6218 C CA . ALA D 2 174 ? 3.290 -0.561 38.560 1.00 21.91 174 ALA D CA 1
ATOM 6219 C C . ALA D 2 174 ? 4.806 -0.610 38.752 1.00 20.72 174 ALA D C 1
ATOM 6220 O O . ALA D 2 174 ? 5.581 -0.167 37.903 1.00 19.49 174 ALA D O 1
ATOM 6222 N N . VAL D 2 175 ? 5.232 -1.141 39.885 1.00 16.94 175 VAL D N 1
ATOM 6223 C CA . VAL D 2 175 ? 6.643 -1.369 40.142 1.00 23.11 175 VAL D CA 1
ATOM 6224 C C . VAL D 2 175 ? 6.851 -2.865 40.270 1.00 25.43 175 VAL D C 1
ATOM 6225 O O . VAL D 2 175 ? 6.020 -3.570 40.860 1.00 19.03 175 VAL D O 1
ATOM 6229 N N . LEU D 2 176 ? 7.948 -3.348 39.683 1.00 21.26 176 LEU D N 1
ATOM 6230 C CA . LEU D 2 176 ? 8.377 -4.719 39.895 1.00 20.84 176 LEU D CA 1
ATOM 6231 C C . LEU D 2 176 ? 9.018 -4.822 41.275 1.00 23.85 176 LEU D C 1
ATOM 6232 O O . LEU D 2 176 ? 9.944 -4.066 41.597 1.00 26.22 176 LEU D O 1
ATOM 6237 N N . GLN D 2 177 ? 8.484 -5.713 42.106 1.00 24.95 177 GLN D N 1
ATOM 6238 C CA . GLN D 2 177 ? 9.008 -5.967 43.437 1.00 23.53 177 GLN D CA 1
ATOM 6239 C C . GLN D 2 177 ? 10.141 -6.986 43.361 1.00 25.29 177 GLN D C 1
ATOM 6240 O O . GLN D 2 177 ? 10.266 -7.739 42.395 1.00 26.52 177 GLN D O 1
ATOM 6246 N N . SER D 2 178 ? 10.968 -7.018 44.406 1.00 32.64 178 SER D N 1
ATOM 6247 C CA . SER D 2 178 ? 12.096 -7.944 44.410 1.00 27.82 178 SER D CA 1
ATOM 6248 C C . SER D 2 178 ? 11.643 -9.391 44.267 1.00 25.71 178 SER D C 1
ATOM 6249 O O . SER D 2 178 ? 12.416 -10.228 43.799 1.00 29.49 178 SER D O 1
ATOM 6252 N N . SER D 2 179 ? 10.396 -9.687 44.618 1.00 23.63 179 SER D N 1
ATOM 6253 C CA . SER D 2 179 ? 9.793 -11.004 44.463 1.00 15.37 179 SER D CA 1
ATOM 6254 C C . SER D 2 179 ? 9.405 -11.338 43.026 1.00 21.93 179 SER D C 1
ATOM 6255 O O . SER D 2 179 ? 8.920 -12.450 42.787 1.00 21.12 179 SER D O 1
ATOM 6258 N N . GLY D 2 180 ? 9.570 -10.416 42.070 1.00 19.26 180 GLY D N 1
ATOM 6259 C CA . GLY D 2 180 ? 9.111 -10.628 40.707 1.00 14.18 180 GLY D CA 1
ATOM 6260 C C . GLY D 2 180 ? 7.624 -10.431 40.481 1.00 18.16 180 GLY D C 1
ATOM 6261 O O . GLY D 2 180 ? 7.139 -10.683 39.368 1.00 19.74 180 GLY D O 1
ATOM 6262 N N . LEU D 2 181 ? 6.882 -10.008 41.497 1.00 22.44 181 LEU D N 1
ATOM 6263 C CA . LEU D 2 181 ? 5.472 -9.691 41.361 1.00 19.79 181 LEU D CA 1
ATOM 6264 C C . LEU D 2 181 ? 5.304 -8.180 41.285 1.00 18.85 181 LEU D C 1
ATOM 6265 O O . LEU D 2 181 ? 6.099 -7.421 41.848 1.00 19.31 181 LEU D O 1
ATOM 6270 N N . TYR D 2 182 ? 4.275 -7.746 40.568 1.00 16.07 182 TYR D N 1
ATOM 6271 C CA . TYR D 2 182 ? 4.018 -6.321 40.431 1.00 20.76 182 TYR D CA 1
ATOM 6272 C C . TYR D 2 182 ? 3.151 -5.805 41.574 1.00 22.88 182 TYR D C 1
ATOM 6273 O O . TYR D 2 182 ? 2.421 -6.553 42.232 1.00 18.17 182 TYR D O 1
ATOM 6282 N N . SER D 2 183 ? 3.237 -4.496 41.794 1.00 21.93 183 SER D N 1
ATOM 6283 C CA . SER D 2 183 ? 2.400 -3.814 42.768 1.00 18.13 183 SER D CA 1
ATOM 6284 C C . SER D 2 183 ? 2.215 -2.375 42.316 1.00 18.24 183 SER D C 1
ATOM 6285 O O . SER D 2 183 ? 3.155 -1.751 41.814 1.00 18.76 183 SER D O 1
ATOM 6288 N N . LEU D 2 184 ? 0.998 -1.862 42.479 1.00 21.15 184 LEU D N 1
ATOM 6289 C CA . LEU D 2 184 ? 0.733 -0.453 42.230 1.00 23.74 184 LEU D CA 1
ATOM 6290 C C . LEU D 2 184 ? -0.295 0.045 43.236 1.00 21.62 184 LEU D C 1
ATOM 6291 O O . LEU D 2 184 ? -0.947 -0.733 43.935 1.00 22.94 184 LEU D O 1
ATOM 6296 N N . SER D 2 185 ? -0.427 1.367 43.297 1.00 19.72 185 SER D N 1
ATOM 6297 C CA . SER D 2 185 ? -1.469 2.020 44.072 1.00 17.72 185 SER D CA 1
ATOM 6298 C C . SER D 2 185 ? -2.232 2.992 43.185 1.00 21.28 185 SER D C 1
ATOM 6299 O O . SER D 2 185 ? -1.679 3.566 42.241 1.00 16.05 185 SER D O 1
ATOM 6302 N N . SER D 2 186 ? -3.518 3.159 43.493 1.00 13.53 186 SER D N 1
ATOM 6303 C CA . SER D 2 186 ? -4.357 4.169 42.877 1.00 15.08 186 SER D CA 1
ATOM 6304 C C . SER D 2 186 ? -4.982 4.975 43.997 1.00 12.66 186 SER D C 1
ATOM 6305 O O . SER D 2 186 ? -5.466 4.400 44.973 1.00 12.40 186 SER D O 1
ATOM 6308 N N . VAL D 2 187 ? -4.958 6.300 43.864 1.00 12.88 187 VAL D N 1
ATOM 6309 C CA . VAL D 2 187 ? -5.420 7.202 44.909 1.00 15.31 187 VAL D CA 1
ATOM 6310 C C . VAL D 2 187 ? -6.356 8.238 44.296 1.00 16.94 187 VAL D C 1
ATOM 6311 O O . VAL D 2 187 ? -6.346 8.497 43.088 1.00 17.08 187 VAL D O 1
ATOM 6315 N N . VAL D 2 188 ? -7.174 8.828 45.156 1.00 13.87 188 VAL D N 1
ATOM 6316 C CA . VAL D 2 188 ? -8.043 9.933 44.781 1.00 16.67 188 VAL D CA 1
ATOM 6317 C C . VAL D 2 188 ? -8.105 10.863 45.988 1.00 14.33 188 VAL D C 1
ATOM 6318 O O . VAL D 2 188 ? -7.975 10.425 47.137 1.00 14.44 188 VAL D O 1
ATOM 6322 N N . THR D 2 189 ? -8.230 12.157 45.725 1.00 9.99 189 THR D N 1
ATOM 6323 C CA . THR D 2 189 ? -8.497 13.122 46.785 1.00 18.56 189 THR D CA 1
ATOM 6324 C C . THR D 2 189 ? -9.962 13.542 46.738 1.00 18.98 189 THR D C 1
ATOM 6325 O O . THR D 2 189 ? -10.525 13.775 45.658 1.00 17.12 189 THR D O 1
ATOM 6329 N N . VAL D 2 190 ? -10.581 13.599 47.914 1.00 17.68 190 VAL D N 1
ATOM 6330 C CA . VAL D 2 190 ? -12.013 13.879 48.041 1.00 20.85 190 VAL D CA 1
ATOM 6331 C C . VAL D 2 190 ? -12.246 14.827 49.209 1.00 18.06 190 VAL D C 1
ATOM 6332 O O . VAL D 2 190 ? -11.410 14.950 50.117 1.00 16.35 190 VAL D O 1
ATOM 6336 N N . PRO D 2 191 ? -13.384 15.520 49.212 1.00 23.20 191 PRO D N 1
ATOM 6337 C CA . PRO D 2 191 ? -13.751 16.317 50.389 1.00 18.96 191 PRO D CA 1
ATOM 6338 C C . PRO D 2 191 ? -13.916 15.422 51.606 1.00 26.41 191 PRO D C 1
ATOM 6339 O O . PRO D 2 191 ? -14.662 14.437 51.582 1.00 22.38 191 PRO D O 1
ATOM 6343 N N . SER D 2 192 ? -13.208 15.766 52.680 1.00 21.06 192 SER D N 1
ATOM 6344 C CA . SER D 2 192 ? -13.257 14.903 53.844 1.00 24.78 192 SER D CA 1
ATOM 6345 C C . SER D 2 192 ? -14.657 14.841 54.455 1.00 24.73 192 SER D C 1
ATOM 6346 O O . SER D 2 192 ? -14.973 13.856 55.123 1.00 24.35 192 SER D O 1
ATOM 6349 N N . SER D 2 193 ? -15.528 15.824 54.190 1.00 20.99 193 SER D N 1
ATOM 6350 C CA . SER D 2 193 ? -16.893 15.766 54.718 1.00 24.25 193 SER D CA 1
ATOM 6351 C C . SER D 2 193 ? -17.822 14.875 53.901 1.00 22.72 193 SER D C 1
ATOM 6352 O O . SER D 2 193 ? -19.006 14.775 54.233 1.00 20.39 193 SER D O 1
ATOM 6355 N N . SER D 2 194 ? -17.334 14.244 52.841 1.00 20.63 194 SER D N 1
ATOM 6356 C CA . SER D 2 194 ? -18.146 13.317 52.067 1.00 22.85 194 SER D CA 1
ATOM 6357 C C . SER D 2 194 ? -17.830 11.861 52.380 1.00 17.54 194 SER D C 1
ATOM 6358 O O . SER D 2 194 ? -18.547 10.972 51.903 1.00 23.86 194 SER D O 1
ATOM 6361 N N . LEU D 2 195 ? -16.781 11.601 53.168 1.00 23.40 195 LEU D N 1
ATOM 6362 C CA . LEU D 2 195 ? -16.405 10.237 53.542 1.00 29.82 195 LEU D CA 1
ATOM 6363 C C . LEU D 2 195 ? -17.529 9.488 54.237 1.00 27.35 195 LEU D C 1
ATOM 6364 O O . LEU D 2 195 ? -17.496 8.255 54.292 1.00 34.43 195 LEU D O 1
ATOM 6369 N N . GLY D 2 196 ? -18.508 10.201 54.777 1.00 31.25 196 GLY D N 1
ATOM 6370 C CA . GLY D 2 196 ? -19.541 9.570 55.564 1.00 26.97 196 GLY D CA 1
ATOM 6371 C C . GLY D 2 196 ? -20.683 9.062 54.720 1.00 34.31 196 GLY D C 1
ATOM 6372 O O . GLY D 2 196 ? -21.197 7.969 54.974 1.00 42.18 196 GLY D O 1
ATOM 6373 N N . THR D 2 197 ? -21.078 9.836 53.702 1.00 33.20 197 THR D N 1
ATOM 6374 C CA . THR D 2 197 ? -22.284 9.548 52.940 1.00 30.77 197 THR D CA 1
ATOM 6375 C C . THR D 2 197 ? -22.034 9.125 51.503 1.00 30.71 197 THR D C 1
ATOM 6376 O O . THR D 2 197 ? -22.948 8.583 50.876 1.00 35.18 197 THR D O 1
ATOM 6380 N N . GLN D 2 198 ? -20.839 9.365 50.968 1.00 30.98 198 GLN D N 1
ATOM 6381 C CA . GLN D 2 198 ? -20.485 8.979 49.607 1.00 29.37 198 GLN D CA 1
ATOM 6382 C C . GLN D 2 198 ? -19.583 7.747 49.642 1.00 25.98 198 GLN D C 1
ATOM 6383 O O . GLN D 2 198 ? -18.616 7.710 50.407 1.00 25.67 198 GLN D O 1
ATOM 6389 N N . THR D 2 199 ? -19.898 6.735 48.834 1.00 24.15 199 THR D N 1
ATOM 6390 C CA . THR D 2 199 ? -19.070 5.536 48.808 1.00 25.86 199 THR D CA 1
ATOM 6391 C C . THR D 2 199 ? -18.001 5.647 47.730 1.00 21.63 199 THR D C 1
ATOM 6392 O O . THR D 2 199 ? -18.239 6.169 46.638 1.00 20.37 199 THR D O 1
ATOM 6396 N N . TYR D 2 200 ? -16.813 5.150 48.047 1.00 22.09 200 TYR D N 1
ATOM 6397 C CA . TYR D 2 200 ? -15.686 5.184 47.132 1.00 16.13 200 TYR D CA 1
ATOM 6398 C C . TYR D 2 200 ? -15.236 3.754 46.883 1.00 17.40 200 TYR D C 1
ATOM 6399 O O . TYR D 2 200 ? -14.843 3.047 47.820 1.00 23.13 200 TYR D O 1
ATOM 6408 N N . ILE D 2 201 ? -15.356 3.316 45.634 1.00 16.12 201 ILE D N 1
ATOM 6409 C CA . ILE D 2 201 ? -15.031 1.959 45.216 1.00 15.65 201 ILE D CA 1
ATOM 6410 C C . ILE D 2 201 ? -13.884 2.042 44.228 1.00 17.62 201 ILE D C 1
ATOM 6411 O O . ILE D 2 201 ? -13.954 2.805 43.258 1.00 20.26 201 ILE D O 1
ATOM 6416 N N . CYS D 2 202 ? -12.841 1.259 44.446 1.00 16.42 202 CYS D N 1
ATOM 6417 C CA . CYS D 2 202 ? -11.904 1.029 43.358 1.00 15.41 202 CYS D CA 1
ATOM 6418 C C . CYS D 2 202 ? -12.269 -0.275 42.659 1.00 17.63 202 CYS D C 1
ATOM 6419 O O . CYS D 2 202 ? -12.479 -1.308 43.309 1.00 16.53 202 CYS D O 1
ATOM 6422 N N . ASN D 2 203 ? -12.372 -0.205 41.338 1.00 11.77 203 ASN D N 1
ATOM 6423 C CA . ASN D 2 203 ? -12.697 -1.347 40.494 1.00 16.98 203 ASN D CA 1
ATOM 6424 C C . ASN D 2 203 ? -11.391 -1.850 39.904 1.00 17.87 203 ASN D C 1
ATOM 6425 O O . ASN D 2 203 ? -10.835 -1.253 38.978 1.00 18.87 203 ASN D O 1
ATOM 6430 N N . VAL D 2 204 ? -10.896 -2.945 40.451 1.00 17.55 204 VAL D N 1
ATOM 6431 C CA . VAL D 2 204 ? -9.645 -3.528 40.007 1.00 18.02 204 VAL D CA 1
ATOM 6432 C C . VAL D 2 204 ? -9.961 -4.688 39.081 1.00 18.63 204 VAL D C 1
ATOM 6433 O O . VAL D 2 204 ? -10.830 -5.516 39.386 1.00 18.15 204 VAL D O 1
ATOM 6437 N N . ASN D 2 205 ? -9.272 -4.737 37.944 1.00 16.67 205 ASN D N 1
ATOM 6438 C CA . ASN D 2 205 ? -9.419 -5.834 36.999 1.00 18.70 205 ASN D CA 1
ATOM 6439 C C . ASN D 2 205 ? -8.039 -6.219 36.498 1.00 19.93 205 ASN D C 1
ATOM 6440 O O . ASN D 2 205 ? -7.361 -5.416 35.852 1.00 22.95 205 ASN D O 1
ATOM 6445 N N . HIS D 2 206 ? -7.623 -7.431 36.824 1.00 23.21 206 HIS D N 1
ATOM 6446 C CA . HIS D 2 206 ? -6.410 -8.044 36.298 1.00 17.31 206 HIS D CA 1
ATOM 6447 C C . HIS D 2 206 ? -6.890 -9.079 35.285 1.00 20.33 206 HIS D C 1
ATOM 6448 O O . HIS D 2 206 ? -7.245 -10.206 35.643 1.00 23.69 206 HIS D O 1
ATOM 6455 N N . LYS D 2 207 ? -6.936 -8.677 34.020 1.00 23.07 207 LYS D N 1
ATOM 6456 C CA . LYS D 2 207 ? -7.455 -9.570 32.986 1.00 21.77 207 LYS D CA 1
ATOM 6457 C C . LYS D 2 207 ? -6.612 -10.825 32.767 1.00 22.85 207 LYS D C 1
ATOM 6458 O O . LYS D 2 207 ? -7.208 -11.895 32.562 1.00 28.72 207 LYS D O 1
ATOM 6464 N N . PRO D 2 208 ? -5.270 -10.794 32.806 1.00 22.14 208 PRO D N 1
ATOM 6465 C CA . PRO D 2 208 ? -4.519 -12.042 32.579 1.00 20.13 208 PRO D CA 1
ATOM 6466 C C . PRO D 2 208 ? -4.923 -13.184 33.501 1.00 20.68 208 PRO D C 1
ATOM 6467 O O . PRO D 2 208 ? -4.670 -14.348 33.170 1.00 26.23 208 PRO D O 1
ATOM 6471 N N . SER D 2 209 ? -5.548 -12.893 34.639 1.00 22.08 209 SER D N 1
ATOM 6472 C CA . SER D 2 209 ? -5.967 -13.916 35.588 1.00 20.61 209 SER D CA 1
ATOM 6473 C C . SER D 2 209 ? -7.475 -13.915 35.788 1.00 25.16 209 SER D C 1
ATOM 6474 O O . SER D 2 209 ? -7.974 -14.646 36.650 1.00 22.95 209 SER D O 1
ATOM 6477 N N . ASN D 2 210 ? -8.205 -13.090 35.035 1.00 23.88 210 ASN D N 1
ATOM 6478 C CA . ASN D 2 210 ? -9.653 -12.935 35.197 1.00 28.76 210 ASN D CA 1
ATOM 6479 C C . ASN D 2 210 ? -10.037 -12.665 36.654 1.00 27.08 210 ASN D C 1
ATOM 6480 O O . ASN D 2 210 ? -11.049 -13.163 37.151 1.00 23.26 210 ASN D O 1
ATOM 6485 N N . THR D 2 211 ? -9.234 -11.843 37.333 1.00 22.28 211 THR D N 1
ATOM 6486 C CA . THR D 2 211 ? -9.509 -11.413 38.704 1.00 20.47 211 THR D CA 1
ATOM 6487 C C . THR D 2 211 ? -10.093 -10.009 38.685 1.00 18.64 211 THR D C 1
ATOM 6488 O O . THR D 2 211 ? -9.405 -9.062 38.285 1.00 19.57 211 THR D O 1
ATOM 6492 N N . LYS D 2 212 ? -11.345 -9.870 39.123 1.00 21.00 212 LYS D N 1
ATOM 6493 C CA . LYS D 2 212 ? -11.964 -8.565 39.328 1.00 19.93 212 LYS D CA 1
ATOM 6494 C C . LYS D 2 212 ? -12.300 -8.393 40.805 1.00 19.16 212 LYS D C 1
ATOM 6495 O O . LYS D 2 212 ? -12.716 -9.343 41.472 1.00 19.42 212 LYS D O 1
ATOM 6501 N N . VAL D 2 213 ? -12.093 -7.183 41.317 1.00 17.04 213 VAL D N 1
ATOM 6502 C CA . VAL D 2 213 ? -12.347 -6.859 42.713 1.00 16.65 213 VAL D CA 1
ATOM 6503 C C . VAL D 2 213 ? -12.899 -5.444 42.780 1.00 17.69 213 VAL D C 1
ATOM 6504 O O . VAL D 2 213 ? -12.300 -4.514 42.234 1.00 18.21 213 VAL D O 1
ATOM 6508 N N . ASP D 2 214 ? -14.042 -5.283 43.436 1.00 14.08 214 ASP D N 1
ATOM 6509 C CA . ASP D 2 214 ? -14.563 -3.979 43.819 1.00 13.51 214 ASP D CA 1
ATOM 6510 C C . ASP D 2 214 ? -14.321 -3.795 45.305 1.00 18.85 214 ASP D C 1
ATOM 6511 O O . ASP D 2 214 ? -14.855 -4.549 46.123 1.00 18.32 214 ASP D O 1
ATOM 6516 N N . LYS D 2 215 ? -13.522 -2.795 45.648 1.00 17.75 215 LYS D N 1
ATOM 6517 C CA . LYS D 2 215 ? -13.101 -2.558 47.019 1.00 18.43 215 LYS D CA 1
ATOM 6518 C C . LYS D 2 215 ? -13.603 -1.190 47.449 1.00 19.39 215 LYS D C 1
ATOM 6519 O O . LYS D 2 215 ? -13.292 -0.178 46.804 1.00 16.17 215 LYS D O 1
ATOM 6525 N N . ARG D 2 216 ? -14.366 -1.165 48.541 1.00 18.49 216 ARG D N 1
ATOM 6526 C CA . ARG D 2 216 ? -14.732 0.089 49.173 1.00 18.35 216 ARG D CA 1
ATOM 6527 C C . ARG D 2 216 ? -13.620 0.533 50.110 1.00 17.77 216 ARG D C 1
ATOM 6528 O O . ARG D 2 216 ? -13.022 -0.283 50.815 1.00 16.70 216 ARG D O 1
ATOM 6536 N N . VAL D 2 217 ? -13.336 1.833 50.108 1.00 18.37 217 VAL D N 1
ATOM 6537 C CA . VAL D 2 217 ? -12.275 2.408 50.925 1.00 13.22 217 VAL D CA 1
ATOM 6538 C C . VAL D 2 217 ? -12.905 3.477 51.793 1.00 18.57 217 VAL D C 1
ATOM 6539 O O . VAL D 2 217 ? -13.517 4.421 51.276 1.00 18.08 217 VAL D O 1
ATOM 6543 N N . GLU D 2 218 ? -12.783 3.321 53.103 1.00 14.15 218 GLU D N 1
ATOM 6544 C CA . GLU D 2 218 ? -13.379 4.272 54.026 1.00 23.26 218 GLU D CA 1
ATOM 6545 C C . GLU D 2 218 ? -12.454 4.400 55.218 1.00 26.12 218 GLU D C 1
ATOM 6546 O O . GLU D 2 218 ? -11.566 3.559 55.406 1.00 25.36 218 GLU D O 1
ATOM 6552 N N . PRO D 2 219 ? -12.599 5.460 56.018 1.00 31.61 219 PRO D N 1
ATOM 6553 C CA . PRO D 2 219 ? -11.740 5.604 57.203 1.00 33.27 219 PRO D CA 1
ATOM 6554 C C . PRO D 2 219 ? -11.941 4.432 58.144 1.00 34.17 219 PRO D C 1
ATOM 6555 O O . PRO D 2 219 ? -13.071 3.998 58.388 1.00 26.24 219 PRO D O 1
ATOM 6559 N N . LYS D 2 220 ? -10.831 3.900 58.646 1.00 35.59 220 LYS D N 1
ATOM 6560 C CA . LYS D 2 220 ? -10.902 2.832 59.638 1.00 45.66 220 LYS D CA 1
ATOM 6561 C C . LYS D 2 220 ? -11.090 3.339 61.078 1.00 36.26 220 LYS D C 1
ATOM 6562 O O . LYS D 2 220 ? -11.881 4.249 61.356 1.00 33.23 220 LYS D O 1
ATOM 6568 N N . CYS E 3 1 ? 15.049 32.316 27.631 1.00 40.20 1 CYS E N 1
ATOM 6569 C CA . CYS E 3 1 ? 16.155 32.587 28.544 1.00 37.56 1 CYS E CA 1
ATOM 6570 C C . CYS E 3 1 ? 16.635 34.024 28.388 1.00 38.42 1 CYS E C 1
ATOM 6571 O O . CYS E 3 1 ? 16.000 34.829 27.706 1.00 49.74 1 CYS E O 1
ATOM 6574 N N . GLN E 3 2 ? 17.758 34.350 29.021 1.00 30.25 2 GLN E N 1
ATOM 6575 C CA . GLN E 3 2 ? 18.228 35.728 29.037 1.00 25.09 2 GLN E CA 1
ATOM 6576 C C . GLN E 3 2 ? 19.722 35.745 29.315 1.00 27.02 2 GLN E C 1
ATOM 6577 O O . GLN E 3 2 ? 20.203 35.043 30.216 1.00 21.42 2 GLN E O 1
ATOM 6583 N N . PHE E 3 3 ? 20.446 36.547 28.538 1.00 25.21 3 PHE E N 1
ATOM 6584 C CA . PHE E 3 3 ? 21.893 36.645 28.658 1.00 21.56 3 PHE E CA 1
ATOM 6585 C C . PHE E 3 3 ? 22.282 37.363 29.948 1.00 21.46 3 PHE E C 1
ATOM 6586 O O . PHE E 3 3 ? 21.725 38.419 30.276 1.00 20.06 3 PHE E O 1
ATOM 6594 N N . ASP E 3 4 ? 23.256 36.796 30.666 1.00 19.29 4 ASP E N 1
ATOM 6595 C CA . ASP E 3 4 ? 23.746 37.331 31.936 1.00 17.40 4 ASP E CA 1
ATOM 6596 C C . ASP E 3 4 ? 25.111 37.966 31.699 1.00 19.31 4 ASP E C 1
ATOM 6597 O O . ASP E 3 4 ? 26.056 37.266 31.322 1.00 19.71 4 ASP E O 1
ATOM 6602 N N . LEU E 3 5 ? 25.212 39.281 31.952 1.00 18.50 5 LEU E N 1
ATOM 6603 C CA . LEU E 3 5 ? 26.456 40.009 31.703 1.00 18.26 5 LEU E CA 1
ATOM 6604 C C . LEU E 3 5 ? 27.577 39.557 32.625 1.00 24.12 5 LEU E C 1
ATOM 6605 O O . LEU E 3 5 ? 28.759 39.668 32.267 1.00 22.74 5 LEU E O 1
ATOM 6610 N N . SER E 3 6 ? 27.231 39.058 33.817 1.00 17.26 6 SER E N 1
ATOM 6611 C CA . SER E 3 6 ? 28.255 38.633 34.769 1.00 23.48 6 SER E CA 1
ATOM 6612 C C . SER E 3 6 ? 28.977 37.372 34.301 1.00 26.25 6 SER E C 1
ATOM 6613 O O . SER E 3 6 ? 30.211 37.318 34.303 1.00 28.84 6 SER E O 1
ATOM 6616 N N . THR E 3 7 ? 28.232 36.361 33.874 1.00 24.01 7 THR E N 1
ATOM 6617 C CA . THR E 3 7 ? 28.777 35.059 33.513 1.00 22.51 7 THR E CA 1
ATOM 6618 C C . THR E 3 7 ? 28.938 34.858 32.011 1.00 23.29 7 THR E C 1
ATOM 6619 O O . THR E 3 7 ? 29.560 33.873 31.607 1.00 23.34 7 THR E O 1
ATOM 6623 N N . ARG E 3 8 ? 28.400 35.757 31.185 1.00 20.00 8 ARG E N 1
ATOM 6624 C CA . ARG E 3 8 ? 28.333 35.566 29.737 1.00 25.88 8 ARG E CA 1
ATOM 6625 C C . ARG E 3 8 ? 27.628 34.261 29.370 1.00 21.71 8 ARG E C 1
ATOM 6626 O O . ARG E 3 8 ? 27.961 33.617 28.376 1.00 23.05 8 ARG E O 1
ATOM 6634 N N . ARG E 3 9 ? 26.633 33.869 30.158 1.00 20.87 9 ARG E N 1
ATOM 6635 C CA . ARG E 3 9 ? 25.900 32.638 29.931 1.00 20.89 9 ARG E CA 1
ATOM 6636 C C . ARG E 3 9 ? 24.409 32.927 29.968 1.00 20.83 9 ARG E C 1
ATOM 6637 O O . ARG E 3 9 ? 23.963 33.901 30.584 1.00 20.20 9 ARG E O 1
ATOM 6645 N N . LEU E 3 10 ? 23.641 32.079 29.292 1.00 22.35 10 LEU E N 1
ATOM 6646 C CA . LEU E 3 10 ? 22.195 32.222 29.330 1.00 24.80 10 LEU E CA 1
ATOM 6647 C C . LEU E 3 10 ? 21.681 31.793 30.694 1.00 25.70 10 LEU E C 1
ATOM 6648 O O . LEU E 3 10 ? 22.135 30.792 31.257 1.00 22.06 10 LEU E O 1
ATOM 6653 N N . LYS E 3 11 ? 20.756 32.582 31.237 1.00 23.06 11 LYS E N 1
ATOM 6654 C CA . LYS E 3 11 ? 20.123 32.252 32.506 1.00 23.33 11 LYS E CA 1
ATOM 6655 C C . LYS E 3 11 ? 18.637 32.031 32.230 1.00 29.92 11 LYS E C 1
ATOM 6656 O O . LYS E 3 11 ? 17.934 32.921 31.732 1.00 23.93 11 LYS E O 1
ATOM 6669 N N . CYS F 3 1 ? 16.045 7.304 25.415 1.00 41.90 1 CYS F N 1
ATOM 6670 C CA . CYS F 3 1 ? 15.105 6.803 26.409 1.00 35.08 1 CYS F CA 1
ATOM 6671 C C . CYS F 3 1 ? 14.712 5.360 26.122 1.00 41.85 1 CYS F C 1
ATOM 6672 O O . CYS F 3 1 ? 15.214 4.735 25.183 1.00 40.62 1 CYS F O 1
ATOM 6675 N N . GLN F 3 2 ? 13.805 4.842 26.945 1.00 40.56 2 GLN F N 1
ATOM 6676 C CA . GLN F 3 2 ? 13.242 3.511 26.782 1.00 37.06 2 GLN F CA 1
ATOM 6677 C C . GLN F 3 2 ? 11.725 3.599 26.873 1.00 37.06 2 GLN F C 1
ATOM 6678 O O . GLN F 3 2 ? 11.185 4.318 27.722 1.00 27.54 2 GLN F O 1
ATOM 6684 N N . PHE F 3 3 ? 11.041 2.860 26.002 1.00 34.35 3 PHE F N 1
ATOM 6685 C CA . PHE F 3 3 ? 9.587 2.795 26.053 1.00 28.61 3 PHE F CA 1
ATOM 6686 C C . PHE F 3 3 ? 9.160 1.907 27.213 1.00 23.76 3 PHE F C 1
ATOM 6687 O O . PHE F 3 3 ? 9.688 0.805 27.391 1.00 22.04 3 PHE F O 1
ATOM 6695 N N . ASP F 3 4 ? 8.201 2.393 27.996 1.00 22.69 4 ASP F N 1
ATOM 6696 C CA . ASP F 3 4 ? 7.738 1.723 29.204 1.00 20.70 4 ASP F CA 1
ATOM 6697 C C . ASP F 3 4 ? 6.375 1.103 28.927 1.00 24.54 4 ASP F C 1
ATOM 6698 O O . ASP F 3 4 ? 5.414 1.816 28.607 1.00 23.33 4 ASP F O 1
ATOM 6703 N N . LEU F 3 5 ? 6.292 -0.221 29.075 1.00 27.60 5 LEU F N 1
ATOM 6704 C CA . LEU F 3 5 ? 5.060 -0.937 28.767 1.00 24.98 5 LEU F CA 1
ATOM 6705 C C . LEU F 3 5 ? 3.923 -0.607 29.726 1.00 33.07 5 LEU F C 1
ATOM 6706 O O . LEU F 3 5 ? 2.753 -0.746 29.341 1.00 33.51 5 LEU F O 1
ATOM 6711 N N . SER F 3 6 ? 4.232 -0.179 30.955 1.00 29.02 6 SER F N 1
ATOM 6712 C CA . SER F 3 6 ? 3.181 0.114 31.926 1.00 33.48 6 SER F CA 1
ATOM 6713 C C . SER F 3 6 ? 2.484 1.428 31.609 1.00 31.49 6 SER F C 1
ATOM 6714 O O . SER F 3 6 ? 1.268 1.547 31.784 1.00 35.31 6 SER F O 1
ATOM 6717 N N . THR F 3 7 ? 3.236 2.430 31.153 1.00 30.19 7 THR F N 1
ATOM 6718 C CA . THR F 3 7 ? 2.675 3.752 30.910 1.00 30.45 7 THR F CA 1
ATOM 6719 C C . THR F 3 7 ? 2.446 4.039 29.431 1.00 27.43 7 THR F C 1
ATOM 6720 O O . THR F 3 7 ? 1.710 4.978 29.106 1.00 22.93 7 THR F O 1
ATOM 6724 N N . ARG F 3 8 ? 3.032 3.247 28.536 1.00 19.09 8 ARG F N 1
ATOM 6725 C CA . ARG F 3 8 ? 3.063 3.564 27.112 1.00 26.98 8 ARG F CA 1
ATOM 6726 C C . ARG F 3 8 ? 3.671 4.944 26.884 1.00 21.69 8 ARG F C 1
ATOM 6727 O O . ARG F 3 8 ? 3.232 5.708 26.027 1.00 27.39 8 ARG F O 1
ATOM 6735 N N . ARG F 3 9 ? 4.695 5.263 27.667 1.00 20.92 9 ARG F N 1
ATOM 6736 C CA . ARG F 3 9 ? 5.389 6.536 27.561 1.00 25.53 9 ARG F CA 1
ATOM 6737 C C . ARG F 3 9 ? 6.891 6.303 27.512 1.00 25.65 9 ARG F C 1
ATOM 6738 O O . ARG F 3 9 ? 7.402 5.320 28.050 1.00 28.02 9 ARG F O 1
ATOM 6746 N N . LEU F 3 10 ? 7.596 7.209 26.846 1.00 23.04 10 LEU F N 1
ATOM 6747 C CA . LEU F 3 10 ? 9.049 7.184 26.886 1.00 31.26 10 LEU F CA 1
ATOM 6748 C C . LEU F 3 10 ? 9.534 7.466 28.304 1.00 23.80 10 LEU F C 1
ATOM 6749 O O . LEU F 3 10 ? 9.052 8.382 28.973 1.00 26.87 10 LEU F O 1
ATOM 6754 N N . LYS F 3 11 ? 10.482 6.666 28.760 1.00 26.12 11 LYS F N 1
ATOM 6755 C CA . LYS F 3 11 ? 11.101 6.860 30.067 1.00 30.20 11 LYS F CA 1
ATOM 6756 C C . LYS F 3 11 ? 12.569 7.212 29.880 1.00 30.43 11 LYS F C 1
ATOM 6757 O O . LYS F 3 11 ? 13.347 6.411 29.369 1.00 33.66 11 LYS F O 1
#